Protein AF-0000000087722198 (afdb_homodimer)

Secondary structure (DSSP, 8-state):
-------------------THHHHHHHHHHT-PPP---------------------------------------------------S-TTSGGGGGGSTTSTTHHHHHHHHHHT---------EEEEEEEE-S--BPPSSPPPTT---HHHHHHHHHHHHTTPPEEEGGGPPEEE--TT--S--EEETTHHHHHHHHHHHHHHHHTT-----HHHHHHHHHHHHHHT--SSSPEEEEEEHHHHHHHHHHHHHTT-SSPP-S--SS--SSHHHHHHHHHHHT-GGG-SSHHHHHHHHTTTTTT-S-SHHHHHHHHHHHHHHHHSPTTSTTGGGEEEEEE-S------EEEEEEEES-TTEEE---SEETTEE-EEE-HHHHHHHIIIIIHHHHHHHHHHTT----HHHHHHHHHHHHHHHHHHHHHHSTTGGGS-EEEEEEEEEE--TT-------------/-------------------THHHHHHHHHHT--------------------------------------------------------GGGGGGSGGGSTTSTTHHHHHHHHHHT---------EEEEEEEE-S--BPPSSPPPTT---HHHHHHHHHHHHTTPPEEEGGGPPEEE--TT--S--EEETTHHHHHHHHHHHHHHHHTT-----HHHHHHHHHHHHHHT--SSSPEEEEEEHHHHHHHHHHHHHTT-SSPP-S--SS--SSHHHHHHHHHHHT-GGG-SSHHHHHHHHTTTTTT-S-SHHHHHHHHHHHHHHHHSPTTSTTGGGEEEEEE-S------EEEEEEEES-TTEEE---SEETTEE-EEE-HHHHHHHIIIIIHHHHHHHHHHTT----HHHHHHHHHHHHHHHHHHHHHHSTTGGGS-EEEEEEEEEE--TT-------------

Structure (mmCIF, N/CA/C/O backbone):
data_AF-0000000087722198-model_v1
#
loop_
_entity.id
_entity.type
_entity.pdbx_description
1 polymer 'Uncharacterized protein'
#
loop_
_atom_site.group_PDB
_atom_site.id
_atom_site.type_symbol
_atom_site.label_atom_id
_atom_site.label_alt_id
_atom_site.label_comp_id
_atom_site.label_asym_id
_atom_site.label_entity_id
_atom_site.label_seq_id
_atom_site.pdbx_PDB_ins_code
_atom_site.Cartn_x
_atom_site.Cartn_y
_atom_site.Cartn_z
_atom_site.occupancy
_atom_site.B_iso_or_equiv
_atom_site.auth_seq_id
_atom_site.auth_comp_id
_atom_site.auth_asym_id
_atom_site.auth_atom_id
_atom_site.pdbx_PDB_model_num
ATOM 1 N N . MET A 1 1 ? -70.312 -13.508 -31.969 1 22.75 1 MET A N 1
ATOM 2 C CA . MET A 1 1 ? -69.625 -14.727 -31.516 1 22.75 1 MET A CA 1
ATOM 3 C C . MET A 1 1 ? -68.188 -14.469 -31.281 1 22.75 1 MET A C 1
ATOM 5 O O . MET A 1 1 ? -67.375 -14.555 -32.219 1 22.75 1 MET A O 1
ATOM 9 N N . LEU A 1 2 ? -67.75 -13.445 -30.531 1 26.34 2 LEU A N 1
ATOM 10 C CA . LEU A 1 2 ? -66.5 -12.719 -30.297 1 26.34 2 LEU A CA 1
ATOM 11 C C . LEU A 1 2 ? -65.5 -13.594 -29.578 1 26.34 2 LEU A C 1
ATOM 13 O O . LEU A 1 2 ? -65.812 -14.133 -28.5 1 26.34 2 LEU A O 1
ATOM 17 N N . THR A 1 3 ? -64.438 -14.211 -30.344 1 25.98 3 THR A N 1
ATOM 18 C CA . THR A 1 3 ? -63.469 -15.25 -30.125 1 25.98 3 THR A CA 1
ATOM 19 C C . THR A 1 3 ? -62.5 -14.844 -29 1 25.98 3 THR A C 1
ATOM 21 O O . THR A 1 3 ? -62.062 -13.688 -28.953 1 25.98 3 THR A O 1
ATOM 24 N N . SER A 1 4 ? -62.5 -15.516 -27.797 1 24.86 4 SER A N 1
ATOM 25 C CA . SER A 1 4 ? -61.875 -15.422 -26.469 1 24.86 4 SER A CA 1
ATOM 26 C C . SER A 1 4 ? -60.375 -15.617 -26.547 1 24.86 4 SER A C 1
ATOM 28 O O . SER A 1 4 ? -59.906 -16.625 -27.062 1 24.86 4 SER A O 1
ATOM 30 N N . THR A 1 5 ? -59.594 -14.523 -26.75 1 25.31 5 THR A N 1
ATOM 31 C CA . THR A 1 5 ? -58.156 -14.414 -26.953 1 25.31 5 THR A CA 1
ATOM 32 C C . THR A 1 5 ? -57.406 -15.07 -25.797 1 25.31 5 THR A C 1
ATOM 34 O O . THR A 1 5 ? -57.688 -14.82 -24.625 1 25.31 5 THR A O 1
ATOM 37 N N . GLY A 1 6 ? -56.844 -16.312 -25.984 1 23.36 6 GLY A N 1
ATOM 38 C CA . GLY A 1 6 ? -56.094 -17.281 -25.203 1 23.36 6 GLY A CA 1
ATOM 39 C C . GLY A 1 6 ? -54.875 -16.703 -24.5 1 23.36 6 GLY A C 1
ATOM 40 O O . GLY A 1 6 ? -54.125 -15.914 -25.094 1 23.36 6 GLY A O 1
ATOM 41 N N . GLY A 1 7 ? -54.938 -16.438 -23.109 1 22.17 7 GLY A N 1
ATOM 42 C CA . GLY A 1 7 ? -54.031 -15.906 -22.094 1 22.17 7 GLY A CA 1
ATOM 43 C C . GLY A 1 7 ? -52.75 -16.672 -21.969 1 22.17 7 GLY A C 1
ATOM 44 O O . GLY A 1 7 ? -52.75 -17.859 -21.641 1 22.17 7 GLY A O 1
ATOM 45 N N . VAL A 1 8 ? -51.719 -16.453 -22.891 1 20.55 8 VAL A N 1
ATOM 46 C CA . VAL A 1 8 ? -50.406 -17.125 -22.953 1 20.55 8 VAL A CA 1
ATOM 47 C C . VAL A 1 8 ? -49.688 -16.953 -21.625 1 20.55 8 VAL A C 1
ATOM 49 O O . VAL A 1 8 ? -49.312 -15.836 -21.234 1 20.55 8 VAL A O 1
ATOM 52 N N . ALA A 1 9 ? -50 -17.656 -20.578 1 21.91 9 ALA A N 1
ATOM 53 C CA . ALA A 1 9 ? -49.344 -17.719 -19.266 1 21.91 9 ALA A CA 1
ATOM 54 C C . ALA A 1 9 ? -47.875 -18.109 -19.406 1 21.91 9 ALA A C 1
ATOM 56 O O . ALA A 1 9 ? -47.562 -19.25 -19.766 1 21.91 9 ALA A O 1
ATOM 57 N N . GLY A 1 10 ? -47.031 -17.297 -20.031 1 18.53 10 GLY A N 1
ATOM 58 C CA . GLY A 1 10 ? -45.594 -17.594 -20.172 1 18.53 10 GLY A CA 1
ATOM 59 C C . GLY A 1 10 ? -44.938 -17.906 -18.844 1 18.53 10 GLY A C 1
ATOM 60 O O . GLY A 1 10 ? -44.906 -17.062 -17.938 1 18.53 10 GLY A O 1
ATOM 61 N N . ARG A 1 11 ? -45 -19.141 -18.312 1 20.69 11 ARG A N 1
ATOM 62 C CA . ARG A 1 11 ? -44.281 -19.672 -17.156 1 20.69 11 ARG A CA 1
ATOM 63 C C . ARG A 1 11 ? -42.781 -19.359 -17.25 1 20.69 11 ARG A C 1
ATOM 65 O O . ARG A 1 11 ? -42.094 -19.797 -18.172 1 20.69 11 ARG A O 1
ATOM 72 N N . SER A 1 12 ? -42.344 -18.188 -16.859 1 19.91 12 SER A N 1
ATOM 73 C CA . SER A 1 12 ? -40.938 -17.812 -16.734 1 19.91 12 SER A CA 1
ATOM 74 C C . SER A 1 12 ? -40.156 -18.828 -15.922 1 19.91 12 SER A C 1
ATOM 76 O O . SER A 1 12 ? -40.5 -19.109 -14.773 1 19.91 12 SER A O 1
ATOM 78 N N . ALA A 1 13 ? -39.688 -19.938 -16.531 1 25.11 13 ALA A N 1
ATOM 79 C CA . ALA A 1 13 ? -38.781 -20.938 -15.945 1 25.11 13 ALA A CA 1
ATOM 80 C C . ALA A 1 13 ? -37.625 -20.25 -15.219 1 25.11 13 ALA A C 1
ATOM 82 O O . ALA A 1 13 ? -36.812 -19.562 -15.836 1 25.11 13 ALA A O 1
ATOM 83 N N . VAL A 1 14 ? -37.875 -19.844 -14.078 1 23.34 14 VAL A N 1
ATOM 84 C CA . VAL A 1 14 ? -36.812 -19.359 -13.18 1 23.34 14 VAL A CA 1
ATOM 85 C C . VAL A 1 14 ? -35.688 -20.375 -13.125 1 23.34 14 VAL A C 1
ATOM 87 O O . VAL A 1 14 ? -35.875 -21.531 -12.703 1 23.34 14 VAL A O 1
ATOM 90 N N . ARG A 1 15 ? -34.781 -20.406 -14.117 1 23.75 15 ARG A N 1
ATOM 91 C CA . ARG A 1 15 ? -33.562 -21.188 -14.109 1 23.75 15 ARG A CA 1
ATOM 92 C C . ARG A 1 15 ? -32.906 -21.156 -12.734 1 23.75 15 ARG A C 1
ATOM 94 O O . ARG A 1 15 ? -32.625 -20.078 -12.203 1 23.75 15 ARG A O 1
ATOM 101 N N . SER A 1 16 ? -33.094 -22.172 -11.938 1 23.45 16 SER A N 1
ATOM 102 C CA . SER A 1 16 ? -32.469 -22.469 -10.648 1 23.45 16 SER A CA 1
ATOM 103 C C . SER A 1 16 ? -30.953 -22.375 -10.711 1 23.45 16 SER A C 1
ATOM 105 O O . SER A 1 16 ? -30.312 -23.047 -11.516 1 23.45 16 SER A O 1
ATOM 107 N N . VAL A 1 17 ? -30.406 -21.234 -10.602 1 26.33 17 VAL A N 1
ATOM 108 C CA . VAL A 1 17 ? -28.984 -20.984 -10.484 1 26.33 17 VAL A CA 1
ATOM 109 C C . VAL A 1 17 ? -28.359 -21.969 -9.508 1 26.33 17 VAL A C 1
ATOM 111 O O . VAL A 1 17 ? -28.828 -22.125 -8.375 1 26.33 17 VAL A O 1
ATOM 114 N N . PRO A 1 18 ? -27.641 -22.984 -9.977 1 28.91 18 PRO A N 1
ATOM 115 C CA . PRO A 1 18 ? -27 -23.984 -9.125 1 28.91 18 PRO A CA 1
ATOM 116 C C . PRO A 1 18 ? -26.125 -23.375 -8.031 1 28.91 18 PRO A C 1
ATOM 118 O O . PRO A 1 18 ? -25.516 -22.312 -8.25 1 28.91 18 PRO A O 1
ATOM 121 N N . PRO A 1 19 ? -26.344 -23.562 -6.691 1 33.06 19 PRO A N 1
ATOM 122 C CA . PRO A 1 19 ? -25.828 -22.969 -5.461 1 33.06 19 PRO A CA 1
ATOM 123 C C . PRO A 1 19 ? -24.312 -23.078 -5.344 1 33.06 19 PRO A C 1
ATOM 125 O O . PRO A 1 19 ? -23.781 -24.172 -5.211 1 33.06 19 PRO A O 1
ATOM 128 N N . LEU A 1 20 ? -23.656 -22.406 -6.148 1 33.72 20 LEU A N 1
ATOM 129 C CA . LEU A 1 20 ? -22.219 -22.281 -5.965 1 33.72 20 LEU A CA 1
ATOM 130 C C . LEU A 1 20 ? -21.875 -22.016 -4.5 1 33.72 20 LEU A C 1
ATOM 132 O O . LEU A 1 20 ? -20.703 -22.062 -4.113 1 33.72 20 LEU A O 1
ATOM 136 N N . THR A 1 21 ? -22.781 -21.484 -3.668 1 39.94 21 THR A N 1
ATOM 137 C CA . THR A 1 21 ? -22.641 -21.547 -2.219 1 39.94 21 THR A CA 1
ATOM 138 C C . THR A 1 21 ? -22.312 -22.969 -1.766 1 39.94 21 THR A C 1
ATOM 140 O O . THR A 1 21 ? -21.828 -23.172 -0.648 1 39.94 21 THR A O 1
ATOM 143 N N . ALA A 1 22 ? -22.484 -23.781 -2.678 1 35.28 22 ALA A N 1
ATOM 144 C CA . ALA A 1 22 ? -22.281 -25.203 -2.4 1 35.28 22 ALA A CA 1
ATOM 145 C C . ALA A 1 22 ? -20.812 -25.578 -2.445 1 35.28 22 ALA A C 1
ATOM 147 O O . ALA A 1 22 ? -20.328 -26.344 -1.614 1 35.28 22 ALA A O 1
ATOM 148 N N . ALA A 1 23 ? -20.188 -24.938 -3.434 1 36.16 23 ALA A N 1
ATOM 149 C CA . ALA A 1 23 ? -18.766 -25.297 -3.496 1 36.16 23 ALA A CA 1
ATOM 150 C C . ALA A 1 23 ? -18 -24.719 -2.312 1 36.16 23 ALA A C 1
ATOM 152 O O . ALA A 1 23 ? -17.188 -25.406 -1.7 1 36.16 23 ALA A O 1
ATOM 153 N N . ALA A 1 24 ? -18.188 -23.5 -2.062 1 43.03 24 ALA A N 1
ATOM 154 C CA . ALA A 1 24 ? -17.562 -22.922 -0.868 1 43.03 24 ALA A CA 1
ATOM 155 C C . ALA A 1 24 ? -18.078 -23.609 0.395 1 43.03 24 ALA A C 1
ATOM 157 O O . ALA A 1 24 ? -17.297 -23.922 1.3 1 43.03 24 ALA A O 1
ATOM 158 N N . ALA A 1 25 ? -19.391 -23.875 0.399 1 40.31 25 ALA A N 1
ATOM 159 C CA . ALA A 1 25 ? -19.984 -24.672 1.477 1 40.31 25 ALA A CA 1
ATOM 160 C C . ALA A 1 25 ? -19.422 -26.094 1.488 1 40.31 25 ALA A C 1
ATOM 162 O O . ALA A 1 25 ? -19.125 -26.641 2.553 1 40.31 25 ALA A O 1
ATOM 163 N N . ALA A 1 26 ? -19.266 -26.531 0.299 1 39.03 26 ALA A N 1
ATOM 164 C CA . ALA A 1 26 ? -18.703 -27.875 0.199 1 39.03 26 ALA A CA 1
ATOM 165 C C . ALA A 1 26 ? -17.25 -27.891 0.672 1 39.03 26 ALA A C 1
ATOM 167 O O . ALA A 1 26 ? -16.828 -28.812 1.38 1 39.03 26 ALA A O 1
ATOM 168 N N . ALA A 1 27 ? -16.625 -26.906 0.271 1 39.75 27 ALA A N 1
ATOM 169 C CA . ALA A 1 27 ? -15.234 -26.828 0.718 1 39.75 27 ALA A CA 1
ATOM 170 C C . ALA A 1 27 ? -15.156 -26.625 2.229 1 39.75 27 ALA A C 1
ATOM 172 O O . ALA A 1 27 ? -14.344 -27.266 2.904 1 39.75 27 ALA A O 1
ATOM 173 N N . ALA A 1 28 ? -15.953 -25.797 2.717 1 40.38 28 ALA A N 1
ATOM 174 C CA . ALA A 1 28 ? -16 -25.609 4.164 1 40.38 28 ALA A CA 1
ATOM 175 C C . ALA A 1 28 ? -16.484 -26.875 4.867 1 40.38 28 ALA A C 1
ATOM 177 O O . ALA A 1 28 ? -15.969 -27.234 5.926 1 40.38 28 ALA A O 1
ATOM 178 N N . ALA A 1 29 ? -17.469 -27.516 4.355 1 36.5 29 ALA A N 1
ATOM 179 C CA . ALA A 1 29 ? -18.016 -28.734 4.93 1 36.5 29 ALA A CA 1
ATOM 180 C C . ALA A 1 29 ? -16.984 -29.859 4.938 1 36.5 29 ALA A C 1
ATOM 182 O O . ALA A 1 29 ? -16.953 -30.672 5.859 1 36.5 29 ALA A O 1
ATOM 183 N N . ALA A 1 30 ? -16.266 -29.953 3.955 1 35.5 30 ALA A N 1
ATOM 184 C CA . ALA A 1 30 ? -15.281 -31.031 3.869 1 35.5 30 ALA A CA 1
ATOM 185 C C . ALA A 1 30 ? -14.172 -30.844 4.902 1 35.5 30 ALA A C 1
ATOM 187 O O . ALA A 1 30 ? -13.484 -31.797 5.266 1 35.5 30 ALA A O 1
ATOM 188 N N . ALA A 1 31 ? -13.945 -29.703 5.203 1 34.59 31 ALA A N 1
ATOM 189 C CA . ALA A 1 31 ? -12.867 -29.406 6.148 1 34.59 31 ALA A CA 1
ATOM 190 C C . ALA A 1 31 ? -13.266 -29.781 7.57 1 34.59 31 ALA A C 1
ATOM 192 O O . ALA A 1 31 ? -12.453 -29.703 8.492 1 34.59 31 ALA A O 1
ATOM 193 N N . ALA A 1 32 ? -14.5 -30.047 7.949 1 30.92 32 ALA A N 1
ATOM 194 C CA . ALA A 1 32 ? -14.938 -30.359 9.305 1 30.92 32 ALA A CA 1
ATOM 195 C C . ALA A 1 32 ? -14.555 -31.781 9.703 1 30.92 32 ALA A C 1
ATOM 197 O O . ALA A 1 32 ? -15.172 -32.75 9.242 1 30.92 32 ALA A O 1
ATOM 198 N N . GLY A 1 33 ? -13.266 -32.156 9.789 1 24.95 33 GLY A N 1
ATOM 199 C CA . GLY A 1 33 ? -12.719 -33.438 10.156 1 24.95 33 GLY A CA 1
ATOM 200 C C . GLY A 1 33 ? -13.25 -33.969 11.484 1 24.95 33 GLY A C 1
ATOM 201 O O . GLY A 1 33 ? -13.836 -33.188 12.266 1 24.95 33 GLY A O 1
ATOM 202 N N . PRO A 1 34 ? -13.266 -35.219 11.641 1 25.41 34 PRO A N 1
ATOM 203 C CA . PRO A 1 34 ? -13.773 -35.969 12.805 1 25.41 34 PRO A CA 1
ATOM 204 C C . PRO A 1 34 ? -13 -35.656 14.078 1 25.41 34 PRO A C 1
ATOM 206 O O . PRO A 1 34 ? -11.875 -35.156 14.023 1 25.41 34 PRO A O 1
ATOM 209 N N . ALA A 1 35 ? -13.617 -35.812 15.25 1 23.05 35 ALA A N 1
ATOM 210 C CA . ALA A 1 35 ? -13.312 -35.562 16.656 1 23.05 35 ALA A CA 1
ATOM 211 C C . ALA A 1 35 ? -12.031 -36.281 17.078 1 23.05 35 ALA A C 1
ATOM 213 O O . ALA A 1 35 ? -11.812 -37.438 16.734 1 23.05 35 ALA A O 1
ATOM 214 N N . PRO A 1 36 ? -10.969 -35.531 17.562 1 24.28 36 PRO A N 1
ATOM 215 C CA . PRO A 1 36 ? -9.609 -35.969 17.922 1 24.28 36 PRO A CA 1
ATOM 216 C C . PRO A 1 36 ? -9.609 -37.062 18.984 1 24.28 36 PRO A C 1
ATOM 218 O O . PRO A 1 36 ? -10.367 -37 19.953 1 24.28 36 PRO A O 1
ATOM 221 N N . ASP A 1 37 ? -9.344 -38.281 18.5 1 20.86 37 ASP A N 1
ATOM 222 C CA . ASP A 1 37 ? -9.188 -39.469 19.359 1 20.86 37 ASP A CA 1
ATOM 223 C C . ASP A 1 37 ? -8.156 -39.219 20.453 1 20.86 37 ASP A C 1
ATOM 225 O O . ASP A 1 37 ? -7.293 -38.344 20.312 1 20.86 37 ASP A O 1
ATOM 229 N N . ALA A 1 38 ? -8.219 -39.969 21.609 1 22.28 38 ALA A N 1
ATOM 230 C CA . ALA A 1 38 ? -7.664 -39.938 22.969 1 22.28 38 ALA A CA 1
ATOM 231 C C . ALA A 1 38 ? -6.141 -40.062 22.938 1 22.28 38 ALA A C 1
ATOM 233 O O . ALA A 1 38 ? -5.574 -40.656 22.016 1 22.28 38 ALA A O 1
ATOM 234 N N . PRO A 1 39 ? -5.375 -39.344 23.828 1 22.64 39 PRO A N 1
ATOM 235 C CA . PRO A 1 39 ? -3.977 -38.938 24 1 22.64 39 PRO A CA 1
ATOM 236 C C . PRO A 1 39 ? -3.047 -40.125 24.234 1 22.64 39 PRO A C 1
ATOM 238 O O . PRO A 1 39 ? -3.145 -40.781 25.266 1 22.64 39 PRO A O 1
ATOM 241 N N . ARG A 1 40 ? -2.814 -40.969 23.125 1 22.22 40 ARG A N 1
ATOM 242 C CA . ARG A 1 40 ? -2.014 -42.125 23.453 1 22.22 40 ARG A CA 1
ATOM 243 C C . ARG A 1 40 ? -0.684 -41.75 24.078 1 22.22 40 ARG A C 1
ATOM 245 O O . ARG A 1 40 ? -0.059 -40.75 23.656 1 22.22 40 ARG A O 1
ATOM 252 N N . GLN A 1 41 ? -0.37 -42.281 25.203 1 21.28 41 GLN A N 1
ATOM 253 C CA . GLN A 1 41 ? 0.668 -42.156 26.219 1 21.28 41 GLN A CA 1
ATOM 254 C C . GLN A 1 41 ? 2.043 -42.5 25.641 1 21.28 41 GLN A C 1
ATOM 256 O O . GLN A 1 41 ? 2.299 -43.625 25.25 1 21.28 41 GLN A O 1
ATOM 261 N N . ARG A 1 42 ? 2.604 -41.5 24.859 1 19.03 42 ARG A N 1
ATOM 262 C CA . ARG A 1 42 ? 3.855 -41.688 24.141 1 19.03 42 ARG A CA 1
ATOM 263 C C . ARG A 1 42 ? 4.988 -42.031 25.094 1 19.03 42 ARG A C 1
ATOM 265 O O . ARG A 1 42 ? 5.281 -41.281 26.016 1 19.03 42 ARG A O 1
ATOM 272 N N . GLN A 1 43 ? 5.27 -43.312 25.109 1 17.88 43 GLN A N 1
ATOM 273 C CA . GLN A 1 43 ? 6.305 -43.969 25.891 1 17.88 43 GLN A CA 1
ATOM 274 C C . GLN A 1 43 ? 7.691 -43.438 25.531 1 17.88 43 GLN A C 1
ATOM 276 O O . GLN A 1 43 ? 7.938 -43.031 24.391 1 17.88 43 GLN A O 1
ATOM 281 N N . ALA A 1 44 ? 8.57 -43.25 26.562 1 22.23 44 ALA A N 1
ATOM 282 C CA . ALA A 1 44 ? 9.844 -42.594 26.859 1 22.23 44 ALA A CA 1
ATOM 283 C C . ALA A 1 44 ? 10.992 -43.25 26.125 1 22.23 44 ALA A C 1
ATOM 285 O O . ALA A 1 44 ? 11.375 -44.406 26.438 1 22.23 44 ALA A O 1
ATOM 286 N N . ARG A 1 45 ? 10.992 -43.156 24.625 1 18.12 45 ARG A N 1
ATOM 287 C CA . ARG A 1 45 ? 11.945 -43.938 23.844 1 18.12 45 ARG A CA 1
ATOM 288 C C . ARG A 1 45 ? 13.375 -43.688 24.312 1 18.12 45 ARG A C 1
ATOM 290 O O . ARG A 1 45 ? 13.75 -42.531 24.578 1 18.12 45 ARG A O 1
ATOM 297 N N . SER A 1 46 ? 14.102 -44.75 24.516 1 19.2 46 SER A N 1
ATOM 298 C CA . SER A 1 46 ? 15.375 -45.125 25.125 1 19.2 46 SER A CA 1
ATOM 299 C C . SER A 1 46 ? 16.547 -44.531 24.344 1 19.2 46 SER A C 1
ATOM 301 O O . SER A 1 46 ? 16.422 -44.219 23.172 1 19.2 46 SER A O 1
ATOM 303 N N . ALA A 1 47 ? 17.75 -44.375 24.906 1 22.44 47 ALA A N 1
ATOM 304 C CA . ALA A 1 47 ? 19.031 -43.688 24.969 1 22.44 47 ALA A CA 1
ATOM 305 C C . ALA A 1 47 ? 19.969 -44.156 23.875 1 22.44 47 ALA A C 1
ATOM 307 O O . ALA A 1 47 ? 21.141 -43.781 23.844 1 22.44 47 ALA A O 1
ATOM 308 N N . PRO A 1 48 ? 19.547 -44.062 22.438 1 20.47 48 PRO A N 1
ATOM 309 C CA . PRO A 1 48 ? 20.359 -45 21.656 1 20.47 48 PRO A CA 1
ATOM 310 C C . PRO A 1 48 ? 21.844 -44.688 21.719 1 20.47 48 PRO A C 1
ATOM 312 O O . PRO A 1 48 ? 22.234 -43.531 22.016 1 20.47 48 PRO A O 1
ATOM 315 N N . PRO A 1 49 ? 22.719 -45.656 21.469 1 23.03 49 PRO A N 1
ATOM 316 C CA . PRO A 1 49 ? 24.109 -45.969 21.828 1 23.03 49 PRO A CA 1
ATOM 317 C C . PRO A 1 49 ? 25.125 -45.188 21 1 23.03 49 PRO A C 1
ATOM 319 O O . PRO A 1 49 ? 24.781 -44.656 19.938 1 23.03 49 PRO A O 1
ATOM 322 N N . PRO A 1 50 ? 26.391 -45.062 21.344 1 22.22 50 PRO A N 1
ATOM 323 C CA . PRO A 1 50 ? 27.578 -44.25 21.141 1 22.22 50 PRO A CA 1
ATOM 324 C C . PRO A 1 50 ? 28.234 -44.469 19.781 1 22.22 50 PRO A C 1
ATOM 326 O O . PRO A 1 50 ? 28.391 -45.594 19.344 1 22.22 50 PRO A O 1
ATOM 329 N N . TRP A 1 51 ? 28.125 -43.531 18.766 1 21.39 51 TRP A N 1
ATOM 330 C CA . TRP A 1 51 ? 28.438 -43.531 17.344 1 21.39 51 TRP A CA 1
ATOM 331 C C . TRP A 1 51 ? 29.938 -43.719 17.125 1 21.39 51 TRP A C 1
ATOM 333 O O . TRP A 1 51 ? 30.734 -42.906 17.578 1 21.39 51 TRP A O 1
ATOM 343 N N . GLN A 1 52 ? 30.391 -44.969 17.016 1 21.05 52 GLN A N 1
ATOM 344 C CA . GLN A 1 52 ? 31.828 -45.219 16.875 1 21.05 52 GLN A CA 1
ATOM 345 C C . GLN A 1 52 ? 32.312 -44.906 15.469 1 21.05 52 GLN A C 1
ATOM 347 O O . GLN A 1 52 ? 31.719 -45.375 14.492 1 21.05 52 GLN A O 1
ATOM 352 N N . PRO A 1 53 ? 33.062 -43.875 15.141 1 21.52 53 PRO A N 1
ATOM 353 C CA . PRO A 1 53 ? 33.438 -43.312 13.828 1 21.52 53 PRO A CA 1
ATOM 354 C C . PRO A 1 53 ? 34.312 -44.25 13.031 1 21.52 53 PRO A C 1
ATOM 356 O O . PRO A 1 53 ? 35.406 -44.656 13.492 1 21.52 53 PRO A O 1
ATOM 359 N N . PRO A 1 54 ? 33.688 -45.188 12.18 1 18.16 54 PRO A N 1
ATOM 360 C CA . PRO A 1 54 ? 34.562 -46.219 11.586 1 18.16 54 PRO A CA 1
ATOM 361 C C . PRO A 1 54 ? 35.656 -45.625 10.695 1 18.16 54 PRO A C 1
ATOM 363 O O . PRO A 1 54 ? 35.531 -44.469 10.234 1 18.16 54 PRO A O 1
ATOM 366 N N . SER A 1 55 ? 36.781 -46.406 10.43 1 18.23 55 SER A N 1
ATOM 367 C CA . SER A 1 55 ? 38.125 -46.5 9.938 1 18.23 55 SER A CA 1
ATOM 368 C C . SER A 1 55 ? 38.188 -46.312 8.422 1 18.23 55 SER A C 1
ATOM 370 O O . SER A 1 55 ? 37.219 -46.594 7.727 1 18.23 55 SER A O 1
ATOM 372 N N . ALA A 1 56 ? 39.281 -45.719 7.832 1 20.78 56 ALA A N 1
ATOM 373 C CA . ALA A 1 56 ? 39.875 -45.031 6.68 1 20.78 56 ALA A CA 1
ATOM 374 C C . ALA A 1 56 ? 40.156 -46.031 5.555 1 20.78 56 ALA A C 1
ATOM 376 O O . ALA A 1 56 ? 40.844 -45.688 4.59 1 20.78 56 ALA A O 1
ATOM 377 N N . GLY A 1 57 ? 39.406 -47.188 5.496 1 15.68 57 GLY A N 1
ATOM 378 C CA . GLY A 1 57 ? 40.219 -48.156 4.738 1 15.68 57 GLY A CA 1
ATOM 379 C C . GLY A 1 57 ? 40.5 -47.688 3.314 1 15.68 57 GLY A C 1
ATOM 380 O O . GLY A 1 57 ? 39.875 -46.75 2.834 1 15.68 57 GLY A O 1
ATOM 381 N N . ALA A 1 58 ? 40.719 -48.75 2.346 1 16.86 58 ALA A N 1
ATOM 382 C CA . ALA A 1 58 ? 41.75 -49.281 1.479 1 16.86 58 ALA A CA 1
ATOM 383 C C . ALA A 1 58 ? 41.5 -48.938 0.016 1 16.86 58 ALA A C 1
ATOM 385 O O . ALA A 1 58 ? 42.406 -48.5 -0.696 1 16.86 58 ALA A O 1
ATOM 386 N N . GLU A 1 59 ? 40.375 -49.344 -0.691 1 16.23 59 GLU A N 1
ATOM 387 C CA . GLU A 1 59 ? 40.75 -50.281 -1.749 1 16.23 59 GLU A CA 1
ATOM 388 C C . GLU A 1 59 ? 41.094 -49.531 -3.043 1 16.23 59 GLU A C 1
ATOM 390 O O . GLU A 1 59 ? 40.625 -48.406 -3.262 1 16.23 59 GLU A O 1
ATOM 395 N N . ARG A 1 60 ? 41.719 -50.312 -4.133 1 17.97 60 ARG A N 1
ATOM 396 C CA . ARG A 1 60 ? 42.688 -50.406 -5.223 1 17.97 60 ARG A CA 1
ATOM 397 C C . ARG A 1 60 ? 42 -50.219 -6.574 1 17.97 60 ARG A C 1
ATOM 399 O O . ARG A 1 60 ? 42.688 -50.094 -7.598 1 17.97 60 ARG A O 1
ATOM 406 N N . ARG A 1 61 ? 40.656 -50.031 -6.77 1 16.92 61 ARG A N 1
ATOM 407 C CA . ARG A 1 61 ? 40.438 -50.875 -7.957 1 16.92 61 ARG A CA 1
ATOM 408 C C . ARG A 1 61 ? 40.969 -50.188 -9.203 1 16.92 61 ARG A C 1
ATOM 410 O O . ARG A 1 61 ? 40.969 -48.938 -9.297 1 16.92 61 ARG A O 1
ATOM 417 N N . SER A 1 62 ? 41.344 -51.031 -10.258 1 16.61 62 SER A N 1
ATOM 418 C CA . SER A 1 62 ? 42.188 -51.156 -11.445 1 16.61 62 SER A CA 1
ATOM 419 C C . SER A 1 62 ? 41.469 -50.656 -12.695 1 16.61 62 SER A C 1
ATOM 421 O O . SER A 1 62 ? 42.094 -50.469 -13.734 1 16.61 62 SER A O 1
ATOM 423 N N . ALA A 1 63 ? 40.156 -50.531 -12.836 1 16.66 63 ALA A N 1
ATOM 424 C CA . ALA A 1 63 ? 39.719 -51.156 -14.07 1 16.66 63 ALA A CA 1
ATOM 425 C C . ALA A 1 63 ? 40.188 -50.375 -15.289 1 16.66 63 ALA A C 1
ATOM 427 O O . ALA A 1 63 ? 40.469 -49.188 -15.188 1 16.66 63 ALA A O 1
ATOM 428 N N . GLN A 1 64 ? 39.594 -50.969 -16.484 1 16.83 64 GLN A N 1
ATOM 429 C CA . GLN A 1 64 ? 40.031 -51.406 -17.797 1 16.83 64 GLN A CA 1
ATOM 430 C C . GLN A 1 64 ? 39.906 -50.312 -18.844 1 16.83 64 GLN A C 1
ATOM 432 O O . GLN A 1 64 ? 39.156 -49.344 -18.641 1 16.83 64 GLN A O 1
ATOM 437 N N . PRO A 1 65 ? 39.75 -50.812 -20.156 1 17.59 65 PRO A N 1
ATOM 438 C CA . PRO A 1 65 ? 40.531 -50.531 -21.375 1 17.59 65 PRO A CA 1
ATOM 439 C C . PRO A 1 65 ? 39.844 -49.562 -22.312 1 17.59 65 PRO A C 1
ATOM 441 O O . PRO A 1 65 ? 40.5 -48.781 -22.984 1 17.59 65 PRO A O 1
ATOM 444 N N . PRO A 1 66 ? 38.344 -49.5 -22.453 1 17.03 66 PRO A N 1
ATOM 445 C CA . PRO A 1 66 ? 38.094 -49.906 -23.828 1 17.03 66 PRO A CA 1
ATOM 446 C C . PRO A 1 66 ? 38.406 -48.812 -24.844 1 17.03 66 PRO A C 1
ATOM 448 O O . PRO A 1 66 ? 38.562 -47.656 -24.469 1 17.03 66 PRO A O 1
ATOM 451 N N . GLN A 1 67 ? 37.656 -48.969 -26.078 1 17.22 67 GLN A N 1
ATOM 452 C CA . GLN A 1 67 ? 37.938 -49.156 -27.5 1 17.22 67 GLN A CA 1
ATOM 453 C C . GLN A 1 67 ? 37.781 -47.844 -28.266 1 17.22 67 GLN A C 1
ATOM 455 O O . GLN A 1 67 ? 37.125 -46.906 -27.797 1 17.22 67 GLN A O 1
ATOM 460 N N . PRO A 1 68 ? 37.406 -48 -29.531 1 18.05 68 PRO A N 1
ATOM 461 C CA . PRO A 1 68 ? 38.094 -47.562 -30.766 1 18.05 68 PRO A CA 1
ATOM 462 C C . PRO A 1 68 ? 37.5 -46.25 -31.312 1 18.05 68 PRO A C 1
ATOM 464 O O . PRO A 1 68 ? 38.25 -45.375 -31.75 1 18.05 68 PRO A O 1
ATOM 467 N N . GLY A 1 69 ? 36.031 -46.062 -31.406 1 17.59 69 GLY A N 1
ATOM 468 C CA . GLY A 1 69 ? 35.656 -46.156 -32.812 1 17.59 69 GLY A CA 1
ATOM 469 C C . GLY A 1 69 ? 35.875 -44.844 -33.562 1 17.59 69 GLY A C 1
ATOM 470 O O . GLY A 1 69 ? 36.25 -43.844 -33 1 17.59 69 GLY A O 1
ATOM 471 N N . PRO A 1 70 ? 34.75 -44.438 -34.406 1 18.8 70 PRO A N 1
ATOM 472 C CA . PRO A 1 70 ? 34.875 -44.312 -35.875 1 18.8 70 PRO A CA 1
ATOM 473 C C . PRO A 1 70 ? 35.219 -42.875 -36.312 1 18.8 70 PRO A C 1
ATOM 475 O O . PRO A 1 70 ? 35.125 -41.938 -35.531 1 18.8 70 PRO A O 1
ATOM 478 N N . PRO A 1 71 ? 35.156 -42.562 -37.656 1 20.28 71 PRO A N 1
ATOM 479 C CA . PRO A 1 71 ? 35.969 -41.938 -38.688 1 20.28 71 PRO A CA 1
ATOM 480 C C . PRO A 1 71 ? 35.531 -40.5 -38.969 1 20.28 71 PRO A C 1
ATOM 482 O O . PRO A 1 71 ? 36.219 -39.75 -39.656 1 20.28 71 PRO A O 1
ATOM 485 N N . GLN A 1 72 ? 34.688 -39.812 -38.125 1 18.12 72 GLN A N 1
ATOM 486 C CA . GLN A 1 72 ? 33.688 -39.094 -38.906 1 18.12 72 GLN A CA 1
ATOM 487 C C . GLN A 1 72 ? 34.344 -38.094 -39.875 1 18.12 72 GLN A C 1
ATOM 489 O O . GLN A 1 72 ? 35.312 -37.438 -39.5 1 18.12 72 GLN A O 1
ATOM 494 N N . PRO A 1 73 ? 33.531 -37.875 -41.031 1 18.38 73 PRO A N 1
ATOM 495 C CA . PRO A 1 73 ? 33.906 -37.5 -42.406 1 18.38 73 PRO A CA 1
ATOM 496 C C . PRO A 1 73 ? 34.281 -36.031 -42.562 1 18.38 73 PRO A C 1
ATOM 498 O O . PRO A 1 73 ? 34.031 -35.25 -41.656 1 18.38 73 PRO A O 1
ATOM 501 N N . THR A 1 74 ? 34.406 -35.594 -43.844 1 20.52 74 THR A N 1
ATOM 502 C CA . THR A 1 74 ? 35.25 -34.844 -44.75 1 20.52 74 THR A CA 1
ATOM 503 C C . THR A 1 74 ? 34.688 -33.406 -44.969 1 20.52 74 THR A C 1
ATOM 505 O O . THR A 1 74 ? 35.281 -32.594 -45.656 1 20.52 74 THR A O 1
ATOM 508 N N . PRO A 1 75 ? 34.156 -32.75 -43.875 1 17.36 75 PRO A N 1
ATOM 509 C CA . PRO A 1 75 ? 33.25 -31.75 -44.406 1 17.36 75 PRO A CA 1
ATOM 510 C C . PRO A 1 75 ? 33.875 -30.859 -45.469 1 17.36 75 PRO A C 1
ATOM 512 O O . PRO A 1 75 ? 35.094 -30.578 -45.406 1 17.36 75 PRO A O 1
ATOM 515 N N . LEU A 1 76 ? 33.094 -30.531 -46.594 1 16.94 76 LEU A N 1
ATOM 516 C CA . LEU A 1 76 ? 33.188 -30.016 -47.938 1 16.94 76 LEU A CA 1
ATOM 517 C C . LEU A 1 76 ? 33.5 -28.531 -47.969 1 16.94 76 LEU A C 1
ATOM 519 O O . LEU A 1 76 ? 32.906 -27.766 -47.188 1 16.94 76 LEU A O 1
ATOM 523 N N . ARG A 1 77 ? 34.531 -28.047 -48.562 1 19.52 77 ARG A N 1
ATOM 524 C CA . ARG A 1 77 ? 35.344 -26.859 -48.812 1 19.52 77 ARG A CA 1
ATOM 525 C C . ARG A 1 77 ? 34.562 -25.844 -49.625 1 19.52 77 ARG A C 1
ATOM 527 O O . ARG A 1 77 ? 35.094 -24.828 -50.062 1 19.52 77 ARG A O 1
ATOM 534 N N . ASP A 1 78 ? 33.125 -26.078 -49.938 1 17.06 78 ASP A N 1
ATOM 535 C CA . ASP A 1 78 ? 32.781 -25.547 -51.25 1 17.06 78 ASP A CA 1
ATOM 536 C C . ASP A 1 78 ? 33.062 -24.047 -51.344 1 17.06 78 ASP A C 1
ATOM 538 O O . ASP A 1 78 ? 33.156 -23.375 -50.312 1 17.06 78 ASP A O 1
ATOM 542 N N . GLY A 1 79 ? 32.906 -23.422 -52.656 1 18.39 79 GLY A N 1
ATOM 543 C CA . GLY A 1 79 ? 33.25 -22.547 -53.75 1 18.39 79 GLY A CA 1
ATOM 544 C C . GLY A 1 79 ? 32.531 -21.219 -53.719 1 18.39 79 GLY A C 1
ATOM 545 O O . GLY A 1 79 ? 31.5 -21.031 -54.375 1 18.39 79 GLY A O 1
ATOM 546 N N . LEU A 1 80 ? 32.25 -20.672 -52.5 1 18.19 80 LEU A N 1
ATOM 547 C CA . LEU A 1 80 ? 31.328 -19.531 -52.594 1 18.19 80 LEU A CA 1
ATOM 548 C C . LEU A 1 80 ? 31.891 -18.484 -53.531 1 18.19 80 LEU A C 1
ATOM 550 O O . LEU A 1 80 ? 32.938 -17.906 -53.281 1 18.19 80 LEU A O 1
ATOM 554 N N . ARG A 1 81 ? 31.469 -18.594 -54.781 1 18.27 81 ARG A N 1
ATOM 555 C CA . ARG A 1 81 ? 31.703 -17.812 -56 1 18.27 81 ARG A CA 1
ATOM 556 C C . ARG A 1 81 ? 31.328 -16.344 -55.781 1 18.27 81 ARG A C 1
ATOM 558 O O . ARG A 1 81 ? 30.5 -16.031 -54.938 1 18.27 81 ARG A O 1
ATOM 565 N N . GLN A 1 82 ? 31.906 -15.438 -56.562 1 19.98 82 GLN A N 1
ATOM 566 C CA . GLN A 1 82 ? 32.312 -14.062 -56.812 1 19.98 82 GLN A CA 1
ATOM 567 C C . GLN A 1 82 ? 31.125 -13.203 -57.25 1 19.98 82 GLN A C 1
ATOM 569 O O . GLN A 1 82 ? 31 -12.875 -58.438 1 19.98 82 GLN A O 1
ATOM 574 N N . LEU A 1 83 ? 29.922 -13.266 -56.562 1 18.02 83 LEU A N 1
ATOM 575 C CA . LEU A 1 83 ? 28.906 -12.648 -57.406 1 18.02 83 LEU A CA 1
ATOM 576 C C . LEU A 1 83 ? 29.219 -11.18 -57.656 1 18.02 83 LEU A C 1
ATOM 578 O O . LEU A 1 83 ? 29.609 -10.461 -56.719 1 18.02 83 LEU A O 1
ATOM 582 N N . PRO A 1 84 ? 29.266 -10.664 -58.906 1 20.69 84 PRO A N 1
ATOM 583 C CA . PRO A 1 84 ? 29.719 -9.445 -59.594 1 20.69 84 PRO A CA 1
ATOM 584 C C . PRO A 1 84 ? 28.797 -8.258 -59.344 1 20.69 84 PRO A C 1
ATOM 586 O O . PRO A 1 84 ? 29.047 -7.164 -59.844 1 20.69 84 PRO A O 1
ATOM 589 N N . GLY A 1 85 ? 27.844 -8.219 -58.406 1 19.33 85 GLY A N 1
ATOM 590 C CA . GLY A 1 85 ? 26.656 -7.477 -58.781 1 19.33 85 GLY A CA 1
ATOM 591 C C . GLY A 1 85 ? 26.906 -6.004 -59.031 1 19.33 85 GLY A C 1
ATOM 592 O O . GLY A 1 85 ? 27.875 -5.445 -58.5 1 19.33 85 GLY A O 1
ATOM 593 N N . GLY A 1 86 ? 26.188 -5.25 -60.094 1 18.62 86 GLY A N 1
ATOM 594 C CA . GLY A 1 86 ? 25.953 -4.133 -61 1 18.62 86 GLY A CA 1
ATOM 595 C C . GLY A 1 86 ? 25.422 -2.898 -60.281 1 18.62 86 GLY A C 1
ATOM 596 O O . GLY A 1 86 ? 24.641 -3.002 -59.344 1 18.62 86 GLY A O 1
ATOM 597 N N . ALA A 1 87 ? 26.188 -1.71 -60.281 1 23.72 87 ALA A N 1
ATOM 598 C CA . ALA A 1 87 ? 26.219 -0.343 -59.781 1 23.72 87 ALA A CA 1
ATOM 599 C C . ALA A 1 87 ? 24.969 0.428 -60.188 1 23.72 87 ALA A C 1
ATOM 601 O O . ALA A 1 87 ? 24.719 1.525 -59.688 1 23.72 87 ALA A O 1
ATOM 602 N N . GLU A 1 88 ? 24.281 0.029 -61.344 1 21.22 88 GLU A N 1
ATOM 603 C CA . GLU A 1 88 ? 23.656 1.039 -62.188 1 21.22 88 GLU A CA 1
ATOM 604 C C . GLU A 1 88 ? 22.406 1.614 -61.531 1 21.22 88 GLU A C 1
ATOM 606 O O . GLU A 1 88 ? 21.922 2.68 -61.906 1 21.22 88 GLU A O 1
ATOM 611 N N . GLY A 1 89 ? 21.562 0.889 -60.781 1 20.7 89 GLY A N 1
ATOM 612 C CA . GLY A 1 89 ? 20.125 1.132 -60.875 1 20.7 89 GLY A CA 1
ATOM 613 C C . GLY A 1 89 ? 19.688 2.363 -60.094 1 20.7 89 GLY A C 1
ATOM 614 O O . GLY A 1 89 ? 18.984 2.256 -59.094 1 20.7 89 GLY A O 1
ATOM 615 N N . LEU A 1 90 ? 20.484 3.441 -59.938 1 22.56 90 LEU A N 1
ATOM 616 C CA . LEU A 1 90 ? 20.156 4.559 -59.062 1 22.56 90 LEU A CA 1
ATOM 617 C C . LEU A 1 90 ? 18.984 5.359 -59.625 1 22.56 90 LEU A C 1
ATOM 619 O O . LEU A 1 90 ? 18.469 6.25 -58.938 1 22.56 90 LEU A O 1
ATOM 623 N N . ALA A 1 91 ? 18.797 5.426 -61 1 23.61 91 ALA A N 1
ATOM 624 C CA . ALA A 1 91 ? 18.109 6.496 -61.719 1 23.61 91 ALA A CA 1
ATOM 625 C C . ALA A 1 91 ? 16.625 6.508 -61.406 1 23.61 91 ALA A C 1
ATOM 627 O O . ALA A 1 91 ? 16 7.574 -61.344 1 23.61 91 ALA A O 1
ATOM 628 N N . GLY A 1 92 ? 15.938 5.344 -61.562 1 21.06 92 GLY A N 1
ATOM 629 C CA . GLY A 1 92 ? 14.523 5.297 -61.906 1 21.06 92 GLY A CA 1
ATOM 630 C C . GLY A 1 92 ? 13.617 5.797 -60.812 1 21.06 92 GLY A C 1
ATOM 631 O O . GLY A 1 92 ? 12.391 5.711 -60.906 1 21.06 92 GLY A O 1
ATOM 632 N N . TRP A 1 93 ? 14.008 6.027 -59.656 1 22.66 93 TRP A N 1
ATOM 633 C CA . TRP A 1 93 ? 13.062 6.016 -58.531 1 22.66 93 TRP A CA 1
ATOM 634 C C . TRP A 1 93 ? 12.25 7.309 -58.5 1 22.66 93 TRP A C 1
ATOM 636 O O . TRP A 1 93 ? 11.375 7.473 -57.656 1 22.66 93 TRP A O 1
ATOM 646 N N . ARG A 1 94 ? 12.586 8.312 -59.375 1 27.06 94 ARG A N 1
ATOM 647 C CA . ARG A 1 94 ? 12 9.641 -59.25 1 27.06 94 ARG A CA 1
ATOM 648 C C . ARG A 1 94 ? 10.539 9.648 -59.688 1 27.06 94 ARG A C 1
ATOM 650 O O . ARG A 1 94 ? 9.766 10.523 -59.281 1 27.06 94 ARG A O 1
ATOM 657 N N . VAL A 1 95 ? 10.297 8.969 -60.875 1 23.73 95 VAL A N 1
ATOM 658 C CA . VAL A 1 95 ? 9.055 9.242 -61.594 1 23.73 95 VAL A CA 1
ATOM 659 C C . VAL A 1 95 ? 7.863 8.828 -60.75 1 23.73 95 VAL A C 1
ATOM 661 O O . VAL A 1 95 ? 6.77 9.391 -60.875 1 23.73 95 VAL A O 1
ATOM 664 N N . ALA A 1 96 ? 7.879 7.695 -60.031 1 23.53 96 ALA A N 1
ATOM 665 C CA . ALA A 1 96 ? 6.621 7.102 -59.594 1 23.53 96 ALA A CA 1
ATOM 666 C C . ALA A 1 96 ? 5.941 7.969 -58.531 1 23.53 96 ALA A C 1
ATOM 668 O O . ALA A 1 96 ? 4.898 7.594 -58 1 23.53 96 ALA A O 1
ATOM 669 N N . MET A 1 97 ? 6.457 9.07 -58.156 1 24.88 97 MET A N 1
ATOM 670 C CA . MET A 1 97 ? 5.871 9.789 -57 1 24.88 97 MET A CA 1
ATOM 671 C C . MET A 1 97 ? 4.59 10.5 -57.438 1 24.88 97 MET A C 1
ATOM 673 O O . MET A 1 97 ? 3.91 11.102 -56.594 1 24.88 97 MET A O 1
ATOM 677 N N . ARG A 1 98 ? 4.445 10.859 -58.719 1 26.19 98 ARG A N 1
ATOM 678 C CA . ARG A 1 98 ? 3.441 11.852 -59.094 1 26.19 98 ARG A CA 1
ATOM 679 C C . ARG A 1 98 ? 2.033 11.289 -58.938 1 26.19 98 ARG A C 1
ATOM 681 O O . ARG A 1 98 ? 1.064 12.039 -58.812 1 26.19 98 ARG A O 1
ATOM 688 N N . ALA A 1 99 ? 1.815 10.078 -59.5 1 25.2 99 ALA A N 1
ATOM 689 C CA . ALA A 1 99 ? 0.434 9.703 -59.781 1 25.2 99 ALA A CA 1
ATOM 690 C C . ALA A 1 99 ? -0.385 9.578 -58.5 1 25.2 99 ALA A C 1
ATOM 692 O O . ALA A 1 99 ? -1.581 9.281 -58.531 1 25.2 99 ALA A O 1
ATOM 693 N N . ALA A 1 100 ? 0.24 9.391 -57.406 1 27.36 100 ALA A N 1
ATOM 694 C CA . ALA A 1 100 ? -0.525 8.875 -56.281 1 27.36 100 ALA A CA 1
ATOM 695 C C . ALA A 1 100 ? -1.351 9.977 -55.625 1 27.36 100 ALA A C 1
ATOM 697 O O . ALA A 1 100 ? -1.887 9.797 -54.531 1 27.36 100 ALA A O 1
ATOM 698 N N . VAL A 1 101 ? -1.506 11.055 -56.344 1 29.11 101 VAL A N 1
ATOM 699 C CA . VAL A 1 101 ? -2.08 12.242 -55.719 1 29.11 101 VAL A CA 1
ATOM 700 C C . VAL A 1 101 ? -3.562 12.016 -55.438 1 29.11 101 VAL A C 1
ATOM 702 O O . VAL A 1 101 ? -4.094 12.5 -54.438 1 29.11 101 VAL A O 1
ATOM 705 N N . PRO A 1 102 ? -4.27 11.453 -56.5 1 27.42 102 PRO A N 1
ATOM 706 C CA . PRO A 1 102 ? -5.715 11.664 -56.375 1 27.42 102 PRO A CA 1
ATOM 707 C C . PRO A 1 102 ? -6.309 10.93 -55.188 1 27.42 102 PRO A C 1
ATOM 709 O O . PRO A 1 102 ? -7.402 11.273 -54.719 1 27.42 102 PRO A O 1
ATOM 712 N N . VAL A 1 103 ? -5.77 9.695 -54.969 1 29.91 103 VAL A N 1
ATOM 713 C CA . VAL A 1 103 ? -6.508 8.773 -54.125 1 29.91 103 VAL A CA 1
ATOM 714 C C . VAL A 1 103 ? -6.508 9.273 -52.688 1 29.91 103 VAL A C 1
ATOM 716 O O . VAL A 1 103 ? -7.07 8.633 -51.812 1 29.91 103 VAL A O 1
ATOM 719 N N . LEU A 1 104 ? -5.828 10.312 -52.438 1 28.38 104 LEU A N 1
ATOM 720 C CA . LEU A 1 104 ? -5.73 10.781 -51.062 1 28.38 104 LEU A CA 1
ATOM 721 C C . LEU A 1 104 ? -7.059 11.367 -50.594 1 28.38 104 LEU A C 1
ATOM 723 O O . LEU A 1 104 ? -7.262 11.586 -49.375 1 28.38 104 LEU A O 1
ATOM 727 N N . ARG A 1 105 ? -7.832 11.859 -51.562 1 29.36 105 ARG A N 1
ATOM 728 C CA . ARG A 1 105 ? -9.016 12.586 -51.125 1 29.36 105 ARG A CA 1
ATOM 729 C C . ARG A 1 105 ? -10.039 11.648 -50.5 1 29.36 105 ARG A C 1
ATOM 731 O O . ARG A 1 105 ? -10.812 12.047 -49.625 1 29.36 105 ARG A O 1
ATOM 738 N N . GLY A 1 106 ? -10.25 10.516 -51.281 1 26.11 106 GLY A N 1
ATOM 739 C CA . GLY A 1 106 ? -11.344 9.656 -50.844 1 26.11 106 GLY A CA 1
ATOM 740 C C . GLY A 1 106 ? -11.109 9.016 -49.5 1 26.11 106 GLY A C 1
ATOM 741 O O . GLY A 1 106 ? -12.016 8.414 -48.938 1 26.11 106 GLY A O 1
ATOM 742 N N . ALA A 1 107 ? -9.82 8.805 -49.219 1 29.47 107 ALA A N 1
ATOM 743 C CA . ALA A 1 107 ? -9.492 8.047 -48.031 1 29.47 107 ALA A CA 1
ATOM 744 C C . ALA A 1 107 ? -9.773 8.875 -46.781 1 29.47 107 ALA A C 1
ATOM 746 O O . ALA A 1 107 ? -9.875 8.336 -45.656 1 29.47 107 ALA A O 1
ATOM 747 N N . VAL A 1 108 ? -9.758 10.203 -46.938 1 30.89 108 VAL A N 1
ATOM 748 C CA . VAL A 1 108 ? -10.023 10.984 -45.719 1 30.89 108 VAL A CA 1
ATOM 749 C C . VAL A 1 108 ? -11.477 10.812 -45.312 1 30.89 108 VAL A C 1
ATOM 751 O O . VAL A 1 108 ? -11.789 10.789 -44.125 1 30.89 108 VAL A O 1
ATOM 754 N N . ALA A 1 109 ? -12.398 10.773 -46.312 1 28.84 109 ALA A N 1
ATOM 755 C CA . ALA A 1 109 ? -13.805 10.695 -45.938 1 28.84 109 ALA A CA 1
ATOM 756 C C . ALA A 1 109 ? -14.109 9.367 -45.25 1 28.84 109 ALA A C 1
ATOM 758 O O . ALA A 1 109 ? -15.016 9.297 -44.406 1 28.84 109 ALA A O 1
ATOM 759 N N . ALA A 1 110 ? -13.516 8.25 -45.812 1 28.81 110 ALA A N 1
ATOM 760 C CA . ALA A 1 110 ? -13.812 6.984 -45.125 1 28.81 110 ALA A CA 1
ATOM 761 C C . ALA A 1 110 ? -13.25 6.961 -43.719 1 28.81 110 ALA A C 1
ATOM 763 O O . ALA A 1 110 ? -13.664 6.148 -42.906 1 28.81 110 ALA A O 1
ATOM 764 N N . LEU A 1 111 ? -12.109 7.648 -43.531 1 31.86 111 LEU A N 1
ATOM 765 C CA . LEU A 1 111 ? -11.594 7.621 -42.156 1 31.86 111 LEU A CA 1
ATOM 766 C C . LEU A 1 111 ? -12.531 8.367 -41.219 1 31.86 111 LEU A C 1
ATOM 768 O O . LEU A 1 111 ? -12.492 8.148 -40 1 31.86 111 LEU A O 1
ATOM 772 N N . LEU A 1 112 ? -13.227 9.352 -41.75 1 30.8 112 LEU A N 1
ATOM 773 C CA . LEU A 1 112 ? -14.141 10.062 -40.844 1 30.8 112 LEU A CA 1
ATOM 774 C C . LEU A 1 112 ? -15.297 9.164 -40.406 1 30.8 112 LEU A C 1
ATOM 776 O O . LEU A 1 112 ? -15.891 9.375 -39.344 1 30.8 112 LEU A O 1
ATOM 780 N N . VAL A 1 113 ? -15.844 8.383 -41.375 1 29.55 113 VAL A N 1
ATOM 781 C CA . VAL A 1 113 ? -17.047 7.668 -40.969 1 29.55 113 VAL A CA 1
ATOM 782 C C . VAL A 1 113 ? -16.719 6.648 -39.875 1 29.55 113 VAL A C 1
ATOM 784 O O . VAL A 1 113 ? -17.562 6.312 -39.062 1 29.55 113 VAL A O 1
ATOM 787 N N . ILE A 1 114 ? -15.555 6 -40 1 29.25 114 ILE A N 1
ATOM 788 C CA . ILE A 1 114 ? -15.391 4.918 -39.031 1 29.25 114 ILE A CA 1
ATOM 789 C C . ILE A 1 114 ? -15.062 5.496 -37.656 1 29.25 114 ILE A C 1
ATOM 791 O O . ILE A 1 114 ? -14.711 4.758 -36.75 1 29.25 114 ILE A O 1
ATOM 795 N N . ALA A 1 115 ? -14.758 6.758 -37.562 1 30.36 115 ALA A N 1
ATOM 796 C CA . ALA A 1 115 ? -14.734 7.199 -36.156 1 30.36 115 ALA A CA 1
ATOM 797 C C . ALA A 1 115 ? -16.062 6.895 -35.469 1 30.36 115 ALA A C 1
ATOM 799 O O . ALA A 1 115 ? -16.875 7.797 -35.25 1 30.36 115 ALA A O 1
ATOM 800 N N . ALA A 1 116 ? -16.859 6.055 -36.062 1 27.72 116 ALA A N 1
ATOM 801 C CA . ALA A 1 116 ? -17.953 5.637 -35.188 1 27.72 116 ALA A CA 1
ATOM 802 C C . ALA A 1 116 ? -17.469 5.445 -33.75 1 27.72 116 ALA A C 1
ATOM 804 O O . ALA A 1 116 ? -16.469 4.758 -33.531 1 27.72 116 ALA A O 1
ATOM 805 N N . VAL A 1 117 ? -17.75 6.406 -32.938 1 30.66 117 VAL A N 1
ATOM 806 C CA . VAL A 1 117 ? -17.703 6.379 -31.484 1 30.66 117 VAL A CA 1
ATOM 807 C C . VAL A 1 117 ? -17.953 4.957 -30.984 1 30.66 117 VAL A C 1
ATOM 809 O O . VAL A 1 117 ? -19.031 4.395 -31.219 1 30.66 117 VAL A O 1
ATOM 812 N N . ALA A 1 118 ? -17.047 4.051 -31.078 1 34.5 118 ALA A N 1
ATOM 813 C CA . ALA A 1 118 ? -17.312 2.947 -30.156 1 34.5 118 ALA A CA 1
ATOM 814 C C . ALA A 1 118 ? -18.203 3.404 -29 1 34.5 118 ALA A C 1
ATOM 816 O O . ALA A 1 118 ? -17.969 4.465 -28.422 1 34.5 118 ALA A O 1
ATOM 817 N N . PRO A 1 119 ? -19.469 3.131 -29.094 1 36.12 119 PRO A N 1
ATOM 818 C CA . PRO A 1 119 ? -20.25 3.553 -27.922 1 36.12 119 PRO A CA 1
ATOM 819 C C . PRO A 1 119 ? -19.406 3.604 -26.641 1 36.12 119 PRO A C 1
ATOM 821 O O . PRO A 1 119 ? -18.562 2.734 -26.422 1 36.12 119 PRO A O 1
ATOM 824 N N . LEU A 1 120 ? -19.031 4.715 -26.266 1 37.62 120 LEU A N 1
ATOM 825 C CA . LEU A 1 120 ? -18.625 4.816 -24.875 1 37.62 120 LEU A CA 1
ATOM 826 C C . LEU A 1 120 ? -19.281 3.734 -24.031 1 37.62 120 LEU A C 1
ATOM 828 O O . LEU A 1 120 ? -20.516 3.715 -23.891 1 37.62 120 LEU A O 1
ATOM 832 N N . ALA A 1 121 ? -18.969 2.471 -24.188 1 42.47 121 ALA A N 1
ATOM 833 C CA . ALA A 1 121 ? -19.516 1.4 -23.344 1 42.47 121 ALA A CA 1
ATOM 834 C C . ALA A 1 121 ? -20.062 1.953 -22.031 1 42.47 121 ALA A C 1
ATOM 836 O O . ALA A 1 121 ? -19.359 2.689 -21.328 1 42.47 121 ALA A O 1
ATOM 837 N N . ALA A 1 122 ? -21.25 2.25 -21.922 1 52.22 122 ALA A N 1
ATOM 838 C CA . ALA A 1 122 ? -21.953 2.596 -20.688 1 52.22 122 ALA A CA 1
ATOM 839 C C . ALA A 1 122 ? -21.281 1.964 -19.484 1 52.22 122 ALA A C 1
ATOM 841 O O . ALA A 1 122 ? -21.047 0.754 -19.453 1 52.22 122 ALA A O 1
ATOM 842 N N . ALA A 1 123 ? -20.5 2.824 -18.656 1 72.81 123 ALA A N 1
ATOM 843 C CA . ALA A 1 123 ? -19.734 2.381 -17.484 1 72.81 123 ALA A CA 1
ATOM 844 C C . ALA A 1 123 ? -20.625 1.604 -16.516 1 72.81 123 ALA A C 1
ATOM 846 O O . ALA A 1 123 ? -21.781 1.963 -16.297 1 72.81 123 ALA A O 1
ATOM 847 N N . CYS A 1 124 ? -20.422 0.306 -16.375 1 81.19 124 CYS A N 1
ATOM 848 C CA . CYS A 1 124 ? -21.078 -0.494 -15.352 1 81.19 124 CYS A CA 1
ATOM 849 C C . CYS A 1 124 ? -21 0.182 -13.992 1 81.19 124 CYS A C 1
ATOM 851 O O . CYS A 1 124 ? -19.953 0.704 -13.609 1 81.19 124 CYS A O 1
ATOM 853 N N . VAL A 1 125 ? -22.172 0.421 -13.484 1 80 125 VAL A N 1
ATOM 854 C CA . VAL A 1 125 ? -22.172 0.989 -12.141 1 80 125 VAL A CA 1
ATOM 855 C C . VAL A 1 125 ? -22.922 0.06 -11.188 1 80 125 VAL A C 1
ATOM 857 O O . VAL A 1 125 ? -23.828 -0.667 -11.609 1 80 125 VAL A O 1
ATOM 860 N N . ALA A 1 126 ? -22.484 0.099 -9.984 1 78.75 126 ALA A N 1
ATOM 861 C CA . ALA A 1 126 ? -23.219 -0.633 -8.953 1 78.75 126 ALA A CA 1
ATOM 862 C C . ALA A 1 126 ? -24.516 0.082 -8.586 1 78.75 126 ALA A C 1
ATOM 864 O O . ALA A 1 126 ? -24.516 1.295 -8.359 1 78.75 126 ALA A O 1
ATOM 865 N N . GLU A 1 127 ? -25.547 -0.682 -8.609 1 77.69 127 GLU A N 1
ATOM 866 C CA . GLU A 1 127 ? -26.828 -0.162 -8.148 1 77.69 127 GLU A CA 1
ATOM 867 C C . GLU A 1 127 ? -27.031 -0.422 -6.656 1 77.69 127 GLU A C 1
ATOM 869 O O . GLU A 1 127 ? -27.547 0.431 -5.938 1 77.69 127 GLU A O 1
ATOM 874 N N . SER A 1 128 ? -26.656 -1.571 -6.293 1 83.56 128 SER A N 1
ATOM 875 C CA . SER A 1 128 ? -26.797 -1.938 -4.887 1 83.56 128 SER A CA 1
ATOM 876 C C . SER A 1 128 ? -25.844 -3.064 -4.512 1 83.56 128 SER A C 1
ATOM 878 O O . SER A 1 128 ? -25.359 -3.799 -5.383 1 83.56 128 SER A O 1
ATOM 880 N N . VAL A 1 129 ? -25.609 -3.113 -3.186 1 88.94 129 VAL A N 1
ATOM 881 C CA . VAL A 1 129 ? -24.828 -4.203 -2.59 1 88.94 129 VAL A CA 1
ATOM 882 C C . VAL A 1 129 ? -25.703 -4.961 -1.588 1 88.94 129 VAL A C 1
ATOM 884 O O . VAL A 1 129 ? -26.344 -4.352 -0.729 1 88.94 129 VAL A O 1
ATOM 887 N N . THR A 1 130 ? -25.75 -6.266 -1.806 1 93.44 130 THR A N 1
ATOM 888 C CA . THR A 1 130 ? -26.5 -7.105 -0.876 1 93.44 130 THR A CA 1
ATOM 889 C C . THR A 1 130 ? -25.594 -8.164 -0.257 1 93.44 130 THR A C 1
ATOM 891 O O . THR A 1 130 ? -24.906 -8.898 -0.972 1 93.44 130 THR A O 1
ATOM 894 N N . VAL A 1 131 ? -25.656 -8.227 1.05 1 95.88 131 VAL A N 1
ATOM 895 C CA . VAL A 1 131 ? -24.953 -9.273 1.786 1 95.88 131 VAL A CA 1
ATOM 896 C C . VAL A 1 131 ? -25.969 -10.289 2.32 1 95.88 131 VAL A C 1
ATOM 898 O O . VAL A 1 131 ? -26.938 -9.922 2.99 1 95.88 131 VAL A O 1
ATOM 901 N N . SER A 1 132 ? -25.672 -11.516 1.981 1 96.06 132 SER A N 1
ATOM 902 C CA . SER A 1 132 ? -26.531 -12.57 2.49 1 96.06 132 SER A CA 1
ATOM 903 C C . SER A 1 132 ? -26.531 -12.609 4.016 1 96.06 132 SER A C 1
ATOM 905 O O . SER A 1 132 ? -25.469 -12.477 4.641 1 96.06 132 SER A O 1
ATOM 907 N N . PRO A 1 133 ? -27.688 -12.805 4.594 1 93.62 133 PRO A N 1
ATOM 908 C CA . PRO A 1 133 ? -27.719 -12.906 6.055 1 93.62 133 PRO A CA 1
ATOM 909 C C . PRO A 1 133 ? -27.156 -14.227 6.57 1 93.62 133 PRO A C 1
ATOM 911 O O . PRO A 1 133 ? -26.922 -14.375 7.773 1 93.62 133 PRO A O 1
ATOM 914 N N . THR A 1 134 ? -27.031 -15.164 5.648 1 94.25 134 THR A N 1
ATOM 915 C CA . THR A 1 134 ? -26.438 -16.453 6.02 1 94.25 134 THR A CA 1
ATOM 916 C C . THR A 1 134 ? -25 -16.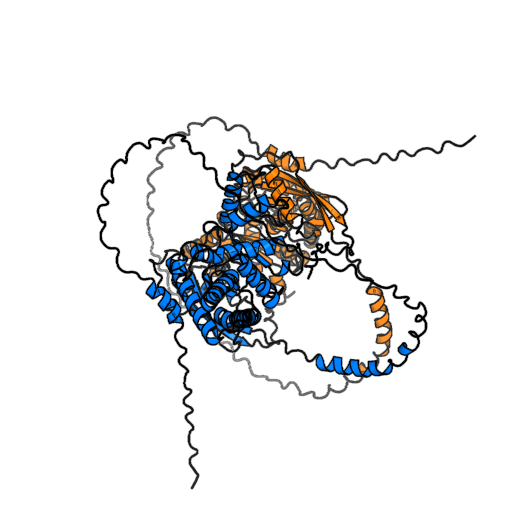547 5.508 1 94.25 134 THR A C 1
ATOM 918 O O . THR A 1 134 ? -24.688 -16.078 4.41 1 94.25 134 THR A O 1
ATOM 921 N N . PHE A 1 135 ? -24.234 -17.156 6.402 1 94.62 135 PHE A N 1
ATOM 922 C CA . PHE A 1 135 ? -22.828 -17.328 6.035 1 94.62 135 PHE A CA 1
ATOM 923 C C . PHE A 1 135 ? -22.422 -18.781 6.109 1 94.62 135 PHE A C 1
ATOM 925 O O . PHE A 1 135 ? -23.156 -19.609 6.672 1 94.62 135 PHE A O 1
ATOM 932 N N . VAL A 1 136 ? -21.312 -19.062 5.395 1 94.38 136 VAL A N 1
ATOM 933 C CA . VAL A 1 136 ? -20.703 -20.391 5.52 1 94.38 136 VAL A CA 1
ATOM 934 C C . VAL A 1 136 ? -19.781 -20.422 6.738 1 94.38 136 VAL A C 1
ATOM 936 O O . VAL A 1 136 ? -18.906 -19.562 6.895 1 94.38 136 VAL A O 1
ATOM 939 N N . LYS A 1 137 ? -19.938 -21.438 7.57 1 93.69 137 LYS A N 1
ATOM 940 C CA . LYS A 1 137 ? -19.141 -21.578 8.797 1 93.69 137 LYS A CA 1
ATOM 941 C C . LYS A 1 137 ? -17.719 -21.984 8.484 1 93.69 137 LYS A C 1
ATOM 943 O O . LYS A 1 137 ? -17.469 -22.812 7.598 1 93.69 137 LYS A O 1
ATOM 948 N N . PRO A 1 138 ? -16.875 -21.391 9.258 1 94.44 138 PRO A N 1
ATOM 949 C CA . PRO A 1 138 ? -15.469 -21.766 9.047 1 94.44 138 PRO A CA 1
ATOM 950 C C . PRO A 1 138 ? -15.102 -23.109 9.68 1 94.44 138 PRO A C 1
ATOM 952 O O . PRO A 1 138 ? -15.922 -23.688 10.391 1 94.44 138 PRO A O 1
ATOM 955 N N . ALA A 1 139 ? -13.898 -23.531 9.328 1 89.62 139 ALA A N 1
ATOM 956 C CA . ALA A 1 139 ? -13.367 -24.797 9.836 1 89.62 139 ALA A CA 1
ATOM 957 C C . ALA A 1 139 ? -13.086 -24.703 11.328 1 89.62 139 ALA A C 1
ATOM 959 O O . ALA A 1 139 ? -13.172 -25.703 12.039 1 89.62 139 ALA A O 1
ATOM 960 N N . LYS A 1 140 ? -12.766 -23.625 11.836 1 95.5 140 LYS A N 1
ATOM 961 C CA . LYS A 1 140 ? -12.445 -23.359 13.234 1 95.5 140 LYS A CA 1
ATOM 962 C C . LYS A 1 140 ? -13.469 -22.438 13.875 1 95.5 140 LYS A C 1
ATOM 964 O O . LYS A 1 140 ? -14.289 -21.828 13.18 1 95.5 140 LYS A O 1
ATOM 969 N N . PRO A 1 141 ? -13.328 -22.375 15.227 1 95.88 141 PRO A N 1
ATOM 970 C CA . PRO A 1 141 ? -14.219 -21.422 15.875 1 95.88 141 PRO A CA 1
ATOM 971 C C . PRO A 1 141 ? -14.016 -20 15.367 1 95.88 141 PRO A C 1
ATOM 973 O O . PRO A 1 141 ? -12.891 -19.578 15.094 1 95.88 141 PRO A O 1
ATOM 976 N N . ILE A 1 142 ? -15.094 -19.344 15.312 1 96.31 142 ILE A N 1
ATOM 977 C CA . ILE A 1 142 ? -15.086 -18 14.75 1 96.31 142 ILE A CA 1
ATOM 978 C C . ILE A 1 142 ? -14.242 -17.078 15.625 1 96.31 142 ILE A C 1
ATOM 980 O O . ILE A 1 142 ? -14.414 -17.031 16.844 1 96.31 142 ILE A O 1
ATOM 984 N N . GLU A 1 143 ? -13.414 -16.375 14.961 1 94.75 143 GLU A N 1
ATOM 985 C CA . GLU A 1 143 ? -12.555 -15.406 15.641 1 94.75 143 GLU A CA 1
ATOM 986 C C . GLU A 1 143 ? -13.375 -14.273 16.266 1 94.75 143 GLU A C 1
ATOM 988 O O . GLU A 1 143 ? -14.375 -13.836 15.688 1 94.75 143 GLU A O 1
ATOM 993 N N . GLU A 1 144 ? -12.805 -13.742 17.359 1 92.19 144 GLU A N 1
ATOM 994 C CA . GLU A 1 144 ? -13.492 -12.664 18.062 1 92.19 144 GLU A CA 1
ATOM 995 C C . GLU A 1 144 ? -13.562 -11.406 17.203 1 92.19 144 GLU A C 1
ATOM 997 O O . GLU A 1 144 ? -14.555 -10.672 17.25 1 92.19 144 GLU A O 1
ATOM 1002 N N . SER A 1 145 ? -12.602 -11.148 16.422 1 91.62 145 SER A N 1
ATOM 1003 C CA . SER A 1 145 ? -12.508 -9.922 15.625 1 91.62 145 SER A CA 1
ATOM 1004 C C . SER A 1 145 ? -13.352 -10.023 14.352 1 91.62 145 SER A C 1
ATOM 1006 O O . SER A 1 145 ? -13.5 -9.039 13.625 1 91.62 145 SER A O 1
ATOM 1008 N N . ALA A 1 146 ? -13.906 -11.164 14.086 1 96.75 146 ALA A N 1
ATOM 1009 C CA . ALA A 1 146 ? -14.633 -11.383 12.836 1 96.75 146 ALA A CA 1
ATOM 1010 C C . ALA A 1 146 ? -15.812 -10.414 12.719 1 96.75 146 ALA A C 1
ATOM 1012 O O . ALA A 1 146 ? -16.516 -10.164 13.695 1 96.75 146 ALA A O 1
ATOM 1013 N N . PHE A 1 147 ? -16.031 -9.953 11.508 1 96.19 147 PHE A N 1
ATOM 1014 C CA . PHE A 1 147 ? -17.203 -9.109 11.25 1 96.19 147 PHE A CA 1
ATOM 1015 C C . PHE A 1 147 ? -18.484 -9.914 11.398 1 96.19 147 PHE A C 1
ATOM 1017 O O . PHE A 1 147 ? -18.562 -11.07 10.977 1 96.19 147 PHE A O 1
ATOM 1024 N N . ASP A 1 148 ? -19.422 -9.258 12.008 1 95.06 148 ASP A N 1
ATOM 1025 C CA . ASP A 1 148 ? -20.797 -9.758 11.852 1 95.06 148 ASP A CA 1
ATOM 1026 C C . ASP A 1 148 ? -21.422 -9.25 10.547 1 95.06 148 ASP A C 1
ATOM 1028 O O . ASP A 1 148 ? -20.734 -8.656 9.719 1 95.06 148 ASP A O 1
ATOM 1032 N N . HIS A 1 149 ? -22.656 -9.586 10.383 1 96.94 149 HIS A N 1
ATOM 1033 C CA . HIS A 1 149 ? -23.344 -9.219 9.148 1 96.94 149 HIS A CA 1
ATOM 1034 C C . HIS A 1 149 ? -23.266 -7.719 8.898 1 96.94 149 HIS A C 1
ATOM 1036 O O . HIS A 1 149 ? -22.953 -7.281 7.793 1 96.94 149 HIS A O 1
ATOM 1042 N N . GLU A 1 150 ? -23.469 -6.941 9.922 1 95.5 150 GLU A N 1
ATOM 1043 C CA . GLU A 1 150 ? -23.469 -5.488 9.789 1 95.5 150 GLU A CA 1
ATOM 1044 C C . GLU A 1 150 ? -22.094 -4.961 9.422 1 95.5 150 GLU A C 1
ATOM 1046 O O . GLU A 1 150 ? -21.969 -4.016 8.641 1 95.5 150 GLU A O 1
ATOM 1051 N N . GLY A 1 151 ? -21.125 -5.578 10.023 1 95.25 151 GLY A N 1
ATOM 1052 C CA . GLY A 1 151 ? -19.766 -5.18 9.695 1 95.25 151 GLY A CA 1
ATOM 1053 C C . GLY A 1 151 ? -19.422 -5.414 8.234 1 95.25 151 GLY A C 1
ATOM 1054 O O . GLY A 1 151 ? -18.781 -4.574 7.602 1 95.25 151 GLY A O 1
ATOM 1055 N N . VAL A 1 152 ? -19.844 -6.492 7.711 1 96.69 152 VAL A N 1
ATOM 1056 C CA . VAL A 1 152 ? -19.594 -6.809 6.305 1 96.69 152 VAL A CA 1
ATOM 1057 C C . VAL A 1 152 ? -20.359 -5.824 5.418 1 96.69 152 VAL A C 1
ATOM 1059 O O . VAL A 1 152 ? -19.812 -5.32 4.434 1 96.69 152 VAL A O 1
ATOM 1062 N N . VAL A 1 153 ? -21.547 -5.516 5.777 1 95.12 153 VAL A N 1
ATOM 1063 C CA . VAL A 1 153 ? -22.359 -4.562 5.027 1 95.12 153 VAL A CA 1
ATOM 1064 C C . VAL A 1 153 ? -21.656 -3.207 4.984 1 95.12 153 VAL A C 1
ATOM 1066 O O . VAL A 1 153 ? -21.547 -2.598 3.918 1 95.12 153 VAL A O 1
ATOM 1069 N N . GLN A 1 154 ? -21.172 -2.773 6.086 1 93.44 154 GLN A N 1
ATOM 1070 C CA . GLN A 1 154 ? -20.5 -1.484 6.156 1 93.44 154 GLN A CA 1
ATOM 1071 C C . GLN A 1 154 ? -19.281 -1.453 5.238 1 93.44 154 GLN A C 1
ATOM 1073 O O . GLN A 1 154 ? -19.062 -0.471 4.527 1 93.44 154 GLN A O 1
ATOM 1078 N N . HIS A 1 155 ? -18.516 -2.516 5.277 1 93.5 155 HIS A N 1
ATOM 1079 C CA . HIS A 1 155 ? -17.312 -2.607 4.445 1 93.5 155 HIS A CA 1
ATOM 1080 C C . HIS A 1 155 ? -17.656 -2.457 2.967 1 93.5 155 HIS A C 1
ATOM 1082 O O . HIS A 1 155 ? -17.047 -1.651 2.262 1 93.5 155 HIS A O 1
ATOM 1088 N N . PHE A 1 156 ? -18.641 -3.121 2.512 1 92.06 156 PHE A N 1
ATOM 1089 C CA . PHE A 1 156 ? -18.922 -3.178 1.081 1 92.06 156 PHE A CA 1
ATOM 1090 C C . PHE A 1 156 ? -19.75 -1.979 0.644 1 92.06 156 PHE A C 1
ATOM 1092 O O . PHE A 1 156 ? -19.672 -1.542 -0.506 1 92.06 156 PHE A O 1
ATOM 1099 N N . ASP A 1 157 ? -20.516 -1.397 1.542 1 87.5 157 ASP A N 1
ATOM 1100 C CA . ASP A 1 157 ? -21.219 -0.164 1.223 1 87.5 157 ASP A CA 1
ATOM 1101 C C . ASP A 1 157 ? -20.25 0.985 0.978 1 87.5 157 ASP A C 1
ATOM 1103 O O . ASP A 1 157 ? -20.484 1.831 0.111 1 87.5 157 ASP A O 1
ATOM 1107 N N . SER A 1 158 ? -19.281 0.916 1.755 1 85.88 158 SER A N 1
ATOM 1108 C CA . SER A 1 158 ? -18.281 1.968 1.61 1 85.88 158 SER A CA 1
ATOM 1109 C C . SER A 1 158 ? -17.531 1.841 0.288 1 85.88 158 SER A C 1
ATOM 1111 O O . SER A 1 158 ? -17.047 2.834 -0.248 1 85.88 158 SER A O 1
ATOM 1113 N N . LEU A 1 159 ? -17.453 0.659 -0.256 1 85 159 LEU A N 1
ATOM 1114 C CA . LEU A 1 159 ? -16.703 0.375 -1.475 1 85 159 LEU A CA 1
ATOM 1115 C C . LEU A 1 159 ? -17.594 0.535 -2.707 1 85 159 LEU A C 1
ATOM 1117 O O . LEU A 1 159 ? -17.094 0.831 -3.797 1 85 159 LEU A O 1
ATOM 1121 N N . ALA A 1 160 ? -18.797 0.28 -2.57 1 75.12 160 ALA A N 1
ATOM 1122 C CA . ALA A 1 160 ? -19.719 0.236 -3.709 1 75.12 160 ALA A CA 1
ATOM 1123 C C . ALA A 1 160 ? -19.797 1.593 -4.402 1 75.12 160 ALA A C 1
ATOM 1125 O O . ALA A 1 160 ? -20.078 1.669 -5.602 1 75.12 160 ALA A O 1
ATOM 1126 N N . VAL A 1 161 ? -19.422 2.582 -3.73 1 66.5 161 VAL A N 1
ATOM 1127 C CA . VAL A 1 161 ? -19.641 3.918 -4.277 1 66.5 161 VAL A CA 1
ATOM 1128 C C . VAL A 1 161 ? -18.391 4.375 -5.023 1 66.5 161 VAL A C 1
ATOM 1130 O O . VAL A 1 161 ? -18.438 5.348 -5.781 1 66.5 161 VAL A O 1
ATOM 1133 N N . ILE A 1 162 ? -17.359 3.562 -4.945 1 66.44 162 ILE A N 1
ATOM 1134 C CA . ILE A 1 162 ? -16.109 4.133 -5.457 1 66.44 162 ILE A CA 1
ATOM 1135 C C . ILE A 1 162 ? -15.539 3.227 -6.543 1 66.44 162 ILE A C 1
ATOM 1137 O O . ILE A 1 162 ? -14.656 3.639 -7.301 1 66.44 162 ILE A O 1
ATOM 1141 N N . ASN A 1 163 ? -16.109 2.156 -6.809 1 69.44 163 ASN A N 1
ATOM 1142 C CA . ASN A 1 163 ? -15.305 1.177 -7.531 1 69.44 163 ASN A CA 1
ATOM 1143 C C . ASN A 1 163 ? -15.633 1.178 -9.023 1 69.44 163 ASN A C 1
ATOM 1145 O O . ASN A 1 163 ? -16.781 1.377 -9.414 1 69.44 163 ASN A O 1
ATOM 1149 N N . ASP A 1 164 ? -14.5 0.904 -9.664 1 77.94 164 ASP A N 1
ATOM 1150 C CA . ASP A 1 164 ? -14.555 0.738 -11.117 1 77.94 164 ASP A CA 1
ATOM 1151 C C . ASP A 1 164 ? -14.875 -0.706 -11.492 1 77.94 164 ASP A C 1
ATOM 1153 O O . ASP A 1 164 ? -14.5 -1.639 -10.773 1 77.94 164 ASP A O 1
ATOM 1157 N N . TYR A 1 165 ? -15.625 -0.786 -12.539 1 87.44 165 TYR A N 1
ATOM 1158 C CA . TYR A 1 165 ? -15.906 -2.113 -13.078 1 87.44 165 TYR A CA 1
ATOM 1159 C C . TYR A 1 165 ? -14.914 -2.484 -14.172 1 87.44 165 TYR A C 1
ATOM 1161 O O . TYR A 1 165 ? -14.547 -1.645 -14.992 1 87.44 165 TYR A O 1
ATOM 1169 N N . ARG A 1 166 ? -14.539 -3.775 -14.047 1 90.56 166 ARG A N 1
ATOM 1170 C CA . ARG A 1 166 ? -13.57 -4.293 -15.008 1 90.56 166 ARG A CA 1
ATOM 1171 C C . ARG A 1 166 ? -14.094 -5.547 -15.695 1 90.56 166 ARG A C 1
ATOM 1173 O O . ARG A 1 166 ? -14.797 -6.352 -15.086 1 90.56 166 ARG A O 1
ATOM 1180 N N . PRO A 1 167 ? -13.734 -5.629 -16.984 1 92.75 167 PRO A N 1
ATOM 1181 C CA . PRO A 1 167 ? -14.094 -6.898 -17.625 1 92.75 167 PRO A CA 1
ATOM 1182 C C . PRO A 1 167 ? -13.375 -8.094 -17 1 92.75 167 PRO A C 1
ATOM 1184 O O . PRO A 1 167 ? -12.148 -8.078 -16.859 1 92.75 167 PRO A O 1
ATOM 1187 N N . ASN A 1 168 ? -14.109 -9.141 -16.766 1 94.5 168 ASN A N 1
ATOM 1188 C CA . ASN A 1 168 ? -13.57 -10.312 -16.078 1 94.5 168 ASN A CA 1
ATOM 1189 C C . ASN A 1 168 ? -12.375 -10.898 -16.828 1 94.5 168 ASN A C 1
ATOM 1191 O O . ASN A 1 168 ? -11.391 -11.297 -16.203 1 94.5 168 ASN A O 1
ATOM 1195 N N . ILE A 1 169 ? -12.352 -10.898 -18.109 1 95.75 169 ILE A N 1
ATOM 1196 C CA . ILE A 1 169 ? -11.398 -11.688 -18.875 1 95.75 169 ILE A CA 1
ATOM 1197 C C . ILE A 1 169 ? -10.195 -10.82 -19.25 1 95.75 169 ILE A C 1
ATOM 1199 O O . ILE A 1 169 ? -9.211 -11.32 -19.812 1 95.75 169 ILE A O 1
ATOM 1203 N N . LYS A 1 170 ? -10.25 -9.531 -18.906 1 95.19 170 LYS A N 1
ATOM 1204 C CA . LYS A 1 170 ? -9.156 -8.625 -19.25 1 95.19 170 LYS A CA 1
ATOM 1205 C C . LYS A 1 170 ? -8.516 -8.047 -17.984 1 95.19 170 LYS A C 1
ATOM 1207 O O . LYS A 1 170 ? -7.707 -7.121 -18.062 1 95.19 170 LYS A O 1
ATOM 1212 N N . SER A 1 171 ? -8.867 -8.625 -16.906 1 95.06 171 SER A N 1
ATOM 1213 C CA . SER A 1 171 ? -8.422 -8.031 -15.641 1 95.06 171 SER A CA 1
ATOM 1214 C C . SER A 1 171 ? -7.27 -8.82 -15.031 1 95.06 171 SER A C 1
ATOM 1216 O O . SER A 1 171 ? -7.195 -10.039 -15.188 1 95.06 171 SER A O 1
ATOM 1218 N N . THR A 1 172 ? -6.453 -8.039 -14.422 1 96.75 172 THR A N 1
ATOM 1219 C CA . THR A 1 172 ? -5.492 -8.641 -13.5 1 96.75 172 THR A CA 1
ATOM 1220 C C . THR A 1 172 ? -6.199 -9.148 -12.242 1 96.75 172 THR A C 1
ATOM 1222 O O . THR A 1 172 ? -7.09 -8.484 -11.711 1 96.75 172 THR A O 1
ATOM 1225 N N . PHE A 1 173 ? -5.828 -10.328 -11.844 1 97.94 173 PHE A N 1
ATOM 1226 C CA . PHE A 1 173 ? -6.289 -10.828 -10.555 1 97.94 173 PHE A CA 1
ATOM 1227 C C . PHE A 1 173 ? -5.203 -10.688 -9.5 1 97.94 173 PHE A C 1
ATOM 1229 O O . PHE A 1 173 ? -4.145 -11.312 -9.602 1 97.94 173 PHE A O 1
ATOM 1236 N N . SER A 1 174 ? -5.477 -9.875 -8.5 1 98 174 SER A N 1
ATOM 1237 C CA . SER A 1 174 ? -4.609 -9.797 -7.328 1 98 174 SER A CA 1
ATOM 1238 C C . SER A 1 174 ? -5.02 -10.812 -6.27 1 98 174 SER A C 1
ATOM 1240 O O . SER A 1 174 ? -6.082 -11.43 -6.371 1 98 174 SER A O 1
ATOM 1242 N N . CYS A 1 175 ? -4.113 -11.023 -5.363 1 98.38 175 CYS A N 1
ATOM 1243 C CA . CYS A 1 175 ? -4.438 -11.914 -4.25 1 98.38 175 CYS A CA 1
ATOM 1244 C C . CYS A 1 175 ? -5.5 -11.297 -3.352 1 98.38 175 CYS A C 1
ATOM 1246 O O . CYS A 1 175 ? -5.496 -10.086 -3.115 1 98.38 175 CYS A O 1
ATOM 1248 N N . ILE A 1 176 ? -6.316 -12.141 -2.781 1 97.81 176 ILE A N 1
ATOM 1249 C CA . ILE A 1 176 ? -7.355 -11.703 -1.855 1 97.81 176 ILE A CA 1
ATOM 1250 C C . ILE A 1 176 ? -6.727 -11.336 -0.513 1 97.81 176 ILE A C 1
ATOM 1252 O O . ILE A 1 176 ? -7.438 -11.031 0.449 1 97.81 176 ILE A O 1
ATOM 1256 N N . ASP A 1 177 ? -5.391 -11.367 -0.413 1 97.88 177 ASP A N 1
ATOM 1257 C CA . ASP A 1 177 ? -4.676 -10.93 0.781 1 97.88 177 ASP A CA 1
ATOM 1258 C C . ASP A 1 177 ? -5.293 -9.656 1.356 1 97.88 177 ASP A C 1
ATOM 1260 O O . ASP A 1 177 ? -5.395 -8.641 0.663 1 97.88 177 ASP A O 1
ATOM 1264 N N . SER A 1 178 ? -5.672 -9.758 2.619 1 97.62 178 SER A N 1
ATOM 1265 C CA . SER A 1 178 ? -6.484 -8.711 3.232 1 97.62 178 SER A CA 1
ATOM 1266 C C . SER A 1 178 ? -5.707 -7.402 3.344 1 97.62 178 SER A C 1
ATOM 1268 O O . SER A 1 178 ? -6.293 -6.34 3.555 1 97.62 178 SER A O 1
ATOM 1270 N N . ARG A 1 179 ? -4.457 -7.426 3.145 1 96.56 179 ARG A N 1
ATOM 1271 C CA . ARG A 1 179 ? -3.619 -6.234 3.236 1 96.56 179 ARG A CA 1
ATOM 1272 C C . ARG A 1 179 ? -3.676 -5.422 1.947 1 96.56 179 ARG A C 1
ATOM 1274 O O . ARG A 1 179 ? -3.27 -4.258 1.921 1 96.56 179 ARG A O 1
ATOM 1281 N N . GLY A 1 180 ? -4.188 -6.02 0.854 1 96.12 180 GLY A N 1
ATOM 1282 C CA . GLY A 1 180 ? -4.164 -5.398 -0.46 1 96.12 180 GLY A CA 1
ATOM 1283 C C . GLY A 1 180 ? -4.961 -4.109 -0.527 1 96.12 180 GLY A C 1
ATOM 1284 O O . GLY A 1 180 ? -6.078 -4.039 -0.01 1 96.12 180 GLY A O 1
ATOM 1285 N N . GLU A 1 181 ? -4.363 -3.117 -1.261 1 92.06 181 GLU A N 1
ATOM 1286 C CA . GLU A 1 181 ? -5.016 -1.817 -1.378 1 92.06 181 GLU A CA 1
ATOM 1287 C C . GLU A 1 181 ? -5.379 -1.51 -2.828 1 92.06 181 GLU A C 1
ATOM 1289 O O . GLU A 1 181 ? -6.004 -0.488 -3.113 1 92.06 181 GLU A O 1
ATOM 1294 N N . ALA A 1 182 ? -5.035 -2.379 -3.678 1 88.19 182 ALA A N 1
ATOM 1295 C CA . ALA A 1 182 ? -5.27 -2.137 -5.098 1 88.19 182 ALA A CA 1
ATOM 1296 C C . ALA A 1 182 ? -6.707 -2.482 -5.484 1 88.19 182 ALA A C 1
ATOM 1298 O O . ALA A 1 182 ? -7.281 -3.439 -4.961 1 88.19 182 ALA A O 1
ATOM 1299 N N . ASP A 1 183 ? -7.141 -1.697 -6.406 1 87.06 183 ASP A N 1
ATOM 1300 C CA . ASP A 1 183 ? -8.461 -1.962 -6.969 1 87.06 183 ASP A CA 1
ATOM 1301 C C . ASP A 1 183 ? -8.391 -3.021 -8.062 1 87.06 183 ASP A C 1
ATOM 1303 O O . ASP A 1 183 ? -8.336 -2.689 -9.25 1 87.06 183 ASP A O 1
ATOM 1307 N N . ASP A 1 184 ? -8.422 -4.199 -7.633 1 92.12 184 ASP A N 1
ATOM 1308 C CA . ASP A 1 184 ? -8.336 -5.332 -8.555 1 92.12 184 ASP A CA 1
ATOM 1309 C C . ASP A 1 184 ? -9.406 -6.375 -8.242 1 92.12 184 ASP A C 1
ATOM 1311 O O . ASP A 1 184 ? -10.133 -6.254 -7.258 1 92.12 184 ASP A O 1
ATOM 1315 N N . LEU A 1 185 ? -9.523 -7.246 -9.227 1 96.31 185 LEU A N 1
ATOM 1316 C CA . LEU A 1 185 ? -10.266 -8.461 -8.922 1 96.31 185 LEU A CA 1
ATOM 1317 C C . LEU A 1 185 ? -9.406 -9.438 -8.117 1 96.31 185 LEU A C 1
ATOM 1319 O O . LEU A 1 185 ? -8.188 -9.477 -8.289 1 96.31 185 LEU A O 1
ATOM 1323 N N . GLY A 1 186 ? -10.125 -10.172 -7.234 1 97.5 186 GLY A N 1
ATOM 1324 C CA . GLY A 1 186 ? -9.344 -10.961 -6.293 1 97.5 186 GLY A CA 1
ATOM 1325 C C . GLY A 1 186 ? -9.578 -12.453 -6.426 1 97.5 186 GLY A C 1
ATOM 1326 O O . GLY A 1 186 ? -10.711 -12.898 -6.578 1 97.5 186 GLY A O 1
ATOM 1327 N N . THR A 1 187 ? -8.484 -13.258 -6.402 1 98 187 THR A N 1
ATOM 1328 C CA . THR A 1 187 ? -8.453 -14.703 -6.207 1 98 187 THR A CA 1
ATOM 1329 C C . THR A 1 187 ? -7.359 -15.094 -5.219 1 98 187 THR A C 1
ATOM 1331 O O . THR A 1 187 ? -6.43 -14.32 -4.977 1 98 187 THR A O 1
ATOM 1334 N N . PRO A 1 188 ? -7.504 -16.234 -4.586 1 98.06 188 PRO A N 1
ATOM 1335 C CA . PRO A 1 188 ? -6.387 -16.656 -3.738 1 98.06 188 PRO A CA 1
ATOM 1336 C C . PRO A 1 188 ? -5.078 -16.797 -4.516 1 98.06 188 PRO A C 1
ATOM 1338 O O . PRO A 1 188 ? -4.996 -17.609 -5.441 1 98.06 188 PRO A O 1
ATOM 1341 N N . GLY A 1 189 ? -4.129 -15.984 -4.18 1 98.31 189 GLY A N 1
ATOM 1342 C CA . GLY A 1 189 ? -2.816 -16.078 -4.797 1 98.31 189 GLY A CA 1
ATOM 1343 C C . GLY A 1 189 ? -2.707 -15.297 -6.09 1 98.31 189 GLY A C 1
ATOM 1344 O O . GLY A 1 189 ? -1.624 -15.203 -6.672 1 98.31 189 GLY A O 1
ATOM 1345 N N . GLY A 1 190 ? -3.811 -14.758 -6.602 1 98.38 190 GLY A N 1
ATOM 1346 C CA . GLY A 1 190 ? -3.791 -13.922 -7.793 1 98.38 190 GLY A CA 1
ATOM 1347 C C . GLY A 1 190 ? -3.371 -14.672 -9.039 1 98.38 190 GLY A C 1
ATOM 1348 O O . GLY A 1 190 ? -3.572 -15.883 -9.141 1 98.38 190 GLY A O 1
ATOM 1349 N N . ASP A 1 191 ? -2.865 -13.945 -9.984 1 98.75 191 ASP A N 1
ATOM 1350 C CA . ASP A 1 191 ? -2.477 -14.492 -11.281 1 98.75 191 ASP A CA 1
ATOM 1351 C C . ASP A 1 191 ? -1.454 -15.617 -11.125 1 98.75 191 ASP A C 1
ATOM 1353 O O . ASP A 1 191 ? -1.484 -16.609 -11.859 1 98.75 191 ASP A O 1
ATOM 1357 N N . PHE A 1 192 ? -0.579 -15.461 -10.234 1 98.81 192 PHE A N 1
ATOM 1358 C CA . PHE A 1 192 ? 0.437 -16.484 -10.023 1 98.81 192 PHE A CA 1
ATOM 1359 C C . PHE A 1 192 ? -0.209 -17.828 -9.711 1 98.81 192 PHE A C 1
ATOM 1361 O O . PHE A 1 192 ? 0.133 -18.844 -10.32 1 98.81 192 PHE A O 1
ATOM 1368 N N . ALA A 1 193 ? -1.117 -17.812 -8.82 1 98.75 193 ALA A N 1
ATOM 1369 C CA . ALA A 1 193 ? -1.749 -19.062 -8.398 1 98.75 193 ALA A CA 1
ATOM 1370 C C . ALA A 1 193 ? -2.68 -19.594 -9.484 1 98.75 193 ALA A C 1
ATOM 1372 O O . ALA A 1 193 ? -2.812 -20.812 -9.656 1 98.75 193 ALA A O 1
ATOM 1373 N N . GLU A 1 194 ? -3.318 -18.688 -10.203 1 98.56 194 GLU A N 1
ATOM 1374 C CA . GLU A 1 194 ? -4.117 -19.109 -11.352 1 98.56 194 GLU A CA 1
ATOM 1375 C C . GLU A 1 194 ? -3.266 -19.875 -12.359 1 98.56 194 GLU A C 1
ATOM 1377 O O . GLU A 1 194 ? -3.662 -20.938 -12.836 1 98.56 194 GLU A O 1
ATOM 1382 N N . LEU A 1 195 ? -2.143 -19.344 -12.594 1 98.88 195 LEU A N 1
ATOM 1383 C CA . LEU A 1 195 ? -1.248 -20 -13.555 1 98.88 195 LEU A CA 1
ATOM 1384 C C . LEU A 1 195 ? -0.693 -21.297 -12.977 1 98.88 195 LEU A C 1
ATOM 1386 O O . LEU A 1 195 ? -0.602 -22.297 -13.688 1 98.88 195 LEU A O 1
ATOM 1390 N N . ALA A 1 196 ? -0.331 -21.281 -11.75 1 98.62 196 ALA A N 1
ATOM 1391 C CA . ALA A 1 196 ? 0.219 -22.484 -11.102 1 98.62 196 ALA A CA 1
ATOM 1392 C C . ALA A 1 196 ? -0.757 -23.641 -11.188 1 98.62 196 ALA A C 1
ATOM 1394 O O . ALA A 1 196 ? -0.372 -24.766 -11.555 1 98.62 196 ALA A O 1
ATOM 1395 N N . ALA A 1 197 ? -1.969 -23.375 -10.875 1 98.38 197 ALA A N 1
ATOM 1396 C CA . ALA A 1 197 ? -2.982 -24.422 -10.938 1 98.38 197 ALA A CA 1
ATOM 1397 C C . ALA A 1 197 ? -3.152 -24.938 -12.367 1 98.38 197 ALA A C 1
ATOM 1399 O O . ALA A 1 197 ? -3.262 -26.141 -12.586 1 98.38 197 ALA A O 1
ATOM 1400 N N . ALA A 1 198 ? -3.148 -24.062 -13.266 1 98.69 198 ALA A N 1
ATOM 1401 C CA . ALA A 1 198 ? -3.328 -24.438 -14.664 1 98.69 198 ALA A CA 1
ATOM 1402 C C . ALA A 1 198 ? -2.146 -25.281 -15.156 1 98.69 198 ALA A C 1
ATOM 1404 O O . ALA A 1 198 ? -2.326 -26.234 -15.914 1 98.69 198 ALA A O 1
ATOM 1405 N N . ILE A 1 199 ? -0.955 -24.922 -14.758 1 98.44 199 ILE A N 1
ATOM 1406 C CA . ILE A 1 199 ? 0.228 -25.688 -15.125 1 98.44 199 ILE A CA 1
ATOM 1407 C C . ILE A 1 199 ? 0.124 -27.109 -14.547 1 98.44 199 ILE A C 1
ATOM 1409 O O . ILE A 1 199 ? 0.428 -28.078 -15.234 1 98.44 199 ILE A O 1
ATOM 1413 N N . ALA A 1 200 ? -0.303 -27.172 -13.32 1 97.5 200 ALA A N 1
ATOM 1414 C CA . ALA A 1 200 ? -0.468 -28.484 -12.703 1 97.5 200 ALA A CA 1
ATOM 1415 C C . ALA A 1 200 ? -1.44 -29.359 -13.5 1 97.5 200 ALA A C 1
ATOM 1417 O O . ALA A 1 200 ? -1.163 -30.531 -13.766 1 97.5 200 ALA A O 1
ATOM 1418 N N . VAL A 1 201 ? -2.566 -28.781 -13.867 1 97.81 201 VAL A N 1
ATOM 1419 C CA . VAL A 1 201 ? -3.561 -29.5 -14.648 1 97.81 201 VAL A CA 1
ATOM 1420 C C . VAL A 1 201 ? -2.963 -29.922 -15.992 1 97.81 201 VAL A C 1
ATOM 1422 O O . VAL A 1 201 ? -3.164 -31.047 -16.453 1 97.81 201 VAL A O 1
ATOM 1425 N N . TYR A 1 202 ? -2.232 -29.062 -16.625 1 97.81 202 TYR A N 1
ATOM 1426 C CA . TYR A 1 202 ? -1.587 -29.344 -17.891 1 97.81 202 TYR A CA 1
ATOM 1427 C C . TYR A 1 202 ? -0.618 -30.516 -17.781 1 97.81 202 TYR A C 1
ATOM 1429 O O . TYR A 1 202 ? -0.69 -31.469 -18.547 1 97.81 202 TYR A O 1
ATOM 1437 N N . LEU A 1 203 ? 0.241 -30.406 -16.797 1 96.12 203 LEU A N 1
ATOM 1438 C CA . LEU A 1 203 ? 1.234 -31.469 -16.594 1 96.12 203 LEU A CA 1
ATOM 1439 C C . LEU A 1 203 ? 0.562 -32.812 -16.328 1 96.12 203 LEU A C 1
ATOM 1441 O O . LEU A 1 203 ? 0.996 -33.844 -16.844 1 96.12 203 LEU A O 1
ATOM 1445 N N . ASN A 1 204 ? -0.484 -32.75 -15.578 1 94.25 204 ASN A N 1
ATOM 1446 C CA . ASN A 1 204 ? -1.237 -33.969 -15.32 1 94.25 204 ASN A CA 1
ATOM 1447 C C . ASN A 1 204 ? -1.889 -34.531 -16.594 1 94.25 204 ASN A C 1
ATOM 1449 O O . ASN A 1 204 ? -1.906 -35.719 -16.812 1 94.25 204 ASN A O 1
ATOM 1453 N N . THR A 1 205 ? -2.412 -33.625 -17.344 1 94.38 205 THR A N 1
ATOM 1454 C CA . THR A 1 205 ? -3.123 -34 -18.562 1 94.38 205 THR A CA 1
ATOM 1455 C C . THR A 1 205 ? -2.184 -34.656 -19.547 1 94.38 205 THR A C 1
ATOM 1457 O O . THR A 1 205 ? -2.578 -35.625 -20.234 1 94.38 205 THR A O 1
ATOM 1460 N N . ILE A 1 206 ? -0.959 -34.312 -19.609 1 91.31 206 ILE A N 1
ATOM 1461 C CA . ILE A 1 206 ? -0.027 -34.875 -20.562 1 91.31 206 ILE A CA 1
ATOM 1462 C C . ILE A 1 206 ? 0.823 -35.938 -19.875 1 91.31 206 ILE A C 1
ATOM 1464 O O . ILE A 1 206 ? 1.856 -36.375 -20.406 1 91.31 206 ILE A O 1
ATOM 1468 N N . ASN A 1 207 ? 0.498 -36.312 -18.641 1 89.25 207 ASN A N 1
ATOM 1469 C CA . ASN A 1 207 ? 1.065 -37.375 -17.828 1 89.25 207 ASN A CA 1
ATOM 1470 C C . ASN A 1 207 ? 2.545 -37.156 -17.547 1 89.25 207 ASN A C 1
ATOM 1472 O O . ASN A 1 207 ? 3.361 -38.062 -17.672 1 89.25 207 ASN A O 1
ATOM 1476 N N . LYS A 1 208 ? 2.785 -35.969 -17.219 1 85.94 208 LYS A N 1
ATOM 1477 C CA . LYS A 1 208 ? 4.145 -35.625 -16.797 1 85.94 208 LYS A CA 1
ATOM 1478 C C . LYS A 1 208 ? 4.23 -35.531 -15.273 1 85.94 208 LYS A C 1
ATOM 1480 O O . LYS A 1 208 ? 3.4 -34.875 -14.648 1 85.94 208 LYS A O 1
ATOM 1485 N N . SER A 1 209 ? 5.25 -36.188 -14.789 1 76.94 209 SER A N 1
ATOM 1486 C CA . SER A 1 209 ? 5.379 -36.281 -13.336 1 76.94 209 SER A CA 1
ATOM 1487 C C . SER A 1 209 ? 6.328 -35.219 -12.812 1 76.94 209 SER A C 1
ATOM 1489 O O . SER A 1 209 ? 6.285 -34.875 -11.625 1 76.94 209 SER A O 1
ATOM 1491 N N . THR A 1 210 ? 7.211 -34.812 -13.672 1 78.69 210 THR A N 1
ATOM 1492 C CA . THR A 1 210 ? 8.219 -33.875 -13.18 1 78.69 210 THR A CA 1
ATOM 1493 C C . THR A 1 210 ? 8.047 -32.5 -13.82 1 78.69 210 THR A C 1
ATOM 1495 O O . THR A 1 210 ? 7.633 -32.406 -14.977 1 78.69 210 THR A O 1
ATOM 1498 N N . ALA A 1 211 ? 8.242 -31.547 -13 1 83.81 211 ALA A N 1
ATOM 1499 C CA . ALA A 1 211 ? 8.211 -30.156 -13.445 1 83.81 211 ALA A CA 1
ATOM 1500 C C . ALA A 1 211 ? 9.625 -29.594 -13.578 1 83.81 211 ALA A C 1
ATOM 1502 O O . ALA A 1 211 ? 10.164 -29.016 -12.633 1 83.81 211 ALA A O 1
ATOM 1503 N N . GLU A 1 212 ? 10.188 -29.781 -14.758 1 90 212 GLU A N 1
ATOM 1504 C CA . GLU A 1 212 ? 11.523 -29.234 -14.984 1 90 212 GLU A CA 1
ATOM 1505 C C . GLU A 1 212 ? 11.469 -27.734 -15.227 1 90 212 GLU A C 1
ATOM 1507 O O . GLU A 1 212 ? 10.508 -27.234 -15.812 1 90 212 GLU A O 1
ATOM 1512 N N . TYR A 1 213 ? 12.477 -27.109 -14.781 1 93.44 213 TYR A N 1
ATOM 1513 C CA . TYR A 1 213 ? 12.531 -25.656 -14.875 1 93.44 213 TYR A CA 1
ATOM 1514 C C . TYR A 1 213 ? 12.328 -25.203 -16.312 1 93.44 213 TYR A C 1
ATOM 1516 O O . TYR A 1 213 ? 11.586 -24.25 -16.562 1 93.44 213 TYR A O 1
ATOM 1524 N N . GLY A 1 214 ? 13.023 -25.859 -17.219 1 94.56 214 GLY A N 1
ATOM 1525 C CA . GLY A 1 214 ? 12.922 -25.453 -18.609 1 94.56 214 GLY A CA 1
ATOM 1526 C C . GLY A 1 214 ? 11.5 -25.438 -19.125 1 94.56 214 GLY A C 1
ATOM 1527 O O . GLY A 1 214 ? 11.086 -24.484 -19.797 1 94.56 214 GLY A O 1
ATOM 1528 N N . GLU A 1 215 ? 10.797 -26.438 -18.859 1 95.06 215 GLU A N 1
ATOM 1529 C CA . GLU A 1 215 ? 9.414 -26.531 -19.297 1 95.06 215 GLU A CA 1
ATOM 1530 C C . GLU A 1 215 ? 8.539 -25.484 -18.641 1 95.06 215 GLU A C 1
ATOM 1532 O O . GLU A 1 215 ? 7.738 -24.828 -19.312 1 95.06 215 GLU A O 1
ATOM 1537 N N . ILE A 1 216 ? 8.688 -25.328 -17.328 1 97.62 216 ILE A N 1
ATOM 1538 C CA . ILE A 1 216 ? 7.898 -24.344 -16.578 1 97.62 216 ILE A CA 1
ATOM 1539 C C . ILE A 1 216 ? 8.227 -22.938 -17.078 1 97.62 216 ILE A C 1
ATOM 1541 O O . ILE A 1 216 ? 7.32 -22.109 -17.25 1 97.62 216 ILE A O 1
ATOM 1545 N N . SER A 1 217 ? 9.469 -22.688 -17.281 1 97.62 217 SER A N 1
ATOM 1546 C CA . SER A 1 217 ? 9.906 -21.391 -17.797 1 97.62 217 SER A CA 1
ATOM 1547 C C . SER A 1 217 ? 9.312 -21.109 -19.172 1 97.62 217 SER A C 1
ATOM 1549 O O . SER A 1 217 ? 8.898 -19.984 -19.469 1 97.62 217 SER A O 1
ATOM 1551 N N . ASP A 1 218 ? 9.242 -22.172 -20.031 1 97.38 218 ASP A N 1
ATOM 1552 C CA . ASP A 1 218 ? 8.664 -22.016 -21.359 1 97.38 218 ASP A CA 1
ATOM 1553 C C . ASP A 1 218 ? 7.184 -21.656 -21.281 1 97.38 218 ASP A C 1
ATOM 1555 O O . ASP A 1 218 ? 6.707 -20.797 -22.016 1 97.38 218 ASP A O 1
ATOM 1559 N N . ILE A 1 219 ? 6.527 -22.344 -20.438 1 98.25 219 ILE A N 1
ATOM 1560 C CA . ILE A 1 219 ? 5.105 -22.078 -20.25 1 98.25 219 ILE A CA 1
ATOM 1561 C C . ILE A 1 219 ? 4.906 -20.656 -19.734 1 98.25 219 ILE A C 1
ATOM 1563 O O . ILE A 1 219 ? 4.059 -19.906 -20.25 1 98.25 219 ILE A O 1
ATOM 1567 N N . PHE A 1 220 ? 5.68 -20.25 -18.719 1 98.69 220 PHE A N 1
ATOM 1568 C CA . PHE A 1 220 ? 5.582 -18.922 -18.141 1 98.69 220 PHE A CA 1
ATOM 1569 C C . PHE A 1 220 ? 5.82 -17.844 -19.188 1 98.69 220 PHE A C 1
ATOM 1571 O O . PHE A 1 220 ? 5.031 -16.906 -19.328 1 98.69 220 PHE A O 1
ATOM 1578 N N . ASN A 1 221 ? 6.855 -18.016 -19.938 1 98.19 221 ASN A N 1
ATOM 1579 C CA . ASN A 1 221 ? 7.199 -17.047 -20.969 1 98.19 221 ASN A CA 1
ATOM 1580 C C . ASN A 1 221 ? 6.121 -16.953 -22.031 1 98.19 221 ASN A C 1
ATOM 1582 O O . ASN A 1 221 ? 5.805 -15.867 -22.531 1 98.19 221 ASN A O 1
ATOM 1586 N N . ALA A 1 222 ? 5.598 -18.078 -22.422 1 98.56 222 ALA A N 1
ATOM 1587 C CA . ALA A 1 222 ? 4.508 -18.078 -23.391 1 98.56 222 ALA A CA 1
ATOM 1588 C C . ALA A 1 222 ? 3.281 -17.359 -22.844 1 98.56 222 ALA A C 1
ATOM 1590 O O . ALA A 1 222 ? 2.627 -16.594 -23.562 1 98.56 222 ALA A O 1
ATOM 1591 N N . PHE A 1 223 ? 3.008 -17.625 -21.562 1 98.75 223 PHE A N 1
ATOM 1592 C CA . PHE A 1 223 ? 1.878 -16.969 -20.922 1 98.75 223 PHE A CA 1
ATOM 1593 C C . PHE A 1 223 ? 2.088 -15.469 -20.859 1 98.75 223 PHE A C 1
ATOM 1595 O O . PHE A 1 223 ? 1.17 -14.695 -21.156 1 98.75 223 PHE A O 1
ATOM 1602 N N . MET A 1 224 ? 3.273 -15.023 -20.516 1 98.5 224 MET A N 1
ATOM 1603 C CA . MET A 1 224 ? 3.625 -13.602 -20.453 1 98.5 224 MET A CA 1
ATOM 1604 C C . MET A 1 224 ? 3.484 -12.961 -21.828 1 98.5 224 MET A C 1
ATOM 1606 O O . MET A 1 224 ? 3.105 -11.789 -21.938 1 98.5 224 MET A O 1
ATOM 1610 N N . ARG A 1 225 ? 3.76 -13.672 -22.812 1 97.25 225 ARG A N 1
ATOM 1611 C CA . ARG A 1 225 ? 3.701 -13.164 -24.188 1 97.25 225 ARG A CA 1
ATOM 1612 C C . ARG A 1 225 ? 2.26 -13.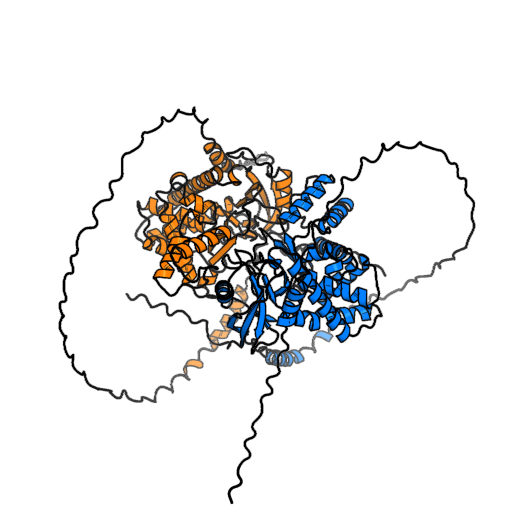078 -24.672 1 97.25 225 ARG A C 1
ATOM 1614 O O . ARG A 1 225 ? 1.859 -12.07 -25.266 1 97.25 225 ARG A O 1
ATOM 1621 N N . ASP A 1 226 ? 1.509 -14.078 -24.391 1 97.38 226 ASP A N 1
ATOM 1622 C CA . ASP A 1 226 ? 0.25 -14.258 -25.109 1 97.38 226 ASP A CA 1
ATOM 1623 C C . ASP A 1 226 ? -0.928 -13.734 -24.297 1 97.38 226 ASP A C 1
ATOM 1625 O O . ASP A 1 226 ? -1.971 -13.383 -24.844 1 97.38 226 ASP A O 1
ATOM 1629 N N . VAL A 1 227 ? -0.819 -13.703 -22.953 1 98.12 227 VAL A N 1
ATOM 1630 C CA . VAL A 1 227 ? -1.967 -13.414 -22.094 1 98.12 227 VAL A CA 1
ATOM 1631 C C . VAL A 1 227 ? -1.745 -12.102 -21.359 1 98.12 227 VAL A C 1
ATOM 1633 O O . VAL A 1 227 ? -2.693 -11.352 -21.109 1 98.12 227 VAL A O 1
ATOM 1636 N N . VAL A 1 228 ? -0.535 -11.797 -21 1 98.31 228 VAL A N 1
ATOM 1637 C CA . VAL A 1 228 ? -0.199 -10.672 -20.141 1 98.31 228 VAL A CA 1
ATOM 1638 C C . VAL A 1 228 ? 0.155 -9.453 -20.984 1 98.31 228 VAL A C 1
ATOM 1640 O O . VAL A 1 228 ? 0.754 -9.586 -22.047 1 98.31 228 VAL A O 1
ATOM 1643 N N . SER A 1 229 ? -0.251 -8.281 -20.547 1 96.94 229 SER A N 1
ATOM 1644 C CA . SER A 1 229 ? 0.04 -6.996 -21.188 1 96.94 229 SER A CA 1
ATOM 1645 C C . SER A 1 229 ? 0.219 -5.895 -20.156 1 96.94 229 SER A C 1
ATOM 1647 O O . SER A 1 229 ? 0.056 -6.133 -18.953 1 96.94 229 SER A O 1
ATOM 1649 N N . LYS A 1 230 ? 0.551 -4.789 -20.641 1 95.12 230 LYS A N 1
ATOM 1650 C CA . LYS A 1 230 ? 0.686 -3.633 -19.766 1 95.12 230 LYS A CA 1
ATOM 1651 C C . LYS A 1 230 ? -0.652 -3.27 -19.125 1 95.12 230 LYS A C 1
ATOM 1653 O O . LYS A 1 230 ? -0.694 -2.771 -18 1 95.12 230 LYS A O 1
ATOM 1658 N N . GLU A 1 231 ? -1.708 -3.551 -19.828 1 94.19 231 GLU A N 1
ATOM 1659 C CA . GLU A 1 231 ? -3.047 -3.244 -19.344 1 94.19 231 GLU A CA 1
ATOM 1660 C C . GLU A 1 231 ? -3.547 -4.328 -18.391 1 94.19 231 GLU A C 1
ATOM 1662 O O . GLU A 1 231 ? -4.504 -4.109 -17.641 1 94.19 231 GLU A O 1
ATOM 1667 N N . ARG A 1 232 ? -2.924 -5.469 -18.438 1 96.81 232 ARG A N 1
ATOM 1668 C CA . ARG A 1 232 ? -3.229 -6.598 -17.562 1 96.81 232 ARG A CA 1
ATOM 1669 C C . ARG A 1 232 ? -1.951 -7.234 -17.031 1 96.81 232 ARG A C 1
ATOM 1671 O O . ARG A 1 232 ? -1.649 -8.391 -17.344 1 96.81 232 ARG A O 1
ATOM 1678 N N . PRO A 1 233 ? -1.283 -6.551 -16.203 1 97.88 233 PRO A N 1
ATOM 1679 C CA . PRO A 1 233 ? 0.001 -7.074 -15.727 1 97.88 233 PRO A CA 1
ATOM 1680 C C . PRO A 1 233 ? -0.152 -8.328 -14.867 1 97.88 233 PRO A C 1
ATOM 1682 O O . PRO A 1 233 ? -1.166 -8.484 -14.18 1 97.88 233 PRO A O 1
ATOM 1685 N N . PHE A 1 234 ? 0.853 -9.203 -14.891 1 98.69 234 PHE A N 1
ATOM 1686 C CA . PHE A 1 234 ? 0.895 -10.438 -14.117 1 98.69 234 PHE A CA 1
ATOM 1687 C C . PHE A 1 234 ? 1.188 -10.156 -12.648 1 98.69 234 PHE A C 1
ATOM 1689 O O . PHE A 1 234 ? 2.236 -9.594 -12.32 1 98.69 234 PHE A O 1
ATOM 1696 N N . TYR A 1 235 ? 0.319 -10.609 -11.836 1 98.5 235 TYR A N 1
ATOM 1697 C CA . TYR A 1 235 ? 0.4 -10.258 -10.422 1 98.5 235 TYR A CA 1
ATOM 1698 C C . TYR A 1 235 ? 1.097 -11.359 -9.633 1 98.5 235 TYR A C 1
ATOM 1700 O O . TYR A 1 235 ? 0.789 -12.539 -9.797 1 98.5 235 TYR A O 1
ATOM 1708 N N . TYR A 1 236 ? 1.999 -10.969 -8.789 1 98.56 236 TYR A N 1
ATOM 1709 C CA . TYR A 1 236 ? 2.619 -11.781 -7.754 1 98.56 236 TYR A CA 1
ATOM 1710 C C . TYR A 1 236 ? 3 -10.938 -6.547 1 98.56 236 TYR A C 1
ATOM 1712 O O . TYR A 1 236 ? 3.357 -9.766 -6.691 1 98.56 236 TYR A O 1
ATOM 1720 N N . HIS A 1 237 ? 2.809 -11.531 -5.32 1 98.06 237 HIS A N 1
ATOM 1721 C CA . HIS A 1 237 ? 3.205 -10.719 -4.176 1 98.06 237 HIS A CA 1
ATOM 1722 C C . HIS A 1 237 ? 3.939 -11.555 -3.133 1 98.06 237 HIS A C 1
ATOM 1724 O O . HIS A 1 237 ? 3.848 -12.789 -3.143 1 98.06 237 HIS A O 1
ATOM 1730 N N . THR A 1 238 ? 4.715 -10.914 -2.377 1 98.12 238 THR A N 1
ATOM 1731 C CA . THR A 1 238 ? 5.285 -11.422 -1.132 1 98.12 238 THR A CA 1
ATOM 1732 C C . THR A 1 238 ? 5.094 -10.414 -0.001 1 98.12 238 THR A C 1
ATOM 1734 O O . THR A 1 238 ? 4.211 -9.555 -0.071 1 98.12 238 THR A O 1
ATOM 1737 N N . SER A 1 239 ? 5.77 -10.625 1.121 1 97.12 239 SER A N 1
ATOM 1738 C CA . SER A 1 239 ? 5.668 -9.688 2.23 1 97.12 239 SER A CA 1
ATOM 1739 C C . SER A 1 239 ? 7.043 -9.227 2.695 1 97.12 239 SER A C 1
ATOM 1741 O O . SER A 1 239 ? 8.047 -9.898 2.447 1 97.12 239 SER A O 1
ATOM 1743 N N . ASP A 1 240 ? 7.043 -8.125 3.311 1 95.19 240 ASP A N 1
ATOM 1744 C CA . ASP A 1 240 ? 8.297 -7.582 3.818 1 95.19 240 ASP A CA 1
ATOM 1745 C C . ASP A 1 240 ? 8.906 -8.5 4.875 1 95.19 240 ASP A C 1
ATOM 1747 O O . ASP A 1 240 ? 10.117 -8.727 4.891 1 95.19 240 ASP A O 1
ATOM 1751 N N . GLU A 1 241 ? 8.07 -9.055 5.691 1 95.31 241 GLU A N 1
ATOM 1752 C CA . GLU A 1 241 ? 8.531 -9.984 6.715 1 95.31 241 GLU A CA 1
ATOM 1753 C C . GLU A 1 241 ? 9.266 -11.172 6.094 1 95.31 241 GLU A C 1
ATOM 1755 O O . GLU A 1 241 ? 10.32 -11.578 6.578 1 95.31 241 GLU A O 1
ATOM 1760 N N . LYS A 1 242 ? 8.695 -11.664 5.074 1 97.88 242 LYS A N 1
ATOM 1761 C CA . LYS A 1 242 ? 9.273 -12.844 4.445 1 97.88 242 LYS A CA 1
ATOM 1762 C C . LYS A 1 242 ? 10.531 -12.492 3.666 1 97.88 242 LYS A C 1
ATOM 1764 O O . LYS A 1 242 ? 11.484 -13.281 3.617 1 97.88 242 LYS A O 1
ATOM 1769 N N . LEU A 1 243 ? 10.578 -11.359 3.062 1 97.5 243 LEU A N 1
ATOM 1770 C CA . LEU A 1 243 ? 11.789 -10.922 2.391 1 97.5 243 LEU A CA 1
ATOM 1771 C C . LEU A 1 243 ? 12.938 -10.758 3.387 1 97.5 243 LEU A C 1
ATOM 1773 O O . LEU A 1 243 ? 14.078 -11.109 3.086 1 97.5 243 LEU A O 1
ATOM 1777 N N . ARG A 1 244 ? 12.664 -10.312 4.52 1 95.5 244 ARG A N 1
ATOM 1778 C CA . ARG A 1 244 ? 13.688 -10.172 5.543 1 95.5 244 ARG A CA 1
ATOM 1779 C C . ARG A 1 244 ? 14.289 -11.531 5.91 1 95.5 244 ARG A C 1
ATOM 1781 O O . ARG A 1 244 ? 15.492 -11.633 6.145 1 95.5 244 ARG A O 1
ATOM 1788 N N . LYS A 1 245 ? 13.484 -12.469 5.934 1 97.19 245 LYS A N 1
ATOM 1789 C CA . LYS A 1 245 ? 13.992 -13.82 6.172 1 97.19 245 LYS A CA 1
ATOM 1790 C C . LYS A 1 245 ? 14.93 -14.258 5.055 1 97.19 245 LYS A C 1
ATOM 1792 O O . LYS A 1 245 ? 15.938 -14.922 5.309 1 97.19 245 LYS A O 1
ATOM 1797 N N . VAL A 1 246 ? 14.562 -13.891 3.879 1 98.25 246 VAL A N 1
ATOM 1798 C CA . VAL A 1 246 ? 15.414 -14.195 2.734 1 98.25 246 VAL A CA 1
ATOM 1799 C C . VAL A 1 246 ? 16.766 -13.492 2.889 1 98.25 246 VAL A C 1
ATOM 1801 O O . VAL A 1 246 ? 17.812 -14.102 2.686 1 98.25 246 VAL A O 1
ATOM 1804 N N . PHE A 1 247 ? 16.703 -12.242 3.285 1 97.25 247 PHE A N 1
ATOM 1805 C CA . PHE A 1 247 ? 17.938 -11.477 3.469 1 97.25 247 PHE A CA 1
ATOM 1806 C C . PHE A 1 247 ? 18.828 -12.125 4.523 1 97.25 247 PHE A C 1
ATOM 1808 O O . PHE A 1 247 ? 20.031 -12.273 4.316 1 97.25 247 PHE A O 1
ATOM 1815 N N . HIS A 1 248 ? 18.234 -12.555 5.586 1 96.31 248 HIS A N 1
ATOM 1816 C CA . HIS A 1 248 ? 18.969 -13.211 6.66 1 96.31 248 HIS A CA 1
ATOM 1817 C C . HIS A 1 248 ? 19.578 -14.523 6.184 1 96.31 248 HIS A C 1
ATOM 1819 O O . HIS A 1 248 ? 20.75 -14.812 6.469 1 96.31 248 HIS A O 1
ATOM 1825 N N . ALA A 1 249 ? 18.797 -15.266 5.484 1 97.56 249 ALA A N 1
ATOM 1826 C CA . ALA A 1 249 ? 19.281 -16.547 4.973 1 97.56 249 ALA A CA 1
ATOM 1827 C C . ALA A 1 249 ? 20.484 -16.344 4.059 1 97.56 249 ALA A C 1
ATOM 1829 O O . ALA A 1 249 ? 21.453 -17.125 4.117 1 97.56 249 ALA A O 1
ATOM 1830 N N . LEU A 1 250 ? 20.406 -15.375 3.248 1 97.56 250 LEU A N 1
ATOM 1831 C CA . LEU A 1 250 ? 21.516 -15.086 2.342 1 97.56 250 LEU A CA 1
ATOM 1832 C C . LEU A 1 250 ? 22.75 -14.625 3.115 1 97.56 250 LEU A C 1
ATOM 1834 O O . LEU A 1 250 ? 23.859 -15.039 2.805 1 97.56 250 LEU A O 1
ATOM 1838 N N . GLY A 1 251 ? 22.484 -13.812 4.098 1 96 251 GLY A N 1
ATOM 1839 C CA . GLY A 1 251 ? 23.578 -13.445 4.973 1 96 251 GLY A CA 1
ATOM 1840 C C . GLY A 1 251 ? 24.234 -14.633 5.645 1 96 251 GLY A C 1
ATOM 1841 O O . GLY A 1 251 ? 25.469 -14.719 5.719 1 96 251 GLY A O 1
ATOM 1842 N N . ASP A 1 252 ? 23.516 -15.531 6.066 1 96.31 252 ASP A N 1
ATOM 1843 C CA . ASP A 1 252 ? 24 -16.734 6.727 1 96.31 252 ASP A CA 1
ATOM 1844 C C . ASP A 1 252 ? 24.812 -17.594 5.762 1 96.31 252 ASP A C 1
ATOM 1846 O O . ASP A 1 252 ? 25.703 -18.328 6.18 1 96.31 252 ASP A O 1
ATOM 1850 N N . LYS A 1 253 ? 24.516 -17.484 4.52 1 96.19 253 LYS A N 1
ATOM 1851 C CA . LYS A 1 253 ? 25.203 -18.25 3.502 1 96.19 253 LYS A CA 1
ATOM 1852 C C . LYS A 1 253 ? 26.469 -17.531 3.025 1 96.19 253 LYS A C 1
ATOM 1854 O O . LYS A 1 253 ? 27.109 -17.969 2.068 1 96.19 253 LYS A O 1
ATOM 1859 N N . GLY A 1 254 ? 26.719 -16.344 3.541 1 94.5 254 GLY A N 1
ATOM 1860 C CA . GLY A 1 254 ? 28 -15.68 3.297 1 94.5 254 GLY A CA 1
ATOM 1861 C C . GLY A 1 254 ? 27.891 -14.555 2.283 1 94.5 254 GLY A C 1
ATOM 1862 O O . GLY A 1 254 ? 28.906 -13.984 1.874 1 94.5 254 GLY A O 1
ATOM 1863 N N . VAL A 1 255 ? 26.656 -14.203 1.865 1 95.12 255 VAL A N 1
ATOM 1864 C CA . VAL A 1 255 ? 26.5 -13.086 0.944 1 95.12 255 VAL A CA 1
ATOM 1865 C C . VAL A 1 255 ? 26.875 -11.781 1.646 1 95.12 255 VAL A C 1
ATOM 1867 O O . VAL A 1 255 ? 26.375 -11.484 2.734 1 95.12 255 VAL A O 1
ATOM 1870 N N . LYS A 1 256 ? 27.75 -11 0.979 1 92 256 LYS A N 1
ATOM 1871 C CA . LYS A 1 256 ? 28.188 -9.727 1.521 1 92 256 LYS A CA 1
ATOM 1872 C C . LYS A 1 256 ? 28.141 -8.625 0.461 1 92 256 LYS A C 1
ATOM 1874 O O . LYS A 1 256 ? 28.453 -8.867 -0.704 1 92 256 LYS A O 1
ATOM 1879 N N . PRO A 1 257 ? 27.844 -7.504 0.844 1 92.44 257 PRO A N 1
ATOM 1880 C CA . PRO A 1 257 ? 27.188 -7.176 2.111 1 92.44 257 PRO A CA 1
ATOM 1881 C C . PRO A 1 257 ? 25.859 -7.898 2.291 1 92.44 257 PRO A C 1
ATOM 1883 O O . PRO A 1 257 ? 25.234 -8.305 1.306 1 92.44 257 PRO A O 1
ATOM 1886 N N . LYS A 1 258 ? 25.531 -8.023 3.584 1 94.5 258 LYS A N 1
ATOM 1887 C CA . LYS A 1 258 ? 24.234 -8.641 3.83 1 94.5 258 LYS A CA 1
ATOM 1888 C C . LYS A 1 258 ? 23.125 -7.875 3.117 1 94.5 258 LYS A C 1
ATOM 1890 O O . LYS A 1 258 ? 23.016 -6.652 3.258 1 94.5 258 LYS A O 1
ATOM 1895 N N . PRO A 1 259 ? 22.266 -8.578 2.41 1 95.81 259 PRO A N 1
ATOM 1896 C CA . PRO A 1 259 ? 21.219 -7.871 1.672 1 95.81 259 PRO A CA 1
ATOM 1897 C C . PRO A 1 259 ? 20.203 -7.188 2.592 1 95.81 259 PRO A C 1
ATOM 1899 O O . PRO A 1 259 ? 19.844 -7.738 3.633 1 95.81 259 PRO A O 1
ATOM 1902 N N . THR A 1 260 ? 19.797 -5.973 2.199 1 94.94 260 THR A N 1
ATOM 1903 C CA . THR A 1 260 ? 18.797 -5.234 2.951 1 94.94 260 THR A CA 1
ATOM 1904 C C . THR A 1 260 ? 17.609 -4.887 2.061 1 94.94 260 THR A C 1
ATOM 1906 O O . THR A 1 260 ? 16.594 -4.367 2.541 1 94.94 260 THR A O 1
ATOM 1909 N N . VAL A 1 261 ? 17.734 -5.16 0.795 1 95.38 261 VAL A N 1
ATOM 1910 C CA . VAL A 1 261 ? 16.703 -4.824 -0.178 1 95.38 261 VAL A CA 1
ATOM 1911 C C . VAL A 1 261 ? 16.703 -5.84 -1.318 1 95.38 261 VAL A C 1
ATOM 1913 O O . VAL A 1 261 ? 17.766 -6.336 -1.705 1 95.38 261 VAL A O 1
ATOM 1916 N N . LEU A 1 262 ? 15.531 -6.176 -1.745 1 95.62 262 LEU A N 1
ATOM 1917 C CA . LEU A 1 262 ? 15.453 -6.992 -2.951 1 95.62 262 LEU A CA 1
ATOM 1918 C C . LEU A 1 262 ? 16.031 -6.242 -4.152 1 95.62 262 LEU A C 1
ATOM 1920 O O . LEU A 1 262 ? 15.594 -5.133 -4.461 1 95.62 262 LEU A O 1
ATOM 1924 N N . PRO A 1 263 ? 16.953 -6.875 -4.816 1 90.69 263 PRO A N 1
ATOM 1925 C CA . PRO A 1 263 ? 17.531 -6.172 -5.961 1 90.69 263 PRO A CA 1
ATOM 1926 C C . PRO A 1 263 ? 16.547 -5.945 -7.094 1 90.69 263 PRO A C 1
ATOM 1928 O O . PRO A 1 263 ? 15.766 -6.848 -7.426 1 90.69 263 PRO A O 1
ATOM 1931 N N . THR A 1 264 ? 16.672 -4.781 -7.66 1 86.31 264 THR A N 1
ATOM 1932 C CA . THR A 1 264 ? 15.797 -4.441 -8.773 1 86.31 264 THR A CA 1
ATOM 1933 C C . THR A 1 264 ? 16.328 -5.027 -10.078 1 86.31 264 THR A C 1
ATOM 1935 O O . THR A 1 264 ? 15.555 -5.242 -11.023 1 86.31 264 THR A O 1
ATOM 1938 N N . VAL A 1 265 ? 17.578 -5.168 -10.047 1 84.88 265 VAL A N 1
ATOM 1939 C CA . VAL A 1 265 ? 18.219 -5.762 -11.219 1 84.88 265 VAL A CA 1
ATOM 1940 C C . VAL A 1 265 ? 18.922 -7.055 -10.82 1 84.88 265 VAL A C 1
ATOM 1942 O O . VAL A 1 265 ? 19.281 -7.242 -9.656 1 84.88 265 VAL A O 1
ATOM 1945 N N . MET A 1 266 ? 19.141 -7.844 -11.805 1 81.62 266 MET A N 1
ATOM 1946 C CA . MET A 1 266 ? 19.781 -9.141 -11.602 1 81.62 266 MET A CA 1
ATOM 1947 C C . MET A 1 266 ? 21.219 -8.969 -11.109 1 81.62 266 MET A C 1
ATOM 1949 O O . MET A 1 266 ? 21.984 -8.219 -11.695 1 81.62 266 MET A O 1
ATOM 1953 N N . PRO A 1 267 ? 21.422 -9.703 -10.047 1 85.81 267 PRO A N 1
ATOM 1954 C CA . PRO A 1 267 ? 22.844 -9.703 -9.68 1 85.81 267 PRO A CA 1
ATOM 1955 C C . PRO A 1 267 ? 23.75 -10.188 -10.812 1 85.81 267 PRO A C 1
ATOM 1957 O O . PRO A 1 267 ? 23.391 -11.117 -11.539 1 85.81 267 PRO A O 1
ATOM 1960 N N . ASP A 1 268 ? 24.891 -9.656 -10.953 1 86.12 268 ASP A N 1
ATOM 1961 C CA . ASP A 1 268 ? 25.812 -9.953 -12.047 1 86.12 268 ASP A CA 1
ATOM 1962 C C . ASP A 1 268 ? 26.438 -11.328 -11.875 1 86.12 268 ASP A C 1
ATOM 1964 O O . ASP A 1 268 ? 26.578 -12.078 -12.844 1 86.12 268 ASP A O 1
ATOM 1968 N N . GLU A 1 269 ? 26.766 -11.664 -10.695 1 91.62 269 GLU A N 1
ATOM 1969 C CA . GLU A 1 269 ? 27.438 -12.922 -10.414 1 91.62 269 GLU A CA 1
ATOM 1970 C C . GLU A 1 269 ? 26.453 -14.094 -10.43 1 91.62 269 GLU A C 1
ATOM 1972 O O . GLU A 1 269 ? 25.453 -14.078 -9.703 1 91.62 269 GLU A O 1
ATOM 1977 N N . VAL A 1 270 ? 26.781 -15.094 -11.164 1 92.75 270 VAL A N 1
ATOM 1978 C CA . VAL A 1 270 ? 25.906 -16.25 -11.359 1 92.75 270 VAL A CA 1
ATOM 1979 C C . VAL A 1 270 ? 25.656 -16.938 -10.016 1 92.75 270 VAL A C 1
ATOM 1981 O O . VAL A 1 270 ? 24.531 -17.328 -9.727 1 92.75 270 VAL A O 1
ATOM 1984 N N . VAL A 1 271 ? 26.703 -17.047 -9.258 1 94.62 271 VAL A N 1
ATOM 1985 C CA . VAL A 1 271 ? 26.578 -17.719 -7.961 1 94.62 271 VAL A CA 1
ATOM 1986 C C . VAL A 1 271 ? 25.594 -16.953 -7.082 1 94.62 271 VAL A C 1
ATOM 1988 O O . VAL A 1 271 ? 24.719 -17.562 -6.461 1 94.62 271 VAL A O 1
ATOM 1991 N N . LEU A 1 272 ? 25.719 -15.68 -7.09 1 95.25 272 LEU A N 1
ATOM 1992 C CA . LEU A 1 272 ? 24.844 -14.844 -6.281 1 95.25 272 LEU A CA 1
ATOM 1993 C C . LEU A 1 272 ? 23.406 -14.922 -6.789 1 95.25 272 LEU A C 1
ATOM 1995 O O . LEU A 1 272 ? 22.469 -14.992 -5.992 1 95.25 272 LEU A O 1
ATOM 1999 N N . ARG A 1 273 ? 23.266 -15 -8.023 1 94.69 273 ARG A N 1
ATOM 2000 C CA . ARG A 1 273 ? 21.938 -15.141 -8.617 1 94.69 273 ARG A CA 1
ATOM 2001 C C . ARG A 1 273 ? 21.266 -16.438 -8.164 1 94.69 273 ARG A C 1
ATOM 2003 O O . ARG A 1 273 ? 20.094 -16.422 -7.789 1 94.69 273 ARG A O 1
ATOM 2010 N N . ASN A 1 274 ? 22.016 -17.422 -8.25 1 95.62 274 ASN A N 1
ATOM 2011 C CA . ASN A 1 274 ? 21.484 -18.719 -7.875 1 95.62 274 ASN A CA 1
ATOM 2012 C C . ASN A 1 274 ? 21.109 -18.766 -6.395 1 95.62 274 ASN A C 1
ATOM 2014 O O . ASN A 1 274 ? 20.094 -19.359 -6.016 1 95.62 274 ASN A O 1
ATOM 2018 N N . LEU A 1 275 ? 21.938 -18.109 -5.582 1 97.06 275 LEU A N 1
ATOM 2019 C CA . LEU A 1 275 ? 21.641 -18.047 -4.156 1 97.06 275 LEU A CA 1
ATOM 2020 C C . LEU A 1 275 ? 20.328 -17.297 -3.91 1 97.06 275 LEU A C 1
ATOM 2022 O O . LEU A 1 275 ? 19.5 -17.75 -3.105 1 97.06 275 LEU A O 1
ATOM 2026 N N . TRP A 1 276 ? 20.125 -16.281 -4.664 1 97.38 276 TRP A N 1
ATOM 2027 C CA . TRP A 1 276 ? 18.891 -15.5 -4.555 1 97.38 276 TRP A CA 1
ATOM 2028 C C . TRP A 1 276 ? 17.688 -16.328 -5.016 1 97.38 276 TRP A C 1
ATOM 2030 O O . TRP A 1 276 ? 16.672 -16.406 -4.32 1 97.38 276 TRP A O 1
ATOM 2040 N N . LEU A 1 277 ? 17.797 -16.938 -6.133 1 96.94 277 LEU A N 1
ATOM 2041 C CA . LEU A 1 277 ? 16.688 -17.703 -6.684 1 96.94 277 LEU A CA 1
ATOM 2042 C C . LEU A 1 277 ? 16.312 -18.859 -5.758 1 96.94 277 LEU A C 1
ATOM 2044 O O . LEU A 1 277 ? 15.141 -19.125 -5.523 1 96.94 277 LEU A O 1
ATOM 2048 N N . ASP A 1 278 ? 17.312 -19.484 -5.215 1 97.19 278 ASP A N 1
ATOM 2049 C CA . ASP A 1 278 ? 17.078 -20.609 -4.305 1 97.19 278 ASP A CA 1
ATOM 2050 C C . ASP A 1 278 ? 16.375 -20.141 -3.027 1 97.19 278 ASP A C 1
ATOM 2052 O O . ASP A 1 278 ? 15.422 -20.766 -2.568 1 97.19 278 ASP A O 1
ATOM 2056 N N . ALA A 1 279 ? 16.859 -19.031 -2.504 1 97.88 279 ALA A N 1
ATOM 2057 C CA . ALA A 1 279 ? 16.297 -18.516 -1.256 1 97.88 279 ALA A CA 1
ATOM 2058 C C . ALA A 1 279 ? 14.867 -18.016 -1.458 1 97.88 279 ALA A C 1
ATOM 2060 O O . ALA A 1 279 ? 13.992 -18.266 -0.624 1 97.88 279 ALA A O 1
ATOM 2061 N N . LEU A 1 280 ? 14.594 -17.438 -2.584 1 98.06 280 LEU A N 1
ATOM 2062 C CA . LEU A 1 280 ? 13.305 -16.812 -2.869 1 98.06 280 LEU A CA 1
ATOM 2063 C C . LEU A 1 280 ? 12.258 -17.875 -3.205 1 98.06 280 LEU A C 1
ATOM 2065 O O . LEU A 1 280 ? 11.055 -17.625 -3.133 1 98.06 280 LEU A O 1
ATOM 2069 N N . SER A 1 281 ? 12.672 -19.062 -3.596 1 98.06 281 SER A N 1
ATOM 2070 C CA . SER A 1 281 ? 11.734 -20.047 -4.113 1 98.06 281 SER A CA 1
ATOM 2071 C C . SER A 1 281 ? 11.375 -21.078 -3.049 1 98.06 281 SER A C 1
ATOM 2073 O O . SER A 1 281 ? 10.758 -22.109 -3.35 1 98.06 281 SER A O 1
ATOM 2075 N N . GLU A 1 282 ? 11.758 -20.812 -1.811 1 97.75 282 GLU A N 1
ATOM 2076 C CA . GLU A 1 282 ? 11.391 -21.703 -0.713 1 97.75 282 GLU A CA 1
ATOM 2077 C C . GLU A 1 282 ? 9.984 -21.422 -0.211 1 97.75 282 GLU A C 1
ATOM 2079 O O . GLU A 1 282 ? 9.555 -20.266 -0.172 1 97.75 282 GLU A O 1
ATOM 2084 N N . GLY A 1 283 ? 9.312 -22.453 0.213 1 97.69 283 GLY A N 1
ATOM 2085 C CA . GLY A 1 283 ? 7.926 -22.344 0.646 1 97.69 283 GLY A CA 1
ATOM 2086 C C . GLY A 1 283 ? 7.746 -21.469 1.865 1 97.69 283 GLY A C 1
ATOM 2087 O O . GLY A 1 283 ? 6.883 -20.594 1.883 1 97.69 283 GLY A O 1
ATOM 2088 N N . HIS A 1 284 ? 8.578 -21.594 2.84 1 97.06 284 HIS A N 1
ATOM 2089 C CA . HIS A 1 284 ? 8.391 -20.953 4.137 1 97.06 284 HIS A CA 1
ATOM 2090 C C . HIS A 1 284 ? 8.641 -19.453 4.043 1 97.06 284 HIS A C 1
ATOM 2092 O O . HIS A 1 284 ? 8.305 -18.703 4.969 1 97.06 284 HIS A O 1
ATOM 2098 N N . VAL A 1 285 ? 9.148 -18.969 2.896 1 97.94 285 VAL A N 1
ATOM 2099 C CA . VAL A 1 285 ? 9.445 -17.531 2.791 1 97.94 285 VAL A CA 1
ATOM 2100 C C . VAL A 1 285 ? 8.461 -16.875 1.831 1 97.94 285 VAL A C 1
ATOM 2102 O O . VAL A 1 285 ? 8.641 -15.719 1.446 1 97.94 285 VAL A O 1
ATOM 2105 N N . GLN A 1 286 ? 7.469 -17.625 1.404 1 98.38 286 GLN A N 1
ATOM 2106 C CA . GLN A 1 286 ? 6.453 -17 0.556 1 98.38 286 GLN A CA 1
ATOM 2107 C C . GLN A 1 286 ? 5.523 -16.109 1.371 1 98.38 286 GLN A C 1
ATOM 2109 O O . GLN A 1 286 ? 4.926 -16.562 2.354 1 98.38 286 GLN A O 1
ATOM 2114 N N . GLY A 1 287 ? 5.41 -14.898 0.936 1 98 287 GLY A N 1
ATOM 2115 C CA . GLY A 1 287 ? 4.531 -13.953 1.614 1 98 287 GLY A CA 1
ATOM 2116 C C . GLY A 1 287 ? 3.061 -14.195 1.321 1 98 287 GLY A C 1
ATOM 2117 O O . GLY A 1 287 ? 2.195 -13.82 2.115 1 98 287 GLY A O 1
ATOM 2118 N N . CYS A 1 288 ? 2.754 -14.727 0.208 1 98.38 288 CYS A N 1
ATOM 2119 C CA . CYS A 1 288 ? 1.394 -15.148 -0.098 1 98.38 288 CYS A CA 1
ATOM 2120 C C . CYS A 1 288 ? 1.047 -16.438 0.64 1 98.38 288 CYS A C 1
ATOM 2122 O O . CYS A 1 288 ? 1.631 -17.484 0.369 1 98.38 288 CYS A O 1
ATOM 2124 N N . GLY A 1 289 ? 0.074 -16.328 1.536 1 98.25 289 GLY A N 1
ATOM 2125 C CA . GLY A 1 289 ? -0.303 -17.484 2.322 1 98.25 289 GLY A CA 1
ATOM 2126 C C . GLY A 1 289 ? -0.783 -18.656 1.474 1 98.25 289 GLY A C 1
ATOM 2127 O O . GLY A 1 289 ? -0.495 -19.812 1.779 1 98.25 289 GLY A O 1
ATOM 2128 N N . HIS A 1 290 ? -1.487 -18.359 0.442 1 98.69 290 HIS A N 1
ATOM 2129 C CA . HIS A 1 290 ? -1.977 -19.391 -0.47 1 98.69 290 HIS A CA 1
ATOM 2130 C C . HIS A 1 290 ? -0.822 -20.125 -1.147 1 98.69 290 HIS A C 1
ATOM 2132 O O . HIS A 1 290 ? -0.799 -21.359 -1.185 1 98.69 290 HIS A O 1
ATOM 2138 N N . VAL A 1 291 ? 0.15 -19.406 -1.628 1 98.75 291 VAL A N 1
ATOM 2139 C CA . VAL A 1 291 ? 1.29 -19.984 -2.326 1 98.75 291 VAL A CA 1
ATOM 2140 C C . VAL A 1 291 ? 2.166 -20.75 -1.336 1 98.75 291 VAL A C 1
ATOM 2142 O O . VAL A 1 291 ? 2.65 -21.844 -1.644 1 98.75 291 VAL A O 1
ATOM 2145 N N . ARG A 1 292 ? 2.342 -20.188 -0.184 1 98.69 292 ARG A N 1
ATOM 2146 C CA . ARG A 1 292 ? 3.092 -20.875 0.854 1 98.69 292 ARG A CA 1
ATOM 2147 C C . ARG A 1 292 ? 2.475 -22.25 1.15 1 98.69 292 ARG A C 1
ATOM 2149 O O . ARG A 1 292 ? 3.174 -23.266 1.15 1 98.69 292 ARG A O 1
ATOM 2156 N N . LEU A 1 293 ? 1.225 -22.266 1.349 1 98.69 293 LEU A N 1
ATOM 2157 C CA . LEU A 1 293 ? 0.537 -23.5 1.695 1 98.69 293 LEU A CA 1
ATOM 2158 C C . LEU A 1 293 ? 0.535 -24.469 0.517 1 98.69 293 LEU A C 1
ATOM 2160 O O . LEU A 1 293 ? 0.643 -25.688 0.705 1 98.69 293 LEU A O 1
ATOM 2164 N N . MET A 1 294 ? 0.396 -23.938 -0.672 1 98.44 294 MET A N 1
ATOM 2165 C CA . MET A 1 294 ? 0.474 -24.75 -1.88 1 98.44 294 MET A CA 1
ATOM 2166 C C . MET A 1 294 ? 1.775 -25.547 -1.916 1 98.44 294 MET A C 1
ATOM 2168 O O . MET A 1 294 ? 1.795 -26.688 -2.361 1 98.44 294 MET A O 1
ATOM 2172 N N . MET A 1 295 ? 2.805 -24.953 -1.412 1 98.38 295 MET A N 1
ATOM 2173 C CA . MET A 1 295 ? 4.113 -25.594 -1.421 1 98.38 295 MET A CA 1
ATOM 2174 C C . MET A 1 295 ? 4.289 -26.484 -0.198 1 98.38 295 MET A C 1
ATOM 2176 O O . MET A 1 295 ? 4.734 -27.625 -0.317 1 98.38 295 MET A O 1
ATOM 2180 N N . GLU A 1 296 ? 3.838 -26.062 0.928 1 98.31 296 GLU A N 1
ATOM 2181 C CA . GLU A 1 296 ? 4.07 -26.781 2.18 1 98.31 296 GLU A CA 1
ATOM 2182 C C . GLU A 1 296 ? 3.09 -27.938 2.344 1 98.31 296 GLU A C 1
ATOM 2184 O O . GLU A 1 296 ? 3.402 -28.938 3 1 98.31 296 GLU A O 1
ATOM 2189 N N . LYS A 1 297 ? 1.912 -27.781 1.83 1 98.25 297 LYS A N 1
ATOM 2190 C CA . LYS A 1 297 ? 0.857 -28.781 1.884 1 98.25 297 LYS A CA 1
ATOM 2191 C C . LYS A 1 297 ? 0.433 -29.219 0.481 1 98.25 297 LYS A C 1
ATOM 2193 O O . LYS A 1 297 ? -0.761 -29.281 0.182 1 98.25 297 LYS A O 1
ATOM 2198 N N . TYR A 1 298 ? 1.418 -29.469 -0.298 1 97.44 298 TYR A N 1
ATOM 2199 C CA . TYR A 1 298 ? 1.188 -29.656 -1.727 1 97.44 298 TYR A CA 1
ATOM 2200 C C . TYR A 1 298 ? 0.179 -30.781 -1.977 1 97.44 298 TYR A C 1
ATOM 2202 O O . TYR A 1 298 ? -0.635 -30.688 -2.898 1 97.44 298 TYR A O 1
ATOM 2210 N N . ALA A 1 299 ? 0.104 -31.828 -1.198 1 97.75 299 ALA A N 1
ATOM 2211 C CA . ALA A 1 299 ? -0.818 -32.938 -1.406 1 97.75 299 ALA A CA 1
ATOM 2212 C C . ALA A 1 299 ? -2.266 -32.5 -1.194 1 97.75 299 ALA A C 1
ATOM 2214 O O . ALA A 1 299 ? -3.158 -32.906 -1.945 1 97.75 299 ALA A O 1
ATOM 2215 N N . GLU A 1 300 ? -2.461 -31.672 -0.205 1 97.88 300 GLU A N 1
ATOM 2216 C CA . GLU A 1 300 ? -3.795 -31.141 0.066 1 97.88 300 GLU A CA 1
ATOM 2217 C C . GLU A 1 300 ? -4.258 -30.219 -1.052 1 97.88 300 GLU A C 1
ATOM 2219 O O . GLU A 1 300 ? -5.457 -30.016 -1.242 1 97.88 300 GLU A O 1
ATOM 2224 N N . TYR A 1 301 ? -3.289 -29.672 -1.799 1 98.12 301 TYR A N 1
ATOM 2225 C CA . TYR A 1 301 ? -3.588 -28.781 -2.918 1 98.12 301 TYR A CA 1
ATOM 2226 C C . TYR A 1 301 ? -3.684 -29.562 -4.223 1 98.12 301 TYR A C 1
ATOM 2228 O O . TYR A 1 301 ? -3.816 -28.984 -5.297 1 98.12 301 TYR A O 1
ATOM 2236 N N . GLY A 1 302 ? -3.566 -30.859 -4.121 1 96.38 302 GLY A N 1
ATOM 2237 C CA . GLY A 1 302 ? -3.713 -31.703 -5.301 1 96.38 302 GLY A CA 1
ATOM 2238 C C . GLY A 1 302 ? -2.479 -31.719 -6.184 1 96.38 302 GLY A C 1
ATOM 2239 O O . GLY A 1 302 ? -2.561 -32.031 -7.371 1 96.38 302 GLY A O 1
ATOM 2240 N N . LEU A 1 303 ? -1.378 -31.344 -5.613 1 96.31 303 LEU A N 1
ATOM 2241 C CA . LEU A 1 303 ? -0.119 -31.344 -6.352 1 96.31 303 LEU A CA 1
ATOM 2242 C C . LEU A 1 303 ? 0.72 -32.562 -6 1 96.31 303 LEU A C 1
ATOM 2244 O O . LEU A 1 303 ? 0.589 -33.125 -4.902 1 96.31 303 LEU A O 1
ATOM 2248 N N . LYS A 1 304 ? 1.607 -32.938 -6.934 1 94 304 LYS A N 1
ATOM 2249 C CA . LYS A 1 304 ? 2.461 -34.125 -6.73 1 94 304 LYS A CA 1
ATOM 2250 C C . LYS A 1 304 ? 3.652 -33.781 -5.84 1 94 304 LYS A C 1
ATOM 2252 O O . LYS A 1 304 ? 4.16 -34.625 -5.117 1 94 304 LYS A O 1
ATOM 2257 N N . SER A 1 305 ? 4.098 -32.594 -5.922 1 94.69 305 SER A N 1
ATOM 2258 C CA . SER A 1 305 ? 5.203 -32.062 -5.133 1 94.69 305 SER A CA 1
ATOM 2259 C C . SER A 1 305 ? 5.188 -30.531 -5.113 1 94.69 305 SER A C 1
ATOM 2261 O O . SER A 1 305 ? 4.312 -29.906 -5.723 1 94.69 305 SER A O 1
ATOM 2263 N N . ASP A 1 306 ? 6.152 -29.969 -4.387 1 95.81 306 ASP A N 1
ATOM 2264 C CA . ASP A 1 306 ? 6.27 -28.516 -4.363 1 95.81 306 ASP A CA 1
ATOM 2265 C C . ASP A 1 306 ? 7.199 -28.016 -5.469 1 95.81 306 ASP A C 1
ATOM 2267 O O . ASP A 1 306 ? 7.512 -26.828 -5.539 1 95.81 306 ASP A O 1
ATOM 2271 N N . GLU A 1 307 ? 7.566 -28.906 -6.328 1 95.94 307 GLU A N 1
ATOM 2272 C CA . GLU A 1 307 ? 8.57 -28.562 -7.332 1 95.94 307 GLU A CA 1
ATOM 2273 C C . GLU A 1 307 ? 8.008 -27.594 -8.367 1 95.94 307 GLU A C 1
ATOM 2275 O O . GLU A 1 307 ? 8.664 -26.609 -8.734 1 95.94 307 GLU A O 1
ATOM 2280 N N . MET A 1 308 ? 6.82 -27.891 -8.82 1 96.5 308 MET A N 1
ATOM 2281 C CA . MET A 1 308 ? 6.25 -27.062 -9.875 1 96.5 308 MET A CA 1
ATOM 2282 C C . MET A 1 308 ? 6.09 -25.625 -9.398 1 96.5 308 MET A C 1
ATOM 2284 O O . MET A 1 308 ? 6.578 -24.688 -10.047 1 96.5 308 MET A O 1
ATOM 2288 N N . PRO A 1 309 ? 5.484 -25.359 -8.258 1 97.81 309 PRO A N 1
ATOM 2289 C CA . PRO A 1 309 ? 5.414 -23.953 -7.816 1 97.81 309 PRO A CA 1
ATOM 2290 C C . PRO A 1 309 ? 6.789 -23.344 -7.574 1 97.81 309 PRO A C 1
ATOM 2292 O O . PRO A 1 309 ? 6.992 -22.156 -7.824 1 97.81 309 PRO A O 1
ATOM 2295 N N . ARG A 1 310 ? 7.703 -24.125 -7.152 1 97.94 310 ARG A N 1
ATOM 2296 C CA . ARG A 1 310 ? 9.062 -23.641 -6.93 1 97.94 310 ARG A CA 1
ATOM 2297 C C . ARG A 1 310 ? 9.695 -23.172 -8.234 1 97.94 310 ARG A C 1
ATOM 2299 O O . ARG A 1 310 ? 10.289 -22.094 -8.289 1 97.94 310 ARG A O 1
ATOM 2306 N N . GLN A 1 311 ? 9.562 -24 -9.234 1 98.06 311 GLN A N 1
ATOM 2307 C CA . GLN A 1 311 ? 10.117 -23.656 -10.539 1 98.06 311 GLN A CA 1
ATOM 2308 C C . GLN A 1 311 ? 9.414 -22.438 -11.133 1 98.06 311 GLN A C 1
ATOM 2310 O O . GLN A 1 311 ? 10.031 -21.625 -11.82 1 98.06 311 GLN A O 1
ATOM 2315 N N . LEU A 1 312 ? 8.156 -22.312 -10.891 1 98.62 312 LEU A N 1
ATOM 2316 C CA . LEU A 1 312 ? 7.406 -21.156 -11.391 1 98.62 312 LEU A CA 1
ATOM 2317 C C . LEU A 1 312 ? 7.871 -19.875 -10.711 1 98.62 312 LEU A C 1
ATOM 2319 O O . LEU A 1 312 ? 7.977 -18.828 -11.359 1 98.62 312 LEU A O 1
ATOM 2323 N N . ILE A 1 313 ? 8.18 -19.922 -9.391 1 98.69 313 ILE A N 1
ATOM 2324 C CA . ILE A 1 313 ? 8.711 -18.766 -8.672 1 98.69 313 ILE A CA 1
ATOM 2325 C C . ILE A 1 313 ? 10.055 -18.359 -9.273 1 98.69 313 ILE A C 1
ATOM 2327 O O . ILE A 1 313 ? 10.297 -17.172 -9.508 1 98.69 313 ILE A O 1
ATOM 2331 N N . LYS A 1 314 ? 10.852 -19.328 -9.555 1 98 314 LYS A N 1
ATOM 2332 C CA . LYS A 1 314 ? 12.141 -19.047 -10.188 1 98 314 LYS A CA 1
ATOM 2333 C C . LYS A 1 314 ? 11.945 -18.406 -11.555 1 98 314 LYS A C 1
ATOM 2335 O O . LYS A 1 314 ? 12.648 -17.453 -11.906 1 98 314 LYS A O 1
ATOM 2340 N N . ALA A 1 315 ? 11.023 -18.938 -12.312 1 98.25 315 ALA A N 1
ATOM 2341 C CA . ALA A 1 315 ? 10.742 -18.375 -13.633 1 98.25 315 ALA A CA 1
ATOM 2342 C C . ALA A 1 315 ? 10.297 -16.922 -13.531 1 98.25 315 ALA A C 1
ATOM 2344 O O . ALA A 1 315 ? 10.703 -16.094 -14.336 1 98.25 315 ALA A O 1
ATOM 2345 N N . PHE A 1 316 ? 9.508 -16.672 -12.562 1 98.5 316 PHE A N 1
ATOM 2346 C CA . PHE A 1 316 ? 9.039 -15.297 -12.352 1 98.5 316 PHE A CA 1
ATOM 2347 C C . PHE A 1 316 ? 10.211 -14.359 -12.094 1 98.5 316 PHE A C 1
ATOM 2349 O O . PHE A 1 316 ? 10.352 -13.336 -12.758 1 98.5 316 PHE A O 1
ATOM 2356 N N . TYR A 1 317 ? 11.047 -14.688 -11.117 1 97.44 317 TYR A N 1
ATOM 2357 C CA . TYR A 1 317 ? 12.141 -13.797 -10.742 1 97.44 317 TYR A CA 1
ATOM 2358 C C . TYR A 1 317 ? 13.148 -13.68 -11.875 1 97.44 317 TYR A C 1
ATOM 2360 O O . TYR A 1 317 ? 13.75 -12.617 -12.07 1 97.44 317 TYR A O 1
ATOM 2368 N N . ASN A 1 318 ? 13.336 -14.734 -12.555 1 95.56 318 ASN A N 1
ATOM 2369 C CA . ASN A 1 318 ? 14.203 -14.656 -13.727 1 95.56 318 ASN A CA 1
ATOM 2370 C C . ASN A 1 318 ? 13.648 -13.672 -14.766 1 95.56 318 ASN A C 1
ATOM 2372 O O . ASN A 1 318 ? 14.398 -12.875 -15.328 1 95.56 318 ASN A O 1
ATOM 2376 N N . PHE A 1 319 ? 12.414 -13.789 -15.023 1 95.88 319 PHE A N 1
ATOM 2377 C CA . PHE A 1 319 ? 11.773 -12.852 -15.938 1 95.88 319 PHE A CA 1
ATOM 2378 C C . PHE A 1 319 ? 11.883 -11.43 -15.414 1 95.88 319 PHE A C 1
ATOM 2380 O O . PHE A 1 319 ? 12.266 -10.516 -16.156 1 95.88 319 PHE A O 1
ATOM 2387 N N . PHE A 1 320 ? 11.633 -11.227 -14.141 1 95.31 320 PHE A N 1
ATOM 2388 C CA . PHE A 1 320 ? 11.656 -9.93 -13.469 1 95.31 320 PHE A CA 1
ATOM 2389 C C . PHE A 1 320 ? 13.023 -9.281 -13.602 1 95.31 320 PHE A C 1
ATOM 2391 O O . PHE A 1 320 ? 13.125 -8.117 -13.992 1 95.31 320 PHE A O 1
ATOM 2398 N N . TRP A 1 321 ? 14.023 -10.031 -13.383 1 93.31 321 TRP A N 1
ATOM 2399 C CA . TRP A 1 321 ? 15.375 -9.484 -13.352 1 93.31 321 TRP A CA 1
ATOM 2400 C C . TRP A 1 321 ? 15.938 -9.344 -14.758 1 93.31 321 TRP A C 1
ATOM 2402 O O . TRP A 1 321 ? 16.781 -8.477 -15.016 1 93.31 321 TRP A O 1
ATOM 2412 N N . HIS A 1 322 ? 15.438 -10.047 -15.648 1 91 322 HIS A N 1
ATOM 2413 C CA . HIS A 1 322 ? 15.984 -10 -17 1 91 322 HIS A CA 1
ATOM 2414 C C . HIS A 1 322 ? 15.312 -8.922 -17.828 1 91 322 HIS A C 1
ATOM 2416 O O . HIS A 1 322 ? 15.797 -8.578 -18.922 1 91 322 HIS A O 1
ATOM 2422 N N . THR A 1 323 ? 14.305 -8.445 -17.359 1 91.81 323 THR A N 1
ATOM 2423 C CA . THR A 1 323 ? 13.633 -7.375 -18.094 1 91.81 323 THR A CA 1
ATOM 2424 C C . THR A 1 323 ? 14.109 -6.012 -17.609 1 91.81 323 THR A C 1
ATOM 2426 O O . THR A 1 323 ? 14.016 -5.707 -16.406 1 91.81 323 THR A O 1
ATOM 2429 N N . PRO A 1 324 ? 14.555 -5.191 -18.516 1 88.25 324 PRO A N 1
ATOM 2430 C CA . PRO A 1 324 ? 15.062 -3.877 -18.109 1 88.25 324 PRO A CA 1
ATOM 2431 C C . PRO A 1 324 ? 13.984 -3.008 -17.453 1 88.25 324 PRO A C 1
ATOM 2433 O O . PRO A 1 324 ? 12.82 -3.051 -17.859 1 88.25 324 PRO A O 1
ATOM 2436 N N . ILE A 1 325 ? 14.461 -2.211 -16.594 1 85.25 325 ILE A N 1
ATOM 2437 C CA . ILE A 1 325 ? 13.57 -1.276 -15.914 1 85.25 325 ILE A CA 1
ATOM 2438 C C . ILE A 1 325 ? 12.953 -0.321 -16.938 1 85.25 325 ILE A C 1
ATOM 2440 O O . ILE A 1 325 ? 13.648 0.189 -17.812 1 85.25 325 ILE A O 1
ATOM 2444 N N . GLY A 1 326 ? 11.664 -0.139 -16.828 1 83.12 326 GLY A N 1
ATOM 2445 C CA . GLY A 1 326 ? 10.977 0.785 -17.703 1 83.12 326 GLY A CA 1
ATOM 2446 C C . GLY A 1 326 ? 10.594 0.164 -19.047 1 83.12 326 GLY A C 1
ATOM 2447 O O . GLY A 1 326 ? 9.844 0.756 -19.812 1 83.12 326 GLY A O 1
ATOM 2448 N N . SER A 1 327 ? 11.078 -1.046 -19.328 1 90.5 327 SER A N 1
ATOM 2449 C CA . SER A 1 327 ? 10.75 -1.706 -20.594 1 90.5 327 SER A CA 1
ATOM 2450 C C . SER A 1 327 ? 9.289 -2.139 -20.625 1 90.5 327 SER A C 1
ATOM 2452 O O . SER A 1 327 ? 8.648 -2.246 -19.578 1 90.5 327 SER A O 1
ATOM 2454 N N . ALA A 1 328 ? 8.852 -2.33 -21.828 1 93.94 328 ALA A N 1
ATOM 2455 C CA . ALA A 1 328 ? 7.492 -2.824 -22.016 1 93.94 328 ALA A CA 1
ATOM 2456 C C . ALA A 1 328 ? 7.289 -4.16 -21.312 1 93.94 328 ALA A C 1
ATOM 2458 O O . ALA A 1 328 ? 6.219 -4.422 -20.766 1 93.94 328 ALA A O 1
ATOM 2459 N N . GLU A 1 329 ? 8.32 -4.973 -21.312 1 95.62 329 GLU A N 1
ATOM 2460 C CA . GLU A 1 329 ? 8.234 -6.281 -20.656 1 95.62 329 GLU A CA 1
ATOM 2461 C C . GLU A 1 329 ? 8.172 -6.141 -19.141 1 95.62 329 GLU A C 1
ATOM 2463 O O . GLU A 1 329 ? 7.414 -6.855 -18.484 1 95.62 329 GLU A O 1
ATOM 2468 N N . ARG A 1 330 ? 8.852 -5.191 -18.625 1 93.94 330 ARG A N 1
ATOM 2469 C CA . ARG A 1 330 ? 8.844 -4.969 -17.188 1 93.94 330 ARG A CA 1
ATOM 2470 C C . ARG A 1 330 ? 7.488 -4.441 -16.719 1 93.94 330 ARG A C 1
ATOM 2472 O O . ARG A 1 330 ? 7.035 -4.758 -15.617 1 93.94 330 ARG A O 1
ATOM 2479 N N . GLN A 1 331 ? 6.883 -3.762 -17.547 1 94.56 331 GLN A N 1
ATOM 2480 C CA . GLN A 1 331 ? 5.582 -3.176 -17.234 1 94.56 331 GLN A CA 1
ATOM 2481 C C . GLN A 1 331 ? 4.496 -4.246 -17.172 1 94.56 331 GLN A C 1
ATOM 2483 O O . GLN A 1 331 ? 3.398 -3.996 -16.672 1 94.56 331 GLN A O 1
ATOM 2488 N N . LYS A 1 332 ? 4.836 -5.426 -17.594 1 97.19 332 LYS A N 1
ATOM 2489 C CA . LYS A 1 332 ? 3.895 -6.543 -17.562 1 97.19 332 LYS A CA 1
ATOM 2490 C C . LYS A 1 332 ? 3.881 -7.207 -16.188 1 97.19 332 LYS A C 1
ATOM 2492 O O . LYS A 1 332 ? 3.111 -8.141 -15.961 1 97.19 332 LYS A O 1
ATOM 2497 N N . ILE A 1 333 ? 4.676 -6.688 -15.336 1 96.88 333 ILE A N 1
ATOM 2498 C CA . ILE A 1 333 ? 4.773 -7.293 -14.008 1 96.88 333 ILE A CA 1
ATOM 2499 C C . ILE A 1 333 ? 4.125 -6.375 -12.977 1 96.88 333 ILE A C 1
ATOM 2501 O O . ILE A 1 333 ? 4.398 -5.176 -12.945 1 96.88 333 ILE A O 1
ATOM 2505 N N . ASN A 1 334 ? 3.215 -6.945 -12.273 1 96.81 334 ASN A N 1
ATOM 2506 C CA . ASN A 1 334 ? 2.662 -6.352 -11.062 1 96.81 334 ASN A CA 1
ATOM 2507 C C . ASN A 1 334 ? 3.113 -7.102 -9.812 1 96.81 334 ASN A C 1
ATOM 2509 O O . ASN A 1 334 ? 2.447 -8.039 -9.375 1 96.81 334 ASN A O 1
ATOM 2513 N N . TYR A 1 335 ? 4.297 -6.691 -9.32 1 96.19 335 TYR A N 1
ATOM 2514 C CA . TYR A 1 335 ? 4.891 -7.316 -8.141 1 96.19 335 TYR A CA 1
ATOM 2515 C C . TYR A 1 335 ? 4.707 -6.441 -6.91 1 96.19 335 TYR A C 1
ATOM 2517 O O . TYR A 1 335 ? 5.047 -5.258 -6.926 1 96.19 335 TYR A O 1
ATOM 2525 N N . SER A 1 336 ? 4.133 -7.031 -5.844 1 95.19 336 SER A N 1
ATOM 2526 C CA . SER A 1 336 ? 3.85 -6.242 -4.648 1 95.19 336 SER A CA 1
ATOM 2527 C C . SER A 1 336 ? 4.492 -6.863 -3.414 1 95.19 336 SER A C 1
ATOM 2529 O O . SER A 1 336 ? 4.566 -8.086 -3.295 1 95.19 336 SER A O 1
ATOM 2531 N N . VAL A 1 337 ? 4.965 -6.062 -2.51 1 96.06 337 VAL A N 1
ATOM 2532 C CA . VAL A 1 337 ? 5.453 -6.469 -1.195 1 96.06 337 VAL A CA 1
ATOM 2533 C C . VAL A 1 337 ? 4.504 -5.961 -0.112 1 96.06 337 VAL A C 1
ATOM 2535 O O . VAL A 1 337 ? 4.477 -4.766 0.187 1 96.06 337 VAL A O 1
ATOM 2538 N N . MET A 1 338 ? 3.816 -6.898 0.47 1 96.44 338 MET A N 1
ATOM 2539 C CA . MET A 1 338 ? 2.793 -6.539 1.446 1 96.44 338 MET A CA 1
ATOM 2540 C C . MET A 1 338 ? 3.414 -6.266 2.812 1 96.44 338 MET A C 1
ATOM 2542 O O . MET A 1 338 ? 4.363 -6.941 3.211 1 96.44 338 MET A O 1
ATOM 2546 N N . GLN A 1 339 ? 2.797 -5.27 3.467 1 94.62 339 GLN A N 1
ATOM 2547 C CA . GLN A 1 339 ? 3.236 -4.93 4.816 1 94.62 339 GLN A CA 1
ATOM 2548 C C . GLN A 1 339 ? 2.156 -5.254 5.844 1 94.62 339 GLN A C 1
ATOM 2550 O O . GLN A 1 339 ? 0.968 -5.285 5.516 1 94.62 339 GLN A O 1
ATOM 2555 N N . GLY A 1 340 ? 2.672 -5.535 7.098 1 93.44 340 GLY A N 1
ATOM 2556 C CA . GLY A 1 340 ? 1.738 -5.727 8.195 1 93.44 340 GLY A CA 1
ATOM 2557 C C . GLY A 1 340 ? 1.243 -7.156 8.312 1 93.44 340 GLY A C 1
ATOM 2558 O O . GLY A 1 340 ? 1.581 -8.008 7.488 1 93.44 340 GLY A O 1
ATOM 2559 N N . ALA A 1 341 ? 0.444 -7.367 9.32 1 92.69 341 ALA A N 1
ATOM 2560 C CA . ALA A 1 341 ? -0.104 -8.695 9.586 1 92.69 341 ALA A CA 1
ATOM 2561 C C . ALA A 1 341 ? -1.323 -8.969 8.703 1 92.69 341 ALA A C 1
ATOM 2563 O O . ALA A 1 341 ? -2.035 -8.039 8.32 1 92.69 341 ALA A O 1
ATOM 2564 N N . LEU A 1 342 ? -1.422 -10.188 8.32 1 94.88 342 LEU A N 1
ATOM 2565 C CA . LEU A 1 342 ? -2.666 -10.625 7.695 1 94.88 342 LEU A CA 1
ATOM 2566 C C . LEU A 1 342 ? -3.818 -10.578 8.688 1 94.88 342 LEU A C 1
ATOM 2568 O O . LEU A 1 342 ? -3.957 -11.477 9.523 1 94.88 342 LEU A O 1
ATOM 2572 N N . ALA A 1 343 ? -4.703 -9.578 8.555 1 93.62 343 ALA A N 1
ATOM 2573 C CA . ALA A 1 343 ? -5.676 -9.312 9.609 1 93.62 343 ALA A CA 1
ATOM 2574 C C . ALA A 1 343 ? -7.082 -9.18 9.039 1 93.62 343 ALA A C 1
ATOM 2576 O O . ALA A 1 343 ? -7.867 -8.344 9.5 1 93.62 343 ALA A O 1
ATOM 2577 N N . GLY A 1 344 ? -7.34 -9.961 8.023 1 96.62 344 GLY A N 1
ATOM 2578 C CA . GLY A 1 344 ? -8.695 -9.945 7.492 1 96.62 344 GLY A CA 1
ATOM 2579 C C . GLY A 1 344 ? -9.742 -10.359 8.508 1 96.62 344 GLY A C 1
ATOM 2580 O O . GLY A 1 344 ? -9.516 -11.281 9.297 1 96.62 344 GLY A O 1
ATOM 2581 N N . GLU A 1 345 ? -10.938 -9.656 8.43 1 97.06 345 GLU A N 1
ATOM 2582 C CA . GLU A 1 345 ? -11.953 -9.898 9.453 1 97.06 345 GLU A CA 1
ATOM 2583 C C . GLU A 1 345 ? -13.227 -10.484 8.836 1 97.06 345 GLU A C 1
ATOM 2585 O O . GLU A 1 345 ? -14.195 -10.742 9.547 1 97.06 345 GLU A O 1
ATOM 2590 N N . ALA A 1 346 ? -13.188 -10.703 7.574 1 97.38 346 ALA A N 1
ATOM 2591 C CA . ALA A 1 346 ? -14.266 -11.375 6.852 1 97.38 346 ALA A CA 1
ATOM 2592 C C . ALA A 1 346 ? -13.75 -11.992 5.551 1 97.38 346 ALA A C 1
ATOM 2594 O O . ALA A 1 346 ? -12.703 -11.586 5.039 1 97.38 346 ALA A O 1
ATOM 2595 N N . ILE A 1 347 ? -14.414 -12.961 5.137 1 98.12 347 ILE A N 1
ATOM 2596 C CA . ILE A 1 347 ? -14.266 -13.469 3.779 1 98.12 347 ILE A CA 1
ATOM 2597 C C . ILE A 1 347 ? -15.539 -13.195 2.982 1 98.12 347 ILE A C 1
ATOM 2599 O O . ILE A 1 347 ? -16.641 -13.531 3.424 1 98.12 347 ILE A O 1
ATOM 2603 N N . ALA A 1 348 ? -15.367 -12.578 1.899 1 97.62 348 ALA A N 1
ATOM 2604 C CA . ALA A 1 348 ? -16.5 -12.289 1.037 1 97.62 348 ALA A CA 1
ATOM 2605 C C . ALA A 1 348 ? -16.359 -12.961 -0.323 1 97.62 348 ALA A C 1
ATOM 2607 O O . ALA A 1 348 ? -15.297 -12.859 -0.956 1 97.62 348 ALA A O 1
ATOM 2608 N N . VAL A 1 349 ? -17.344 -13.664 -0.702 1 97.31 349 VAL A N 1
ATOM 2609 C CA . VAL A 1 349 ? -17.453 -14.148 -2.074 1 97.31 349 VAL A CA 1
ATOM 2610 C C . VAL A 1 349 ? -18.375 -13.227 -2.871 1 97.31 349 VAL A C 1
ATOM 2612 O O . VAL A 1 349 ? -19.578 -13.211 -2.648 1 97.31 349 VAL A O 1
ATOM 2615 N N . VAL A 1 350 ? -17.781 -12.562 -3.826 1 93.94 350 VAL A N 1
ATOM 2616 C CA . VAL A 1 350 ? -18.484 -11.492 -4.516 1 93.94 350 VAL A CA 1
ATOM 2617 C C . VAL A 1 350 ? -18.969 -11.984 -5.883 1 93.94 350 VAL A C 1
ATOM 2619 O O . VAL A 1 350 ? -18.188 -12.586 -6.633 1 93.94 350 VAL A O 1
ATOM 2622 N N . GLU A 1 351 ? -20.203 -11.711 -6.141 1 88 351 GLU A N 1
ATOM 2623 C CA . GLU A 1 351 ? -20.781 -11.992 -7.449 1 88 351 GLU A CA 1
ATOM 2624 C C . GLU A 1 351 ? -21.516 -10.773 -8 1 88 351 GLU A C 1
ATOM 2626 O O . GLU A 1 351 ? -22.203 -10.07 -7.258 1 88 351 GLU A O 1
ATOM 2631 N N . SER A 1 352 ? -21.25 -10.539 -9.227 1 86.94 352 SER A N 1
ATOM 2632 C CA . SER A 1 352 ? -21.969 -9.469 -9.906 1 86.94 352 SER A CA 1
ATOM 2633 C C . SER A 1 352 ? -23.172 -10.008 -10.664 1 86.94 352 SER A C 1
ATOM 2635 O O . SER A 1 352 ? -23.078 -11.031 -11.352 1 86.94 352 SER A O 1
ATOM 2637 N N . LYS A 1 353 ? -24.266 -9.281 -10.484 1 84.44 353 LYS A N 1
ATOM 2638 C CA . LYS A 1 353 ? -25.5 -9.625 -11.203 1 84.44 353 LYS A CA 1
ATOM 2639 C C . LYS A 1 353 ? -26.094 -8.391 -11.875 1 84.44 353 LYS A C 1
ATOM 2641 O O . LYS A 1 353 ? -25.734 -7.258 -11.547 1 84.44 353 LYS A O 1
ATOM 2646 N N . GLY A 1 354 ? -26.828 -8.711 -12.922 1 84.88 354 GLY A N 1
ATOM 2647 C CA . GLY A 1 354 ? -27.516 -7.605 -13.562 1 84.88 354 GLY A CA 1
ATOM 2648 C C . GLY A 1 354 ? -27.078 -7.383 -15 1 84.88 354 GLY A C 1
ATOM 2649 O O . GLY A 1 354 ? -26.75 -8.336 -15.711 1 84.88 354 GLY A O 1
ATOM 2650 N N . GLU A 1 355 ? -27.109 -6.102 -15.375 1 82.25 355 GLU A N 1
ATOM 2651 C CA . GLU A 1 355 ? -27 -5.746 -16.781 1 82.25 355 GLU A CA 1
ATOM 2652 C C . GLU A 1 355 ? -25.547 -5.824 -17.266 1 82.25 355 GLU A C 1
ATOM 2654 O O . GLU A 1 355 ? -25.281 -5.848 -18.469 1 82.25 355 GLU A O 1
ATOM 2659 N N . CYS A 1 356 ? -24.688 -5.949 -16.406 1 85.12 356 CYS A N 1
ATOM 2660 C CA . CYS A 1 356 ? -23.281 -5.93 -16.781 1 85.12 356 CYS A CA 1
ATOM 2661 C C . CYS A 1 356 ? -22.656 -7.316 -16.641 1 85.12 356 CYS A C 1
ATOM 2663 O O . CYS A 1 356 ? -21.672 -7.492 -15.906 1 85.12 356 CYS A O 1
ATOM 2665 N N . ALA A 1 357 ? -23.219 -8.164 -17.406 1 83.25 357 ALA A N 1
ATOM 2666 C CA . ALA A 1 357 ? -22.672 -9.516 -17.375 1 83.25 357 ALA A CA 1
ATOM 2667 C C . ALA A 1 357 ? -21.219 -9.531 -17.859 1 83.25 357 ALA A C 1
ATOM 2669 O O . ALA A 1 357 ? -20.875 -8.859 -18.828 1 83.25 357 ALA A O 1
ATOM 2670 N N . GLY A 1 358 ? -20.375 -10.234 -17.141 1 88.75 358 GLY A N 1
ATOM 2671 C CA . GLY A 1 358 ? -18.984 -10.352 -17.547 1 88.75 358 GLY A CA 1
ATOM 2672 C C . GLY A 1 358 ? -18.109 -9.258 -16.953 1 88.75 358 GLY A C 1
ATOM 2673 O O . GLY A 1 358 ? -16.906 -9.211 -17.219 1 88.75 358 GLY A O 1
ATOM 2674 N N . TRP A 1 359 ? -18.719 -8.438 -16.188 1 90.88 359 TRP A N 1
ATOM 2675 C CA . TRP A 1 359 ? -18 -7.367 -15.508 1 90.88 359 TRP A CA 1
ATOM 2676 C C . TRP A 1 359 ? -18.109 -7.5 -13.992 1 90.88 359 TRP A C 1
ATOM 2678 O O . TRP A 1 359 ? -19.109 -7.996 -13.484 1 90.88 359 TRP A O 1
ATOM 2688 N N . SER A 1 360 ? -17.016 -7.117 -13.336 1 91.56 360 SER A N 1
ATOM 2689 C CA . SER A 1 360 ? -17.031 -7.148 -11.875 1 91.56 360 SER A CA 1
ATOM 2690 C C . SER A 1 360 ? -16.391 -5.887 -11.297 1 91.56 360 SER A C 1
ATOM 2692 O O . SER A 1 360 ? -15.508 -5.285 -11.906 1 91.56 360 SER A O 1
ATOM 2694 N N . PRO A 1 361 ? -16.906 -5.496 -10.195 1 90.38 361 PRO A N 1
ATOM 2695 C CA . PRO A 1 361 ? -16.281 -4.332 -9.555 1 90.38 361 PRO A CA 1
ATOM 2696 C C . PRO A 1 361 ? -14.922 -4.656 -8.945 1 90.38 361 PRO A C 1
ATOM 2698 O O . PRO A 1 361 ? -14.781 -5.648 -8.227 1 90.38 361 PRO A O 1
ATOM 2701 N N . ALA A 1 362 ? -13.984 -3.832 -9.258 1 91.06 362 ALA A N 1
ATOM 2702 C CA . ALA A 1 362 ? -12.688 -3.928 -8.586 1 91.06 362 ALA A CA 1
ATOM 2703 C C . ALA A 1 362 ? -12.773 -3.418 -7.148 1 91.06 362 ALA A C 1
ATOM 2705 O O . ALA A 1 362 ? -13.211 -2.293 -6.91 1 91.06 362 ALA A O 1
ATOM 2706 N N . MET A 1 363 ? -12.422 -4.289 -6.215 1 90.62 363 MET A N 1
ATOM 2707 C CA . MET A 1 363 ? -12.562 -3.932 -4.809 1 90.62 363 MET A CA 1
ATOM 2708 C C . MET A 1 363 ? -11.289 -4.258 -4.031 1 90.62 363 MET A C 1
ATOM 2710 O O . MET A 1 363 ? -10.891 -5.418 -3.953 1 90.62 363 MET A O 1
ATOM 2714 N N . PRO A 1 364 ? -10.727 -3.273 -3.42 1 92.88 364 PRO A N 1
ATOM 2715 C CA . PRO A 1 364 ? -9.555 -3.572 -2.592 1 92.88 364 PRO A CA 1
ATOM 2716 C C . PRO A 1 364 ? -9.914 -4.312 -1.305 1 92.88 364 PRO A C 1
ATOM 2718 O O . PRO A 1 364 ? -10.922 -3.998 -0.671 1 92.88 364 PRO A O 1
ATOM 2721 N N . PRO A 1 365 ? -9.094 -5.246 -0.893 1 95.81 365 PRO A N 1
ATOM 2722 C CA . PRO A 1 365 ? -9.312 -5.957 0.371 1 95.81 365 PRO A CA 1
ATOM 2723 C C . PRO A 1 365 ? -9.211 -5.039 1.587 1 95.81 365 PRO A C 1
ATOM 2725 O O . PRO A 1 365 ? -9.914 -5.238 2.578 1 95.81 365 PRO A O 1
ATOM 2728 N N . SER A 1 366 ? -8.32 -4.102 1.469 1 95.38 366 SER A N 1
ATOM 2729 C CA . SER A 1 366 ? -8.141 -3.137 2.547 1 95.38 366 SER A CA 1
ATOM 2730 C C . SER A 1 366 ? -8.688 -1.768 2.164 1 95.38 366 SER A C 1
ATOM 2732 O O . SER A 1 366 ? -8.328 -1.215 1.123 1 95.38 366 SER A O 1
ATOM 2734 N N . HIS A 1 367 ? -9.531 -1.306 3.039 1 92.12 367 HIS A N 1
ATOM 2735 C CA . HIS A 1 367 ? -10.164 -0.02 2.771 1 92.12 367 HIS A CA 1
ATOM 2736 C C . HIS A 1 367 ? -10.672 0.619 4.059 1 92.12 367 HIS A C 1
ATOM 2738 O O . HIS A 1 367 ? -11.352 -0.036 4.855 1 92.12 367 HIS A O 1
ATOM 2744 N N . GLY A 1 368 ? -10.328 1.889 4.273 1 92.75 368 GLY A N 1
ATOM 2745 C CA . GLY A 1 368 ? -10.891 2.658 5.371 1 92.75 368 GLY A CA 1
ATOM 2746 C C . GLY A 1 368 ? -10.594 2.062 6.734 1 92.75 368 GLY A C 1
ATOM 2747 O O . GLY A 1 368 ? -11.422 2.127 7.641 1 92.75 368 GLY A O 1
ATOM 2748 N N . GLY A 1 369 ? -9.539 1.338 6.812 1 93.88 369 GLY A N 1
ATOM 2749 C CA . GLY A 1 369 ? -9.172 0.733 8.086 1 93.88 369 GLY A CA 1
ATOM 2750 C C . GLY A 1 369 ? -9.758 -0.652 8.281 1 93.88 369 GLY A C 1
ATOM 2751 O O . GLY A 1 369 ? -9.523 -1.294 9.305 1 93.88 369 GLY A O 1
ATOM 2752 N N . SER A 1 370 ? -10.492 -1.029 7.305 1 93.31 370 SER A N 1
ATOM 2753 C CA . SER A 1 370 ? -11.125 -2.348 7.309 1 93.31 370 SER A CA 1
ATOM 2754 C C . SER A 1 370 ? -10.406 -3.305 6.363 1 93.31 370 SER A C 1
ATOM 2756 O O . SER A 1 370 ? -9.906 -2.891 5.312 1 93.31 370 SER A O 1
ATOM 2758 N N . GLN A 1 371 ? -10.359 -4.594 6.781 1 96.25 371 GLN A N 1
ATOM 2759 C CA . GLN A 1 371 ? -9.734 -5.602 5.934 1 96.25 371 GLN A CA 1
ATOM 2760 C C . GLN A 1 371 ? -10.633 -6.82 5.766 1 96.25 371 GLN A C 1
ATOM 2762 O O . GLN A 1 371 ? -11.125 -7.375 6.75 1 96.25 371 GLN A O 1
ATOM 2767 N N . ALA A 1 372 ? -10.867 -7.203 4.527 1 97.06 372 ALA A N 1
ATOM 2768 C CA . ALA A 1 372 ? -11.633 -8.398 4.195 1 97.06 372 ALA A CA 1
ATOM 2769 C C . ALA A 1 372 ? -10.992 -9.156 3.039 1 97.06 372 ALA A C 1
ATOM 2771 O O . ALA A 1 372 ? -10.398 -8.555 2.146 1 97.06 372 ALA A O 1
ATOM 2772 N N . PHE A 1 373 ? -11.07 -10.492 3.094 1 98.12 373 PHE A N 1
ATOM 2773 C CA . PHE A 1 373 ? -10.703 -11.305 1.941 1 98.12 373 PHE A CA 1
ATOM 2774 C C . PHE A 1 373 ? -11.797 -11.266 0.882 1 98.12 373 PHE A C 1
ATOM 2776 O O . PHE A 1 373 ? -12.906 -11.758 1.109 1 98.12 373 PHE A O 1
ATOM 2783 N N . VAL A 1 374 ? -11.477 -10.719 -0.262 1 97.06 374 VAL A N 1
ATOM 2784 C CA . VAL A 1 374 ? -12.5 -10.508 -1.279 1 97.06 374 VAL A CA 1
ATOM 2785 C C . VAL A 1 374 ? -12.242 -11.422 -2.471 1 97.06 374 VAL A C 1
ATOM 2787 O O . VAL A 1 374 ? -11.344 -11.172 -3.277 1 97.06 374 VAL A O 1
ATOM 2790 N N . PHE A 1 375 ? -13.086 -12.438 -2.619 1 97.88 375 PHE A N 1
ATOM 2791 C CA . PHE A 1 375 ? -12.953 -13.438 -3.676 1 97.88 375 PHE A CA 1
ATOM 2792 C C . PHE A 1 375 ? -13.984 -13.203 -4.773 1 97.88 375 PHE A C 1
ATOM 2794 O O . PHE A 1 375 ? -15.188 -13.305 -4.535 1 97.88 375 PHE A O 1
ATOM 2801 N N . HIS A 1 376 ? -13.5 -12.891 -5.965 1 96.38 376 HIS A N 1
ATOM 2802 C CA . HIS A 1 376 ? -14.367 -12.727 -7.125 1 96.38 376 HIS A CA 1
ATOM 2803 C C . HIS A 1 376 ? -14.555 -14.047 -7.867 1 96.38 376 HIS A C 1
ATOM 2805 O O . HIS A 1 376 ? -13.992 -14.242 -8.945 1 96.38 376 HIS A O 1
ATOM 2811 N N . GLN A 1 377 ? -15.406 -14.805 -7.426 1 94.12 377 GLN A N 1
ATOM 2812 C CA . GLN A 1 377 ? -15.539 -16.188 -7.887 1 94.12 377 GLN A CA 1
ATOM 2813 C C . GLN A 1 377 ? -15.922 -16.234 -9.359 1 94.12 377 GLN A C 1
ATOM 2815 O O . GLN A 1 377 ? -15.25 -16.891 -10.164 1 94.12 377 GLN A O 1
ATOM 2820 N N . LYS A 1 378 ? -16.984 -15.539 -9.703 1 93.44 378 LYS A N 1
ATOM 2821 C CA . LYS A 1 378 ? -17.469 -15.609 -11.078 1 93.44 378 LYS A CA 1
ATOM 2822 C C . LYS A 1 378 ? -16.438 -15.039 -12.055 1 93.44 378 LYS A C 1
ATOM 2824 O O . LYS A 1 378 ? -16.266 -15.57 -13.156 1 93.44 378 LYS A O 1
ATOM 2829 N N . ALA A 1 379 ? -15.844 -14 -11.648 1 95.81 379 ALA A N 1
ATOM 2830 C CA . ALA A 1 379 ? -14.812 -13.414 -12.5 1 95.81 379 ALA A CA 1
ATOM 2831 C C . ALA A 1 379 ? -13.656 -14.391 -12.719 1 95.81 379 ALA A C 1
ATOM 2833 O O . ALA A 1 379 ? -13.156 -14.523 -13.836 1 95.81 379 ALA A O 1
ATOM 2834 N N . ALA A 1 380 ? -13.289 -15.055 -11.711 1 96.94 380 ALA A N 1
ATOM 2835 C CA . ALA A 1 380 ? -12.211 -16.047 -11.805 1 96.94 380 ALA A CA 1
ATOM 2836 C C . ALA A 1 380 ? -12.594 -17.188 -12.734 1 96.94 380 ALA A C 1
ATOM 2838 O O . ALA A 1 380 ? -11.781 -17.625 -13.562 1 96.94 380 ALA A O 1
ATOM 2839 N N . GLU A 1 381 ? -13.766 -17.609 -12.617 1 96.5 381 GLU A N 1
ATOM 2840 C CA . GLU A 1 381 ? -14.258 -18.672 -13.477 1 96.5 381 GLU A CA 1
ATOM 2841 C C . GLU A 1 381 ? -14.242 -18.266 -14.945 1 96.5 381 GLU A C 1
ATOM 2843 O O . GLU A 1 381 ? -13.828 -19.031 -15.812 1 96.5 381 GLU A O 1
ATOM 2848 N N . ASP A 1 382 ? -14.727 -17.078 -15.164 1 96.56 382 ASP A N 1
ATOM 2849 C CA . ASP A 1 382 ? -14.711 -16.562 -16.531 1 96.56 382 ASP A CA 1
ATOM 2850 C C . ASP A 1 382 ? -13.289 -16.516 -17.078 1 96.56 382 ASP A C 1
ATOM 2852 O O . ASP A 1 382 ? -13.039 -16.953 -18.203 1 96.56 382 ASP A O 1
ATOM 2856 N N . PHE A 1 383 ? -12.43 -16.031 -16.359 1 98.06 383 PHE A N 1
ATOM 2857 C CA . PHE A 1 383 ? -11.047 -15.914 -16.781 1 98.06 383 PHE A CA 1
ATOM 2858 C C . PHE A 1 383 ? -10.438 -17.281 -17.047 1 98.06 383 PHE A C 1
ATOM 2860 O O . PHE A 1 383 ? -9.781 -17.484 -18.078 1 98.06 383 PHE A O 1
ATOM 2867 N N . ARG A 1 384 ? -10.656 -18.219 -16.188 1 98.5 384 ARG A N 1
ATOM 2868 C CA . ARG A 1 384 ? -10.141 -19.578 -16.328 1 98.5 384 ARG A CA 1
ATOM 2869 C C . ARG A 1 384 ? -10.672 -20.234 -17.594 1 98.5 384 ARG A C 1
ATOM 2871 O O . ARG A 1 384 ? -9.914 -20.812 -18.359 1 98.5 384 ARG A O 1
ATOM 2878 N N . ASN A 1 385 ? -11.914 -20.062 -17.781 1 98.31 385 ASN A N 1
ATOM 2879 C CA . ASN A 1 385 ? -12.586 -20.781 -18.859 1 98.31 385 ASN A CA 1
ATOM 2880 C C . ASN A 1 385 ? -12.328 -20.141 -20.219 1 98.31 385 ASN A C 1
ATOM 2882 O O . ASN A 1 385 ? -12.227 -20.828 -21.234 1 98.31 385 ASN A O 1
ATOM 2886 N N . GLN A 1 386 ? -12.18 -18.859 -20.188 1 98.19 386 GLN A N 1
ATOM 2887 C CA . GLN A 1 386 ? -12.18 -18.156 -21.469 1 98.19 386 GLN A CA 1
ATOM 2888 C C . GLN A 1 386 ? -10.773 -17.719 -21.859 1 98.19 386 GLN A C 1
ATOM 2890 O O . GLN A 1 386 ? -10.523 -17.359 -23 1 98.19 386 GLN A O 1
ATOM 2895 N N . VAL A 1 387 ? -9.898 -17.719 -20.891 1 98.56 387 VAL A N 1
ATOM 2896 C CA . VAL A 1 387 ? -8.555 -17.234 -21.203 1 98.56 387 VAL A CA 1
ATOM 2897 C C . VAL A 1 387 ? -7.527 -18.312 -20.891 1 98.56 387 VAL A C 1
ATOM 2899 O O . VAL A 1 387 ? -6.844 -18.812 -21.797 1 98.56 387 VAL A O 1
ATOM 2902 N N . VAL A 1 388 ? -7.523 -18.828 -19.688 1 98.75 388 VAL A N 1
ATOM 2903 C CA . VAL A 1 388 ? -6.461 -19.703 -19.234 1 98.75 388 VAL A CA 1
ATOM 2904 C C . VAL A 1 388 ? -6.566 -21.047 -19.938 1 98.75 388 VAL A C 1
ATOM 2906 O O . VAL A 1 388 ? -5.586 -21.547 -20.516 1 98.75 388 VAL A O 1
ATOM 2909 N N . ALA A 1 389 ? -7.707 -21.625 -19.906 1 98.75 389 ALA A N 1
ATOM 2910 C CA . ALA A 1 389 ? -7.887 -22.938 -20.5 1 98.75 389 ALA A CA 1
ATOM 2911 C C . ALA A 1 389 ? -7.582 -22.922 -22 1 98.75 389 ALA A C 1
ATOM 2913 O O . ALA A 1 389 ? -6.793 -23.719 -22.484 1 98.75 389 ALA A O 1
ATOM 2914 N N . PRO A 1 390 ? -8.141 -21.953 -22.766 1 98.62 390 PRO A N 1
ATOM 2915 C CA . PRO A 1 390 ? -7.785 -21.891 -24.188 1 98.62 390 PRO A CA 1
ATOM 2916 C C . PRO A 1 390 ? -6.289 -21.703 -24.406 1 98.62 390 PRO A C 1
ATOM 2918 O O . PRO A 1 390 ? -5.73 -22.25 -25.359 1 98.62 390 PRO A O 1
ATOM 2921 N N . PHE A 1 391 ? -5.637 -20.953 -23.625 1 98.75 391 PHE A N 1
ATOM 2922 C CA . PHE A 1 391 ? -4.195 -20.781 -23.734 1 98.75 391 PHE A CA 1
ATOM 2923 C C . PHE A 1 391 ? -3.484 -22.125 -23.672 1 98.75 391 PHE A C 1
ATOM 2925 O O . PHE A 1 391 ? -2.637 -22.422 -24.516 1 98.75 391 PHE A O 1
ATOM 2932 N N . PHE A 1 392 ? -3.863 -22.891 -22.688 1 98.56 392 PHE A N 1
ATOM 2933 C CA . PHE A 1 392 ? -3.152 -24.141 -22.469 1 98.56 392 PHE A CA 1
ATOM 2934 C C . PHE A 1 392 ? -3.492 -25.156 -23.578 1 98.56 392 PHE A C 1
ATOM 2936 O O . PHE A 1 392 ? -2.648 -25.953 -23.969 1 98.56 392 PHE A O 1
ATOM 2943 N N . VAL A 1 393 ? -4.719 -25.141 -24.078 1 98.19 393 VAL A N 1
ATOM 2944 C CA . VAL A 1 393 ? -5.082 -26 -25.203 1 98.19 393 VAL A CA 1
ATOM 2945 C C . VAL A 1 393 ? -4.23 -25.656 -26.422 1 98.19 393 VAL A C 1
ATOM 2947 O O . VAL A 1 393 ? -3.68 -26.547 -27.078 1 98.19 393 VAL A O 1
ATOM 2950 N N . ASN A 1 394 ? -4.074 -24.391 -26.656 1 98.12 394 ASN A N 1
ATOM 2951 C CA . ASN A 1 394 ? -3.25 -23.922 -27.781 1 98.12 394 ASN A CA 1
ATOM 2952 C C . ASN A 1 394 ? -1.773 -24.234 -27.547 1 98.12 394 ASN A C 1
ATOM 2954 O O . ASN A 1 394 ? -1.065 -24.625 -28.469 1 98.12 394 ASN A O 1
ATOM 2958 N N . TYR A 1 395 ? -1.333 -24.031 -26.344 1 97.88 395 TYR A N 1
ATOM 2959 C CA . TYR A 1 395 ? 0.049 -24.359 -26 1 97.88 395 TYR A CA 1
ATOM 2960 C C . TYR A 1 395 ? 0.343 -25.828 -26.234 1 97.88 395 TYR A C 1
ATOM 2962 O O . TYR A 1 395 ? 1.362 -26.188 -26.828 1 97.88 395 TYR A O 1
ATOM 2970 N N . ALA A 1 396 ? -0.532 -26.625 -25.797 1 96.88 396 ALA A N 1
ATOM 2971 C CA . ALA A 1 396 ? -0.389 -28.078 -25.984 1 96.88 396 ALA A CA 1
ATOM 2972 C C . ALA A 1 396 ? -0.32 -28.422 -27.469 1 96.88 396 ALA A C 1
ATOM 2974 O O . ALA A 1 396 ? 0.511 -29.234 -27.875 1 96.88 396 ALA A O 1
ATOM 2975 N N . LYS A 1 397 ? -1.194 -27.844 -28.188 1 96.94 397 LYS A N 1
ATOM 2976 C CA . LYS A 1 397 ? -1.216 -28.078 -29.625 1 96.94 397 LYS A CA 1
ATOM 2977 C C . LYS A 1 397 ? 0.121 -27.719 -30.266 1 96.94 397 LYS A C 1
ATOM 2979 O O . LYS A 1 397 ? 0.613 -28.422 -31.141 1 96.94 397 LYS A O 1
ATOM 2984 N N . SER A 1 398 ? 0.651 -26.625 -29.812 1 96.56 398 SER A N 1
ATOM 2985 C CA . SER A 1 398 ? 1.938 -26.188 -30.328 1 96.56 398 SER A CA 1
ATOM 2986 C C . SER A 1 398 ? 3.049 -27.172 -29.984 1 96.56 398 SER A C 1
ATOM 2988 O O . SER A 1 398 ? 4.094 -27.188 -30.641 1 96.56 398 SER A O 1
ATOM 2990 N N . LYS A 1 399 ? 2.828 -27.938 -28.984 1 94.5 399 LYS A N 1
ATOM 2991 C CA . LYS A 1 399 ? 3.795 -28.938 -28.578 1 94.5 399 LYS A CA 1
ATOM 2992 C C . LYS A 1 399 ? 3.416 -30.312 -29.109 1 94.5 399 LYS A C 1
ATOM 2994 O O . LYS A 1 399 ? 3.98 -31.328 -28.688 1 94.5 399 LYS A O 1
ATOM 2999 N N . GLY A 1 400 ? 2.398 -30.375 -29.938 1 94.31 400 GLY A N 1
ATOM 3000 C CA . GLY A 1 400 ? 2.004 -31.609 -30.594 1 94.31 400 GLY A CA 1
ATOM 3001 C C . GLY A 1 400 ? 1.023 -32.438 -29.781 1 94.31 400 GLY A C 1
ATOM 3002 O O . GLY A 1 400 ? 0.829 -33.625 -30.047 1 94.31 400 GLY A O 1
ATOM 3003 N N . GLN A 1 401 ? 0.469 -31.797 -28.781 1 93.94 401 GLN A N 1
ATOM 3004 C CA . GLN A 1 401 ? -0.505 -32.469 -27.938 1 93.94 401 GLN A CA 1
ATOM 3005 C C . GLN A 1 401 ? -1.908 -31.922 -28.156 1 93.94 401 GLN A C 1
ATOM 3007 O O . GLN A 1 401 ? -2.082 -30.703 -28.328 1 93.94 401 GLN A O 1
ATOM 3012 N N . ASN A 1 402 ? -2.859 -32.844 -28.172 1 94.62 402 ASN A N 1
ATOM 3013 C CA . ASN A 1 402 ? -4.254 -32.438 -28.266 1 94.62 402 ASN A CA 1
ATOM 3014 C C . ASN A 1 402 ? -4.992 -32.625 -26.953 1 94.62 402 ASN A C 1
ATOM 3016 O O . ASN A 1 402 ? -5.145 -33.75 -26.469 1 94.62 402 ASN A O 1
ATOM 3020 N N . ILE A 1 403 ? -5.398 -31.547 -26.375 1 95.94 403 ILE A N 1
ATOM 3021 C CA . ILE A 1 403 ? -6.141 -31.562 -25.109 1 95.94 403 ILE A CA 1
ATOM 3022 C C . ILE A 1 403 ? -7.551 -31.031 -25.344 1 95.94 403 ILE A C 1
ATOM 3024 O O . ILE A 1 403 ? -7.742 -30.062 -26.078 1 95.94 403 ILE A O 1
ATOM 3028 N N . ASP A 1 404 ? -8.516 -31.75 -24.75 1 97.69 404 ASP A N 1
ATOM 3029 C CA . ASP A 1 404 ? -9.914 -31.328 -24.828 1 97.69 404 ASP A CA 1
ATOM 3030 C C . ASP A 1 404 ? -10.172 -30.125 -23.906 1 97.69 404 ASP A C 1
ATOM 3032 O O . ASP A 1 404 ? -9.906 -30.188 -22.703 1 97.69 404 ASP A O 1
ATOM 3036 N N . LEU A 1 405 ? -10.75 -29.141 -24.5 1 98.25 405 LEU A N 1
ATOM 3037 C CA . LEU A 1 405 ? -10.969 -27.891 -23.797 1 98.25 405 LEU A CA 1
ATOM 3038 C C . LEU A 1 405 ? -11.906 -28.094 -22.609 1 98.25 405 LEU A C 1
ATOM 3040 O O . LEU A 1 405 ? -11.617 -27.656 -21.484 1 98.25 405 LEU A O 1
ATOM 3044 N N . ALA A 1 406 ? -12.984 -28.781 -22.75 1 98.31 406 ALA A N 1
ATOM 3045 C CA . ALA A 1 406 ? -13.992 -28.969 -21.703 1 98.31 406 ALA A CA 1
ATOM 3046 C C . ALA A 1 406 ? -13.422 -29.766 -20.531 1 98.31 406 ALA A C 1
ATOM 3048 O O . ALA A 1 406 ? -13.703 -29.469 -19.375 1 98.31 406 ALA A O 1
ATOM 3049 N N . THR A 1 407 ? -12.68 -30.734 -20.891 1 98.06 407 THR A N 1
ATOM 3050 C CA . THR A 1 407 ? -12.047 -31.562 -19.859 1 98.06 407 THR A CA 1
ATOM 3051 C C . THR A 1 407 ? -11.039 -30.734 -19.062 1 98.06 407 THR A C 1
ATOM 3053 O O . THR A 1 407 ? -10.977 -30.844 -17.844 1 98.06 407 THR A O 1
ATOM 3056 N N . PHE A 1 408 ? -10.266 -29.953 -19.797 1 98.38 408 PHE A N 1
ATOM 3057 C CA . PHE A 1 408 ? -9.289 -29.109 -19.125 1 98.38 408 PHE A CA 1
ATOM 3058 C C . PHE A 1 408 ? -9.984 -28.125 -18.188 1 98.38 408 PHE A C 1
ATOM 3060 O O . PHE A 1 408 ? -9.562 -27.953 -17.031 1 98.38 408 PHE A O 1
ATOM 3067 N N . GLN A 1 409 ? -11.031 -27.516 -18.625 1 98.62 409 GLN A N 1
ATOM 3068 C CA . GLN A 1 409 ? -11.812 -26.578 -17.812 1 98.62 409 GLN A CA 1
ATOM 3069 C C . GLN A 1 409 ? -12.352 -27.266 -16.547 1 98.62 409 GLN A C 1
ATOM 3071 O O . GLN A 1 409 ? -12.273 -26.703 -15.453 1 98.62 409 GLN A O 1
ATOM 3076 N N . LYS A 1 410 ? -12.852 -28.406 -16.703 1 98.25 410 LYS A N 1
ATOM 3077 C CA . LYS A 1 410 ? -13.406 -29.156 -15.586 1 98.25 410 LYS A CA 1
ATOM 3078 C C . LYS A 1 410 ? -12.32 -29.5 -14.562 1 98.25 410 LYS A C 1
ATOM 3080 O O . LYS A 1 410 ? -12.531 -29.344 -13.359 1 98.25 410 LYS A O 1
ATOM 3085 N N . ASN A 1 411 ? -11.211 -29.984 -15.055 1 98.31 411 ASN A N 1
ATOM 3086 C CA . ASN A 1 411 ? -10.109 -30.344 -14.164 1 98.31 411 ASN A CA 1
ATOM 3087 C C . ASN A 1 411 ? -9.555 -29.125 -13.445 1 98.31 411 ASN A C 1
ATOM 3089 O O . ASN A 1 411 ? -9.211 -29.203 -12.266 1 98.31 411 ASN A O 1
ATOM 3093 N N . LEU A 1 412 ? -9.484 -28.031 -14.172 1 98.56 412 LEU A N 1
ATOM 3094 C CA . LEU A 1 412 ? -9.008 -26.797 -13.57 1 98.56 412 LEU A CA 1
ATOM 3095 C C . LEU A 1 412 ? -9.953 -26.312 -12.477 1 98.56 412 LEU A C 1
ATOM 3097 O O . LEU A 1 412 ? -9.516 -25.938 -11.391 1 98.56 412 LEU A O 1
ATOM 3101 N N . GLN A 1 413 ? -11.172 -26.328 -12.727 1 97.88 413 GLN A N 1
ATOM 3102 C CA . GLN A 1 413 ? -12.172 -25.953 -11.742 1 97.88 413 GLN A CA 1
ATOM 3103 C C . GLN A 1 413 ? -12.094 -26.844 -10.5 1 97.88 413 GLN A C 1
ATOM 3105 O O . GLN A 1 413 ? -12.18 -26.344 -9.375 1 97.88 413 GLN A O 1
ATOM 3110 N N . SER A 1 414 ? -11.945 -28.078 -10.742 1 98.06 414 SER A N 1
ATOM 3111 C CA . SER A 1 414 ? -11.852 -29.031 -9.648 1 98.06 414 SER A CA 1
ATOM 3112 C C . SER A 1 414 ? -10.625 -28.766 -8.781 1 98.06 414 SER A C 1
ATOM 3114 O O . SER A 1 414 ? -10.703 -28.766 -7.555 1 98.06 414 SER A O 1
ATOM 3116 N N . LEU A 1 415 ? -9.516 -28.562 -9.422 1 98.38 415 LEU A N 1
ATOM 3117 C CA . LEU A 1 415 ? -8.289 -28.312 -8.672 1 98.38 415 LEU A CA 1
ATOM 3118 C C . LEU A 1 415 ? -8.375 -27 -7.902 1 98.38 415 LEU A C 1
ATOM 3120 O O . LEU A 1 415 ? -7.926 -26.922 -6.758 1 98.38 415 LEU A O 1
ATOM 3124 N N . GLN A 1 416 ? -8.969 -26.031 -8.531 1 97.69 416 GLN A N 1
ATOM 3125 C CA . GLN A 1 416 ? -9.125 -24.734 -7.875 1 97.69 416 GLN A CA 1
ATOM 3126 C C . GLN A 1 416 ? -10.016 -24.844 -6.645 1 97.69 416 GLN A C 1
ATOM 3128 O O . GLN A 1 416 ? -9.773 -24.172 -5.633 1 97.69 416 GLN A O 1
ATOM 3133 N N . ALA A 1 417 ? -11 -25.625 -6.738 1 97.06 417 ALA A N 1
ATOM 3134 C CA . ALA A 1 417 ? -11.852 -25.875 -5.578 1 97.06 417 ALA A CA 1
ATOM 3135 C C . ALA A 1 417 ? -11.062 -26.547 -4.453 1 97.06 417 ALA A C 1
ATOM 3137 O O . ALA A 1 417 ? -11.25 -26.219 -3.279 1 97.06 417 ALA A O 1
ATOM 3138 N N .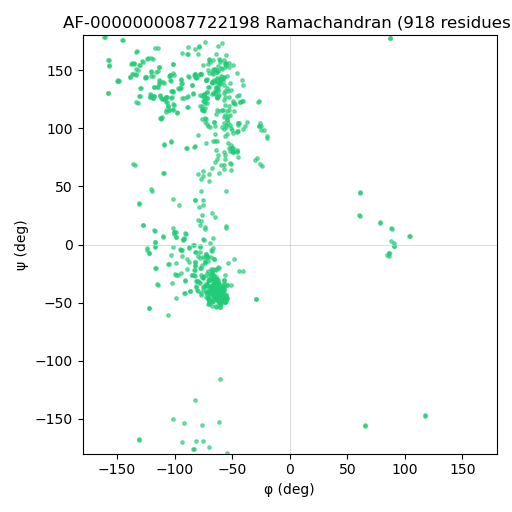 GLN A 1 418 ? -10.234 -27.438 -4.809 1 97.94 418 GLN A N 1
ATOM 3139 C CA . GLN A 1 418 ? -9.383 -28.094 -3.828 1 97.94 418 GLN A CA 1
ATOM 3140 C C . GLN A 1 418 ? -8.414 -27.109 -3.184 1 97.94 418 GLN A C 1
ATOM 3142 O O . GLN A 1 418 ? -8.18 -27.172 -1.975 1 97.94 418 GLN A O 1
ATOM 3147 N N . HIS A 1 419 ? -7.828 -26.266 -4.031 1 98.44 419 HIS A N 1
ATOM 3148 C CA . HIS A 1 419 ? -6.945 -25.219 -3.52 1 98.44 419 HIS A CA 1
ATOM 3149 C C . HIS A 1 419 ? -7.672 -24.328 -2.514 1 98.44 419 HIS A C 1
ATOM 3151 O O . HIS A 1 419 ? -7.137 -24.031 -1.444 1 98.44 419 HIS A O 1
ATOM 3157 N N . LEU A 1 420 ? -8.812 -23.906 -2.883 1 97.62 420 LEU A N 1
ATOM 3158 C CA . LEU A 1 420 ? -9.594 -23.031 -2.016 1 97.62 420 LEU A CA 1
ATOM 3159 C C . LEU A 1 420 ? -9.914 -23.719 -0.692 1 97.62 420 LEU A C 1
ATOM 3161 O O . LEU A 1 420 ? -9.75 -23.109 0.375 1 97.62 420 LEU A O 1
ATOM 3165 N N . ALA A 1 421 ? -10.32 -24.922 -0.758 1 97 421 ALA A N 1
ATOM 3166 C CA . ALA A 1 421 ? -10.641 -25.688 0.443 1 97 421 ALA A CA 1
ATOM 3167 C C . ALA A 1 421 ? -9.43 -25.812 1.36 1 97 421 ALA A C 1
ATOM 3169 O O . ALA A 1 421 ? -9.547 -25.656 2.578 1 97 421 ALA A O 1
ATOM 3170 N N . ALA A 1 422 ? -8.312 -26.109 0.768 1 98.12 422 ALA A N 1
ATOM 3171 C CA . ALA A 1 422 ? -7.09 -26.25 1.551 1 98.12 422 ALA A CA 1
ATOM 3172 C C . ALA A 1 422 ? -6.719 -24.938 2.225 1 98.12 422 ALA A C 1
ATOM 3174 O O . ALA A 1 422 ? -6.359 -24.906 3.404 1 98.12 422 ALA A O 1
ATOM 3175 N N . THR A 1 423 ? -6.824 -23.828 1.506 1 98.12 423 THR A N 1
ATOM 3176 C CA . THR A 1 423 ? -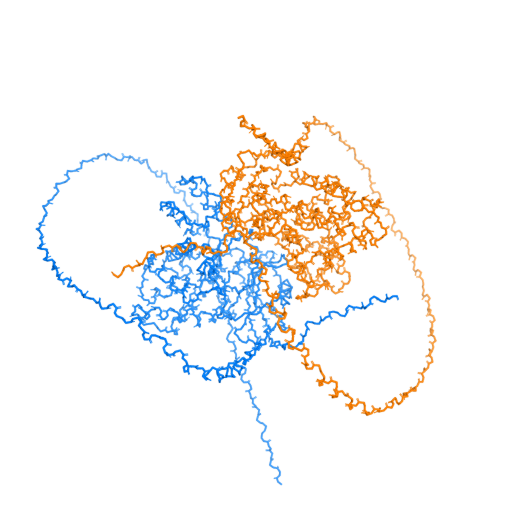6.52 -22.531 2.07 1 98.12 423 THR A CA 1
ATOM 3177 C C . THR A 1 423 ? -7.445 -22.203 3.238 1 98.12 423 THR A C 1
ATOM 3179 O O . THR A 1 423 ? -6.996 -21.75 4.293 1 98.12 423 THR A O 1
ATOM 3182 N N . LEU A 1 424 ? -8.703 -22.469 3.08 1 97.56 424 LEU A N 1
ATOM 3183 C CA . LEU A 1 424 ? -9.695 -22.188 4.109 1 97.56 424 LEU A CA 1
ATOM 3184 C C . LEU A 1 424 ? -9.484 -23.078 5.328 1 97.56 424 LEU A C 1
ATOM 3186 O O . LEU A 1 424 ? -9.859 -22.703 6.445 1 97.56 424 LEU A O 1
ATOM 3190 N N . LYS A 1 425 ? -8.875 -24.188 5.125 1 97.31 425 LYS A N 1
ATOM 3191 C CA . LYS A 1 425 ? -8.625 -25.125 6.207 1 97.31 425 LYS A CA 1
ATOM 3192 C C . LYS A 1 425 ? -7.395 -24.719 7.016 1 97.31 425 LYS A C 1
ATOM 3194 O O . LYS A 1 425 ? -7.387 -24.844 8.242 1 97.31 425 LYS A O 1
ATOM 3199 N N . TYR A 1 426 ? -6.395 -24.172 6.355 1 97.81 426 TYR A N 1
ATOM 3200 C CA . TYR A 1 426 ? -5.094 -24.125 7.012 1 97.81 426 TYR A CA 1
ATOM 3201 C C . TYR A 1 426 ? -4.645 -22.688 7.23 1 97.81 426 TYR A C 1
ATOM 3203 O O . TYR A 1 426 ? -3.746 -22.422 8.031 1 97.81 426 TYR A O 1
ATOM 3211 N N . LEU A 1 427 ? -5.18 -21.734 6.512 1 97.75 427 LEU A N 1
ATOM 3212 C CA . LEU A 1 427 ? -4.664 -20.375 6.586 1 97.75 427 LEU A CA 1
ATOM 3213 C C . LEU A 1 427 ? -5.355 -19.578 7.695 1 97.75 427 LEU A C 1
ATOM 3215 O O . LEU A 1 427 ? -6.57 -19.375 7.648 1 97.75 427 LEU A O 1
ATOM 3219 N N . GLU A 1 428 ? -4.578 -19.172 8.617 1 95.62 428 GLU A N 1
ATOM 3220 C CA . GLU A 1 428 ? -5.082 -18.234 9.633 1 95.62 428 GLU A CA 1
ATOM 3221 C C . GLU A 1 428 ? -4.984 -16.797 9.156 1 95.62 428 GLU A C 1
ATOM 3223 O O . GLU A 1 428 ? -3.977 -16.391 8.57 1 95.62 428 GLU A O 1
ATOM 3228 N N . PRO A 1 429 ? -5.961 -15.945 9.352 1 96.75 429 PRO A N 1
ATOM 3229 C CA . PRO A 1 429 ? -7.191 -16.188 10.102 1 96.75 429 PRO A CA 1
ATOM 3230 C C . PRO A 1 429 ? -8.328 -16.688 9.219 1 96.75 429 PRO A C 1
ATOM 3232 O O . PRO A 1 429 ? -9.477 -16.797 9.68 1 96.75 429 PRO A O 1
ATOM 3235 N N . ALA A 1 430 ? -8.062 -16.922 8.031 1 96.69 430 ALA A N 1
ATOM 3236 C CA . ALA A 1 430 ? -9.125 -17.281 7.094 1 96.69 430 ALA A CA 1
ATOM 3237 C C . ALA A 1 430 ? -9.875 -18.516 7.574 1 96.69 430 ALA A C 1
ATOM 3239 O O . ALA A 1 430 ? -11.086 -18.625 7.371 1 96.69 430 ALA A O 1
ATOM 3240 N N . ASN A 1 431 ? -9.273 -19.375 8.234 1 97.31 431 ASN A N 1
ATOM 3241 C CA . ASN A 1 431 ? -9.875 -20.641 8.648 1 97.31 431 ASN A CA 1
ATOM 3242 C C . ASN A 1 431 ? -10.805 -20.453 9.844 1 97.31 431 ASN A C 1
ATOM 3244 O O . ASN A 1 431 ? -11.438 -21.406 10.305 1 97.31 431 ASN A O 1
ATOM 3248 N N . ALA A 1 432 ? -10.914 -19.266 10.336 1 97.94 432 ALA A N 1
ATOM 3249 C CA . ALA A 1 432 ? -11.766 -18.969 11.484 1 97.94 432 ALA A CA 1
ATOM 3250 C C . ALA A 1 432 ? -12.711 -17.828 11.172 1 97.94 432 ALA A C 1
ATOM 3252 O O . ALA A 1 432 ? -13.211 -17.156 12.086 1 97.94 432 ALA A O 1
ATOM 3253 N N . LEU A 1 433 ? -12.859 -17.547 9.906 1 98 433 LEU A N 1
ATOM 3254 C CA . LEU A 1 433 ? -13.734 -16.469 9.5 1 98 433 LEU A CA 1
ATOM 3255 C C . LEU A 1 433 ? -14.938 -16.984 8.727 1 98 433 LEU A C 1
ATOM 3257 O O . LEU A 1 433 ? -14.805 -17.906 7.918 1 98 433 LEU A O 1
ATOM 3261 N N . PRO A 1 434 ? -16.125 -16.406 9.023 1 97 434 PRO A N 1
ATOM 3262 C CA . PRO A 1 434 ? -17.281 -16.75 8.188 1 97 434 PRO A CA 1
ATOM 3263 C C . PRO A 1 434 ? -17.094 -16.297 6.738 1 97 434 PRO A C 1
ATOM 3265 O O . PRO A 1 434 ? -16.469 -15.273 6.477 1 97 434 PRO A O 1
ATOM 3268 N N . ILE A 1 435 ? -17.672 -17.062 5.898 1 98 435 ILE A N 1
ATOM 3269 C CA . ILE A 1 435 ? -17.688 -16.703 4.484 1 98 435 ILE A CA 1
ATOM 3270 C C . ILE A 1 435 ? -19.031 -16.094 4.117 1 98 435 ILE A C 1
ATOM 3272 O O . ILE A 1 435 ? -20.062 -16.766 4.195 1 98 435 ILE A O 1
ATOM 3276 N N . TRP A 1 436 ? -18.969 -14.859 3.658 1 98 436 TRP A N 1
ATOM 3277 C CA . TRP A 1 436 ? -20.188 -14.117 3.367 1 98 436 TRP A CA 1
ATOM 3278 C C . TRP A 1 436 ? -20.406 -13.984 1.862 1 98 436 TRP A C 1
ATOM 3280 O O . TRP A 1 436 ? -19.562 -13.43 1.154 1 98 436 TRP A O 1
ATOM 3290 N N . PRO A 1 437 ? -21.547 -14.453 1.334 1 97.25 437 PRO A N 1
ATOM 3291 C CA . PRO A 1 437 ? -21.906 -14.117 -0.047 1 97.25 437 PRO A CA 1
ATOM 3292 C C . PRO A 1 437 ? -22.328 -12.664 -0.212 1 97.25 437 PRO A C 1
ATOM 3294 O O . PRO A 1 437 ? -23.172 -12.172 0.536 1 97.25 437 PRO A O 1
ATOM 3297 N N . VAL A 1 438 ? -21.688 -12.023 -1.12 1 95.44 438 VAL A N 1
ATOM 3298 C CA . VAL A 1 438 ? -21.984 -10.625 -1.422 1 95.44 438 VAL A CA 1
ATOM 3299 C C . VAL A 1 438 ? -22.391 -10.484 -2.887 1 95.44 438 VAL A C 1
ATOM 3301 O O . VAL A 1 438 ? -21.656 -10.914 -3.785 1 95.44 438 VAL A O 1
ATOM 3304 N N . THR A 1 439 ? -23.531 -9.875 -3.092 1 92.5 439 THR A N 1
ATOM 3305 C CA . THR A 1 439 ? -24.031 -9.656 -4.445 1 92.5 439 THR A CA 1
ATOM 3306 C C . THR A 1 439 ? -24.031 -8.164 -4.789 1 92.5 439 THR A C 1
ATOM 3308 O O . THR A 1 439 ? -24.594 -7.352 -4.047 1 92.5 439 THR A O 1
ATOM 3311 N N . ILE A 1 440 ? -23.438 -7.922 -5.863 1 87.25 440 ILE A N 1
ATOM 3312 C CA . ILE A 1 440 ? -23.469 -6.562 -6.395 1 87.25 440 ILE A CA 1
ATOM 3313 C C . ILE A 1 440 ? -24.406 -6.496 -7.594 1 87.25 440 ILE A C 1
ATOM 3315 O O . ILE A 1 440 ? -24.156 -7.141 -8.617 1 87.25 440 ILE A O 1
ATOM 3319 N N . ASN A 1 441 ? -25.359 -5.707 -7.422 1 85.5 441 ASN A N 1
ATOM 3320 C CA . ASN A 1 441 ? -26.266 -5.484 -8.539 1 85.5 441 ASN A CA 1
ATOM 3321 C C . ASN A 1 441 ? -25.797 -4.34 -9.43 1 85.5 441 ASN A C 1
ATOM 3323 O O . ASN A 1 441 ? -25.516 -3.24 -8.938 1 85.5 441 ASN A O 1
ATOM 3327 N N . THR A 1 442 ? -25.703 -4.668 -10.711 1 83.75 442 THR A N 1
ATOM 3328 C CA . THR A 1 442 ? -25.125 -3.688 -11.625 1 83.75 442 THR A CA 1
ATOM 3329 C C . THR A 1 442 ? -26.156 -3.201 -12.633 1 83.75 442 THR A C 1
ATOM 3331 O O . THR A 1 442 ? -27.109 -3.908 -12.93 1 83.75 442 THR A O 1
ATOM 3334 N N . LYS A 1 443 ? -25.938 -1.948 -13.008 1 82.94 443 LYS A N 1
ATOM 3335 C CA . LYS A 1 443 ? -26.719 -1.35 -14.086 1 82.94 443 LYS A CA 1
ATOM 3336 C C . LYS A 1 443 ? -25.812 -0.612 -15.07 1 82.94 443 LYS A C 1
ATOM 3338 O O . LYS A 1 443 ? -24.672 -0.267 -14.734 1 82.94 443 LYS A O 1
ATOM 3343 N N . GLN A 1 444 ? -26.266 -0.568 -16.312 1 78.69 444 GLN A N 1
ATOM 3344 C CA . GLN A 1 444 ? -25.516 0.226 -17.297 1 78.69 444 GLN A CA 1
ATOM 3345 C C . GLN A 1 444 ? -25.734 1.719 -17.062 1 78.69 444 GLN A C 1
ATOM 3347 O O . GLN A 1 444 ? -26.859 2.17 -16.859 1 78.69 444 GLN A O 1
ATOM 3352 N N . GLY A 1 445 ? -24.641 2.332 -16.578 1 63.19 445 GLY A N 1
ATOM 3353 C CA . GLY A 1 445 ? -24.75 3.762 -16.344 1 63.19 445 GLY A CA 1
ATOM 3354 C C . GLY A 1 445 ? -25.031 4.559 -17.594 1 63.19 445 GLY A C 1
ATOM 3355 O O . GLY A 1 445 ? -24.688 4.125 -18.703 1 63.19 445 GLY A O 1
ATOM 3356 N N . ASN A 1 446 ? -26.062 5.418 -17.562 1 52.38 446 ASN A N 1
ATOM 3357 C CA . ASN A 1 446 ? -26.297 6.355 -18.656 1 52.38 446 ASN A CA 1
ATOM 3358 C C . ASN A 1 446 ? -25.156 7.352 -18.812 1 52.38 446 ASN A C 1
ATOM 3360 O O . ASN A 1 446 ? -24.547 7.762 -17.812 1 52.38 446 ASN A O 1
ATOM 3364 N N . ASP A 1 447 ? -24.422 7.375 -19.875 1 46.53 447 ASP A N 1
ATOM 3365 C CA . ASP A 1 447 ? -23.391 8.367 -20.109 1 46.53 447 ASP A CA 1
ATOM 3366 C C . ASP A 1 447 ? -23.719 9.695 -19.438 1 46.53 447 ASP A C 1
ATOM 3368 O O . ASP A 1 447 ? -22.859 10.555 -19.266 1 46.53 447 ASP A O 1
ATOM 3372 N N . SER A 1 448 ? -25 10.273 -19.547 1 37.88 448 SER A N 1
ATOM 3373 C CA . SER A 1 448 ? -25.328 11.688 -19.406 1 37.88 448 SER A CA 1
ATOM 3374 C C . SER A 1 448 ? -25.297 12.133 -17.953 1 37.88 448 SER A C 1
ATOM 3376 O O . SER A 1 448 ? -25.578 13.289 -17.641 1 37.88 448 SER A O 1
ATOM 3378 N N . ALA A 1 449 ? -25.719 11.43 -17 1 36.22 449 ALA A N 1
ATOM 3379 C CA . ALA A 1 449 ? -25.984 12.227 -15.805 1 36.22 449 ALA A CA 1
ATOM 3380 C C . ALA A 1 449 ? -24.688 12.719 -15.172 1 36.22 449 ALA A C 1
ATOM 3382 O O . ALA A 1 449 ? -23.797 11.914 -14.859 1 36.22 449 ALA A O 1
ATOM 3383 N N . PRO A 1 450 ? -24.25 13.93 -15.305 1 34.12 450 PRO A N 1
ATOM 3384 C CA . PRO A 1 450 ? -23.141 14.484 -14.516 1 34.12 450 PRO A CA 1
ATOM 3385 C C . PRO A 1 450 ? -23.234 14.094 -13.039 1 34.12 450 PRO A C 1
ATOM 3387 O O . PRO A 1 450 ? -24.328 13.844 -12.523 1 34.12 450 PRO A O 1
ATOM 3390 N N . LEU A 1 451 ? -22.266 13.453 -12.438 1 34.25 451 LEU A N 1
ATOM 3391 C CA . LEU A 1 451 ? -22.359 13.336 -10.984 1 34.25 451 LEU A CA 1
ATOM 3392 C C . LEU A 1 451 ? -23.156 14.492 -10.398 1 34.25 451 LEU A C 1
ATOM 3394 O O . LEU A 1 451 ? -23.062 15.625 -10.875 1 34.25 451 LEU A O 1
ATOM 3398 N N . PRO A 1 452 ? -24.219 14.281 -9.664 1 30.11 452 PRO A N 1
ATOM 3399 C CA . PRO A 1 452 ? -24.938 15.43 -9.125 1 30.11 452 PRO A CA 1
ATOM 3400 C C . PRO A 1 452 ? -24.016 16.484 -8.531 1 30.11 452 PRO A C 1
ATOM 3402 O O . PRO A 1 452 ? -23.141 16.156 -7.734 1 30.11 452 PRO A O 1
ATOM 3405 N N . MET A 1 453 ? -23.781 17.625 -9.219 1 27.78 453 MET A N 1
ATOM 3406 C CA . MET A 1 453 ? -23.125 18.797 -8.633 1 27.78 453 MET A CA 1
ATOM 3407 C C . MET A 1 453 ? -23.797 19.188 -7.32 1 27.78 453 MET A C 1
ATOM 3409 O O . MET A 1 453 ? -25.016 19.359 -7.262 1 27.78 453 MET A O 1
ATOM 3413 N N . PRO A 1 454 ? -23.188 18.797 -6.145 1 26.22 454 PRO A N 1
ATOM 3414 C CA . PRO A 1 454 ? -23.938 19.359 -5.02 1 26.22 454 PRO A CA 1
ATOM 3415 C C . PRO A 1 454 ? -24.281 20.828 -5.234 1 26.22 454 PRO A C 1
ATOM 3417 O O . PRO A 1 454 ? -23.578 21.547 -5.953 1 26.22 454 PRO A O 1
ATOM 3420 N N . ASN A 1 455 ? -25.547 21.188 -5.086 1 26.52 455 ASN A N 1
ATOM 3421 C CA . ASN A 1 455 ? -26.078 22.531 -5.027 1 26.52 455 ASN A CA 1
ATOM 3422 C C . ASN A 1 455 ? -25.328 23.391 -4.012 1 26.52 455 ASN A C 1
ATOM 3424 O O . ASN A 1 455 ? -25.484 23.203 -2.805 1 26.52 455 ASN A O 1
ATOM 3428 N N . VAL A 1 456 ? -24.094 23.734 -4.289 1 25.39 456 VAL A N 1
ATOM 3429 C CA . VAL A 1 456 ? -23.469 24.766 -3.475 1 25.39 456 VAL A CA 1
ATOM 3430 C C . VAL A 1 456 ? -24.297 26.047 -3.529 1 25.39 456 VAL A C 1
ATOM 3432 O O . VAL A 1 456 ? -24.531 26.594 -4.609 1 25.39 456 VAL A O 1
ATOM 3435 N N . ALA A 1 457 ? -25.141 26.281 -2.445 1 26.56 457 ALA A N 1
ATOM 3436 C CA . ALA A 1 457 ? -25.875 27.531 -2.244 1 26.56 457 ALA A CA 1
ATOM 3437 C C . ALA A 1 457 ? -24.953 28.75 -2.391 1 26.56 457 ALA A C 1
ATOM 3439 O O . ALA A 1 457 ? -23.812 28.703 -1.943 1 26.56 457 ALA A O 1
ATOM 3440 N N . PRO A 1 458 ? -25.281 29.641 -3.311 1 24.06 458 PRO A N 1
ATOM 3441 C CA . PRO A 1 458 ? -24.531 30.891 -3.475 1 24.06 458 PRO A CA 1
ATOM 3442 C C . PRO A 1 458 ? -24.469 31.703 -2.189 1 24.06 458 PRO A C 1
ATOM 3444 O O . PRO A 1 458 ? -25.406 31.703 -1.399 1 24.06 458 PRO A O 1
ATOM 3447 N N . SER A 1 459 ? -23.344 31.844 -1.552 1 21.95 459 SER A N 1
ATOM 3448 C CA . SER A 1 459 ? -23.234 32.844 -0.51 1 21.95 459 SER A CA 1
ATOM 3449 C C . SER A 1 459 ? -23.828 34.188 -0.97 1 21.95 459 SER A C 1
ATOM 3451 O O . SER A 1 459 ? -23.547 34.656 -2.078 1 21.95 459 SER A O 1
ATOM 3453 N N . GLY A 1 460 ? -25.062 34.438 -0.605 1 19.48 460 GLY A N 1
ATOM 3454 C CA . GLY A 1 460 ? -25.562 35.812 -0.683 1 19.48 460 GLY A CA 1
ATOM 3455 C C . GLY A 1 460 ? -24.547 36.844 -0.213 1 19.48 460 GLY A C 1
ATOM 3456 O O . GLY A 1 460 ? -23.734 36.562 0.677 1 19.48 460 GLY A O 1
ATOM 3457 N N . ARG A 1 461 ? -24.5 38 -0.895 1 18.34 461 ARG A N 1
ATOM 3458 C CA . ARG A 1 461 ? -24.062 39.281 -0.347 1 18.34 461 ARG A CA 1
ATOM 3459 C C . ARG A 1 461 ? -24.984 39.75 0.777 1 18.34 461 ARG A C 1
ATOM 3461 O O . ARG A 1 461 ? -26.203 39.656 0.66 1 18.34 461 ARG A O 1
ATOM 3468 N N . MET B 1 1 ? 57.594 45.594 -27.391 1 22.7 1 MET B N 1
ATOM 3469 C CA . MET B 1 1 ? 57.188 46 -26.047 1 22.7 1 MET B CA 1
ATOM 3470 C C . MET B 1 1 ? 55.781 45.5 -25.703 1 22.7 1 MET B C 1
ATOM 3472 O O . MET B 1 1 ? 54.781 46.125 -26.109 1 22.7 1 MET B O 1
ATOM 3476 N N . LEU B 1 2 ? 55.531 44.219 -25.828 1 25.98 2 LEU B N 1
ATOM 3477 C CA . LEU B 1 2 ? 54.344 43.375 -25.875 1 25.98 2 LEU B CA 1
ATOM 3478 C C . LEU B 1 2 ? 53.594 43.406 -24.562 1 25.98 2 LEU B C 1
ATOM 3480 O O . LEU B 1 2 ? 54.188 43.125 -23.5 1 25.98 2 LEU B O 1
ATOM 3484 N N . THR B 1 3 ? 52.531 44.312 -24.453 1 25.09 3 THR B N 1
ATOM 3485 C CA . THR B 1 3 ? 51.719 44.688 -23.328 1 25.09 3 THR B CA 1
ATOM 3486 C C . THR B 1 3 ? 51.062 43.469 -22.656 1 25.09 3 THR B C 1
ATOM 3488 O O . THR B 1 3 ? 50.656 42.531 -23.344 1 25.09 3 THR B O 1
ATOM 3491 N N . SER B 1 4 ? 51.438 43.156 -21.359 1 23.84 4 SER B N 1
ATOM 3492 C CA . SER B 1 4 ? 51.25 42.125 -20.344 1 23.84 4 SER B CA 1
ATOM 3493 C C . SER B 1 4 ? 49.781 42.031 -19.906 1 23.84 4 SER B C 1
ATOM 3495 O O . SER B 1 4 ? 49.25 43.031 -19.391 1 23.84 4 SER B O 1
ATOM 3497 N N . THR B 1 5 ? 48.938 41.469 -20.781 1 25.31 5 THR B N 1
ATOM 3498 C CA . THR B 1 5 ? 47.5 41.438 -20.578 1 25.31 5 THR B CA 1
ATOM 3499 C C . THR B 1 5 ? 47.156 40.812 -19.219 1 25.31 5 THR B C 1
ATOM 3501 O O . THR B 1 5 ? 47.75 39.812 -18.812 1 25.31 5 THR B O 1
ATOM 3504 N N . GLY B 1 6 ? 46.719 41.656 -18.25 1 22.89 6 GLY B N 1
ATOM 3505 C CA . GLY B 1 6 ? 46.312 41.562 -16.859 1 22.89 6 GLY B CA 1
ATOM 3506 C C . GLY B 1 6 ? 45.312 40.469 -16.609 1 22.89 6 GLY B C 1
ATOM 3507 O O . GLY B 1 6 ? 44.312 40.344 -17.328 1 22.89 6 GLY B O 1
ATOM 3508 N N . GLY B 1 7 ? 45.75 39.188 -16.156 1 21.73 7 GLY B N 1
ATOM 3509 C CA . GLY B 1 7 ? 45.125 37.938 -15.812 1 21.73 7 GLY B CA 1
ATOM 3510 C C . GLY B 1 7 ? 44.062 38.062 -14.727 1 21.73 7 GLY B C 1
ATOM 3511 O O . GLY B 1 7 ? 44.375 38.438 -13.594 1 21.73 7 GLY B O 1
ATOM 3512 N N . VAL B 1 8 ? 42.875 38.625 -15.055 1 20.17 8 VAL B N 1
ATOM 3513 C CA . VAL B 1 8 ? 41.781 38.812 -14.094 1 20.17 8 VAL B CA 1
ATOM 3514 C C . VAL B 1 8 ? 41.469 37.5 -13.391 1 20.17 8 VAL B C 1
ATOM 3516 O O . VAL B 1 8 ? 41.062 36.531 -14.031 1 20.17 8 VAL B O 1
ATOM 3519 N N . ALA B 1 9 ? 42.219 37.094 -12.383 1 22.25 9 ALA B N 1
ATOM 3520 C CA . ALA B 1 9 ? 42.031 36 -11.445 1 22.25 9 ALA B CA 1
ATOM 3521 C C . ALA B 1 9 ? 40.625 36.062 -10.812 1 22.25 9 ALA B C 1
ATOM 3523 O O . ALA B 1 9 ? 40.344 36.969 -10.031 1 22.25 9 ALA B O 1
ATOM 3524 N N . GLY B 1 10 ? 39.562 35.906 -11.586 1 18.27 10 GLY B N 1
ATOM 3525 C CA . GLY B 1 10 ? 38.219 35.906 -11.031 1 18.27 10 GLY B CA 1
ATOM 3526 C C . GLY B 1 10 ? 38.062 34.938 -9.859 1 18.27 10 GLY B C 1
ATOM 3527 O O . GLY B 1 10 ? 38.312 33.75 -9.992 1 18.27 10 GLY B O 1
ATOM 3528 N N . ARG B 1 11 ? 38.375 35.312 -8.617 1 21.33 11 ARG B N 1
ATOM 3529 C CA . ARG B 1 11 ? 38.156 34.656 -7.336 1 21.33 11 ARG B CA 1
ATOM 3530 C C . ARG B 1 11 ? 36.719 34.125 -7.242 1 21.33 11 ARG B C 1
ATOM 3532 O O . ARG B 1 11 ? 35.781 34.938 -7.289 1 21.33 11 ARG B O 1
ATOM 3539 N N . SER B 1 12 ? 36.406 33 -7.82 1 20.52 12 SER B N 1
ATOM 3540 C CA . SER B 1 12 ? 35.156 32.312 -7.656 1 20.52 12 SER B CA 1
ATOM 3541 C C . SER B 1 12 ? 34.781 32.156 -6.18 1 20.52 12 SER B C 1
ATOM 3543 O O . SER B 1 12 ? 35.531 31.547 -5.414 1 20.52 12 SER B O 1
ATOM 3545 N N . ALA B 1 13 ? 34.25 33.156 -5.488 1 24.34 13 ALA B N 1
ATOM 3546 C CA . ALA B 1 13 ? 33.719 33.125 -4.129 1 24.34 13 ALA B CA 1
ATOM 3547 C C . ALA B 1 13 ? 32.844 31.906 -3.932 1 24.34 13 ALA B C 1
ATOM 3549 O O . ALA B 1 13 ? 31.766 31.797 -4.539 1 24.34 13 ALA B O 1
ATOM 3550 N N . VAL B 1 14 ? 33.406 30.797 -3.805 1 23.38 14 VAL B N 1
ATOM 3551 C CA . VAL B 1 14 ? 32.688 29.609 -3.373 1 23.38 14 VAL B CA 1
ATOM 3552 C C . VAL B 1 14 ? 31.875 29.922 -2.123 1 23.38 14 VAL B C 1
ATOM 3554 O O . VAL B 1 14 ? 32.438 30.266 -1.075 1 23.38 14 VAL B O 1
ATOM 3557 N N . ARG B 1 15 ? 30.688 30.562 -2.25 1 26.77 15 ARG B N 1
ATOM 3558 C CA . ARG B 1 15 ? 29.766 30.75 -1.141 1 26.77 15 ARG B CA 1
ATOM 3559 C C . ARG B 1 15 ? 29.594 29.469 -0.337 1 26.77 15 ARG B C 1
ATOM 3561 O O . ARG B 1 15 ? 29.281 28.422 -0.897 1 26.77 15 ARG B O 1
ATOM 3568 N N . SER B 1 16 ? 30.297 29.328 0.75 1 24.03 16 SER B N 1
ATOM 3569 C CA . SER B 1 16 ? 30.219 28.297 1.777 1 24.03 16 SER B CA 1
ATOM 3570 C C . SER B 1 16 ? 28.766 28.031 2.191 1 24.03 16 SER B C 1
ATOM 3572 O O . SER B 1 16 ? 28.094 28.938 2.676 1 24.03 16 SER B O 1
ATOM 3574 N N . VAL B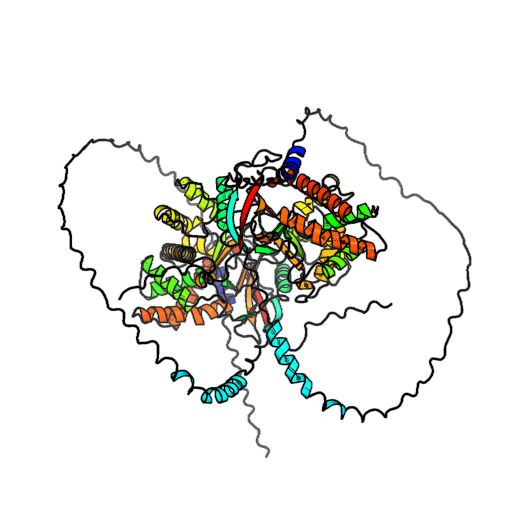 1 17 ? 28.094 27.312 1.451 1 25.48 17 VAL B N 1
ATOM 3575 C CA . VAL B 1 17 ? 26.766 26.844 1.834 1 25.48 17 VAL B CA 1
ATOM 3576 C C . VAL B 1 17 ? 26.797 26.344 3.275 1 25.48 17 VAL B C 1
ATOM 3578 O O . VAL B 1 17 ? 27.625 25.5 3.631 1 25.48 17 VAL B O 1
ATOM 3581 N N . PRO B 1 18 ? 26.312 27.109 4.215 1 29.81 18 PRO B N 1
ATOM 3582 C CA . PRO B 1 18 ? 26.281 26.703 5.625 1 29.81 18 PRO B CA 1
ATOM 3583 C C . PRO B 1 18 ? 25.719 25.297 5.82 1 29.81 18 PRO B C 1
ATOM 3585 O O . PRO B 1 18 ? 24.797 24.891 5.098 1 29.81 18 PRO B O 1
ATOM 3588 N N . PRO B 1 19 ? 26.484 24.297 6.289 1 33.12 19 PRO B N 1
ATOM 3589 C CA . PRO B 1 19 ? 26.234 22.844 6.395 1 33.12 19 PRO B CA 1
ATOM 3590 C C . PRO B 1 19 ? 24.938 22.531 7.129 1 33.12 19 PRO B C 1
ATOM 3592 O O . PRO B 1 19 ? 24.75 22.938 8.281 1 33.12 19 PRO B O 1
ATOM 3595 N N . LEU B 1 20 ? 23.938 22.5 6.406 1 34.25 20 LEU B N 1
ATOM 3596 C CA . LEU B 1 20 ? 22.641 22 6.832 1 34.25 20 LEU B CA 1
ATOM 3597 C C . LEU B 1 20 ? 22.797 20.734 7.68 1 34.25 20 LEU B C 1
ATOM 3599 O O . LEU B 1 20 ? 21.844 20.312 8.336 1 34.25 20 LEU B O 1
ATOM 3603 N N . THR B 1 21 ? 23.906 20.016 7.555 1 39.97 21 THR B N 1
ATOM 3604 C CA . THR B 1 21 ? 24.25 18.969 8.523 1 39.97 21 THR B CA 1
ATOM 3605 C C . THR B 1 21 ? 24.234 19.531 9.938 1 39.97 21 THR B C 1
ATOM 3607 O O . THR B 1 21 ? 24.109 18.766 10.906 1 39.97 21 THR B O 1
ATOM 3610 N N . ALA B 1 22 ? 24.25 20.781 9.922 1 34.62 22 ALA B N 1
ATOM 3611 C CA . ALA B 1 22 ? 24.312 21.469 11.211 1 34.62 22 ALA B CA 1
ATOM 3612 C C . ALA B 1 22 ? 22.953 21.516 11.875 1 34.62 22 ALA B C 1
ATOM 3614 O O . ALA B 1 22 ? 22.828 21.344 13.094 1 34.62 22 ALA B O 1
ATOM 3615 N N . ALA B 1 23 ? 21.953 21.75 10.992 1 35.59 23 ALA B N 1
ATOM 3616 C CA . ALA B 1 23 ? 20.641 21.797 11.625 1 35.59 23 ALA B CA 1
ATOM 3617 C C . ALA B 1 23 ? 20.203 20.422 12.094 1 35.59 23 ALA B C 1
ATOM 3619 O O . ALA B 1 23 ? 19.672 20.266 13.195 1 35.59 23 ALA B O 1
ATOM 3620 N N . ALA B 1 24 ? 20.344 19.469 11.289 1 42.06 24 ALA B N 1
ATOM 3621 C CA . ALA B 1 24 ? 20.047 18.109 11.734 1 42.06 24 ALA B CA 1
ATOM 3622 C C . ALA B 1 24 ? 20.969 17.703 12.875 1 42.06 24 ALA B C 1
ATOM 3624 O O . ALA B 1 24 ? 20.531 17.094 13.852 1 42.06 24 ALA B O 1
ATOM 3625 N N . ALA B 1 25 ? 22.266 18.031 12.703 1 40.41 25 ALA B N 1
ATOM 3626 C CA . ALA B 1 25 ? 23.219 17.844 13.789 1 40.41 25 ALA B CA 1
ATOM 3627 C C . ALA B 1 25 ? 22.859 18.688 15 1 40.41 25 ALA B C 1
ATOM 3629 O O . ALA B 1 25 ? 22.969 18.234 16.141 1 40.41 25 ALA B O 1
ATOM 3630 N N . ALA B 1 26 ? 22.438 19.844 14.656 1 37.28 26 ALA B N 1
ATOM 3631 C CA . ALA B 1 26 ? 22.016 20.719 15.75 1 37.28 26 ALA B CA 1
ATOM 3632 C C . ALA B 1 26 ? 20.781 20.156 16.453 1 37.28 26 ALA B C 1
ATOM 3634 O O . ALA B 1 26 ? 20.703 20.172 17.688 1 37.28 26 ALA B O 1
ATOM 3635 N N . ALA B 1 27 ? 19.953 19.719 15.641 1 38.75 27 ALA B N 1
ATOM 3636 C CA . ALA B 1 27 ? 18.766 19.125 16.234 1 38.75 27 ALA B CA 1
ATOM 3637 C C . ALA B 1 27 ? 19.109 17.859 17.016 1 38.75 27 ALA B C 1
ATOM 3639 O O . ALA B 1 27 ? 18.609 17.625 18.109 1 38.75 27 ALA B O 1
ATOM 3640 N N . ALA B 1 28 ? 19.906 17.062 16.453 1 39.41 28 ALA B N 1
ATOM 3641 C CA . ALA B 1 28 ? 20.375 15.883 17.172 1 39.41 28 ALA B CA 1
ATOM 3642 C C . ALA B 1 28 ? 21.188 16.266 18.406 1 39.41 28 ALA B C 1
ATOM 3644 O O . ALA B 1 28 ? 21.047 15.648 19.453 1 39.41 28 ALA B O 1
ATOM 3645 N N . ALA B 1 29 ? 22.031 17.234 18.281 1 33.94 29 ALA B N 1
ATOM 3646 C CA . ALA B 1 29 ? 22.859 17.703 19.391 1 33.94 29 ALA B CA 1
ATOM 3647 C C . ALA B 1 29 ? 22 18.281 20.516 1 33.94 29 ALA B C 1
ATOM 3649 O O . ALA B 1 29 ? 22.312 18.125 21.703 1 33.94 29 ALA B O 1
ATOM 3650 N N . ALA B 1 30 ? 21.047 19 20.141 1 33.78 30 ALA B N 1
ATOM 3651 C CA . ALA B 1 30 ? 20.203 19.625 21.156 1 33.78 30 ALA B CA 1
ATOM 3652 C C . ALA B 1 30 ? 19.422 18.578 21.953 1 33.78 30 ALA B C 1
ATOM 3654 O O . ALA B 1 30 ? 19.016 18.828 23.078 1 33.78 30 ALA B O 1
ATOM 3655 N N . ALA B 1 31 ? 19.125 17.609 21.281 1 33.47 31 ALA B N 1
ATOM 3656 C CA . ALA B 1 31 ? 18.344 16.562 21.938 1 33.47 31 ALA B CA 1
ATOM 3657 C C . ALA B 1 31 ? 19.172 15.797 22.969 1 33.47 31 ALA B C 1
ATOM 3659 O O . ALA B 1 31 ? 18.656 14.938 23.672 1 33.47 31 ALA B O 1
ATOM 3660 N N . ALA B 1 32 ? 20.484 15.891 23 1 30.59 32 ALA B N 1
ATOM 3661 C CA . ALA B 1 32 ? 21.328 15.164 23.938 1 30.59 32 ALA B CA 1
ATOM 3662 C C . ALA B 1 32 ? 21.25 15.773 25.328 1 30.59 32 ALA B C 1
ATOM 3664 O O . ALA B 1 32 ? 21.797 16.844 25.578 1 30.59 32 ALA B O 1
ATOM 3665 N N . GLY B 1 33 ? 20.078 15.844 25.953 1 24.73 33 GLY B N 1
ATOM 3666 C CA . GLY B 1 33 ? 19.812 16.359 27.297 1 24.73 33 GLY B CA 1
ATOM 3667 C C . GLY B 1 33 ? 20.797 15.844 28.328 1 24.73 33 GLY B C 1
ATOM 3668 O O . GLY B 1 33 ? 21.516 14.867 28.078 1 24.73 33 GLY B O 1
ATOM 3669 N N . PRO B 1 34 ? 21.047 16.656 29.25 1 24.84 34 PRO B N 1
ATOM 3670 C CA . PRO B 1 34 ? 21.969 16.391 30.359 1 24.84 34 PRO B CA 1
ATOM 3671 C C . PRO B 1 34 ? 21.609 15.133 31.141 1 24.84 34 PRO B C 1
ATOM 3673 O O . PRO B 1 34 ? 20.484 14.648 31.062 1 24.84 34 PRO B O 1
ATOM 3676 N N . ALA B 1 35 ? 22.594 14.531 31.734 1 22.23 35 ALA B N 1
ATOM 3677 C CA . ALA B 1 35 ? 22.688 13.297 32.531 1 22.23 35 ALA B CA 1
ATOM 3678 C C . ALA B 1 35 ? 21.672 13.305 33.656 1 22.23 35 ALA B C 1
ATOM 3680 O O . ALA B 1 35 ? 21.516 14.312 34.375 1 22.23 35 ALA B O 1
ATOM 3681 N N . PRO B 1 36 ? 20.672 12.391 33.688 1 23.86 36 PRO B N 1
ATOM 3682 C CA . PRO B 1 36 ? 19.562 12.289 34.625 1 23.86 36 PRO B CA 1
ATOM 3683 C C . PRO B 1 36 ? 20.047 12.25 36.094 1 23.86 36 PRO B C 1
ATOM 3685 O O . PRO B 1 36 ? 21.047 11.602 36.375 1 23.86 36 PRO B O 1
ATOM 3688 N N . ASP B 1 37 ? 19.844 13.406 36.719 1 20.52 37 ASP B N 1
ATOM 3689 C CA . ASP B 1 37 ? 20.078 13.57 38.125 1 20.52 37 ASP B CA 1
ATOM 3690 C C . ASP B 1 37 ? 19.422 12.453 38.938 1 20.52 37 ASP B C 1
ATOM 3692 O O . ASP B 1 37 ? 18.484 11.812 38.469 1 20.52 37 ASP B O 1
ATOM 3696 N N . ALA B 1 38 ? 19.984 12.164 40.188 1 21.69 38 ALA B N 1
ATOM 3697 C CA . ALA B 1 38 ? 19.828 11.109 41.188 1 21.69 38 ALA B CA 1
ATOM 3698 C C . ALA B 1 38 ? 18.375 11.016 41.656 1 21.69 38 ALA B C 1
ATOM 3700 O O . ALA B 1 38 ? 17.641 12.008 41.625 1 21.69 38 ALA B O 1
ATOM 3701 N N . PRO B 1 39 ? 17.812 9.781 41.875 1 22.17 39 PRO B N 1
ATOM 3702 C CA . PRO B 1 39 ? 16.484 9.25 42.125 1 22.17 39 PRO B CA 1
ATOM 3703 C C . PRO B 1 39 ? 15.836 9.828 43.406 1 22.17 39 PRO B C 1
ATOM 3705 O O . PRO B 1 39 ? 16.328 9.586 44.5 1 22.17 39 PRO B O 1
ATOM 3708 N N . ARG B 1 40 ? 15.508 11.203 43.312 1 21.12 40 ARG B N 1
ATOM 3709 C CA . ARG B 1 40 ? 14.984 11.672 44.594 1 21.12 40 ARG B CA 1
ATOM 3710 C C . ARG B 1 40 ? 13.836 10.789 45.062 1 21.12 40 ARG B C 1
ATOM 3712 O O . ARG B 1 40 ? 12.992 10.367 44.281 1 21.12 40 ARG B O 1
ATOM 3719 N N . GLN B 1 41 ? 13.945 10.289 46.281 1 20.14 41 GLN B N 1
ATOM 3720 C CA . GLN B 1 41 ? 13.203 9.367 47.125 1 20.14 41 GLN B CA 1
ATOM 3721 C C . GLN B 1 41 ? 11.797 9.883 47.406 1 20.14 41 GLN B C 1
ATOM 3723 O O . GLN B 1 41 ? 11.633 10.859 48.156 1 20.14 41 GLN B O 1
ATOM 3728 N N . ARG B 1 42 ? 11 10.047 46.281 1 18.5 42 ARG B N 1
ATOM 3729 C CA . ARG B 1 42 ? 9.711 10.688 46.469 1 18.5 42 ARG B CA 1
ATOM 3730 C C . ARG B 1 42 ? 8.906 9.953 47.562 1 18.5 42 ARG B C 1
ATOM 3732 O O . ARG B 1 42 ? 8.719 8.734 47.469 1 18.5 42 ARG B O 1
ATOM 3739 N N . GLN B 1 43 ? 8.828 10.625 48.656 1 17.38 43 GLN B N 1
ATOM 3740 C CA . GLN B 1 43 ? 8.125 10.305 49.875 1 17.38 43 GLN B CA 1
ATOM 3741 C C . GLN B 1 43 ? 6.648 10.023 49.625 1 17.38 43 GLN B C 1
ATOM 3743 O O . GLN B 1 43 ? 6.07 10.555 48.688 1 17.38 43 GLN B O 1
ATOM 3748 N N . ALA B 1 44 ? 6.059 9.07 50.406 1 20.77 44 ALA B N 1
ATOM 3749 C CA . ALA B 1 44 ? 4.875 8.219 50.5 1 20.77 44 ALA B CA 1
ATOM 3750 C C . ALA B 1 44 ? 3.631 9.055 50.812 1 20.77 44 ALA B C 1
ATOM 3752 O O . ALA B 1 44 ? 3.477 9.586 51.906 1 20.77 44 ALA B O 1
ATOM 3753 N N . ARG B 1 45 ? 3.279 10.086 49.812 1 18.03 45 ARG B N 1
ATOM 3754 C CA . ARG B 1 45 ? 2.191 10.977 50.188 1 18.03 45 ARG B CA 1
ATOM 3755 C C . ARG B 1 45 ? 0.971 10.188 50.656 1 18.03 45 ARG B C 1
ATOM 3757 O O . ARG B 1 45 ? 0.642 9.148 50.062 1 18.03 45 ARG B O 1
ATOM 3764 N N . SER B 1 46 ? 0.43 10.625 51.781 1 18.33 46 SER B N 1
ATOM 3765 C CA . SER B 1 46 ? -0.573 10.156 52.719 1 18.33 46 SER B CA 1
ATOM 3766 C C . SER B 1 46 ? -1.948 10.062 52.062 1 18.33 46 SER B C 1
ATOM 3768 O O . SER B 1 46 ? -2.203 10.695 51.062 1 18.33 46 SER B O 1
ATOM 3770 N N . ALA B 1 47 ? -2.908 9.344 52.688 1 20.73 47 ALA B N 1
ATOM 3771 C CA . ALA B 1 47 ? -4.129 8.547 52.562 1 20.73 47 ALA B CA 1
ATOM 3772 C C . ALA B 1 47 ? -5.352 9.445 52.406 1 20.73 47 ALA B C 1
ATOM 3774 O O . ALA B 1 47 ? -5.762 10.125 53.344 1 20.73 47 ALA B O 1
ATOM 3775 N N . PRO B 1 48 ? -5.387 10.367 51.219 1 19.55 48 PRO B N 1
ATOM 3776 C CA . PRO B 1 48 ? -6.41 11.375 51.5 1 19.55 48 PRO B CA 1
ATOM 3777 C C . PRO B 1 48 ? -7.773 10.766 51.812 1 19.55 48 PRO B C 1
ATOM 3779 O O . PRO B 1 48 ? -8.047 9.625 51.438 1 19.55 48 PRO B O 1
ATOM 3782 N N . PRO B 1 49 ? -8.578 11.523 52.562 1 21.19 49 PRO B N 1
ATOM 3783 C CA . PRO B 1 49 ? -9.727 11.164 53.406 1 21.19 49 PRO B CA 1
ATOM 3784 C C . PRO B 1 49 ? -10.961 10.805 52.594 1 21.19 49 PRO B C 1
ATOM 3786 O O . PRO B 1 49 ? -11.023 11.109 51.375 1 21.19 49 PRO B O 1
ATOM 3789 N N . PRO B 1 50 ? -12.062 10.336 53.219 1 19.92 50 PRO B N 1
ATOM 3790 C CA . PRO B 1 50 ? -13.242 9.5 52.969 1 19.92 50 PRO B CA 1
ATOM 3791 C C . PRO B 1 50 ? -14.352 10.25 52.219 1 19.92 50 PRO B C 1
ATOM 3793 O O . PRO B 1 50 ? -14.727 11.352 52.625 1 19.92 50 PRO B O 1
ATOM 3796 N N . TRP B 1 51 ? -14.453 10.18 50.875 1 20.61 51 TRP B N 1
ATOM 3797 C CA . TRP B 1 51 ? -15.344 10.883 49.969 1 20.61 51 TRP B CA 1
ATOM 3798 C C . TRP B 1 51 ? -16.797 10.688 50.375 1 20.61 51 TRP B C 1
ATOM 3800 O O . TRP B 1 51 ? -17.266 9.555 50.5 1 20.61 51 TRP B O 1
ATOM 3810 N N . GLN B 1 52 ? -17.344 11.641 51.156 1 19.23 52 GLN B N 1
ATOM 3811 C CA . GLN B 1 52 ? -18.703 11.492 51.656 1 19.23 52 GLN B CA 1
ATOM 3812 C C . GLN B 1 52 ? -19.719 11.734 50.562 1 19.23 52 GLN B C 1
ATOM 3814 O O . GLN B 1 52 ? -19.609 12.703 49.781 1 19.23 52 GLN B O 1
ATOM 3819 N N . PRO B 1 53 ? -20.547 10.797 50.094 1 20.36 53 PRO B N 1
ATOM 3820 C CA . PRO B 1 53 ? -21.469 10.688 48.969 1 20.36 53 PRO B CA 1
ATOM 3821 C C . PRO B 1 53 ? -22.625 11.672 49.031 1 20.36 53 PRO B C 1
ATOM 3823 O O . PRO B 1 53 ? -23.391 11.664 50.031 1 20.36 53 PRO B O 1
ATOM 3826 N N . PRO B 1 54 ? -22.406 13.008 48.594 1 18.11 54 PRO B N 1
ATOM 3827 C CA . PRO B 1 54 ? -23.516 13.883 48.938 1 18.11 54 PRO B CA 1
ATOM 3828 C C . PRO B 1 54 ? -24.859 13.367 48.406 1 18.11 54 PRO B C 1
ATOM 3830 O O . PRO B 1 54 ? -24.875 12.547 47.5 1 18.11 54 PRO B O 1
ATOM 3833 N N . SER B 1 55 ? -26.016 13.969 49.031 1 16.77 55 SER B N 1
ATOM 3834 C CA . SER B 1 55 ? -27.453 13.789 49.25 1 16.77 55 SER B CA 1
ATOM 3835 C C . SER B 1 55 ? -28.25 14.172 48 1 16.77 55 SER B C 1
ATOM 3837 O O . SER B 1 55 ? -27.969 15.195 47.375 1 16.77 55 SER B O 1
ATOM 3839 N N . ALA B 1 56 ? -29 13.289 47.375 1 18.67 56 ALA B N 1
ATOM 3840 C CA . ALA B 1 56 ? -29.812 13.07 46.188 1 18.67 56 ALA B CA 1
ATOM 3841 C C . ALA B 1 56 ? -31.031 13.992 46.188 1 18.67 56 ALA B C 1
ATOM 3843 O O . ALA B 1 56 ? -31.953 13.828 45.375 1 18.67 56 ALA B O 1
ATOM 3844 N N . GLY B 1 57 ? -30.984 15.195 46.938 1 15.38 57 GLY B N 1
ATOM 3845 C CA . GLY B 1 57 ? -32.406 15.438 47.219 1 15.38 57 GLY B CA 1
ATOM 3846 C C . GLY B 1 57 ? -33.219 15.609 45.938 1 15.38 57 GLY B C 1
ATOM 3847 O O . GLY B 1 57 ? -34 14.727 45.594 1 15.38 57 GLY B O 1
ATOM 3848 N N . ALA B 1 58 ? -33.812 16.906 45.75 1 16.62 58 ALA B N 1
ATOM 3849 C CA . ALA B 1 58 ? -35.25 17.25 45.75 1 16.62 58 ALA B CA 1
ATOM 3850 C C . ALA B 1 58 ? -35.844 17.25 44.344 1 16.62 58 ALA B C 1
ATOM 3852 O O . ALA B 1 58 ? -35.094 17.375 43.375 1 16.62 58 ALA B O 1
ATOM 3853 N N . GLU B 1 59 ? -37.25 17.234 44.25 1 16.62 59 GLU B N 1
ATOM 3854 C CA . GLU B 1 59 ? -38.469 16.75 43.625 1 16.62 59 GLU B CA 1
ATOM 3855 C C . GLU B 1 59 ? -38.906 17.703 42.531 1 16.62 59 GLU B C 1
ATOM 3857 O O . GLU B 1 59 ? -39.688 17.328 41.625 1 16.62 59 GLU B O 1
ATOM 3862 N N . ARG B 1 60 ? -38.375 18.953 42.281 1 15.59 60 ARG B N 1
ATOM 3863 C CA . ARG B 1 60 ? -39.5 19.828 42 1 15.59 60 ARG B CA 1
ATOM 3864 C C . ARG B 1 60 ? -40.062 19.609 40.625 1 15.59 60 ARG B C 1
ATOM 3866 O O . ARG B 1 60 ? -39.344 19.656 39.625 1 15.59 60 ARG B O 1
ATOM 3873 N N . ARG B 1 61 ? -41.312 19.219 40.531 1 16.92 61 ARG B N 1
ATOM 3874 C CA . ARG B 1 61 ? -42.281 18.734 39.562 1 16.92 61 ARG B CA 1
ATOM 3875 C C . ARG B 1 61 ? -42.75 19.875 38.656 1 16.92 61 ARG B C 1
ATOM 3877 O O . ARG B 1 61 ? -43.656 19.672 37.812 1 16.92 61 ARG B O 1
ATOM 3884 N N . SER B 1 62 ? -42.062 21.078 38.594 1 15.37 62 SER B N 1
ATOM 3885 C CA . SER B 1 62 ? -43.062 22.062 38.25 1 15.37 62 SER B CA 1
ATOM 3886 C C . SER B 1 62 ? -43.719 21.75 36.906 1 15.37 62 SER B C 1
ATOM 3888 O O . SER B 1 62 ? -43.094 21.141 36.031 1 15.37 62 SER B O 1
ATOM 3890 N N . ALA B 1 63 ? -45 22.359 36.719 1 16.88 63 ALA B N 1
ATOM 3891 C CA . ALA B 1 63 ? -46.344 22.266 36.125 1 16.88 63 ALA B CA 1
ATOM 3892 C C . ALA B 1 63 ? -46.344 22.672 34.656 1 16.88 63 ALA B C 1
ATOM 3894 O O . ALA B 1 63 ? -45.375 23.328 34.219 1 16.88 63 ALA B O 1
ATOM 3895 N N . GLN B 1 64 ? -47.5 22.812 34.156 1 16.75 64 GLN B N 1
ATOM 3896 C CA . GLN B 1 64 ? -48.344 22.344 33.062 1 16.75 64 GLN B CA 1
ATOM 3897 C C . GLN B 1 64 ? -48.438 23.391 31.953 1 16.75 64 GLN B C 1
ATOM 3899 O O . GLN B 1 64 ? -48.688 23.062 30.797 1 16.75 64 GLN B O 1
ATOM 3904 N N . PRO B 1 65 ? -47.906 24.781 32.125 1 17.84 65 PRO B N 1
ATOM 3905 C CA . PRO B 1 65 ? -49.094 25.484 31.609 1 17.84 65 PRO B CA 1
ATOM 3906 C C . PRO B 1 65 ? -49.281 25.328 30.109 1 17.84 65 PRO B C 1
ATOM 3908 O O . PRO B 1 65 ? -48.344 25.047 29.391 1 17.84 65 PRO B O 1
ATOM 3911 N N . PRO B 1 66 ? -50.531 25.469 29.625 1 19.47 66 PRO B N 1
ATOM 3912 C CA . PRO B 1 66 ? -51.312 25.078 28.453 1 19.47 66 PRO B CA 1
ATOM 3913 C C . PRO B 1 66 ? -51.094 26.016 27.266 1 19.47 66 PRO B C 1
ATOM 3915 O O . PRO B 1 66 ? -51.688 25.797 26.203 1 19.47 66 PRO B O 1
ATOM 3918 N N . GLN B 1 67 ? -49.844 26.516 27.031 1 16.84 67 GLN B N 1
ATOM 3919 C CA . GLN B 1 67 ? -50.031 27.781 26.344 1 16.84 67 GLN B CA 1
ATOM 3920 C C . GLN B 1 67 ? -50.844 27.609 25.062 1 16.84 67 GLN B C 1
ATOM 3922 O O . GLN B 1 67 ? -50.75 26.562 24.406 1 16.84 67 GLN B O 1
ATOM 3927 N N . PRO B 1 68 ? -51.375 28.812 24.75 1 18.09 68 PRO B N 1
ATOM 3928 C CA . PRO B 1 68 ? -52.531 29.203 23.922 1 18.09 68 PRO B CA 1
ATOM 3929 C C . PRO B 1 68 ? -52.281 28.953 22.438 1 18.09 68 PRO B C 1
ATOM 3931 O O . PRO B 1 68 ? -51.156 28.797 22 1 18.09 68 PRO B O 1
ATOM 3934 N N . GLY B 1 69 ? -53.344 28.828 21.766 1 19.12 69 GLY B N 1
ATOM 3935 C CA . GLY B 1 69 ? -54 28.344 20.562 1 19.12 69 GLY B CA 1
ATOM 3936 C C . GLY B 1 69 ? -53.719 29.203 19.344 1 19.12 69 GLY B C 1
ATOM 3937 O O . GLY B 1 69 ? -54.344 29.031 18.297 1 19.12 69 GLY B O 1
ATOM 3938 N N . PRO B 1 70 ? -52.281 29.828 19.328 1 17.39 70 PRO B N 1
ATOM 3939 C CA . PRO B 1 70 ? -52.531 31.031 18.531 1 17.39 70 PRO B CA 1
ATOM 3940 C C . PRO B 1 70 ? -53.188 30.719 17.172 1 17.39 70 PRO B C 1
ATOM 3942 O O . PRO B 1 70 ? -53.125 29.594 16.703 1 17.39 70 PRO B O 1
ATOM 3945 N N . PRO B 1 71 ? -53.375 31.906 16.469 1 18.56 71 PRO B N 1
ATOM 3946 C CA . PRO B 1 71 ? -54.438 32.375 15.594 1 18.56 71 PRO B CA 1
ATOM 3947 C C . PRO B 1 71 ? -54.312 31.875 14.164 1 18.56 71 PRO B C 1
ATOM 3949 O O . PRO B 1 71 ? -53.219 31.438 13.758 1 18.56 71 PRO B O 1
ATOM 3952 N N . GLN B 1 72 ? -55.312 32.062 13.477 1 18.56 72 GLN B N 1
ATOM 3953 C CA . GLN B 1 72 ? -56.062 31.609 12.312 1 18.56 72 GLN B CA 1
ATOM 3954 C C . GLN B 1 72 ? -55.5 32.188 11.023 1 18.56 72 GLN B C 1
ATOM 3956 O O . GLN B 1 72 ? -56.125 32.094 9.969 1 18.56 72 GLN B O 1
ATOM 3961 N N . PRO B 1 73 ? -54.094 32.281 10.969 1 17.73 73 PRO B N 1
ATOM 3962 C CA . PRO B 1 73 ? -53.969 33.344 9.945 1 17.73 73 PRO B CA 1
ATOM 3963 C C . PRO B 1 73 ? -54.625 32.969 8.633 1 17.73 73 PRO B C 1
ATOM 3965 O O . PRO B 1 73 ? -54.812 31.766 8.344 1 17.73 73 PRO B O 1
ATOM 3968 N N . THR B 1 74 ? -55.062 34 7.969 1 19.56 74 THR B N 1
ATOM 3969 C CA . THR B 1 74 ? -56.031 34.344 6.91 1 19.56 74 THR B CA 1
ATOM 3970 C C . THR B 1 74 ? -55.531 33.812 5.562 1 19.56 74 THR B C 1
ATOM 3972 O O . THR B 1 74 ? -54.312 33.781 5.309 1 19.56 74 THR B O 1
ATOM 3975 N N . PRO B 1 75 ? -56.438 33.5 4.715 1 18.36 75 PRO B N 1
ATOM 3976 C CA . PRO B 1 75 ? -56.625 32.688 3.502 1 18.36 75 PRO B CA 1
ATOM 3977 C C . PRO B 1 75 ? -56 33.344 2.268 1 18.36 75 PRO B C 1
ATOM 3979 O O . PRO B 1 75 ? -56.156 32.844 1.154 1 18.36 75 PRO B O 1
ATOM 3982 N N . LEU B 1 76 ? -54.781 34 2.424 1 16.88 76 LEU B N 1
ATOM 3983 C CA . LEU B 1 76 ? -54.656 34.906 1.294 1 16.88 76 LEU B CA 1
ATOM 3984 C C . LEU B 1 76 ? -54.812 34.156 -0.028 1 16.88 76 LEU B C 1
ATOM 3986 O O . LEU B 1 76 ? -54.281 33.062 -0.189 1 16.88 76 LEU B O 1
ATOM 3990 N N . ARG B 1 77 ? -55.625 34.781 -0.94 1 16.83 77 ARG B N 1
ATOM 3991 C CA . ARG B 1 77 ? -56.344 34.656 -2.217 1 16.83 77 ARG B CA 1
ATOM 3992 C C . ARG B 1 77 ? -55.344 34.406 -3.354 1 16.83 77 ARG B C 1
ATOM 3994 O O . ARG B 1 77 ? -54.188 34.781 -3.258 1 16.83 77 ARG B O 1
ATOM 4001 N N . ASP B 1 78 ? -55.812 34.062 -4.66 1 16.73 78 ASP B N 1
ATOM 4002 C CA . ASP B 1 78 ? -55.812 33.219 -5.844 1 16.73 78 ASP B CA 1
ATOM 4003 C C . ASP B 1 78 ? -54.938 33.844 -6.953 1 16.73 78 ASP B C 1
ATOM 4005 O O . ASP B 1 78 ? -54.594 33.156 -7.918 1 16.73 78 ASP B O 1
ATOM 4009 N N . GLY B 1 79 ? -54.5 35.219 -6.945 1 17.73 79 GLY B N 1
ATOM 4010 C CA . GLY B 1 79 ? -54.656 35.75 -8.281 1 17.73 79 GLY B CA 1
ATOM 4011 C C . GLY B 1 79 ? -53.656 35.25 -9.281 1 17.73 79 GLY B C 1
ATOM 4012 O O . GLY B 1 79 ? -52.438 35.406 -9.086 1 17.73 79 GLY B O 1
ATOM 4013 N N . LEU B 1 80 ? -53.875 34.094 -9.977 1 18.33 80 LEU B N 1
ATOM 4014 C CA . LEU B 1 80 ? -53.219 33.312 -11.023 1 18.33 80 LEU B CA 1
ATOM 4015 C C . LEU B 1 80 ? -52.969 34.188 -12.266 1 18.33 80 LEU B C 1
ATOM 4017 O O . LEU B 1 80 ? -53.844 34.344 -13.102 1 18.33 80 LEU B O 1
ATOM 4021 N N . ARG B 1 81 ? -52.438 35.438 -12.055 1 18.44 81 ARG B N 1
ATOM 4022 C CA . ARG B 1 81 ? -52.469 36.219 -13.305 1 18.44 81 ARG B CA 1
ATOM 4023 C C . ARG B 1 81 ? -51.719 35.469 -14.406 1 18.44 81 ARG B C 1
ATOM 4025 O O . ARG B 1 81 ? -50.688 34.844 -14.141 1 18.44 81 ARG B O 1
ATOM 4032 N N . GLN B 1 82 ? -52.312 35.469 -15.641 1 18.81 82 GLN B N 1
ATOM 4033 C CA . GLN B 1 82 ? -52.281 34.875 -16.969 1 18.81 82 GLN B CA 1
ATOM 4034 C C . GLN B 1 82 ? -51.062 35.312 -17.766 1 18.81 82 GLN B C 1
ATOM 4036 O O . GLN B 1 82 ? -50.938 36.5 -18.094 1 18.81 82 GLN B O 1
ATOM 4041 N N . LEU B 1 83 ? -49.844 35.125 -17.219 1 19.03 83 LEU B N 1
ATOM 4042 C CA . LEU B 1 83 ? -48.844 35.812 -18.047 1 19.03 83 LEU B CA 1
ATOM 4043 C C . LEU B 1 83 ? -48.906 35.312 -19.484 1 19.03 83 LEU B C 1
ATOM 4045 O O . LEU B 1 83 ? -49.031 34.094 -19.719 1 19.03 83 LEU B O 1
ATOM 4049 N N . PRO B 1 84 ? -49.094 36.25 -20.438 1 20.05 84 PRO B N 1
ATOM 4050 C CA . PRO B 1 84 ? -49.344 36.188 -21.875 1 20.05 84 PRO B CA 1
ATOM 4051 C C . PRO B 1 84 ? -48.25 35.469 -22.641 1 20.05 84 PRO B C 1
ATOM 4053 O O . PRO B 1 84 ? -47.125 35.375 -22.156 1 20.05 84 PRO B O 1
ATOM 4056 N N . GLY B 1 85 ? -48.625 34.625 -23.75 1 19.48 85 GLY B N 1
ATOM 4057 C CA . GLY B 1 85 ? -48.125 33.625 -24.703 1 19.48 85 GLY B CA 1
ATOM 4058 C C . GLY B 1 85 ? -47.125 34.156 -25.688 1 19.48 85 GLY B C 1
ATOM 4059 O O . GLY B 1 85 ? -46.812 33.5 -26.672 1 19.48 85 GLY B O 1
ATOM 4060 N N . GLY B 1 86 ? -46.312 35.219 -25.422 1 18.11 86 GLY B N 1
ATOM 4061 C CA . GLY B 1 86 ? -45.75 35.844 -26.609 1 18.11 86 GLY B CA 1
ATOM 4062 C C . GLY B 1 86 ? -44.812 34.938 -27.375 1 18.11 86 GLY B C 1
ATOM 4063 O O . GLY B 1 86 ? -43.938 34.281 -26.797 1 18.11 86 GLY B O 1
ATOM 4064 N N . ALA B 1 87 ? -45.312 34.281 -28.594 1 22.08 87 ALA B N 1
ATOM 4065 C CA . ALA B 1 87 ? -44.875 33.406 -29.688 1 22.08 87 ALA B CA 1
ATOM 4066 C C . ALA B 1 87 ? -43.594 33.938 -30.344 1 22.08 87 ALA B C 1
ATOM 4068 O O . ALA B 1 87 ? -42.875 33.188 -31 1 22.08 87 ALA B O 1
ATOM 4069 N N . GLU B 1 88 ? -43.406 35.281 -30.453 1 20.92 88 GLU B N 1
ATOM 4070 C CA . GLU B 1 88 ? -42.844 35.812 -31.688 1 20.92 88 GLU B CA 1
ATOM 4071 C C . GLU B 1 88 ? -41.344 35.531 -31.766 1 20.92 88 GLU B C 1
ATOM 4073 O O . GLU B 1 88 ? -40.719 35.656 -32.812 1 20.92 88 GLU B O 1
ATOM 4078 N N . GLY B 1 89 ? -40.594 35.406 -30.672 1 20.19 89 GLY B N 1
ATOM 4079 C CA . GLY B 1 89 ? -39.25 35.844 -30.781 1 20.19 89 GLY B CA 1
ATOM 4080 C C . GLY B 1 89 ? -38.344 34.875 -31.516 1 20.19 89 GLY B C 1
ATOM 4081 O O . GLY B 1 89 ? -37.125 34.812 -31.25 1 20.19 89 GLY B O 1
ATOM 4082 N N . LEU B 1 90 ? -38.875 33.938 -32.344 1 21.88 90 LEU B N 1
ATOM 4083 C CA . LEU B 1 90 ? -38.031 32.875 -32.875 1 21.88 90 LEU B CA 1
ATOM 4084 C C . LEU B 1 90 ? -37.062 33.438 -33.906 1 21.88 90 LEU B C 1
ATOM 4086 O O . LEU B 1 90 ? -36.188 32.719 -34.406 1 21.88 90 LEU B O 1
ATOM 4090 N N . ALA B 1 91 ? -37.5 34.562 -34.656 1 23.34 91 ALA B N 1
ATOM 4091 C CA . ALA B 1 91 ? -36.969 34.844 -36 1 23.34 91 ALA B CA 1
ATOM 4092 C C . ALA B 1 91 ? -35.469 35.156 -35.938 1 23.34 91 ALA B C 1
ATOM 4094 O O . ALA B 1 91 ? -34.719 34.812 -36.875 1 23.34 91 ALA B O 1
ATOM 4095 N N . GLY B 1 92 ? -35.031 36 -35.031 1 21.16 92 GLY B N 1
ATOM 4096 C CA . GLY B 1 92 ? -33.844 36.812 -35.25 1 21.16 92 GLY B CA 1
ATOM 4097 C C . GLY B 1 92 ? -32.562 35.969 -35.219 1 21.16 92 GLY B C 1
ATOM 4098 O O . GLY B 1 92 ? -31.469 36.5 -35.281 1 21.16 92 GLY B O 1
ATOM 4099 N N . TRP B 1 93 ? -32.625 34.75 -34.812 1 22.56 93 TRP B N 1
ATOM 4100 C CA . TRP B 1 93 ? -31.344 34.156 -34.406 1 22.56 93 TRP B CA 1
ATOM 4101 C C . TRP B 1 93 ? -30.516 33.781 -35.625 1 22.56 93 TRP B C 1
ATOM 4103 O O . TRP B 1 93 ? -29.312 33.469 -35.5 1 22.56 93 TRP B O 1
ATOM 4113 N N . ARG B 1 94 ? -31.172 33.688 -36.844 1 27 94 ARG B N 1
ATOM 4114 C CA . ARG B 1 94 ? -30.469 33.062 -37.969 1 27 94 ARG B CA 1
ATOM 4115 C C . ARG B 1 94 ? -29.359 33.969 -38.469 1 27 94 ARG B C 1
ATOM 4117 O O . ARG B 1 94 ? -28.438 33.5 -39.156 1 27 94 ARG B O 1
ATOM 4124 N N . VAL B 1 95 ? -29.672 35.312 -38.531 1 23.83 95 VAL B N 1
ATOM 4125 C CA . VAL B 1 95 ? -28.812 36.156 -39.344 1 23.83 95 VAL B CA 1
ATOM 4126 C C . VAL B 1 95 ? -27.391 36.156 -38.781 1 23.83 95 VAL B C 1
ATOM 4128 O O . VAL B 1 95 ? -26.422 36.406 -39.469 1 23.83 95 VAL B O 1
ATOM 4131 N N . ALA B 1 96 ? -27.203 36.156 -37.469 1 23.55 96 ALA B N 1
ATOM 4132 C CA . ALA B 1 96 ? -25.891 36.531 -36.938 1 23.55 96 ALA B CA 1
ATOM 4133 C C . ALA B 1 96 ? -24.844 35.469 -37.312 1 23.55 96 ALA B C 1
ATOM 4135 O O . ALA B 1 96 ? -23.656 35.625 -37 1 23.55 96 ALA B O 1
ATOM 4136 N N . MET B 1 97 ? -25.188 34.375 -37.906 1 24.73 97 MET B N 1
ATOM 4137 C CA . MET B 1 97 ? -24.203 33.312 -38.094 1 24.73 97 MET B CA 1
ATOM 4138 C C . MET B 1 97 ? -23.219 33.656 -39.219 1 24.73 97 MET B C 1
ATOM 4140 O O . MET B 1 97 ? -22.234 32.969 -39.438 1 24.73 97 MET B O 1
ATOM 4144 N N . ARG B 1 98 ? -23.641 34.438 -40.219 1 26.36 98 ARG B N 1
ATOM 4145 C CA . ARG B 1 98 ? -22.891 34.469 -41.469 1 26.36 98 ARG B CA 1
ATOM 4146 C C . ARG B 1 98 ? -21.562 35.188 -41.281 1 26.36 98 ARG B C 1
ATOM 4148 O O . ARG B 1 98 ? -20.625 35 -42.062 1 26.36 98 ARG B O 1
ATOM 4155 N N . ALA B 1 99 ? -21.578 36.344 -40.625 1 25.33 99 ALA B N 1
ATOM 4156 C CA . ALA B 1 99 ? -20.438 37.25 -40.812 1 25.33 99 ALA B CA 1
ATOM 4157 C C . ALA B 1 99 ? -19.156 36.625 -40.281 1 25.33 99 ALA B C 1
ATOM 4159 O O . ALA B 1 99 ? -18.062 37.156 -40.438 1 25.33 99 ALA B O 1
ATOM 4160 N N . ALA B 1 100 ? -19.234 35.75 -39.312 1 26.83 100 ALA B N 1
ATOM 4161 C CA . ALA B 1 100 ? -18 35.531 -38.562 1 26.83 100 ALA B CA 1
ATOM 4162 C C . ALA B 1 100 ? -17.062 34.594 -39.344 1 26.83 100 ALA B C 1
ATOM 4164 O O . ALA B 1 100 ? -16.078 34.094 -38.781 1 26.83 100 ALA B O 1
ATOM 4165 N N . VAL B 1 101 ? -17.266 34.5 -40.625 1 28.75 101 VAL B N 1
ATOM 4166 C CA . VAL B 1 101 ? -16.547 33.5 -41.375 1 28.75 101 VAL B CA 1
ATOM 4167 C C . VAL B 1 101 ? -15.07 33.875 -41.469 1 28.75 101 VAL B C 1
ATOM 4169 O O . VAL B 1 101 ? -14.203 32.969 -41.438 1 28.75 101 VAL B O 1
ATOM 4172 N N . PRO B 1 102 ? -14.828 35.188 -41.844 1 27.67 102 PRO B N 1
ATOM 4173 C CA . PRO B 1 102 ? -13.484 35.406 -42.406 1 27.67 102 PRO B CA 1
ATOM 4174 C C . PRO B 1 102 ? -12.383 35.094 -41.375 1 27.67 102 PRO B C 1
ATOM 4176 O O . PRO B 1 102 ? -11.242 34.812 -41.781 1 27.67 102 PRO B O 1
ATOM 4179 N N . VAL B 1 103 ? -12.68 35.562 -40.125 1 29.84 103 VAL B N 1
ATOM 4180 C CA . VAL B 1 103 ? -11.57 35.656 -39.188 1 29.84 103 VAL B CA 1
ATOM 4181 C C . VAL B 1 103 ? -11.047 34.281 -38.844 1 29.84 103 VAL B C 1
ATOM 4183 O O . VAL B 1 103 ? -10.117 34.156 -38.031 1 29.84 103 VAL B O 1
ATOM 4186 N N . LEU B 1 104 ? -11.641 33.281 -39.344 1 28.45 104 LEU B N 1
ATOM 4187 C CA . LEU B 1 104 ? -11.242 31.922 -38.938 1 28.45 104 LEU B CA 1
ATOM 4188 C C . LEU B 1 104 ? -9.914 31.547 -39.594 1 28.45 104 LEU B C 1
ATOM 4190 O O . LEU B 1 104 ? -9.281 30.562 -39.188 1 28.45 104 LEU B O 1
ATOM 4194 N N . ARG B 1 105 ? -9.648 32.156 -40.75 1 29.66 105 ARG B N 1
ATOM 4195 C CA . ARG B 1 105 ? -8.477 31.656 -41.469 1 29.66 105 ARG B CA 1
ATOM 4196 C C . ARG B 1 105 ? -7.191 31.984 -40.688 1 29.66 105 ARG B C 1
ATOM 4198 O O . ARG B 1 105 ? -6.207 31.25 -40.781 1 29.66 105 ARG B O 1
ATOM 4205 N N . GLY B 1 106 ? -7.133 33.312 -40.312 1 26.61 106 GLY B N 1
ATOM 4206 C CA . GLY B 1 106 ? -5.871 33.781 -39.75 1 26.61 106 GLY B CA 1
ATOM 4207 C C . GLY B 1 106 ? -5.496 33.094 -38.469 1 26.61 106 GLY B C 1
ATOM 4208 O O . GLY B 1 106 ? -4.367 33.25 -38 1 26.61 106 GLY B O 1
ATOM 4209 N N . ALA B 1 107 ? -6.566 32.719 -37.75 1 29.47 107 ALA B N 1
ATOM 4210 C CA . ALA B 1 107 ? -6.324 32.156 -36.406 1 29.47 107 ALA B CA 1
ATOM 4211 C C . ALA B 1 107 ? -5.703 30.781 -36.469 1 29.47 107 ALA B C 1
ATOM 4213 O O . ALA B 1 107 ? -5.16 30.281 -35.5 1 29.47 107 ALA B O 1
ATOM 4214 N N . VAL B 1 108 ? -5.91 30.094 -37.625 1 31.78 108 VAL B N 1
ATOM 4215 C CA . VAL B 1 108 ? -5.316 28.766 -37.656 1 31.78 108 VAL B CA 1
ATOM 4216 C C . VAL B 1 108 ? -3.797 28.875 -37.719 1 31.78 108 VAL B C 1
ATOM 4218 O O . VAL B 1 108 ? -3.084 28.062 -37.125 1 31.78 108 VAL B O 1
ATOM 4221 N N . ALA B 1 109 ? -3.281 29.875 -38.5 1 28.86 109 ALA B N 1
ATOM 4222 C CA . ALA B 1 109 ? -1.83 29.938 -38.656 1 28.86 109 ALA B CA 1
ATOM 4223 C C . ALA B 1 109 ? -1.154 30.281 -37.344 1 28.86 109 ALA B C 1
ATOM 4225 O O . ALA B 1 109 ? -0.03 29.844 -37.062 1 28.86 109 ALA B O 1
ATOM 4226 N N . ALA B 1 110 ? -1.759 31.266 -36.594 1 29.05 110 ALA B N 1
ATOM 4227 C CA . ALA B 1 110 ? -1.11 31.578 -35.312 1 29.05 110 ALA B CA 1
ATOM 4228 C C . ALA B 1 110 ? -1.15 30.391 -34.375 1 29.05 110 ALA B C 1
ATOM 4230 O O . ALA B 1 110 ? -0.36 30.312 -33.438 1 29.05 110 ALA B O 1
ATOM 4231 N N . LEU B 1 111 ? -2.209 29.562 -34.469 1 31.75 111 LEU B N 1
ATOM 4232 C CA . LEU B 1 111 ? -2.207 28.422 -33.562 1 31.75 111 LEU B CA 1
ATOM 4233 C C . LEU B 1 111 ? -1.086 27.453 -33.906 1 31.75 111 LEU B C 1
ATOM 4235 O O . LEU B 1 111 ? -0.629 26.688 -33.062 1 31.75 111 LEU B O 1
ATOM 4239 N N . LEU B 1 112 ? -0.718 27.406 -35.188 1 31.27 112 LEU B N 1
ATOM 4240 C CA . LEU B 1 112 ? 0.355 26.469 -35.5 1 31.27 112 LEU B CA 1
ATOM 4241 C C . LEU B 1 112 ? 1.68 26.938 -34.906 1 31.27 112 LEU B C 1
ATOM 4243 O O . LEU B 1 112 ? 2.561 26.125 -34.625 1 31.27 112 LEU B O 1
ATOM 4247 N N . VAL B 1 113 ? 1.983 28.25 -35 1 29.83 113 VAL B N 1
ATOM 4248 C CA . VAL B 1 113 ? 3.326 28.641 -34.594 1 29.83 113 VAL B CA 1
ATOM 4249 C C . VAL B 1 113 ? 3.494 28.391 -33.094 1 29.83 113 VAL B C 1
ATOM 4251 O O . VAL B 1 113 ? 4.602 28.109 -32.625 1 29.83 113 VAL B O 1
ATOM 4254 N N . ILE B 1 114 ? 2.469 28.672 -32.312 1 29.45 114 ILE B N 1
ATOM 4255 C CA . ILE B 1 114 ? 2.744 28.562 -30.891 1 29.45 114 ILE B CA 1
ATOM 4256 C C . ILE B 1 114 ? 2.844 27.094 -30.484 1 29.45 114 ILE B C 1
ATOM 4258 O O . ILE B 1 114 ? 2.902 26.766 -29.297 1 29.45 114 ILE B O 1
ATOM 4262 N N . ALA B 1 115 ? 2.48 26.172 -31.328 1 31.09 115 ALA B N 1
ATOM 4263 C CA . ALA B 1 115 ? 2.891 24.844 -30.891 1 31.09 115 ALA B CA 1
ATOM 4264 C C . ALA B 1 115 ? 4.395 24.797 -30.641 1 31.09 115 ALA B C 1
ATOM 4266 O O . ALA B 1 115 ? 5.148 24.266 -31.469 1 31.09 115 ALA B O 1
ATOM 4267 N N . ALA B 1 116 ? 5.066 25.938 -30.562 1 28.47 116 ALA B N 1
ATOM 4268 C CA . ALA B 1 116 ? 6.422 25.781 -30.047 1 28.47 116 ALA B CA 1
ATOM 4269 C C . ALA B 1 116 ? 6.473 24.719 -28.953 1 28.47 116 ALA B C 1
ATOM 4271 O O . ALA B 1 116 ? 5.66 24.734 -28.031 1 28.47 116 ALA B O 1
ATOM 4272 N N . VAL B 1 117 ? 6.996 23.594 -29.297 1 30.61 117 VAL B N 1
ATOM 4273 C CA . VAL B 1 117 ? 7.453 22.5 -28.453 1 30.61 117 VAL B CA 1
ATOM 4274 C C . VAL B 1 117 ? 7.938 23.031 -27.109 1 30.61 117 VAL B C 1
ATOM 4276 O O . VAL B 1 117 ? 8.906 23.797 -27.047 1 30.61 117 VAL B O 1
ATOM 4279 N N . ALA B 1 118 ? 7.105 23.453 -26.234 1 34.38 118 ALA B N 1
ATOM 4280 C CA . ALA B 1 118 ? 7.73 23.484 -24.922 1 34.38 118 ALA B CA 1
ATOM 4281 C C . ALA B 1 118 ? 8.883 22.484 -24.844 1 34.38 118 ALA B C 1
ATOM 4283 O O . ALA B 1 118 ? 8.75 21.344 -25.266 1 34.38 118 ALA B O 1
ATOM 4284 N N . PRO B 1 119 ? 10.086 22.953 -25.016 1 36.28 119 PRO B N 1
ATOM 4285 C CA . PRO B 1 119 ? 11.141 21.953 -24.875 1 36.28 119 PRO B CA 1
ATOM 4286 C C . PRO B 1 119 ? 10.742 20.797 -23.953 1 36.28 119 PRO B C 1
ATOM 4288 O O . PRO B 1 119 ? 10.094 21.016 -22.922 1 36.28 119 PRO B O 1
ATOM 4291 N N . LEU B 1 120 ? 10.398 19.734 -24.484 1 37.69 120 LEU B N 1
ATOM 4292 C CA . LEU B 1 120 ? 10.414 18.547 -23.656 1 37.69 120 LEU B CA 1
ATOM 4293 C C . LEU B 1 120 ? 11.414 18.688 -22.516 1 37.69 120 LEU B C 1
ATOM 4295 O O . LEU B 1 120 ? 12.617 18.797 -22.734 1 37.69 120 LEU B O 1
ATOM 4299 N N . ALA B 1 121 ? 11.227 19.516 -21.531 1 42.38 121 ALA B N 1
ATOM 4300 C CA . ALA B 1 121 ? 12.102 19.609 -20.375 1 42.38 121 ALA B CA 1
ATOM 4301 C C . ALA B 1 121 ? 12.938 18.344 -20.203 1 42.38 121 ALA B C 1
ATOM 4303 O O . ALA B 1 121 ? 12.391 17.25 -20.172 1 42.38 121 ALA B O 1
ATOM 4304 N N . ALA B 1 122 ? 14.062 18.25 -20.719 1 52.34 122 ALA B N 1
ATOM 4305 C CA . ALA B 1 122 ? 15.055 17.219 -20.469 1 52.34 122 ALA B CA 1
ATOM 4306 C C . ALA B 1 122 ? 14.867 16.578 -19.094 1 52.34 122 ALA B C 1
ATOM 4308 O O . ALA B 1 122 ? 14.805 17.297 -18.078 1 52.34 122 ALA B O 1
ATOM 4309 N N . ALA B 1 123 ? 14.219 15.281 -19.062 1 72.5 123 ALA B N 1
ATOM 4310 C CA . ALA B 1 123 ? 13.891 14.562 -17.828 1 72.5 123 ALA B CA 1
ATOM 4311 C C . ALA B 1 123 ? 15.109 14.438 -16.922 1 72.5 123 ALA B C 1
ATOM 4313 O O . ALA B 1 123 ? 16.219 14.203 -17.391 1 72.5 123 ALA B O 1
ATOM 4314 N N . CYS B 1 124 ? 15.141 15.102 -15.797 1 80.81 124 CYS B N 1
ATOM 4315 C CA . CYS B 1 124 ? 16.172 14.93 -14.781 1 80.81 124 CYS B CA 1
ATOM 4316 C C . CYS B 1 124 ? 16.391 13.453 -14.469 1 80.81 124 CYS B C 1
ATOM 4318 O O . CYS B 1 124 ? 15.422 12.695 -14.336 1 80.81 124 CYS B O 1
ATOM 4320 N N . VAL B 1 125 ? 17.609 13.07 -14.68 1 79.88 125 VAL B N 1
ATOM 4321 C CA . VAL B 1 125 ? 17.906 11.688 -14.312 1 79.88 125 VAL B CA 1
ATOM 4322 C C . VAL B 1 125 ? 19.016 11.664 -13.25 1 79.88 125 VAL B C 1
ATOM 4324 O O . VAL B 1 125 ? 19.859 12.555 -13.211 1 79.88 125 VAL B O 1
ATOM 4327 N N . ALA B 1 126 ? 18.922 10.688 -12.438 1 78.12 126 ALA B N 1
ATOM 4328 C CA . ALA B 1 126 ? 20 10.469 -11.469 1 78.12 126 ALA B CA 1
ATOM 4329 C C . ALA B 1 126 ? 21.234 9.883 -12.148 1 78.12 126 ALA B C 1
ATOM 4331 O O . ALA B 1 126 ? 21.125 8.922 -12.914 1 78.12 126 ALA B O 1
ATOM 4332 N N . GLU B 1 127 ? 22.312 10.508 -11.883 1 77.62 127 GLU B N 1
ATOM 4333 C CA . GLU B 1 127 ? 23.578 9.984 -12.375 1 77.62 127 GLU B CA 1
ATOM 4334 C C . GLU B 1 127 ? 24.219 9.055 -11.352 1 77.62 127 GLU B C 1
ATOM 4336 O O . GLU B 1 127 ? 24.797 8.023 -11.711 1 77.62 127 GLU B O 1
ATOM 4341 N N . SER B 1 128 ? 24.141 9.484 -10.156 1 83.38 128 SER B N 1
ATOM 4342 C CA . SER B 1 128 ? 24.719 8.68 -9.094 1 83.38 128 SER B CA 1
ATOM 4343 C C . SER B 1 128 ? 24.078 9 -7.746 1 83.38 128 SER B C 1
ATOM 4345 O O . SER B 1 128 ? 23.484 10.062 -7.57 1 83.38 128 SER B O 1
ATOM 4347 N N . VAL B 1 129 ? 24.234 7.988 -6.848 1 88.56 129 VAL B N 1
ATOM 4348 C CA . VAL B 1 129 ? 23.828 8.141 -5.453 1 88.56 129 VAL B CA 1
ATOM 4349 C C . VAL B 1 129 ? 25.047 7.988 -4.543 1 88.56 129 VAL B C 1
ATOM 4351 O O . VAL B 1 129 ? 25.812 7.027 -4.672 1 88.56 129 VAL B O 1
ATOM 4354 N N . THR B 1 130 ? 25.219 9.008 -3.713 1 93.19 130 THR B N 1
ATOM 4355 C CA . THR B 1 130 ? 26.312 8.953 -2.744 1 93.19 130 THR B CA 1
ATOM 4356 C C . THR B 1 130 ? 25.766 9.047 -1.319 1 93.19 130 THR B C 1
ATOM 4358 O O . THR B 1 130 ? 25.031 9.977 -0.992 1 93.19 130 THR B O 1
ATOM 4361 N N . VAL B 1 131 ? 26.203 8.102 -0.53 1 95.81 131 VAL B N 1
ATOM 4362 C CA . VAL B 1 131 ? 25.891 8.133 0.895 1 95.81 131 VAL B CA 1
ATOM 4363 C C . VAL B 1 131 ? 27.141 8.516 1.69 1 95.81 131 VAL B C 1
ATOM 4365 O O . VAL B 1 131 ? 28.188 7.906 1.538 1 95.81 131 VAL B O 1
ATOM 4368 N N . SER B 1 132 ? 26.938 9.539 2.5 1 96 132 SER B N 1
ATOM 4369 C CA . SER B 1 132 ? 28.047 9.953 3.348 1 96 132 SER B CA 1
ATOM 4370 C C . SER B 1 132 ? 28.484 8.828 4.281 1 96 132 SER B C 1
ATOM 4372 O O . SER B 1 132 ? 27.641 8.141 4.855 1 96 132 SER B O 1
ATOM 4374 N N . PRO B 1 133 ? 29.781 8.672 4.441 1 93.56 133 PRO B N 1
ATOM 4375 C CA . PRO B 1 133 ? 30.234 7.641 5.375 1 93.56 133 PRO B CA 1
ATOM 4376 C C . PRO B 1 133 ? 30.016 8.031 6.836 1 93.56 133 PRO B C 1
ATOM 4378 O O . PRO B 1 133 ? 30.172 7.191 7.73 1 93.56 133 PRO B O 1
ATOM 4381 N N . THR B 1 134 ? 29.781 9.305 7.035 1 94.25 134 THR B N 1
ATOM 4382 C CA . THR B 1 134 ? 29.5 9.781 8.391 1 94.25 134 THR B CA 1
ATOM 4383 C C . THR B 1 134 ? 28 10.047 8.57 1 94.25 134 THR B C 1
ATOM 4385 O O . THR B 1 134 ? 27.328 10.516 7.652 1 94.25 134 THR B O 1
ATOM 4388 N N . PHE B 1 135 ? 27.594 9.656 9.781 1 94.69 135 PHE B N 1
ATOM 4389 C CA . PHE B 1 135 ? 26.188 9.852 10.086 1 94.69 135 PHE B CA 1
ATOM 4390 C C . PHE B 1 135 ? 26.016 10.695 11.344 1 94.69 135 PHE B C 1
ATOM 4392 O O . PHE B 1 135 ? 26.969 10.898 12.094 1 94.69 135 PHE B O 1
ATOM 4399 N N . VAL B 1 136 ? 24.781 11.266 11.445 1 94.5 136 VAL B N 1
ATOM 4400 C CA . VAL B 1 136 ? 24.406 11.945 12.68 1 94.5 136 VAL B CA 1
ATOM 4401 C C . VAL B 1 136 ? 23.891 10.938 13.695 1 94.5 136 VAL B C 1
ATOM 4403 O O . VAL B 1 136 ? 23 10.141 13.398 1 94.5 136 VAL B O 1
ATOM 4406 N N . LYS B 1 137 ? 24.422 10.992 14.922 1 93.75 137 LYS B N 1
ATOM 4407 C CA . LYS B 1 137 ? 24.047 10.062 15.977 1 93.75 137 LYS B CA 1
ATOM 4408 C C . LYS B 1 137 ? 22.641 10.359 16.5 1 93.75 137 LYS B C 1
ATOM 4410 O O . LYS B 1 137 ? 22.266 11.523 16.656 1 93.75 137 LYS B O 1
ATOM 4415 N N . PRO B 1 138 ? 21.984 9.281 16.766 1 94.88 138 PRO B N 1
ATOM 4416 C CA . PRO B 1 138 ? 20.625 9.477 17.312 1 94.88 138 PRO B CA 1
ATOM 4417 C C . PRO B 1 138 ? 20.641 9.828 18.797 1 94.88 138 PRO B C 1
ATOM 4419 O O . PRO B 1 138 ? 21.688 9.797 19.438 1 94.88 138 PRO B O 1
ATOM 4422 N N . ALA B 1 139 ? 19.438 10.219 19.234 1 90.38 139 ALA B N 1
ATOM 4423 C CA . ALA B 1 139 ? 19.234 10.594 20.625 1 90.38 139 ALA B CA 1
ATOM 4424 C C . ALA B 1 139 ? 19.391 9.383 21.547 1 90.38 139 ALA B C 1
ATOM 4426 O O . ALA B 1 139 ? 19.797 9.516 22.703 1 90.38 139 ALA B O 1
ATOM 4427 N N . LYS B 1 140 ? 19.109 8.242 21.109 1 95.62 140 LYS B N 1
ATOM 4428 C CA . LYS B 1 140 ? 19.172 6.988 21.859 1 95.62 140 LYS B CA 1
ATOM 4429 C C . LYS B 1 140 ? 20.203 6.039 21.25 1 95.62 140 LYS B C 1
ATOM 4431 O O . LYS B 1 140 ? 20.703 6.285 20.156 1 95.62 140 LYS B O 1
ATOM 4436 N N . PRO B 1 141 ? 20.453 4.977 22.062 1 95.81 141 PRO B N 1
ATOM 4437 C CA . PRO B 1 141 ? 21.344 3.98 21.484 1 95.81 141 PRO B CA 1
ATOM 4438 C C . PRO B 1 141 ? 20.828 3.41 20.172 1 95.81 141 PRO B C 1
ATOM 4440 O O . PRO B 1 141 ? 19.625 3.195 20.016 1 95.81 141 PRO B O 1
ATOM 4443 N N . ILE B 1 142 ? 21.75 3.178 19.344 1 96.38 142 ILE B N 1
ATOM 4444 C CA . ILE B 1 142 ? 21.406 2.723 18 1 96.38 142 ILE B CA 1
ATOM 4445 C C . ILE B 1 142 ? 20.719 1.359 18.078 1 96.38 142 ILE B C 1
ATOM 4447 O O . ILE B 1 142 ? 21.219 0.441 18.719 1 96.38 142 ILE B O 1
ATOM 4451 N N . GLU B 1 143 ? 19.656 1.298 17.391 1 94.81 143 GLU B N 1
ATOM 4452 C CA . GLU B 1 143 ? 18.891 0.053 17.312 1 94.81 143 GLU B CA 1
ATOM 4453 C C . GLU B 1 143 ? 19.688 -1.038 16.594 1 94.81 143 GLU B C 1
ATOM 4455 O O . GLU B 1 143 ? 20.406 -0.761 15.641 1 94.81 143 GLU B O 1
ATOM 4460 N N . GLU B 1 144 ? 19.375 -2.283 17 1 92.38 144 GLU B N 1
ATOM 4461 C CA . GLU B 1 144 ? 20.078 -3.426 16.422 1 92.38 144 GLU B CA 1
ATOM 4462 C C . GLU B 1 144 ? 19.734 -3.584 14.945 1 92.38 144 GLU B C 1
ATOM 4464 O O . GLU B 1 144 ? 20.594 -3.971 14.141 1 92.38 144 GLU B O 1
ATOM 4469 N N . SER B 1 145 ? 18.562 -3.271 14.555 1 91.88 145 SER B N 1
ATOM 4470 C CA . SER B 1 145 ? 18.094 -3.48 13.195 1 91.88 145 SER B CA 1
ATOM 4471 C C . SER B 1 145 ? 18.547 -2.357 12.266 1 91.88 145 SER B C 1
ATOM 4473 O O . SER B 1 145 ? 18.344 -2.426 11.055 1 91.88 145 SER B O 1
ATOM 4475 N N . ALA B 1 146 ? 19.156 -1.331 12.797 1 96.75 146 ALA B N 1
ATOM 4476 C CA . ALA B 1 146 ? 19.531 -0.162 12.008 1 96.75 146 ALA B CA 1
ATOM 4477 C C . ALA B 1 146 ? 20.484 -0.547 10.875 1 96.75 146 ALA B C 1
ATOM 4479 O O . ALA B 1 146 ? 21.391 -1.357 11.07 1 96.75 146 ALA B O 1
ATOM 4480 N N . PHE B 1 147 ? 20.297 0.087 9.75 1 96.12 147 PHE B N 1
ATOM 4481 C CA . PHE B 1 147 ? 21.219 -0.112 8.641 1 96.12 147 PHE B CA 1
ATOM 4482 C C . PHE B 1 147 ? 22.594 0.466 8.961 1 96.12 147 PHE B C 1
ATOM 4484 O O . PHE B 1 147 ? 22.703 1.536 9.562 1 96.12 147 PHE B O 1
ATOM 4491 N N . ASP B 1 148 ? 23.562 -0.279 8.555 1 95.19 148 ASP B N 1
ATOM 4492 C CA . ASP B 1 148 ? 24.891 0.338 8.445 1 95.19 148 ASP B CA 1
ATOM 4493 C C . ASP B 1 148 ? 25.047 1.068 7.117 1 95.19 148 ASP B C 1
ATOM 4495 O O . ASP B 1 148 ? 24.078 1.218 6.367 1 95.19 148 ASP B O 1
ATOM 4499 N N . HIS B 1 149 ? 26.203 1.573 6.898 1 96.94 149 HIS B N 1
ATOM 4500 C CA . HIS B 1 149 ? 26.469 2.354 5.691 1 96.94 149 HIS B CA 1
ATOM 4501 C C . HIS B 1 149 ? 26.125 1.558 4.438 1 96.94 149 HIS B C 1
ATOM 4503 O O . HIS B 1 149 ? 25.438 2.066 3.541 1 96.94 149 HIS B O 1
ATOM 4509 N N . GLU B 1 150 ? 26.5 0.31 4.418 1 95.38 150 GLU B N 1
ATOM 4510 C CA . GLU B 1 150 ? 26.266 -0.53 3.244 1 95.38 150 GLU B CA 1
ATOM 4511 C C . GLU B 1 150 ? 24.781 -0.775 3.02 1 95.38 150 GLU B C 1
ATOM 4513 O O . GLU B 1 150 ? 24.312 -0.816 1.878 1 95.38 150 GLU B O 1
ATOM 4518 N N . GLY B 1 151 ? 24.109 -0.955 4.113 1 95.19 151 GLY B N 1
ATOM 4519 C CA . GLY B 1 151 ? 22.672 -1.144 4.004 1 95.19 151 GLY B CA 1
ATOM 4520 C C . GLY B 1 151 ? 21.969 0.057 3.414 1 95.19 151 GLY B C 1
ATOM 4521 O O . GLY B 1 151 ? 21.062 -0.096 2.592 1 95.19 151 GLY B O 1
ATOM 4522 N N . VAL B 1 152 ? 22.375 1.214 3.791 1 96.62 152 VAL B N 1
ATOM 4523 C CA . VAL B 1 152 ? 21.781 2.438 3.262 1 96.62 152 VAL B CA 1
ATOM 4524 C C . VAL B 1 152 ? 22.109 2.57 1.777 1 96.62 152 VAL B C 1
ATOM 4526 O O . VAL B 1 152 ? 21.234 2.91 0.969 1 96.62 152 VAL B O 1
ATOM 4529 N N . VAL B 1 153 ? 23.312 2.25 1.425 1 95 153 VAL B N 1
ATOM 4530 C CA . VAL B 1 153 ? 23.734 2.305 0.031 1 95 153 VAL B CA 1
ATOM 4531 C C . VAL B 1 153 ? 22.875 1.368 -0.812 1 95 153 VAL B C 1
ATOM 4533 O O . VAL B 1 153 ? 22.375 1.758 -1.868 1 95 153 VAL B O 1
ATOM 4536 N N . GLN B 1 154 ? 22.656 0.201 -0.336 1 93.25 154 GLN B N 1
ATOM 4537 C CA . GLN B 1 154 ? 21.859 -0.776 -1.069 1 93.25 154 GLN B CA 1
ATOM 4538 C C . GLN B 1 154 ? 20.438 -0.272 -1.289 1 93.25 154 GLN B C 1
ATOM 4540 O O . GLN B 1 154 ? 19.891 -0.401 -2.387 1 93.25 154 GLN B O 1
ATOM 4545 N N . HIS B 1 155 ? 19.875 0.282 -0.255 1 93.38 155 HIS B N 1
ATOM 4546 C CA . HIS B 1 155 ? 18.516 0.805 -0.337 1 93.38 155 HIS B CA 1
ATOM 4547 C C . HIS B 1 155 ? 18.391 1.86 -1.432 1 93.38 155 HIS B C 1
ATOM 4549 O O . HIS B 1 155 ? 17.5 1.784 -2.279 1 93.38 155 HIS B O 1
ATOM 4555 N N . PHE B 1 156 ? 19.281 2.76 -1.495 1 91.81 156 PHE B N 1
ATOM 4556 C CA . PHE B 1 156 ? 19.156 3.904 -2.389 1 91.81 156 PHE B CA 1
ATOM 4557 C C . PHE B 1 156 ? 19.656 3.564 -3.785 1 91.81 156 PHE B C 1
ATOM 4559 O O . PHE B 1 156 ? 19.188 4.129 -4.777 1 91.81 156 PHE B O 1
ATOM 4566 N N . ASP B 1 157 ? 20.547 2.617 -3.896 1 87.25 157 ASP B N 1
ATOM 4567 C CA . ASP B 1 157 ? 20.969 2.152 -5.215 1 87.25 157 ASP B CA 1
ATOM 4568 C C . ASP B 1 157 ? 19.828 1.462 -5.945 1 87.25 157 ASP B C 1
ATOM 4570 O O . ASP B 1 157 ? 19.688 1.593 -7.164 1 87.25 157 ASP B O 1
ATOM 4574 N N . SER B 1 158 ? 19.141 0.798 -5.16 1 85.75 158 SER B N 1
ATOM 4575 C CA . SER B 1 158 ? 18.016 0.094 -5.75 1 85.75 158 SER B CA 1
ATOM 4576 C C . SER B 1 158 ? 16.938 1.07 -6.23 1 85.75 158 SER B C 1
ATOM 4578 O O . SER B 1 158 ? 16.188 0.766 -7.156 1 85.75 158 SER B O 1
ATOM 4580 N N . LEU B 1 159 ? 16.859 2.252 -5.641 1 84.5 159 LEU B N 1
ATOM 4581 C CA . LEU B 1 159 ? 15.836 3.25 -5.945 1 84.5 159 LEU B CA 1
ATOM 4582 C C . LEU B 1 159 ? 16.312 4.188 -7.051 1 84.5 159 LEU B C 1
ATOM 4584 O O . LEU B 1 159 ? 15.492 4.75 -7.785 1 84.5 159 LEU B O 1
ATOM 4588 N N . ALA B 1 160 ? 17.547 4.41 -7.121 1 74.56 160 ALA B N 1
ATOM 4589 C CA . ALA B 1 160 ? 18.094 5.41 -8.031 1 74.56 160 ALA B CA 1
ATOM 4590 C C . ALA B 1 160 ? 17.797 5.066 -9.484 1 74.56 160 ALA B C 1
ATOM 4592 O O . ALA B 1 160 ? 17.719 5.953 -10.336 1 74.56 160 ALA B O 1
ATOM 4593 N N . VAL B 1 161 ? 17.5 3.877 -9.711 1 66.12 161 VAL B N 1
ATOM 4594 C CA . VAL B 1 161 ? 17.375 3.451 -11.102 1 66.12 161 VAL B CA 1
ATOM 4595 C C . VAL B 1 161 ? 15.906 3.553 -11.531 1 66.12 161 VAL B C 1
ATOM 4597 O O . VAL B 1 161 ? 15.602 3.512 -12.727 1 66.12 161 VAL B O 1
ATOM 4600 N N . ILE B 1 162 ? 15.055 3.889 -10.594 1 65.75 162 ILE B N 1
ATOM 4601 C CA . ILE B 1 162 ? 13.648 3.74 -10.961 1 65.75 162 ILE B CA 1
ATOM 4602 C C . ILE B 1 162 ? 12.93 5.074 -10.781 1 65.75 162 ILE B C 1
ATOM 4604 O O . ILE B 1 162 ? 11.828 5.266 -11.312 1 65.75 162 ILE B O 1
ATOM 4608 N N . ASN B 1 163 ? 13.523 6.031 -10.297 1 68 163 ASN B N 1
ATOM 4609 C CA . ASN B 1 163 ? 12.68 7.098 -9.766 1 68 163 ASN B CA 1
ATOM 4610 C C . ASN B 1 163 ? 12.586 8.273 -10.734 1 68 163 ASN B C 1
ATOM 4612 O O . ASN B 1 163 ? 13.547 8.578 -11.438 1 68 163 ASN B O 1
ATOM 4616 N N . ASP B 1 164 ? 11.375 8.797 -10.578 1 77.12 164 ASP B N 1
ATOM 4617 C CA . ASP B 1 164 ? 11.039 10 -11.336 1 77.12 164 ASP B CA 1
ATOM 4618 C C . ASP B 1 164 ? 11.445 11.258 -10.57 1 77.12 164 ASP B C 1
ATOM 4620 O O . ASP B 1 164 ? 11.422 11.281 -9.336 1 77.12 164 ASP B O 1
ATOM 4624 N N . TYR B 1 165 ? 11.852 12.203 -11.352 1 87 165 TYR B N 1
ATOM 4625 C CA . TYR B 1 165 ? 12.148 13.5 -10.758 1 87 165 TYR B CA 1
ATOM 4626 C C . TYR B 1 165 ? 10.938 14.43 -10.844 1 87 165 TYR B C 1
ATOM 4628 O O . TYR B 1 165 ? 10.234 14.445 -11.859 1 87 165 TYR B O 1
ATOM 4636 N N . ARG B 1 166 ? 10.797 15.117 -9.688 1 90.38 166 ARG B N 1
ATOM 4637 C CA . ARG B 1 166 ? 9.672 16.047 -9.586 1 90.38 166 ARG B CA 1
ATOM 4638 C C . ARG B 1 166 ? 10.141 17.438 -9.211 1 90.38 166 ARG B C 1
ATOM 4640 O O . ARG B 1 166 ? 11.094 17.594 -8.445 1 90.38 166 ARG B O 1
ATOM 4647 N N . PRO B 1 167 ? 9.438 18.422 -9.797 1 92.69 167 PRO B N 1
ATOM 4648 C CA . PRO B 1 167 ? 9.758 19.766 -9.328 1 92.69 167 PRO B CA 1
ATOM 4649 C C . PRO B 1 167 ? 9.406 19.969 -7.852 1 92.69 167 PRO B C 1
ATOM 4651 O O . PRO B 1 167 ? 8.289 19.672 -7.43 1 92.69 167 PRO B O 1
ATOM 4654 N N . ASN B 1 168 ? 10.305 20.562 -7.133 1 94.5 168 ASN B N 1
ATOM 4655 C CA . ASN B 1 168 ? 10.148 20.719 -5.691 1 94.5 168 ASN B CA 1
ATOM 4656 C C . ASN B 1 168 ? 8.875 21.484 -5.352 1 94.5 168 ASN B C 1
ATOM 4658 O O . ASN B 1 168 ? 8.156 21.141 -4.414 1 94.5 168 ASN B O 1
ATOM 4662 N N . ILE B 1 169 ? 8.5 22.469 -6.105 1 95.75 169 ILE B N 1
ATOM 4663 C CA . ILE B 1 169 ? 7.477 23.422 -5.699 1 95.75 169 ILE B CA 1
ATOM 4664 C C . ILE B 1 169 ? 6.113 22.969 -6.227 1 95.75 169 ILE B C 1
ATOM 4666 O O . ILE B 1 169 ? 5.09 23.578 -5.902 1 95.75 169 ILE B O 1
ATOM 4670 N N . LYS B 1 170 ? 6.09 21.906 -7.016 1 95.25 170 LYS B N 1
ATOM 4671 C CA . LYS B 1 170 ? 4.836 21.422 -7.586 1 95.25 170 LYS B CA 1
ATOM 4672 C C . LYS B 1 170 ? 4.504 20.016 -7.09 1 95.25 170 LYS B C 1
ATOM 4674 O O . LYS B 1 170 ? 3.584 19.375 -7.594 1 95.25 170 LYS B O 1
ATOM 4679 N N . SER B 1 171 ? 5.234 19.609 -6.109 1 95.06 171 SER B N 1
ATOM 4680 C CA . SER B 1 171 ? 5.094 18.219 -5.684 1 95.06 171 SER B CA 1
ATOM 4681 C C . SER B 1 171 ? 4.281 18.125 -4.395 1 95.06 171 SER B C 1
ATOM 4683 O O . SER B 1 171 ? 4.336 19.016 -3.549 1 95.06 171 SER B O 1
ATOM 4685 N N . THR B 1 172 ? 3.568 17.047 -4.391 1 96.81 172 THR B N 1
ATOM 4686 C CA . THR B 1 172 ? 3.004 16.609 -3.117 1 96.81 172 THR B CA 1
ATOM 4687 C C . THR B 1 172 ? 4.098 16.094 -2.191 1 96.81 172 THR B C 1
ATOM 4689 O O . THR B 1 172 ? 5.004 15.383 -2.631 1 96.81 172 THR B O 1
ATOM 4692 N N . PHE B 1 173 ? 4.023 16.5 -0.969 1 98 173 PHE B N 1
ATOM 4693 C CA . PHE B 1 173 ? 4.898 15.914 0.042 1 98 173 PHE B CA 1
ATOM 4694 C C . PHE B 1 173 ? 4.145 14.883 0.876 1 98 173 PHE B C 1
ATOM 4696 O O . PHE B 1 173 ? 3.195 15.219 1.583 1 98 173 PHE B O 1
ATOM 4703 N N . SER B 1 174 ? 4.574 13.648 0.787 1 98 174 SER B N 1
ATOM 4704 C CA . SER B 1 174 ? 4.078 12.602 1.673 1 98 174 SER B CA 1
ATOM 4705 C C . SER B 1 174 ? 4.906 12.523 2.951 1 98 174 SER B C 1
ATOM 4707 O O . SER B 1 174 ? 5.965 13.141 3.053 1 98 174 SER B O 1
ATOM 4709 N N . CYS B 1 175 ? 4.336 11.859 3.912 1 98.38 175 CYS B N 1
ATOM 4710 C CA . CYS B 1 175 ? 5.074 11.633 5.148 1 98.38 175 CYS B CA 1
ATOM 4711 C C . CYS B 1 175 ? 6.262 10.711 4.918 1 98.38 175 CYS B C 1
ATOM 4713 O O . CYS B 1 175 ? 6.164 9.742 4.152 1 98.38 175 CYS B O 1
ATOM 4715 N N . ILE B 1 176 ? 7.324 10.938 5.656 1 97.81 176 ILE B N 1
ATOM 4716 C CA . ILE B 1 176 ? 8.516 10.102 5.578 1 97.81 176 ILE B CA 1
ATOM 4717 C C . ILE B 1 176 ? 8.25 8.766 6.27 1 97.81 176 ILE B C 1
ATOM 4719 O O . ILE B 1 176 ? 9.156 7.938 6.395 1 97.81 176 ILE B O 1
ATOM 4723 N N . ASP B 1 177 ? 7.016 8.531 6.742 1 97.81 177 ASP B N 1
ATOM 4724 C CA . ASP B 1 177 ? 6.617 7.254 7.324 1 97.81 177 ASP B CA 1
ATOM 4725 C C . ASP B 1 177 ? 7.195 6.086 6.531 1 97.81 177 ASP B C 1
ATOM 4727 O O . ASP B 1 177 ? 6.957 5.965 5.328 1 97.81 177 ASP B O 1
ATOM 4731 N N . SER B 1 178 ? 7.93 5.254 7.25 1 97.69 178 SER B N 1
ATOM 4732 C CA . SER B 1 178 ? 8.727 4.223 6.59 1 97.69 178 SER B CA 1
ATOM 4733 C C . SER B 1 178 ? 7.844 3.191 5.902 1 97.69 178 SER B C 1
ATOM 4735 O O . SER B 1 178 ? 8.312 2.43 5.055 1 97.69 178 SER B O 1
ATOM 4737 N N . ARG B 1 179 ? 6.609 3.184 6.152 1 96.62 179 ARG B N 1
ATOM 4738 C CA . ARG B 1 179 ? 5.684 2.23 5.551 1 96.62 179 ARG B CA 1
ATOM 4739 C C . ARG B 1 179 ? 5.262 2.68 4.156 1 96.62 179 ARG B C 1
ATOM 4741 O O . ARG B 1 179 ? 4.719 1.888 3.381 1 96.62 179 ARG B O 1
ATOM 4748 N N . GLY B 1 180 ? 5.5 3.961 3.805 1 96.19 180 GLY B N 1
ATOM 4749 C CA . GLY B 1 180 ? 5.012 4.539 2.562 1 96.19 180 GLY B CA 1
ATOM 4750 C C . GLY B 1 180 ? 5.578 3.865 1.327 1 96.19 180 GLY B C 1
ATOM 4751 O O . GLY B 1 180 ? 6.781 3.588 1.261 1 96.19 180 GLY B O 1
ATOM 4752 N N . GLU B 1 181 ? 4.676 3.686 0.319 1 92.06 181 GLU B N 1
ATOM 4753 C CA . GLU B 1 181 ? 5.09 3.016 -0.911 1 92.06 181 GLU B CA 1
ATOM 4754 C C . GLU B 1 181 ? 4.98 3.951 -2.111 1 92.06 181 GLU B C 1
ATOM 4756 O O . GLU B 1 181 ? 5.352 3.582 -3.229 1 92.06 181 GLU B O 1
ATOM 4761 N N . ALA B 1 182 ? 4.535 5.113 -1.878 1 87.75 182 ALA B N 1
ATOM 4762 C CA . ALA B 1 182 ? 4.32 6.051 -2.977 1 87.75 182 ALA B CA 1
ATOM 4763 C C . ALA B 1 182 ? 5.621 6.766 -3.348 1 87.75 182 ALA B C 1
ATOM 4765 O O . ALA B 1 182 ? 6.43 7.086 -2.475 1 87.75 182 ALA B O 1
ATOM 4766 N N . ASP B 1 183 ? 5.672 7 -4.605 1 86.69 183 ASP B N 1
ATOM 4767 C CA . ASP B 1 183 ? 6.797 7.777 -5.113 1 86.69 183 ASP B CA 1
ATOM 4768 C C . ASP B 1 183 ? 6.551 9.273 -4.945 1 86.69 183 ASP B C 1
ATOM 4770 O O . ASP B 1 183 ? 6.125 9.945 -5.891 1 86.69 183 ASP B O 1
ATOM 4774 N N . ASP B 1 184 ? 6.867 9.727 -3.799 1 91.81 184 ASP B N 1
ATOM 4775 C CA . ASP B 1 184 ? 6.668 11.133 -3.475 1 91.81 184 ASP B CA 1
ATOM 4776 C C . ASP B 1 184 ? 7.906 11.727 -2.809 1 91.81 184 ASP B C 1
ATOM 4778 O O . ASP B 1 184 ? 8.859 11 -2.5 1 91.81 184 ASP B O 1
ATOM 4782 N N . LEU B 1 185 ? 7.863 13.031 -2.779 1 96.19 185 LEU B N 1
ATOM 4783 C CA . LEU B 1 185 ? 8.812 13.695 -1.892 1 96.19 185 LEU B CA 1
ATOM 4784 C C . LEU B 1 185 ? 8.352 13.609 -0.441 1 96.19 185 LEU B C 1
ATOM 4786 O O . LEU B 1 185 ? 7.148 13.586 -0.167 1 96.19 185 LEU B O 1
ATOM 4790 N N . GLY B 1 186 ? 9.391 13.523 0.438 1 97.5 186 GLY B N 1
ATOM 4791 C CA . GLY B 1 186 ? 9.023 13.219 1.812 1 97.5 186 GLY B CA 1
ATOM 4792 C C . GLY B 1 186 ? 9.398 14.312 2.787 1 97.5 186 GLY B C 1
ATOM 4793 O O . GLY B 1 186 ? 10.5 14.875 2.705 1 97.5 186 GLY B O 1
ATOM 4794 N N . THR B 1 187 ? 8.477 14.672 3.711 1 98 187 THR B N 1
ATOM 4795 C CA . THR B 1 187 ? 8.695 15.461 4.914 1 98 187 THR B CA 1
ATOM 4796 C C . THR B 1 187 ? 7.984 14.836 6.113 1 98 187 THR B C 1
ATOM 4798 O O . THR B 1 187 ? 7.055 14.047 5.945 1 98 187 THR B O 1
ATOM 4801 N N . PRO B 1 188 ? 8.461 15.102 7.301 1 98 188 PRO B N 1
ATOM 4802 C CA . PRO B 1 188 ? 7.703 14.594 8.445 1 98 188 PRO B CA 1
ATOM 4803 C C . PRO B 1 188 ? 6.262 15.094 8.469 1 98 188 PRO B C 1
ATOM 4805 O O . PRO B 1 188 ? 6.027 16.297 8.539 1 98 188 PRO B O 1
ATOM 4808 N N . GLY B 1 189 ? 5.359 14.188 8.336 1 98.31 189 GLY B N 1
ATOM 4809 C CA . GLY B 1 189 ? 3.951 14.531 8.422 1 98.31 189 GLY B CA 1
ATOM 4810 C C . GLY B 1 189 ? 3.367 14.984 7.094 1 98.31 189 GLY B C 1
ATOM 4811 O O . GLY B 1 189 ? 2.16 15.211 6.988 1 98.31 189 GLY B O 1
ATOM 4812 N N . GLY B 1 190 ? 4.176 15.156 6.066 1 98.44 190 GLY B N 1
ATOM 4813 C CA . GLY B 1 190 ? 3.705 15.5 4.738 1 98.44 190 GLY B CA 1
ATOM 4814 C C . GLY B 1 190 ? 3.057 16.875 4.672 1 98.44 190 GLY B C 1
ATOM 4815 O O . GLY B 1 190 ? 3.391 17.766 5.461 1 98.44 190 GLY B O 1
ATOM 4816 N N . ASP B 1 191 ? 2.209 17.062 3.707 1 98.75 191 ASP B N 1
ATOM 4817 C CA . ASP B 1 191 ? 1.549 18.328 3.461 1 98.75 191 ASP B CA 1
ATOM 4818 C C . ASP B 1 191 ? 0.776 18.797 4.691 1 98.75 191 ASP B C 1
ATOM 4820 O O . ASP B 1 191 ? 0.732 20 4.988 1 98.75 191 ASP B O 1
ATOM 4824 N N . PHE B 1 192 ? 0.168 17.906 5.352 1 98.81 192 PHE B N 1
ATOM 4825 C CA . PHE B 1 192 ? -0.598 18.266 6.535 1 98.81 192 PHE B CA 1
ATOM 4826 C C . PHE B 1 192 ? 0.283 19 7.547 1 98.81 192 PHE B C 1
ATOM 4828 O O . PHE B 1 192 ? -0.083 20.062 8.047 1 98.81 192 PHE B O 1
ATOM 4835 N N . ALA B 1 193 ? 1.4 18.438 7.809 1 98.75 193 ALA B N 1
ATOM 4836 C CA . ALA B 1 193 ? 2.285 19.016 8.812 1 98.75 193 ALA B CA 1
ATOM 4837 C C . ALA B 1 193 ? 2.93 20.297 8.305 1 98.75 193 ALA B C 1
ATOM 4839 O O . ALA B 1 193 ? 3.17 21.234 9.078 1 98.75 193 ALA B O 1
ATOM 4840 N N . GLU B 1 194 ? 3.211 20.344 7.016 1 98.56 194 GLU B N 1
ATOM 4841 C CA . GLU B 1 194 ? 3.699 21.594 6.43 1 98.56 194 GLU B CA 1
ATOM 4842 C C . GLU B 1 194 ? 2.705 22.734 6.645 1 98.56 194 GLU B C 1
ATOM 4844 O O . GLU B 1 194 ? 3.088 23.828 7.051 1 98.56 194 GLU B O 1
ATOM 4849 N N . LEU B 1 195 ? 1.513 22.406 6.43 1 98.88 195 LEU B N 1
ATOM 4850 C CA . LEU B 1 195 ? 0.477 23.422 6.602 1 98.88 195 LEU B CA 1
ATOM 4851 C C . LEU B 1 195 ? 0.286 23.75 8.078 1 98.88 195 LEU B C 1
ATOM 4853 O O . LEU B 1 195 ? 0.127 24.922 8.438 1 98.88 195 LEU B O 1
ATOM 4857 N N . ALA B 1 196 ? 0.288 22.766 8.906 1 98.62 196 ALA B N 1
ATOM 4858 C CA . ALA B 1 196 ? 0.108 22.984 10.336 1 98.62 196 ALA B CA 1
ATOM 4859 C C . ALA B 1 196 ? 1.164 23.938 10.891 1 98.62 196 ALA B C 1
ATOM 4861 O O . ALA B 1 196 ? 0.839 24.875 11.617 1 98.62 196 ALA B O 1
ATOM 4862 N N . ALA B 1 197 ? 2.363 23.688 10.523 1 98.31 197 ALA B N 1
ATOM 4863 C CA . ALA B 1 197 ? 3.447 24.547 10.984 1 98.31 197 ALA B CA 1
ATOM 4864 C C . ALA B 1 197 ? 3.27 25.969 10.477 1 98.31 197 ALA B C 1
ATOM 4866 O O . ALA B 1 197 ? 3.471 26.938 11.219 1 98.31 197 ALA B O 1
ATOM 4867 N N . ALA B 1 198 ? 2.889 26.094 9.281 1 98.69 198 ALA B N 1
ATOM 4868 C CA . ALA B 1 198 ? 2.711 27.406 8.688 1 98.69 198 ALA B CA 1
ATOM 4869 C C . ALA B 1 198 ? 1.559 28.156 9.352 1 98.69 198 ALA B C 1
ATOM 4871 O O . ALA B 1 198 ? 1.639 29.375 9.57 1 98.69 198 ALA B O 1
ATOM 4872 N N . ILE B 1 199 ? 0.51 27.469 9.672 1 98.38 199 ILE B N 1
ATOM 4873 C CA . ILE B 1 199 ? -0.617 28.078 10.375 1 98.38 199 ILE B CA 1
ATOM 4874 C C . ILE B 1 199 ? -0.166 28.562 11.742 1 98.38 199 ILE B C 1
ATOM 4876 O O . ILE B 1 199 ? -0.522 29.672 12.164 1 98.38 199 ILE B O 1
ATOM 4880 N N . ALA B 1 200 ? 0.595 27.75 12.398 1 97.44 200 ALA B N 1
ATOM 4881 C CA . ALA B 1 200 ? 1.103 28.141 13.711 1 97.44 200 ALA B CA 1
ATOM 4882 C C . ALA B 1 200 ? 1.912 29.438 13.609 1 97.44 200 ALA B C 1
ATOM 4884 O O . ALA B 1 200 ? 1.726 30.359 14.414 1 97.44 200 ALA B O 1
ATOM 4885 N N . VAL B 1 201 ? 2.801 29.5 12.641 1 97.75 201 VAL B N 1
ATOM 4886 C CA . VAL B 1 201 ? 3.619 30.703 12.438 1 97.75 201 VAL B CA 1
ATOM 4887 C C . VAL B 1 201 ? 2.723 31.891 12.117 1 97.75 201 VAL B C 1
ATOM 4889 O O . VAL B 1 201 ? 2.936 33 12.633 1 97.75 201 VAL B O 1
ATOM 4892 N N . TYR B 1 202 ? 1.737 31.703 11.312 1 97.75 202 TYR B N 1
ATOM 4893 C CA . TYR B 1 202 ? 0.796 32.75 10.938 1 97.75 202 TYR B CA 1
ATOM 4894 C C . TYR B 1 202 ? 0.066 33.281 12.164 1 97.75 202 TYR B C 1
ATOM 4896 O O . TYR B 1 202 ? 0.043 34.5 12.406 1 97.75 202 TYR B O 1
ATOM 4904 N N . LEU B 1 203 ? -0.471 32.375 12.922 1 96 203 LEU B N 1
ATOM 4905 C CA . LEU B 1 203 ? -1.217 32.781 14.109 1 96 203 LEU B CA 1
ATOM 4906 C C . LEU B 1 203 ? -0.322 33.531 15.086 1 96 203 LEU B C 1
ATOM 4908 O O . LEU B 1 203 ? -0.743 34.531 15.672 1 96 203 LEU B O 1
ATOM 4912 N N . ASN B 1 204 ? 0.872 33.062 15.188 1 94.12 204 ASN B N 1
ATOM 4913 C CA . ASN B 1 204 ? 1.825 33.75 16.047 1 94.12 204 ASN B CA 1
ATOM 4914 C C . ASN B 1 204 ? 2.156 35.156 15.508 1 94.12 204 ASN B C 1
ATOM 4916 O O . ASN B 1 204 ? 2.277 36.094 16.281 1 94.12 204 ASN B O 1
ATOM 4920 N N . THR B 1 205 ? 2.299 35.219 14.242 1 94.19 205 THR B N 1
ATOM 4921 C CA . THR B 1 205 ? 2.678 36.469 13.594 1 94.19 205 THR B CA 1
ATOM 4922 C C . THR B 1 205 ? 1.596 37.5 13.797 1 94.19 205 THR B C 1
ATOM 4924 O O . THR B 1 205 ? 1.9 38.688 13.977 1 94.19 205 THR B O 1
ATOM 4927 N N . ILE B 1 206 ? 0.367 37.156 13.82 1 91.31 206 ILE B N 1
ATOM 4928 C CA . ILE B 1 206 ? -0.712 38.125 13.961 1 91.31 206 ILE B CA 1
ATOM 4929 C C . ILE B 1 206 ? -1.174 38.156 15.414 1 91.31 206 ILE B C 1
ATOM 4931 O O . ILE B 1 206 ? -2.248 38.688 15.719 1 91.31 206 ILE B O 1
ATOM 4935 N N . ASN B 1 207 ? -0.458 37.531 16.328 1 89.06 207 ASN B N 1
ATOM 4936 C CA . ASN B 1 207 ? -0.617 37.531 17.781 1 89.06 207 ASN B CA 1
ATOM 4937 C C . ASN B 1 207 ? -1.97 36.969 18.203 1 89.06 207 ASN B C 1
ATOM 4939 O O . ASN B 1 207 ? -2.654 37.562 19.047 1 89.06 207 ASN B O 1
ATOM 4943 N N . LYS B 1 208 ? -2.258 35.906 17.562 1 85.94 208 LYS B N 1
ATOM 4944 C CA . LYS B 1 208 ? -3.469 35.219 17.969 1 85.94 208 LYS B CA 1
ATOM 4945 C C . LYS B 1 208 ? -3.133 33.969 18.812 1 85.94 208 LYS B C 1
ATOM 4947 O O . LYS B 1 208 ? -2.25 33.188 18.469 1 85.94 208 LYS B O 1
ATOM 4952 N N . SER B 1 209 ? -3.883 33.938 19.906 1 76.88 209 SER B N 1
ATOM 4953 C CA . SER B 1 209 ? -3.578 32.875 20.859 1 76.88 209 SER B CA 1
ATOM 4954 C C . SER B 1 209 ? -4.469 31.656 20.641 1 76.88 209 SER B C 1
ATOM 4956 O O . SER B 1 209 ? -4.137 30.547 21.078 1 76.88 209 SER B O 1
ATOM 4958 N N . THR B 1 210 ? -5.598 31.922 20.062 1 78.62 210 THR B N 1
ATOM 4959 C CA . THR B 1 210 ? -6.535 30.812 19.938 1 78.62 210 THR B CA 1
ATOM 4960 C C . THR B 1 210 ? -6.746 30.438 18.484 1 78.62 210 THR B C 1
ATOM 4962 O O . THR B 1 210 ? -6.691 31.297 17.594 1 78.62 210 THR B O 1
ATOM 4965 N N . ALA B 1 211 ? -6.836 29.188 18.312 1 83.5 211 ALA B N 1
ATOM 4966 C CA . ALA B 1 211 ? -7.125 28.625 16.984 1 83.5 211 ALA B CA 1
ATOM 4967 C C . ALA B 1 211 ? -8.578 28.172 16.891 1 83.5 211 ALA B C 1
ATOM 4969 O O . ALA B 1 211 ? -8.898 27.016 17.188 1 83.5 211 ALA B O 1
ATOM 4970 N N . GLU B 1 212 ? -9.422 29.094 16.484 1 89.88 212 GLU B N 1
ATOM 4971 C CA . GLU B 1 212 ? -10.828 28.734 16.328 1 89.88 212 GLU B CA 1
ATOM 4972 C C . GLU B 1 212 ? -11.047 27.953 15.031 1 89.88 212 GLU B C 1
ATOM 4974 O O . GLU B 1 212 ? -10.375 28.188 14.031 1 89.88 212 GLU B O 1
ATOM 4979 N N . TYR B 1 213 ? -11.977 27.062 15.117 1 93.5 213 TYR B N 1
ATOM 4980 C CA . TYR B 1 213 ? -12.242 26.188 13.984 1 93.5 213 TYR B CA 1
ATOM 4981 C C . TYR B 1 213 ? -12.516 27 12.719 1 93.5 213 TYR B C 1
ATOM 4983 O O . TYR B 1 213 ? -12.016 26.672 11.648 1 93.5 213 TYR B O 1
ATOM 4991 N N . GLY B 1 214 ? -13.352 28.016 12.875 1 94.69 214 GLY B N 1
ATOM 4992 C CA . GLY B 1 214 ? -13.711 28.812 11.711 1 94.69 214 GLY B CA 1
ATOM 4993 C C . GLY B 1 214 ? -12.5 29.391 10.992 1 94.69 214 GLY B C 1
ATOM 4994 O O . GLY B 1 214 ? -12.43 29.328 9.758 1 94.69 214 GLY B O 1
ATOM 4995 N N . GLU B 1 215 ? -11.625 29.906 11.695 1 95.06 215 GLU B N 1
ATOM 4996 C CA . GLU B 1 215 ? -10.422 30.5 11.117 1 95.06 215 GLU B CA 1
ATOM 4997 C C . GLU B 1 215 ? -9.539 29.438 10.469 1 95.06 215 GLU B C 1
ATOM 4999 O O . GLU B 1 215 ? -9.055 29.625 9.352 1 95.06 215 GLU B O 1
ATOM 5004 N N . ILE B 1 216 ? -9.336 28.344 11.18 1 97.62 216 ILE B N 1
ATOM 5005 C CA . ILE B 1 216 ? -8.5 27.266 10.672 1 97.62 216 ILE B CA 1
ATOM 5006 C C . ILE B 1 216 ? -9.133 26.672 9.414 1 97.62 216 ILE B C 1
ATOM 5008 O O . ILE B 1 216 ? -8.438 26.406 8.43 1 97.62 216 ILE B O 1
ATOM 5012 N N . SER B 1 217 ? -10.414 26.5 9.438 1 97.56 217 SER B N 1
ATOM 5013 C CA . SER B 1 217 ? -11.141 25.984 8.281 1 97.56 217 SER B CA 1
ATOM 5014 C C . SER B 1 217 ? -11.008 26.922 7.086 1 97.56 217 SER B C 1
ATOM 5016 O O . SER B 1 217 ? -10.844 26.469 5.953 1 97.56 217 SER B O 1
ATOM 5018 N N . ASP B 1 218 ? -11.047 28.25 7.352 1 97.44 218 ASP B N 1
ATOM 5019 C CA . ASP B 1 218 ? -10.898 29.234 6.285 1 97.44 218 ASP B CA 1
ATOM 5020 C C . ASP B 1 218 ? -9.516 29.141 5.641 1 97.44 218 ASP B C 1
ATOM 5022 O O . ASP B 1 218 ? -9.391 29.188 4.418 1 97.44 218 ASP B O 1
ATOM 5026 N N . ILE B 1 219 ? -8.555 29.031 6.469 1 98.25 219 ILE B N 1
ATOM 5027 C CA . ILE B 1 219 ? -7.188 28.922 5.973 1 98.25 219 ILE B CA 1
ATOM 5028 C C . ILE B 1 219 ? -7.039 27.641 5.156 1 98.25 219 ILE B C 1
ATOM 5030 O O . ILE B 1 219 ? -6.477 27.656 4.055 1 98.25 219 ILE B O 1
ATOM 5034 N N . PHE B 1 220 ? -7.539 26.516 5.68 1 98.69 220 PHE B N 1
ATOM 5035 C CA . PHE B 1 220 ? -7.453 25.234 5 1 98.69 220 PHE B CA 1
ATOM 5036 C C . PHE B 1 220 ? -8.125 25.297 3.633 1 98.69 220 PHE B C 1
ATOM 5038 O O . PHE B 1 220 ? -7.539 24.906 2.627 1 98.69 220 PHE B O 1
ATOM 5045 N N . ASN B 1 221 ? -9.289 25.828 3.609 1 98.19 221 ASN B N 1
ATOM 5046 C CA . ASN B 1 221 ? -10.039 25.922 2.361 1 98.19 221 ASN B CA 1
ATOM 5047 C C . ASN B 1 221 ? -9.336 26.828 1.351 1 98.19 221 ASN B C 1
ATOM 5049 O O . ASN B 1 221 ? -9.328 26.531 0.153 1 98.19 221 ASN B O 1
ATOM 5053 N N . ALA B 1 222 ? -8.805 27.891 1.821 1 98.56 222 ALA B N 1
ATOM 5054 C CA . ALA B 1 222 ? -8.039 28.781 0.94 1 98.56 222 ALA B CA 1
ATOM 5055 C C . ALA B 1 222 ? -6.82 28.062 0.373 1 98.56 222 ALA B C 1
ATOM 5057 O O . ALA B 1 222 ? -6.508 28.203 -0.812 1 98.56 222 ALA B O 1
ATOM 5058 N N . PHE B 1 223 ? -6.156 27.328 1.261 1 98.75 223 PHE B N 1
ATOM 5059 C CA . PHE B 1 223 ? -4.988 26.578 0.83 1 98.75 223 PHE B CA 1
ATOM 5060 C C . PHE B 1 223 ? -5.371 25.531 -0.213 1 98.75 223 PHE B C 1
ATOM 5062 O O . PHE B 1 223 ? -4.684 25.375 -1.226 1 98.75 223 PHE B O 1
ATOM 5069 N N . MET B 1 224 ? -6.465 24.812 -0.007 1 98.5 224 MET B N 1
ATOM 5070 C CA . MET B 1 224 ? -6.969 23.812 -0.941 1 98.5 224 MET B CA 1
ATOM 5071 C C . MET B 1 224 ? -7.316 24.453 -2.285 1 98.5 224 MET B C 1
ATOM 5073 O O . MET B 1 224 ? -7.141 23.828 -3.334 1 98.5 224 MET B O 1
ATOM 5077 N N . ARG B 1 225 ? -7.762 25.609 -2.256 1 97.31 225 ARG B N 1
ATOM 5078 C CA . ARG B 1 225 ? -8.164 26.312 -3.469 1 97.31 225 ARG B CA 1
ATOM 5079 C C . ARG B 1 225 ? -6.945 26.828 -4.234 1 97.31 225 ARG B C 1
ATOM 5081 O O . ARG B 1 225 ? -6.863 26.672 -5.453 1 97.31 225 ARG B O 1
ATOM 5088 N N . ASP B 1 226 ? -6.02 27.344 -3.527 1 97.44 226 ASP B N 1
ATOM 5089 C CA . ASP B 1 226 ? -5.008 28.172 -4.176 1 97.44 226 ASP B CA 1
ATOM 5090 C C . ASP B 1 226 ? -3.725 27.391 -4.418 1 97.44 226 ASP B C 1
ATOM 5092 O O . ASP B 1 226 ? -2.939 27.719 -5.309 1 97.44 226 ASP B O 1
ATOM 5096 N N . VAL B 1 227 ? -3.449 26.344 -3.617 1 98.12 227 VAL B N 1
ATOM 5097 C CA . VAL B 1 227 ? -2.154 25.672 -3.648 1 98.12 227 VAL B CA 1
ATOM 5098 C C . VAL B 1 227 ? -2.328 24.234 -4.133 1 98.12 227 VAL B C 1
ATOM 5100 O O . VAL B 1 227 ? -1.46 23.703 -4.824 1 98.12 227 VAL B O 1
ATOM 5103 N N . VAL B 1 228 ? -3.42 23.609 -3.799 1 98.31 228 VAL B N 1
ATOM 5104 C CA . VAL B 1 228 ? -3.639 22.188 -4.035 1 98.31 228 VAL B CA 1
ATOM 5105 C C . VAL B 1 228 ? -4.383 22 -5.355 1 98.31 228 VAL B C 1
ATOM 5107 O O . VAL B 1 228 ? -5.238 22.812 -5.719 1 98.31 228 VAL B O 1
ATOM 5110 N N . SER B 1 229 ? -4.035 20.969 -6.102 1 96.88 229 SER B N 1
ATOM 5111 C CA . SER B 1 229 ? -4.664 20.578 -7.359 1 96.88 229 SER B CA 1
ATOM 5112 C C . SER B 1 229 ? -4.688 19.062 -7.52 1 96.88 229 SER B C 1
ATOM 5114 O O . SER B 1 229 ? -4.164 18.328 -6.672 1 96.88 229 SER B O 1
ATOM 5116 N N . LYS B 1 230 ? -5.289 18.672 -8.562 1 95.12 230 LYS B N 1
ATOM 5117 C CA . LYS B 1 230 ? -5.316 17.234 -8.867 1 95.12 230 LYS B CA 1
ATOM 5118 C C . LYS B 1 230 ? -3.914 16.703 -9.141 1 95.12 230 LYS B C 1
ATOM 5120 O O . LYS B 1 230 ? -3.617 15.547 -8.859 1 95.12 230 LYS B O 1
ATOM 5125 N N . GLU B 1 231 ? -3.059 17.562 -9.648 1 94.31 231 GLU B N 1
ATOM 5126 C CA . GLU B 1 231 ? -1.688 17.172 -9.969 1 94.31 231 GLU B CA 1
ATOM 5127 C C . GLU B 1 231 ? -0.796 17.219 -8.734 1 94.31 231 GLU B C 1
ATOM 5129 O O . GLU B 1 231 ? 0.294 16.656 -8.719 1 94.31 231 GLU B O 1
ATOM 5134 N N . ARG B 1 232 ? -1.263 17.938 -7.727 1 96.88 232 ARG B N 1
ATOM 5135 C CA . ARG B 1 232 ? -0.574 18.047 -6.441 1 96.88 232 ARG B CA 1
ATOM 5136 C C . ARG B 1 232 ? -1.549 17.875 -5.281 1 96.88 232 ARG B C 1
ATOM 5138 O O . ARG B 1 232 ? -1.768 18.812 -4.512 1 96.88 232 ARG B O 1
ATOM 5145 N N . PRO B 1 233 ? -2.047 16.734 -5.117 1 97.94 233 PRO B N 1
ATOM 5146 C CA . PRO B 1 233 ? -3.059 16.547 -4.074 1 97.94 233 PRO B CA 1
ATOM 5147 C C . PRO B 1 233 ? -2.496 16.719 -2.668 1 97.94 233 PRO B C 1
ATOM 5149 O O . PRO B 1 233 ? -1.312 16.469 -2.434 1 97.94 233 PRO B O 1
ATOM 5152 N N . PHE B 1 234 ? -3.352 17.172 -1.726 1 98.69 234 PHE B N 1
ATOM 5153 C CA . PHE B 1 234 ? -3.004 17.375 -0.325 1 98.69 234 PHE B CA 1
ATOM 5154 C C . PHE B 1 234 ? -2.902 16.047 0.416 1 98.69 234 PHE B C 1
ATOM 5156 O O . PHE B 1 234 ? -3.881 15.305 0.499 1 98.69 234 PHE B O 1
ATOM 5163 N N . TYR B 1 235 ? -1.77 15.852 0.983 1 98.5 235 TYR B N 1
ATOM 5164 C CA . TYR B 1 235 ? -1.491 14.562 1.591 1 98.5 235 TYR B CA 1
ATOM 5165 C C . TYR B 1 235 ? -1.78 14.586 3.088 1 98.5 235 TYR B C 1
ATOM 5167 O O . TYR B 1 235 ? -1.366 15.508 3.791 1 98.5 235 TYR B O 1
ATOM 5175 N N . TYR B 1 236 ? -2.463 13.578 3.566 1 98.5 236 TYR B N 1
ATOM 5176 C CA . TYR B 1 236 ? -2.648 13.242 4.977 1 98.5 236 TYR B CA 1
ATOM 5177 C C . TYR B 1 236 ? -2.783 11.742 5.168 1 98.5 236 TYR B C 1
ATOM 5179 O O . TYR B 1 236 ? -3.338 11.047 4.316 1 98.5 236 TYR B O 1
ATOM 5187 N N . HIS B 1 237 ? -2.162 11.219 6.27 1 98.12 237 HIS B N 1
ATOM 5188 C CA . HIS B 1 237 ? -2.322 9.781 6.453 1 98.12 237 HIS B CA 1
ATOM 5189 C C . HIS B 1 237 ? -2.611 9.438 7.91 1 98.12 237 HIS B C 1
ATOM 5191 O O . HIS B 1 237 ? -2.365 10.25 8.805 1 98.12 237 HIS B O 1
ATOM 5197 N N . THR B 1 238 ? -3.203 8.352 8.117 1 98.12 238 THR B N 1
ATOM 5198 C CA . THR B 1 238 ? -3.322 7.664 9.398 1 98.12 238 THR B CA 1
ATOM 5199 C C . THR B 1 238 ? -2.955 6.188 9.258 1 98.12 238 THR B C 1
ATOM 5201 O O . THR B 1 238 ? -2.252 5.805 8.32 1 98.12 238 THR B O 1
ATOM 5204 N N . SER B 1 239 ? -3.258 5.387 10.266 1 97.12 239 SER B N 1
ATOM 5205 C CA . SER B 1 239 ? -2.969 3.959 10.188 1 97.12 239 SER B CA 1
ATOM 5206 C C . SER B 1 239 ? -4.207 3.127 10.516 1 97.12 239 SER B C 1
ATOM 5208 O O . SER B 1 239 ? -5.137 3.613 11.156 1 97.12 239 SER B O 1
ATOM 5210 N N . ASP B 1 240 ? -4.18 1.947 10.055 1 95.19 240 ASP B N 1
ATOM 5211 C CA . ASP B 1 240 ? -5.301 1.045 10.305 1 95.19 240 ASP B CA 1
ATOM 5212 C C . ASP B 1 240 ? -5.449 0.763 11.797 1 95.19 240 ASP B C 1
ATOM 5214 O O . ASP B 1 240 ? -6.562 0.726 12.32 1 95.19 240 ASP B O 1
ATOM 5218 N N . GLU B 1 241 ? -4.352 0.629 12.453 1 95.38 241 GLU B N 1
ATOM 5219 C CA . GLU B 1 241 ? -4.367 0.397 13.898 1 95.38 241 GLU B CA 1
ATOM 5220 C C . GLU B 1 241 ? -5.078 1.531 14.633 1 95.38 241 GLU B C 1
ATOM 5222 O O . GLU B 1 241 ? -5.891 1.286 15.523 1 95.38 241 GLU B O 1
ATOM 5227 N N . LYS B 1 242 ? -4.762 2.689 14.227 1 97.88 242 LYS B N 1
ATOM 5228 C CA . LYS B 1 242 ? -5.328 3.848 14.906 1 97.88 242 LYS B CA 1
ATOM 5229 C C . LYS B 1 242 ? -6.797 4.039 14.539 1 97.88 242 LYS B C 1
ATOM 5231 O O . LYS B 1 242 ? -7.605 4.449 15.375 1 97.88 242 LYS B O 1
ATOM 5236 N N . LEU B 1 243 ? -7.156 3.756 13.336 1 97.56 243 LEU B N 1
ATOM 5237 C CA . LEU B 1 243 ? -8.562 3.809 12.953 1 97.56 243 LEU B CA 1
ATOM 5238 C C . LEU B 1 243 ? -9.383 2.801 13.75 1 97.56 243 LEU B C 1
ATOM 5240 O O . LEU B 1 243 ? -10.508 3.098 14.164 1 97.56 243 LEU B O 1
ATOM 5244 N N . ARG B 1 244 ? -8.867 1.705 14.016 1 95.56 244 ARG B N 1
ATOM 5245 C CA . ARG B 1 244 ? -9.57 0.704 14.812 1 95.56 244 ARG B CA 1
ATOM 5246 C C . ARG B 1 244 ? -9.852 1.223 16.219 1 95.56 244 ARG B C 1
ATOM 5248 O O . ARG B 1 244 ? -10.914 0.954 16.781 1 95.56 244 ARG B O 1
ATOM 5255 N N . LYS B 1 245 ? -8.945 1.926 16.703 1 97.19 245 LYS B N 1
ATOM 5256 C CA . LYS B 1 245 ? -9.172 2.549 18.016 1 97.19 245 LYS B CA 1
ATOM 5257 C C . LYS B 1 245 ? -10.328 3.545 17.938 1 97.19 245 LYS B C 1
ATOM 5259 O O . LYS B 1 245 ? -11.125 3.646 18.891 1 97.19 245 LYS B O 1
ATOM 5264 N N . VAL B 1 246 ? -10.367 4.242 16.875 1 98.25 246 VAL B N 1
ATOM 5265 C CA . VAL B 1 246 ? -11.461 5.184 16.656 1 98.25 246 VAL B CA 1
ATOM 5266 C C . VAL B 1 246 ? -12.789 4.43 16.609 1 98.25 246 VAL B C 1
ATOM 5268 O O . VAL B 1 246 ? -13.766 4.836 17.25 1 98.25 246 VAL B O 1
ATOM 5271 N N . PHE B 1 247 ? -12.789 3.324 15.906 1 97.31 247 PHE B N 1
ATOM 5272 C CA . PHE B 1 247 ? -14.008 2.525 15.789 1 97.31 247 PHE B CA 1
ATOM 5273 C C . PHE B 1 247 ? -14.461 2.035 17.156 1 97.31 247 PHE B C 1
ATOM 5275 O O . PHE B 1 247 ? -15.648 2.121 17.484 1 97.31 247 PHE B O 1
ATOM 5282 N N . HIS B 1 248 ? -13.531 1.602 17.938 1 96.31 248 HIS B N 1
ATOM 5283 C CA . HIS B 1 248 ? -13.844 1.122 19.281 1 96.31 248 HIS B CA 1
ATOM 5284 C C . HIS B 1 248 ? -14.383 2.248 20.156 1 96.31 248 HIS B C 1
ATOM 5286 O O . HIS B 1 248 ? -15.375 2.064 20.859 1 96.31 248 HIS B O 1
ATOM 5292 N N . ALA B 1 249 ? -13.75 3.355 20.078 1 97.62 249 ALA B N 1
ATOM 5293 C CA . ALA B 1 249 ? -14.18 4.504 20.859 1 97.62 249 ALA B CA 1
ATOM 5294 C C . ALA B 1 249 ? -15.609 4.902 20.516 1 97.62 249 ALA B C 1
ATOM 5296 O O . ALA B 1 249 ? -16.406 5.23 21.406 1 97.62 249 ALA B O 1
ATOM 5297 N N . LEU B 1 250 ? -15.891 4.887 19.297 1 97.62 250 LEU B N 1
ATOM 5298 C CA . LEU B 1 250 ? -17.234 5.234 18.844 1 97.62 250 LEU B CA 1
ATOM 5299 C C . LEU B 1 250 ? -18.25 4.195 19.312 1 97.62 250 LEU B C 1
ATOM 5301 O O . LEU B 1 250 ? -19.344 4.543 19.75 1 97.62 250 LEU B O 1
ATOM 5305 N N . GLY B 1 251 ? -17.828 2.979 19.203 1 96 251 GLY B N 1
ATOM 5306 C CA . GLY B 1 251 ? -18.688 1.938 19.766 1 96 251 GLY B CA 1
ATOM 5307 C C . GLY B 1 251 ? -18.953 2.119 21.25 1 96 251 GLY B C 1
ATOM 5308 O O . GLY B 1 251 ? -20.094 1.953 21.688 1 96 251 GLY B O 1
ATOM 5309 N N . ASP B 1 252 ? -18.016 2.48 21.953 1 96.38 252 ASP B N 1
ATOM 5310 C CA . ASP B 1 252 ? -18.125 2.699 23.391 1 96.38 252 ASP B CA 1
ATOM 5311 C C . ASP B 1 252 ? -19.047 3.877 23.703 1 96.38 252 ASP B C 1
ATOM 5313 O O . ASP B 1 252 ? -19.688 3.916 24.75 1 96.38 252 ASP B O 1
ATOM 5317 N N . LYS B 1 253 ? -19.141 4.762 22.781 1 96.25 253 LYS B N 1
ATOM 5318 C CA . LYS B 1 253 ? -19.984 5.934 22.953 1 96.25 253 LYS B CA 1
ATOM 5319 C C . LYS B 1 253 ? -21.406 5.652 22.5 1 96.25 253 LYS B C 1
ATOM 5321 O O . LYS B 1 253 ? -22.25 6.559 22.438 1 96.25 253 LYS B O 1
ATOM 5326 N N . GLY B 1 254 ? -21.656 4.465 22 1 94.5 254 GLY B N 1
ATOM 5327 C CA . GLY B 1 254 ? -23.031 4.047 21.719 1 94.5 254 GLY B CA 1
ATOM 5328 C C . GLY B 1 254 ? -23.375 4.09 20.234 1 94.5 254 GLY B C 1
ATOM 5329 O O . GLY B 1 254 ? -24.531 3.896 19.859 1 94.5 254 GLY B O 1
ATOM 5330 N N . VAL B 1 255 ? -22.391 4.34 19.375 1 95.25 255 VAL B N 1
ATOM 5331 C CA . VAL B 1 255 ? -22.656 4.332 17.938 1 95.25 255 VAL B CA 1
ATOM 5332 C C . VAL B 1 255 ? -23 2.912 17.484 1 95.25 255 VAL B C 1
ATOM 5334 O O . VAL B 1 255 ? -22.25 1.97 17.766 1 95.25 255 VAL B O 1
ATOM 5337 N N . LYS B 1 256 ? -24.109 2.799 16.75 1 92.06 256 LYS B N 1
ATOM 5338 C CA . LYS B 1 256 ? -24.547 1.505 16.25 1 92.06 256 LYS B CA 1
ATOM 5339 C C . LYS B 1 256 ? -24.938 1.6 14.773 1 92.06 256 LYS B C 1
ATOM 5341 O O . LYS B 1 256 ? -25.547 2.588 14.352 1 92.06 256 LYS B O 1
ATOM 5346 N N . PRO B 1 257 ? -24.719 0.623 14.07 1 92.56 257 PRO B N 1
ATOM 5347 C CA . PRO B 1 257 ? -23.781 -0.456 14.391 1 92.56 257 PRO B CA 1
ATOM 5348 C C . PRO B 1 257 ? -22.359 0.052 14.664 1 92.56 257 PRO B C 1
ATOM 5350 O O . PRO B 1 257 ? -22 1.135 14.195 1 92.56 257 PRO B O 1
ATOM 5353 N N . LYS B 1 258 ? -21.656 -0.793 15.422 1 94.5 258 LYS B N 1
ATOM 5354 C CA . LYS B 1 258 ? -20.266 -0.41 15.656 1 94.5 258 LYS B CA 1
ATOM 5355 C C . LYS B 1 258 ? -19.516 -0.222 14.344 1 94.5 258 LYS B C 1
ATOM 5357 O O . LYS B 1 258 ? -19.547 -1.1 13.477 1 94.5 258 LYS B O 1
ATOM 5362 N N . PRO B 1 259 ? -18.828 0.879 14.211 1 95.81 259 PRO B N 1
ATOM 5363 C CA . PRO B 1 259 ? -18.141 1.117 12.945 1 95.81 259 PRO B CA 1
ATOM 5364 C C . PRO B 1 259 ? -17.016 0.117 12.688 1 95.81 259 PRO B C 1
ATOM 5366 O O . PRO B 1 259 ? -16.297 -0.263 13.609 1 95.81 259 PRO B O 1
ATOM 5369 N N . THR B 1 260 ? -16.922 -0.312 11.43 1 95.06 260 THR B N 1
ATOM 5370 C CA . THR B 1 260 ? -15.852 -1.224 11.031 1 95.06 260 THR B CA 1
ATOM 5371 C C . THR B 1 260 ? -15.016 -0.624 9.906 1 95.06 260 THR B C 1
ATOM 5373 O O . THR B 1 260 ? -14 -1.19 9.508 1 95.06 260 THR B O 1
ATOM 5376 N N . VAL B 1 261 ? -15.461 0.491 9.391 1 95.5 261 VAL B N 1
ATOM 5377 C CA . VAL B 1 261 ? -14.797 1.143 8.266 1 95.5 261 VAL B CA 1
ATOM 5378 C C . VAL B 1 261 ? -15 2.654 8.352 1 95.5 261 VAL B C 1
ATOM 5380 O O . VAL B 1 261 ? -16.047 3.125 8.797 1 95.5 261 VAL B O 1
ATOM 5383 N N . LEU B 1 262 ? -13.953 3.352 8.023 1 95.88 262 LEU B N 1
ATOM 5384 C CA . LEU B 1 262 ? -14.109 4.797 7.895 1 95.88 262 LEU B CA 1
ATOM 5385 C C . LEU B 1 262 ? -15.086 5.141 6.781 1 95.88 262 LEU B C 1
ATOM 5387 O O . LEU B 1 262 ? -14.906 4.715 5.637 1 95.88 262 LEU B O 1
ATOM 5391 N N . PRO B 1 263 ? -16.062 5.922 7.121 1 90.75 263 PRO B N 1
ATOM 5392 C CA . PRO B 1 263 ? -17.047 6.246 6.078 1 90.75 263 PRO B CA 1
ATOM 5393 C C . PRO B 1 263 ? -16.438 7.082 4.949 1 90.75 263 PRO B C 1
ATOM 5395 O O . PRO B 1 263 ? -15.68 8.016 5.203 1 90.75 263 PRO B O 1
ATOM 5398 N N . THR B 1 264 ? -16.891 6.734 3.773 1 87.06 264 THR B N 1
ATOM 5399 C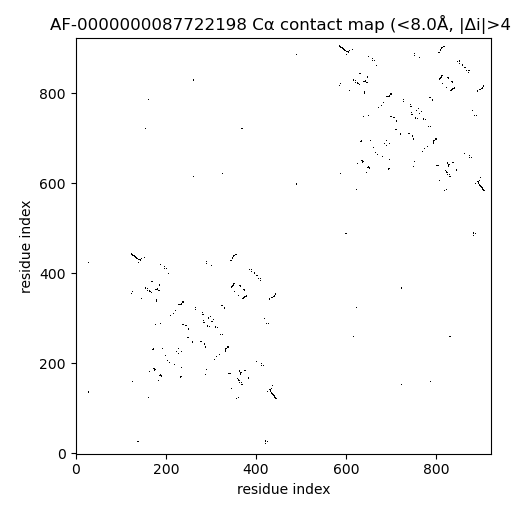 CA . THR B 1 264 ? -16.406 7.461 2.602 1 87.06 264 THR B CA 1
ATOM 5400 C C . THR B 1 264 ? -17.188 8.758 2.408 1 87.06 264 THR B C 1
ATOM 5402 O O . THR B 1 264 ? -16.703 9.695 1.78 1 87.06 264 THR B O 1
ATOM 5405 N N . VAL B 1 265 ? -18.359 8.68 2.914 1 85.62 265 VAL B N 1
ATOM 5406 C CA . VAL B 1 265 ? -19.203 9.867 2.842 1 85.62 265 VAL B CA 1
ATOM 5407 C C . VAL B 1 265 ? -19.578 10.312 4.25 1 85.62 265 VAL B C 1
ATOM 5409 O O . VAL B 1 265 ? -19.562 9.516 5.188 1 85.62 265 VAL B O 1
ATOM 5412 N N . MET B 1 266 ? -19.969 11.523 4.32 1 82.38 266 MET B N 1
ATOM 5413 C CA . MET B 1 266 ? -20.328 12.125 5.602 1 82.38 266 MET B CA 1
ATOM 5414 C C . MET B 1 266 ? -21.578 11.453 6.176 1 82.38 266 MET B C 1
ATOM 5416 O O . MET B 1 266 ? -22.578 11.297 5.48 1 82.38 266 MET B O 1
ATOM 5420 N N . PRO B 1 267 ? -21.391 11.109 7.43 1 86.44 267 PRO B N 1
ATOM 5421 C CA . PRO B 1 267 ? -22.625 10.641 8.055 1 86.44 267 PRO B CA 1
ATOM 5422 C C . PRO B 1 267 ? -23.734 11.68 8 1 86.44 267 PRO B C 1
ATOM 5424 O O . PRO B 1 267 ? -23.484 12.883 8.164 1 86.44 267 PRO B O 1
ATOM 5427 N N . ASP B 1 268 ? -24.922 11.273 7.832 1 86.62 268 ASP B N 1
ATOM 5428 C CA . ASP B 1 268 ? -26.078 12.156 7.664 1 86.62 268 ASP B CA 1
ATOM 5429 C C . ASP B 1 268 ? -26.438 12.828 8.984 1 86.62 268 ASP B C 1
ATOM 5431 O O . ASP B 1 268 ? -26.75 14.023 9.016 1 86.62 268 ASP B O 1
ATOM 5435 N N . GLU B 1 269 ? -26.391 12.102 10.016 1 92.06 269 GLU B N 1
ATOM 5436 C CA . GLU B 1 269 ? -26.781 12.617 11.328 1 92.06 269 GLU B CA 1
ATOM 5437 C C . GLU B 1 269 ? -25.703 13.508 11.914 1 92.06 269 GLU B C 1
ATOM 5439 O O . GLU B 1 269 ? -24.547 13.086 12.062 1 92.06 269 GLU B O 1
ATOM 5444 N N . VAL B 1 270 ? -26.078 14.672 12.312 1 93.19 270 VAL B N 1
ATOM 5445 C CA . VAL B 1 270 ? -25.156 15.68 12.82 1 93.19 270 VAL B CA 1
ATOM 5446 C C . VAL B 1 270 ? -24.438 15.148 14.062 1 93.19 270 VAL B C 1
ATOM 5448 O O . VAL B 1 270 ? -23.234 15.336 14.219 1 93.19 270 VAL B O 1
ATOM 5451 N N . VAL B 1 271 ? -25.219 14.508 14.898 1 94.81 271 VAL B N 1
ATOM 5452 C CA . VAL B 1 271 ? -24.656 13.977 16.125 1 94.81 271 VAL B CA 1
ATOM 5453 C C . VAL B 1 271 ? -23.562 12.961 15.805 1 94.81 271 VAL B C 1
ATOM 5455 O O . VAL B 1 271 ? -22.469 13 16.375 1 94.81 271 VAL B O 1
ATOM 5458 N N . LEU B 1 272 ? -23.875 12.125 14.883 1 95.44 272 LEU B N 1
ATOM 5459 C CA . LEU B 1 272 ? -22.922 11.094 14.484 1 95.44 272 LEU B CA 1
ATOM 5460 C C . LEU B 1 272 ? -21.688 11.711 13.828 1 95.44 272 LEU B C 1
ATOM 5462 O O . LEU B 1 272 ? -20.562 11.297 14.094 1 95.44 272 LEU B O 1
ATOM 5466 N N . ARG B 1 273 ? -21.891 12.695 13.102 1 94.94 273 ARG B N 1
ATOM 5467 C CA . ARG B 1 273 ? -20.797 13.414 12.461 1 94.94 273 ARG B CA 1
ATOM 5468 C C . ARG B 1 273 ? -19.844 14.008 13.508 1 94.94 273 ARG B C 1
ATOM 5470 O O . ARG B 1 273 ? -18.625 13.883 13.391 1 94.94 273 ARG B O 1
ATOM 5477 N N . ASN B 1 274 ? -20.438 14.633 14.422 1 95.94 274 ASN B N 1
ATOM 5478 C CA . ASN B 1 274 ? -19.641 15.266 15.461 1 95.94 274 ASN B CA 1
ATOM 5479 C C . ASN B 1 274 ? -18.875 14.234 16.281 1 95.94 274 ASN B C 1
ATOM 5481 O O . ASN B 1 274 ? -17.719 14.477 16.656 1 95.94 274 ASN B O 1
ATOM 5485 N N . LEU B 1 275 ? -19.516 13.078 16.516 1 97.19 275 LEU B N 1
ATOM 5486 C CA . LEU B 1 275 ? -18.828 12.008 17.234 1 97.19 275 LEU B CA 1
ATOM 5487 C C . LEU B 1 275 ? -17.609 11.523 16.453 1 97.19 275 LEU B C 1
ATOM 5489 O O . LEU B 1 275 ? -16.547 11.32 17.031 1 97.19 275 LEU B O 1
ATOM 5493 N N . TRP B 1 276 ? -17.766 11.445 15.172 1 97.44 276 TRP B N 1
ATOM 5494 C CA . TRP B 1 276 ? -16.672 11.031 14.305 1 97.44 276 TRP B CA 1
ATOM 5495 C C . TRP B 1 276 ? -15.555 12.07 14.305 1 97.44 276 TRP B C 1
ATOM 5497 O O . TRP B 1 276 ? -14.383 11.734 14.484 1 97.44 276 TRP B O 1
ATOM 5507 N N . LEU B 1 277 ? -15.883 13.297 14.125 1 96.94 277 LEU B N 1
ATOM 5508 C CA . LEU B 1 277 ? -14.883 14.359 14.062 1 96.94 277 LEU B CA 1
ATOM 5509 C C . LEU B 1 277 ? -14.117 14.469 15.375 1 96.94 277 LEU B C 1
ATOM 5511 O O . LEU B 1 277 ? -12.891 14.625 15.375 1 96.94 277 LEU B O 1
ATOM 5515 N N . ASP B 1 278 ? -14.828 14.32 16.453 1 97.25 278 ASP B N 1
ATOM 5516 C CA . ASP B 1 278 ? -14.188 14.398 17.766 1 97.25 278 ASP B CA 1
ATOM 5517 C C . ASP B 1 278 ? -13.234 13.219 17.984 1 97.25 278 ASP B C 1
ATOM 5519 O O . ASP B 1 278 ? -12.109 13.406 18.453 1 97.25 278 ASP B O 1
ATOM 5523 N N . ALA B 1 279 ? -13.68 12.055 17.594 1 97.94 279 ALA B N 1
ATOM 5524 C CA . ALA B 1 279 ? -12.859 10.859 17.781 1 97.94 279 ALA B CA 1
ATOM 5525 C C . ALA B 1 279 ? -11.633 10.883 16.891 1 97.94 279 ALA B C 1
ATOM 5527 O O . ALA B 1 279 ? -10.531 10.531 17.328 1 97.94 279 ALA B O 1
ATOM 5528 N N . LEU B 1 280 ? -11.781 11.391 15.695 1 98.12 280 LEU B N 1
ATOM 5529 C CA . LEU B 1 280 ? -10.719 11.375 14.695 1 98.12 280 LEU B CA 1
ATOM 5530 C C . LEU B 1 280 ? -9.68 12.453 15 1 98.12 280 LEU B C 1
ATOM 5532 O O . LEU B 1 280 ? -8.547 12.391 14.5 1 98.12 280 LEU B O 1
ATOM 5536 N N . SER B 1 281 ? -10.016 13.445 15.773 1 98.12 281 SER B N 1
ATOM 5537 C CA . SER B 1 281 ? -9.133 14.602 15.945 1 98.12 281 SER B CA 1
ATOM 5538 C C . SER B 1 281 ? -8.359 14.516 17.25 1 98.12 281 SER B C 1
ATOM 5540 O O . SER B 1 281 ? -7.723 15.484 17.672 1 98.12 281 SER B O 1
ATOM 5542 N N . GLU B 1 282 ? -8.406 13.352 17.906 1 97.81 282 GLU B N 1
ATOM 5543 C CA . GLU B 1 282 ? -7.629 13.148 19.125 1 97.81 282 GLU B CA 1
ATOM 5544 C C . GLU B 1 282 ? -6.184 12.781 18.797 1 97.81 282 GLU B C 1
ATOM 5546 O O . GLU B 1 282 ? -5.918 12.062 17.828 1 97.81 282 GLU B O 1
ATOM 5551 N N . GLY B 1 283 ? -5.285 13.211 19.641 1 97.75 283 GLY B N 1
ATOM 5552 C CA . GLY B 1 283 ? -3.861 13.008 19.422 1 97.75 283 GLY B CA 1
ATOM 5553 C C . GLY B 1 283 ? -3.465 11.539 19.438 1 97.75 283 GLY B C 1
ATOM 5554 O O . GLY B 1 283 ? -2.756 11.078 18.547 1 97.75 283 GLY B O 1
ATOM 5555 N N . HIS B 1 284 ? -3.963 10.781 20.344 1 97.19 284 HIS B N 1
ATOM 5556 C CA . HIS B 1 284 ? -3.504 9.422 20.578 1 97.19 284 HIS B CA 1
ATOM 5557 C C . HIS B 1 284 ? -3.963 8.484 19.469 1 97.19 284 HIS B C 1
ATOM 5559 O O . HIS B 1 284 ? -3.48 7.355 19.359 1 97.19 284 HIS B O 1
ATOM 5565 N N . VAL B 1 285 ? -4.84 8.969 18.562 1 97.94 285 VAL B N 1
ATOM 5566 C CA . VAL B 1 285 ? -5.34 8.094 17.516 1 97.94 285 VAL B CA 1
ATOM 5567 C C . VAL B 1 285 ? -4.758 8.508 16.156 1 97.94 285 VAL B C 1
ATOM 5569 O O . VAL B 1 285 ? -5.18 8.016 15.117 1 97.94 285 VAL B O 1
ATOM 5572 N N . GLN B 1 286 ? -3.85 9.453 16.188 1 98.44 286 GLN B N 1
ATOM 5573 C CA . GLN B 1 286 ? -3.209 9.828 14.938 1 98.44 286 GLN B CA 1
ATOM 5574 C C . GLN B 1 286 ? -2.211 8.766 14.484 1 98.44 286 GLN B C 1
ATOM 5576 O O . GLN B 1 286 ? -1.31 8.398 15.234 1 98.44 286 GLN B O 1
ATOM 5581 N N . GLY B 1 287 ? -2.387 8.336 13.273 1 98 287 GLY B N 1
ATOM 5582 C CA . GLY B 1 287 ? -1.485 7.332 12.719 1 98 287 GLY B CA 1
ATOM 5583 C C . GLY B 1 287 ? -0.143 7.906 12.305 1 98 287 GLY B C 1
ATOM 5584 O O . GLY B 1 287 ? 0.853 7.184 12.242 1 98 287 GLY B O 1
ATOM 5585 N N . CYS B 1 288 ? -0.098 9.125 11.961 1 98.38 288 CYS B N 1
ATOM 5586 C CA . CYS B 1 288 ? 1.164 9.812 11.719 1 98.38 288 CYS B CA 1
ATOM 5587 C C . CYS B 1 288 ? 1.873 10.133 13.023 1 98.38 288 CYS B C 1
ATOM 5589 O O . CYS B 1 288 ? 1.381 10.938 13.82 1 98.38 288 CYS B O 1
ATOM 5591 N N . GLY B 1 289 ? 3.033 9.531 13.195 1 98.31 289 GLY B N 1
ATOM 5592 C CA . GLY B 1 289 ? 3.771 9.742 14.43 1 98.31 289 GLY B CA 1
ATOM 5593 C C . GLY B 1 289 ? 4.137 11.195 14.664 1 98.31 289 GLY B C 1
ATOM 5594 O O . GLY B 1 289 ? 4.102 11.672 15.797 1 98.31 289 GLY B O 1
ATOM 5595 N N . HIS B 1 290 ? 4.465 11.875 13.625 1 98.69 290 HIS B N 1
ATOM 5596 C CA . HIS B 1 290 ? 4.805 13.297 13.711 1 98.69 290 HIS B CA 1
ATOM 5597 C C . HIS B 1 290 ? 3.613 14.117 14.188 1 98.69 290 HIS B C 1
ATOM 5599 O O . HIS B 1 290 ? 3.746 14.945 15.094 1 98.69 290 HIS B O 1
ATOM 5605 N N . VAL B 1 291 ? 2.471 13.891 13.648 1 98.75 291 VAL B N 1
ATOM 5606 C CA . VAL B 1 291 ? 1.266 14.633 13.992 1 98.75 291 VAL B CA 1
ATOM 5607 C C . VAL B 1 291 ? 0.821 14.266 15.406 1 98.75 291 VAL B C 1
ATOM 5609 O O . VAL B 1 291 ? 0.42 15.141 16.188 1 98.75 291 VAL B O 1
ATOM 5612 N N . ARG B 1 292 ? 0.908 13.016 15.703 1 98.69 292 ARG B N 1
ATOM 5613 C CA . ARG B 1 292 ? 0.583 12.578 17.062 1 98.69 292 ARG B CA 1
ATOM 5614 C C . ARG B 1 292 ? 1.433 13.32 18.094 1 98.69 292 ARG B C 1
ATOM 5616 O O . ARG B 1 292 ? 0.904 13.883 19.047 1 98.69 292 ARG B O 1
ATOM 5623 N N . LEU B 1 293 ? 2.676 13.352 17.859 1 98.69 293 LEU B N 1
ATOM 5624 C CA . LEU B 1 293 ? 3.594 13.977 18.797 1 98.69 293 LEU B CA 1
ATOM 5625 C C . LEU B 1 293 ? 3.391 15.492 18.828 1 98.69 293 LEU B C 1
ATOM 5627 O O . LEU B 1 293 ? 3.506 16.109 19.891 1 98.69 293 LEU B O 1
ATOM 5631 N N . MET B 1 294 ? 3.104 16.047 17.688 1 98.44 294 MET B N 1
ATOM 5632 C CA . MET B 1 294 ? 2.791 17.469 17.594 1 98.44 294 MET B CA 1
ATOM 5633 C C . MET B 1 294 ? 1.651 17.844 18.547 1 98.44 294 MET B C 1
ATOM 5635 O O . MET B 1 294 ? 1.657 18.906 19.156 1 98.44 294 MET B O 1
ATOM 5639 N N . MET B 1 295 ? 0.751 16.938 18.688 1 98.44 295 MET B N 1
ATOM 5640 C CA . MET B 1 295 ? -0.408 17.188 19.531 1 98.44 295 MET B CA 1
ATOM 5641 C C . MET B 1 295 ? -0.103 16.828 20.984 1 98.44 295 MET B C 1
ATOM 5643 O O . MET B 1 295 ? -0.406 17.594 21.906 1 98.44 295 MET B O 1
ATOM 5647 N N . GLU B 1 296 ? 0.582 15.766 21.219 1 98.31 296 GLU B N 1
ATOM 5648 C CA . GLU B 1 296 ? 0.818 15.258 22.562 1 98.31 296 GLU B CA 1
ATOM 5649 C C . GLU B 1 296 ? 1.944 16.016 23.25 1 98.31 296 GLU B C 1
ATOM 5651 O O . GLU B 1 296 ? 1.961 16.141 24.484 1 98.31 296 GLU B O 1
ATOM 5656 N N . LYS B 1 297 ? 2.895 16.469 22.484 1 98.25 297 LYS B N 1
ATOM 5657 C CA . LYS B 1 297 ? 4.043 17.219 22.984 1 98.25 297 LYS B CA 1
ATOM 5658 C C . LYS B 1 297 ? 4.109 18.609 22.344 1 98.25 297 LYS B C 1
ATOM 5660 O O . LYS B 1 297 ? 5.168 19.031 21.891 1 98.25 297 LYS B O 1
ATOM 5665 N N . TYR B 1 298 ? 2.986 19.219 22.359 1 97.44 298 TYR B N 1
ATOM 5666 C CA . TYR B 1 298 ? 2.828 20.453 21.578 1 97.44 298 TYR B CA 1
ATOM 5667 C C . TYR B 1 298 ? 3.865 21.484 21.984 1 97.44 298 TYR B C 1
ATOM 5669 O O . TYR B 1 298 ? 4.367 22.234 21.156 1 97.44 298 TYR B O 1
ATOM 5677 N N . ALA B 1 299 ? 4.301 21.578 23.234 1 97.75 299 ALA B N 1
ATOM 5678 C CA . ALA B 1 299 ? 5.266 22.578 23.688 1 97.75 299 ALA B CA 1
ATOM 5679 C C . ALA B 1 299 ? 6.641 22.328 23.078 1 97.75 299 ALA B C 1
ATOM 5681 O O . ALA B 1 299 ? 7.332 23.281 22.688 1 97.75 299 ALA B O 1
ATOM 5682 N N . GLU B 1 300 ? 6.988 21.078 22.984 1 97.88 300 GLU B N 1
ATOM 5683 C CA . GLU B 1 300 ? 8.258 20.719 22.375 1 97.88 300 GLU B CA 1
ATOM 5684 C C . GLU B 1 300 ? 8.258 21.016 20.875 1 97.88 300 GLU B C 1
ATOM 5686 O O . GLU B 1 300 ? 9.312 21.203 20.266 1 97.88 300 GLU B O 1
ATOM 5691 N N . TYR B 1 301 ? 7.043 21.109 20.297 1 98.12 301 TYR B N 1
ATOM 5692 C CA . TYR B 1 301 ? 6.887 21.422 18.891 1 98.12 301 TYR B CA 1
ATOM 5693 C C . TYR B 1 301 ? 6.715 22.922 18.672 1 98.12 301 TYR B C 1
ATOM 5695 O O . TYR B 1 301 ? 6.453 23.359 17.547 1 98.12 301 TYR B O 1
ATOM 5703 N N . GLY B 1 302 ? 6.824 23.656 19.734 1 96.38 302 GLY B N 1
ATOM 5704 C CA . GLY B 1 302 ? 6.742 25.109 19.609 1 96.38 302 GLY B CA 1
ATOM 5705 C C . GLY B 1 302 ? 5.32 25.609 19.453 1 96.38 302 GLY B C 1
ATOM 5706 O O . GLY B 1 302 ? 5.105 26.719 18.953 1 96.38 302 GLY B O 1
ATOM 5707 N N . LEU B 1 303 ? 4.387 24.781 19.828 1 96.19 303 LEU B N 1
ATOM 5708 C CA . LEU B 1 303 ? 2.98 25.172 19.75 1 96.19 303 LEU B CA 1
ATOM 5709 C C . LEU B 1 303 ? 2.447 25.578 21.109 1 96.19 303 LEU B C 1
ATOM 5711 O O . LEU B 1 303 ? 2.957 25.141 22.141 1 96.19 303 LEU B O 1
ATOM 5715 N N . LYS B 1 304 ? 1.387 26.422 21.094 1 93.94 304 LYS B N 1
ATOM 5716 C CA . LYS B 1 304 ? 0.786 26.906 22.344 1 93.94 304 LYS B CA 1
ATOM 5717 C C . LYS B 1 304 ? -0.13 25.859 22.953 1 93.94 304 LYS B C 1
ATOM 5719 O O . LYS B 1 304 ? -0.291 25.797 24.172 1 93.94 304 LYS B O 1
ATOM 5724 N N . SER B 1 305 ? -0.728 25.094 22.125 1 94.62 305 SER B N 1
ATOM 5725 C CA . SER B 1 305 ? -1.618 24 22.5 1 94.62 305 SER B CA 1
ATOM 5726 C C . SER B 1 305 ? -1.803 23.016 21.359 1 94.62 305 SER B C 1
ATOM 5728 O O . SER B 1 305 ? -1.232 23.188 20.281 1 94.62 305 SER B O 1
ATOM 5730 N N . ASP B 1 306 ? -2.588 21.969 21.656 1 95.62 306 ASP B N 1
ATOM 5731 C CA . ASP B 1 306 ? -2.889 21 20.609 1 95.62 306 ASP B CA 1
ATOM 5732 C C . ASP B 1 306 ? -4.156 21.375 19.859 1 95.62 306 ASP B C 1
ATOM 5734 O O . ASP B 1 306 ? -4.637 20.625 19.016 1 95.62 306 ASP B O 1
ATOM 5738 N N . GLU B 1 307 ? -4.625 22.547 20.109 1 95.88 307 GLU B N 1
ATOM 5739 C CA . GLU B 1 307 ? -5.91 22.953 19.547 1 95.88 307 GLU B CA 1
ATOM 5740 C C . GLU B 1 307 ? -5.805 23.172 18.031 1 95.88 307 GLU B C 1
ATOM 5742 O O . GLU B 1 307 ? -6.664 22.734 17.266 1 95.88 307 GLU B O 1
ATOM 5747 N N . MET B 1 308 ? -4.777 23.875 17.656 1 96.44 308 MET B N 1
ATOM 5748 C CA . MET B 1 308 ? -4.648 24.203 16.234 1 96.44 308 MET B CA 1
ATOM 5749 C C . MET B 1 308 ? -4.555 22.938 15.391 1 96.44 308 MET B C 1
ATOM 5751 O O . MET B 1 308 ? -5.328 22.75 14.453 1 96.44 308 MET B O 1
ATOM 5755 N N . PRO B 1 309 ? -3.695 21.984 15.695 1 97.81 309 PRO B N 1
ATOM 5756 C CA . PRO B 1 309 ? -3.689 20.75 14.883 1 97.81 309 PRO B CA 1
ATOM 5757 C C . PRO B 1 309 ? -5.008 20 14.961 1 97.81 309 PRO B C 1
ATOM 5759 O O . PRO B 1 309 ? -5.434 19.391 13.977 1 97.81 309 PRO B O 1
ATOM 5762 N N . ARG B 1 310 ? -5.641 20.062 16.062 1 97.94 310 ARG B N 1
ATOM 5763 C CA . ARG B 1 310 ? -6.93 19.406 16.219 1 97.94 310 ARG B CA 1
ATOM 5764 C C . ARG B 1 310 ? -7.969 19.984 15.266 1 97.94 310 ARG B C 1
ATOM 5766 O O . ARG B 1 310 ? -8.688 19.25 14.586 1 97.94 310 ARG B O 1
ATOM 5773 N N . GLN B 1 311 ? -8.023 21.297 15.266 1 98.06 311 GLN B N 1
ATOM 5774 C CA . GLN B 1 311 ? -8.969 21.984 14.383 1 98.06 311 GLN B CA 1
ATOM 5775 C C . GLN B 1 311 ? -8.625 21.734 12.914 1 98.06 311 GLN B C 1
ATOM 5777 O O . GLN B 1 311 ? -9.516 21.641 12.07 1 98.06 311 GLN B O 1
ATOM 5782 N N . LEU B 1 312 ? -7.383 21.641 12.594 1 98.62 312 LEU B N 1
ATOM 5783 C CA . LEU B 1 312 ? -6.969 21.375 11.227 1 98.62 312 LEU B CA 1
ATOM 5784 C C . LEU B 1 312 ? -7.387 19.969 10.789 1 98.62 312 LEU B C 1
ATOM 5786 O O . LEU B 1 312 ? -7.809 19.766 9.648 1 98.62 312 LEU B O 1
ATOM 5790 N N . ILE B 1 313 ? -7.301 18.969 11.695 1 98.69 313 ILE B N 1
ATOM 5791 C CA . ILE B 1 313 ? -7.75 17.609 11.414 1 98.69 313 ILE B CA 1
ATOM 5792 C C . ILE B 1 313 ? -9.25 17.609 11.133 1 98.69 313 ILE B C 1
ATOM 5794 O O . ILE B 1 313 ? -9.711 16.984 10.164 1 98.69 313 ILE B O 1
ATOM 5798 N N . LYS B 1 314 ? -9.953 18.344 11.914 1 98.06 314 LYS B N 1
ATOM 5799 C CA . LYS B 1 314 ? -11.391 18.453 11.688 1 98.06 314 LYS B CA 1
ATOM 5800 C C . LYS B 1 314 ? -11.688 19.094 10.336 1 98.06 314 LYS B C 1
ATOM 5802 O O . LYS B 1 314 ? -12.578 18.641 9.609 1 98.06 314 LYS B O 1
ATOM 5807 N N . ALA B 1 315 ? -10.953 20.141 10.023 1 98.31 315 ALA B N 1
ATOM 5808 C CA . ALA B 1 315 ? -11.141 20.812 8.734 1 98.31 315 ALA B CA 1
ATOM 5809 C C . ALA B 1 315 ? -10.883 19.844 7.578 1 98.31 315 ALA B C 1
ATOM 5811 O O . ALA B 1 315 ? -11.609 19.859 6.582 1 98.31 315 ALA B O 1
ATOM 5812 N N . PHE B 1 316 ? -9.891 19.062 7.727 1 98.5 316 PHE B N 1
ATOM 5813 C CA . PHE B 1 316 ? -9.562 18.078 6.695 1 98.5 316 PHE B CA 1
ATOM 5814 C C . PHE B 1 316 ? -10.727 17.109 6.477 1 98.5 316 PHE B C 1
ATOM 5816 O O . PHE B 1 316 ? -11.18 16.938 5.344 1 98.5 316 PHE B O 1
ATOM 5823 N N . TYR B 1 317 ? -11.195 16.484 7.547 1 97.56 317 TYR B N 1
ATOM 5824 C CA . TYR B 1 317 ? -12.25 15.484 7.41 1 97.56 317 TYR B CA 1
ATOM 5825 C C . TYR B 1 317 ? -13.547 16.109 6.93 1 97.56 317 TYR B C 1
ATOM 5827 O O . TYR B 1 317 ? -14.312 15.5 6.184 1 97.56 317 TYR B O 1
ATOM 5835 N N . ASN B 1 318 ? -13.781 17.297 7.379 1 95.81 318 ASN B N 1
ATOM 5836 C CA . ASN B 1 318 ? -14.945 18 6.859 1 95.81 318 ASN B CA 1
ATOM 5837 C C . ASN B 1 318 ? -14.852 18.219 5.352 1 95.81 318 ASN B C 1
ATOM 5839 O O . ASN B 1 318 ? -15.828 18 4.629 1 95.81 318 ASN B O 1
ATOM 5843 N N . PHE B 1 319 ? -13.727 18.641 4.93 1 96.12 319 PHE B N 1
ATOM 5844 C CA . PHE B 1 319 ? -13.5 18.812 3.5 1 96.12 319 PHE B CA 1
ATOM 5845 C C . PHE B 1 319 ? -13.633 17.484 2.771 1 96.12 319 PHE B C 1
ATOM 5847 O O . PHE B 1 319 ? -14.32 17.391 1.75 1 96.12 319 PHE B O 1
ATOM 5854 N N . PHE B 1 320 ? -13.062 16.438 3.314 1 95.62 320 PHE B N 1
ATOM 5855 C CA . PHE B 1 320 ? -13.062 15.086 2.756 1 95.62 320 PHE B CA 1
ATOM 5856 C C . PHE B 1 320 ? -14.484 14.578 2.568 1 95.62 320 PHE B C 1
ATOM 5858 O O . PHE B 1 320 ? -14.844 14.094 1.489 1 95.62 320 PHE B O 1
ATOM 5865 N N . TRP B 1 321 ? -15.273 14.773 3.545 1 93.5 321 TRP B N 1
ATOM 5866 C CA . TRP B 1 321 ? -16.625 14.203 3.535 1 93.5 321 TRP B CA 1
ATOM 5867 C C . TRP B 1 321 ? -17.578 15.094 2.748 1 93.5 321 TRP B C 1
ATOM 5869 O O . TRP B 1 321 ? -18.562 14.602 2.178 1 93.5 321 TRP B O 1
ATOM 5879 N N . HIS B 1 322 ? -17.266 16.297 2.605 1 91.38 322 HIS B N 1
ATOM 5880 C CA . HIS B 1 322 ? -18.172 17.203 1.927 1 91.38 322 HIS B CA 1
ATOM 5881 C C . HIS B 1 322 ? -17.938 17.203 0.42 1 91.38 322 HIS B C 1
ATOM 5883 O O . HIS B 1 322 ? -18.766 17.719 -0.343 1 91.38 322 HIS B O 1
ATOM 5889 N N . THR B 1 323 ? -16.891 16.703 0.063 1 92.06 323 THR B N 1
ATOM 5890 C CA . THR B 1 323 ? -16.609 16.641 -1.366 1 92.06 323 THR B CA 1
ATOM 5891 C C . THR B 1 323 ? -17.094 15.328 -1.964 1 92.06 323 THR B C 1
ATOM 5893 O O . THR B 1 323 ? -16.719 14.25 -1.506 1 92.06 323 THR B O 1
ATOM 5896 N N . PRO B 1 324 ? -17.891 15.422 -3 1 88.69 324 PRO B N 1
ATOM 5897 C CA . PRO B 1 324 ? -18.438 14.203 -3.6 1 88.69 324 PRO B CA 1
ATOM 5898 C C . PRO B 1 324 ? -17.344 13.297 -4.172 1 88.69 324 PRO B C 1
ATOM 5900 O O . PRO B 1 324 ? -16.359 13.781 -4.719 1 88.69 324 PRO B O 1
ATOM 5903 N N . ILE B 1 325 ? -17.672 12.062 -4.121 1 85.62 325 ILE B N 1
ATOM 5904 C CA . ILE B 1 325 ? -16.766 11.062 -4.672 1 85.62 325 ILE B CA 1
ATOM 5905 C C . ILE B 1 325 ? -16.594 11.289 -6.172 1 85.62 325 ILE B C 1
ATOM 5907 O O . ILE B 1 325 ? -17.578 11.523 -6.883 1 85.62 325 ILE B O 1
ATOM 5911 N N . GLY B 1 326 ? -15.375 11.281 -6.598 1 83.31 326 GLY B N 1
ATOM 5912 C CA . GLY B 1 326 ? -15.109 11.438 -8.016 1 83.31 326 GLY B CA 1
ATOM 5913 C C . GLY B 1 326 ? -15.031 12.883 -8.461 1 83.31 326 GLY B C 1
ATOM 5914 O O . GLY B 1 326 ? -14.617 13.18 -9.578 1 83.31 326 GLY B O 1
ATOM 5915 N N . SER B 1 327 ? -15.406 13.82 -7.594 1 90.69 327 SER B N 1
ATOM 5916 C CA . SER B 1 327 ? -15.367 15.234 -7.945 1 90.69 327 SER B CA 1
ATOM 5917 C C . SER B 1 327 ? -13.93 15.734 -8.055 1 90.69 327 SER B C 1
ATOM 5919 O O . SER B 1 327 ? -13 15.102 -7.535 1 90.69 327 SER B O 1
ATOM 5921 N N . ALA B 1 328 ? -13.82 16.812 -8.758 1 94.12 328 ALA B N 1
ATOM 5922 C CA . ALA B 1 328 ? -12.516 17.469 -8.883 1 94.12 328 ALA B CA 1
ATOM 5923 C C . ALA B 1 328 ? -11.945 17.828 -7.516 1 94.12 328 ALA B C 1
ATOM 5925 O O . ALA B 1 328 ? -10.742 17.719 -7.293 1 94.12 328 ALA B O 1
ATOM 5926 N N . GLU B 1 329 ? -12.812 18.219 -6.617 1 95.69 329 GLU B N 1
ATOM 5927 C CA . GLU B 1 329 ? -12.383 18.594 -5.273 1 95.69 329 GLU B CA 1
ATOM 5928 C C . GLU B 1 329 ? -11.906 17.375 -4.488 1 95.69 329 GLU B C 1
ATOM 5930 O O . GLU B 1 329 ? -10.906 17.438 -3.773 1 95.69 329 GLU B O 1
ATOM 5935 N N . ARG B 1 330 ? -12.531 16.281 -4.695 1 94.19 330 ARG B N 1
ATOM 5936 C CA . ARG B 1 330 ? -12.141 15.062 -4.004 1 94.19 330 ARG B CA 1
ATOM 5937 C C . ARG B 1 330 ? -10.797 14.555 -4.508 1 94.19 330 ARG B C 1
ATOM 5939 O O . ARG B 1 330 ? -10.008 14 -3.738 1 94.19 330 ARG B O 1
ATOM 5946 N N . GLN B 1 331 ? -10.539 14.812 -5.691 1 94.62 331 GLN B N 1
ATOM 5947 C CA . GLN B 1 331 ? -9.289 14.375 -6.309 1 94.62 331 GLN B CA 1
ATOM 5948 C C . GLN B 1 331 ? -8.102 15.172 -5.781 1 94.62 331 GLN B C 1
ATOM 5950 O O . GLN B 1 331 ? -6.949 14.781 -5.984 1 94.62 331 GLN B O 1
ATOM 5955 N N . LYS B 1 332 ? -8.383 16.219 -5.059 1 97.31 332 LYS B N 1
ATOM 5956 C CA . LYS B 1 332 ? -7.336 17.047 -4.469 1 97.31 332 LYS B CA 1
ATOM 5957 C C . LYS B 1 332 ? -6.844 16.453 -3.152 1 97.31 332 LYS B C 1
ATOM 5959 O O . LYS B 1 332 ? -5.926 16.984 -2.527 1 97.31 332 LYS B O 1
ATOM 5964 N N . ILE B 1 333 ? -7.426 15.359 -2.797 1 96.88 333 ILE B N 1
ATOM 5965 C CA . ILE B 1 333 ? -7.059 14.742 -1.527 1 96.88 333 ILE B CA 1
ATOM 5966 C C . ILE B 1 333 ? -6.27 13.461 -1.787 1 96.88 333 ILE B C 1
ATOM 5968 O O . ILE B 1 333 ? -6.676 12.625 -2.598 1 96.88 333 ILE B O 1
ATOM 5972 N N . ASN B 1 334 ? -5.129 13.422 -1.2 1 96.81 334 ASN B N 1
ATOM 5973 C CA . ASN B 1 334 ? -4.336 12.203 -1.089 1 96.81 334 ASN B CA 1
ATOM 5974 C C . ASN B 1 334 ? -4.309 11.68 0.344 1 96.81 334 ASN B C 1
ATOM 5976 O O . ASN B 1 334 ? -3.428 12.047 1.125 1 96.81 334 ASN B O 1
ATOM 5980 N N . TYR B 1 335 ? -5.348 10.891 0.659 1 96.31 335 TYR B N 1
ATOM 5981 C CA . TYR B 1 335 ? -5.492 10.328 1.997 1 96.31 335 TYR B CA 1
ATOM 5982 C C . TYR B 1 335 ? -5.078 8.859 2.02 1 96.31 335 TYR B C 1
ATOM 5984 O O . TYR B 1 335 ? -5.551 8.062 1.205 1 96.31 335 TYR B O 1
ATOM 5992 N N . SER B 1 336 ? -4.152 8.516 2.953 1 95.31 336 SER B N 1
ATOM 5993 C CA . SER B 1 336 ? -3.645 7.145 2.996 1 95.31 336 SER B CA 1
ATOM 5994 C C . SER B 1 336 ? -3.826 6.531 4.379 1 95.31 336 SER B C 1
ATOM 5996 O O . SER B 1 336 ? -3.715 7.227 5.391 1 95.31 336 SER B O 1
ATOM 5998 N N . VAL B 1 337 ? -4.121 5.262 4.441 1 96.19 337 VAL B N 1
ATOM 5999 C CA . VAL B 1 337 ? -4.16 4.477 5.672 1 96.19 337 VAL B CA 1
ATOM 6000 C C . VAL B 1 337 ? -3.02 3.461 5.672 1 96.19 337 VAL B C 1
ATOM 6002 O O . VAL B 1 337 ? -3.072 2.461 4.949 1 96.19 337 VAL B O 1
ATOM 6005 N N . MET B 1 338 ? -2.076 3.727 6.512 1 96.56 338 MET B N 1
ATOM 6006 C CA . MET B 1 338 ? -0.872 2.9 6.535 1 96.56 338 MET B CA 1
ATOM 6007 C C . MET B 1 338 ? -1.111 1.613 7.312 1 96.56 338 MET B C 1
ATOM 6009 O O . MET B 1 338 ? -1.809 1.617 8.328 1 96.56 338 MET B O 1
ATOM 6013 N N . GLN B 1 339 ? -0.472 0.567 6.789 1 94.69 339 GLN B N 1
ATOM 6014 C CA . GLN B 1 339 ? -0.547 -0.728 7.457 1 94.69 339 GLN B CA 1
ATOM 6015 C C . GLN B 1 339 ? 0.814 -1.144 8.008 1 94.69 339 GLN B C 1
ATOM 6017 O O . GLN B 1 339 ? 1.852 -0.707 7.504 1 94.69 339 GLN B O 1
ATOM 6022 N N . GLY B 1 340 ? 0.718 -1.976 9.102 1 93.5 340 GLY B N 1
ATOM 6023 C CA . GLY B 1 340 ? 1.944 -2.551 9.633 1 93.5 340 GLY B CA 1
ATOM 6024 C C . GLY B 1 340 ? 2.639 -1.654 10.641 1 93.5 340 GLY B C 1
ATOM 6025 O O . GLY B 1 340 ? 2.191 -0.534 10.891 1 93.5 340 GLY B O 1
ATOM 6026 N N . ALA B 1 341 ? 3.709 -2.164 11.164 1 92.69 341 ALA B N 1
ATOM 6027 C CA . ALA B 1 341 ? 4.48 -1.432 12.164 1 92.69 341 ALA B CA 1
ATOM 6028 C C . ALA B 1 341 ? 5.426 -0.429 11.508 1 92.69 341 ALA B C 1
ATOM 6030 O O . ALA B 1 341 ? 5.871 -0.64 10.375 1 92.69 341 ALA B O 1
ATOM 6031 N N . LEU B 1 342 ? 5.566 0.655 12.164 1 94.88 342 LEU B N 1
ATOM 6032 C CA . LEU B 1 342 ? 6.625 1.579 11.766 1 94.88 342 LEU B CA 1
ATOM 6033 C C . LEU B 1 342 ? 8 0.959 12 1 94.88 342 LEU B C 1
ATOM 6035 O O . LEU B 1 342 ? 8.492 0.931 13.133 1 94.88 342 LEU B O 1
ATOM 6039 N N . ALA B 1 343 ? 8.656 0.537 10.922 1 93.5 343 ALA B N 1
ATOM 6040 C CA . ALA B 1 343 ? 9.844 -0.294 11.078 1 93.5 343 ALA B CA 1
ATOM 6041 C C . ALA B 1 343 ? 11 0.238 10.234 1 93.5 343 ALA B C 1
ATOM 6043 O O . ALA B 1 343 ? 11.766 -0.539 9.656 1 93.5 343 ALA B O 1
ATOM 6044 N N . GLY B 1 344 ? 11.055 1.54 10.141 1 96.62 344 GLY B N 1
ATOM 6045 C CA . GLY B 1 344 ? 12.188 2.113 9.422 1 96.62 344 GLY B CA 1
ATOM 6046 C C . GLY B 1 344 ? 13.523 1.762 10.047 1 96.62 344 GLY B C 1
ATOM 6047 O O . GLY B 1 344 ? 13.656 1.734 11.273 1 96.62 344 GLY B O 1
ATOM 6048 N N . GLU B 1 345 ? 14.547 1.519 9.141 1 97.06 345 GLU B N 1
ATOM 6049 C CA . GLU B 1 345 ? 15.828 1.046 9.641 1 97.06 345 GLU B CA 1
ATOM 6050 C C . GLU B 1 345 ? 16.938 2.055 9.352 1 97.06 345 GLU B C 1
ATOM 6052 O O . GLU B 1 345 ? 18.109 1.82 9.695 1 97.06 345 GLU B O 1
ATOM 6057 N N . ALA B 1 346 ? 16.578 3.145 8.766 1 97.38 346 ALA B N 1
ATOM 6058 C CA . ALA B 1 346 ? 17.484 4.266 8.531 1 97.38 346 ALA B CA 1
ATOM 6059 C C . ALA B 1 346 ? 16.703 5.57 8.359 1 97.38 346 ALA B C 1
ATOM 6061 O O . ALA B 1 346 ? 15.508 5.555 8.047 1 97.38 346 ALA B O 1
ATOM 6062 N N . ILE B 1 347 ? 17.344 6.605 8.664 1 98.12 347 ILE B N 1
ATOM 6063 C CA . ILE B 1 347 ? 16.891 7.938 8.281 1 98.12 347 ILE B CA 1
ATOM 6064 C C . ILE B 1 347 ? 17.828 8.531 7.242 1 98.12 347 ILE B C 1
ATOM 6066 O O . ILE B 1 347 ? 19.047 8.578 7.453 1 98.12 347 ILE B O 1
ATOM 6070 N N . ALA B 1 348 ? 17.266 8.914 6.172 1 97.5 348 ALA B N 1
ATOM 6071 C CA . ALA B 1 348 ? 18.078 9.531 5.117 1 97.5 348 ALA B CA 1
ATOM 6072 C C . ALA B 1 348 ? 17.625 10.969 4.863 1 97.5 348 ALA B C 1
ATOM 6074 O O . ALA B 1 348 ? 16.438 11.242 4.711 1 97.5 348 ALA B O 1
ATOM 6075 N N . VAL B 1 349 ? 18.547 11.836 4.898 1 97.25 349 VAL B N 1
ATOM 6076 C CA . VAL B 1 349 ? 18.328 13.195 4.418 1 97.25 349 VAL B CA 1
ATOM 6077 C C . VAL B 1 349 ? 18.859 13.328 2.99 1 97.25 349 VAL B C 1
ATOM 6079 O O . VAL B 1 349 ? 20.062 13.32 2.762 1 97.25 349 VAL B O 1
ATOM 6082 N N . VAL B 1 350 ? 17.922 13.523 2.096 1 93.88 350 VAL B N 1
ATOM 6083 C CA . VAL B 1 350 ? 18.25 13.445 0.677 1 93.88 350 VAL B CA 1
ATOM 6084 C C . VAL B 1 350 ? 18.391 14.859 0.101 1 93.88 350 VAL B C 1
ATOM 6086 O O . VAL B 1 350 ? 17.516 15.703 0.323 1 93.88 350 VAL B O 1
ATOM 6089 N N . GLU B 1 351 ? 19.453 15.047 -0.593 1 88.12 351 GLU B N 1
ATOM 6090 C CA . GLU B 1 351 ? 19.672 16.297 -1.323 1 88.12 351 GLU B CA 1
ATOM 6091 C C . GLU B 1 351 ? 20.047 16.016 -2.775 1 88.12 351 GLU B C 1
ATOM 6093 O O . GLU B 1 351 ? 20.828 15.102 -3.061 1 88.12 351 GLU B O 1
ATOM 6098 N N . SER B 1 352 ? 19.422 16.75 -3.617 1 87.06 352 SER B N 1
ATOM 6099 C CA . SER B 1 352 ? 19.766 16.672 -5.031 1 87.06 352 SER B CA 1
ATOM 6100 C C . SER B 1 352 ? 20.781 17.75 -5.414 1 87.06 352 SER B C 1
ATOM 6102 O O . SER B 1 352 ? 20.625 18.922 -5.027 1 87.06 352 SER B O 1
ATOM 6104 N N . LYS B 1 353 ? 21.766 17.297 -6.152 1 84.44 353 LYS B N 1
ATOM 6105 C CA . LYS B 1 353 ? 22.781 18.219 -6.668 1 84.44 353 LYS B CA 1
ATOM 6106 C C . LYS B 1 353 ? 23 18.031 -8.164 1 84.44 353 LYS B C 1
ATOM 6108 O O . LYS B 1 353 ? 22.594 17 -8.727 1 84.44 353 LYS B O 1
ATOM 6113 N N . GLY B 1 354 ? 23.453 19.109 -8.75 1 84.5 354 GLY B N 1
ATOM 6114 C CA . GLY B 1 354 ? 23.766 18.984 -10.164 1 84.5 354 GLY B CA 1
ATOM 6115 C C . GLY B 1 354 ? 22.922 19.875 -11.055 1 84.5 354 GLY B C 1
ATOM 6116 O O . GLY B 1 354 ? 22.547 20.984 -10.656 1 84.5 354 GLY B O 1
ATOM 6117 N N . GLU B 1 355 ? 22.656 19.328 -12.242 1 81.94 355 GLU B N 1
ATOM 6118 C CA . GLU B 1 355 ? 22.109 20.156 -13.312 1 81.94 355 GLU B CA 1
ATOM 6119 C C . GLU B 1 355 ? 20.609 20.359 -13.133 1 81.94 355 GLU B C 1
ATOM 6121 O O . GLU B 1 355 ? 20.016 21.25 -13.758 1 81.94 355 GLU B O 1
ATOM 6126 N N . CYS B 1 356 ? 20.047 19.688 -12.289 1 85.06 356 CYS B N 1
ATOM 6127 C CA . CYS B 1 356 ? 18.594 19.766 -12.141 1 85.06 356 CYS B CA 1
ATOM 6128 C C . CYS B 1 356 ? 18.219 20.469 -10.836 1 85.06 356 CYS B C 1
ATOM 6130 O O . CYS B 1 356 ? 17.516 19.891 -10.008 1 85.06 356 CYS B O 1
ATOM 6132 N N . ALA B 1 357 ? 18.641 21.672 -10.805 1 83.25 357 ALA B N 1
ATOM 6133 C CA . ALA B 1 357 ? 18.297 22.453 -9.609 1 83.25 357 ALA B CA 1
ATOM 6134 C C . ALA B 1 357 ? 16.781 22.609 -9.477 1 83.25 357 ALA B C 1
ATOM 6136 O O . ALA B 1 357 ? 16.094 22.875 -10.469 1 83.25 357 ALA B O 1
ATOM 6137 N N . GLY B 1 358 ? 16.297 22.438 -8.297 1 88.69 358 GLY B N 1
ATOM 6138 C CA . GLY B 1 358 ? 14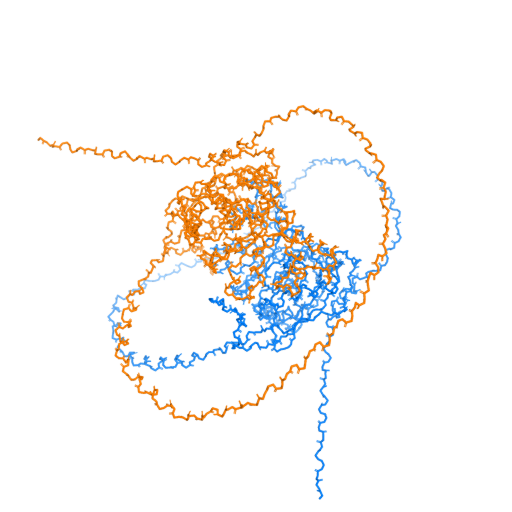.867 22.609 -8.055 1 88.69 358 GLY B CA 1
ATOM 6139 C C . GLY B 1 358 ? 14.062 21.344 -8.289 1 88.69 358 GLY B C 1
ATOM 6140 O O . GLY B 1 358 ? 12.836 21.344 -8.148 1 88.69 358 GLY B O 1
ATOM 6141 N N . TRP B 1 359 ? 14.758 20.312 -8.609 1 90.69 359 TRP B N 1
ATOM 6142 C CA . TRP B 1 359 ? 14.125 19.016 -8.82 1 90.69 359 TRP B CA 1
ATOM 6143 C C . TRP B 1 359 ? 14.688 17.969 -7.855 1 90.69 359 TRP B C 1
ATOM 6145 O O . TRP B 1 359 ? 15.859 18.047 -7.465 1 90.69 359 TRP B O 1
ATOM 6155 N N . SER B 1 360 ? 13.789 17.078 -7.441 1 91.38 360 SER B N 1
ATOM 6156 C CA . SER B 1 360 ? 14.227 16 -6.559 1 91.38 360 SER B CA 1
ATOM 6157 C C . SER B 1 360 ? 13.625 14.656 -6.984 1 91.38 360 SER B C 1
ATOM 6159 O O . SER B 1 360 ? 12.531 14.617 -7.547 1 91.38 360 SER B O 1
ATOM 6161 N N . PRO B 1 361 ? 14.391 13.656 -6.773 1 89.88 361 PRO B N 1
ATOM 6162 C CA . PRO B 1 361 ? 13.82 12.344 -7.09 1 89.88 361 PRO B CA 1
ATOM 6163 C C . PRO B 1 361 ? 12.75 11.906 -6.09 1 89.88 361 PRO B C 1
ATOM 6165 O O . PRO B 1 361 ? 12.969 11.992 -4.879 1 89.88 361 PRO B O 1
ATOM 6168 N N . ALA B 1 362 ? 11.656 11.477 -6.629 1 90.75 362 ALA B N 1
ATOM 6169 C CA . ALA B 1 362 ? 10.641 10.859 -5.785 1 90.75 362 ALA B CA 1
ATOM 6170 C C . ALA B 1 362 ? 11.07 9.461 -5.348 1 90.75 362 ALA B C 1
ATOM 6172 O O . ALA B 1 362 ? 11.438 8.633 -6.18 1 90.75 362 ALA B O 1
ATOM 6173 N N . MET B 1 363 ? 11.086 9.258 -4.031 1 90.38 363 MET B N 1
ATOM 6174 C CA . MET B 1 363 ? 11.57 7.984 -3.508 1 90.38 363 MET B CA 1
ATOM 6175 C C . MET B 1 363 ? 10.617 7.441 -2.441 1 90.38 363 MET B C 1
ATOM 6177 O O . MET B 1 363 ? 10.398 8.086 -1.415 1 90.38 363 MET B O 1
ATOM 6181 N N . PRO B 1 364 ? 10.141 6.266 -2.662 1 92.69 364 PRO B N 1
ATOM 6182 C CA . PRO B 1 364 ? 9.297 5.68 -1.614 1 92.69 364 PRO B CA 1
ATOM 6183 C C . PRO B 1 364 ? 10.102 5.238 -0.392 1 92.69 364 PRO B C 1
ATOM 6185 O O . PRO B 1 364 ? 11.203 4.695 -0.534 1 92.69 364 PRO B O 1
ATOM 6188 N N . PRO B 1 365 ? 9.57 5.434 0.789 1 95.75 365 PRO B N 1
ATOM 6189 C CA . PRO B 1 365 ? 10.219 4.973 2.018 1 95.75 365 PRO B CA 1
ATOM 6190 C C . PRO B 1 365 ? 10.344 3.451 2.082 1 95.75 365 PRO B C 1
ATOM 6192 O O . PRO B 1 365 ? 11.32 2.93 2.621 1 95.75 365 PRO B O 1
ATOM 6195 N N . SER B 1 366 ? 9.344 2.805 1.558 1 95.31 366 SER B N 1
ATOM 6196 C CA . SER B 1 366 ? 9.344 1.345 1.527 1 95.31 366 SER B CA 1
ATOM 6197 C C . SER B 1 366 ? 9.562 0.822 0.112 1 95.31 366 SER B C 1
ATOM 6199 O O . SER B 1 366 ? 8.844 1.198 -0.815 1 95.31 366 SER B O 1
ATOM 6201 N N . HIS B 1 367 ? 10.547 -0.016 0.053 1 91.81 367 HIS B N 1
ATOM 6202 C CA . HIS B 1 367 ? 10.891 -0.566 -1.253 1 91.81 367 HIS B CA 1
ATOM 6203 C C . HIS B 1 367 ? 11.656 -1.877 -1.113 1 91.81 367 HIS B C 1
ATOM 6205 O O . HIS B 1 367 ? 12.617 -1.963 -0.338 1 91.81 367 HIS B O 1
ATOM 6211 N N . GLY B 1 368 ? 11.227 -2.908 -1.841 1 92.5 368 GLY B N 1
ATOM 6212 C CA . GLY B 1 368 ? 11.977 -4.152 -1.927 1 92.5 368 GLY B CA 1
ATOM 6213 C C . GLY B 1 368 ? 12.148 -4.836 -0.585 1 92.5 368 GLY B C 1
ATOM 6214 O O . GLY B 1 368 ? 13.18 -5.461 -0.33 1 92.5 368 GLY B O 1
ATOM 6215 N N . GLY B 1 369 ? 11.273 -4.574 0.306 1 93.88 369 GLY B N 1
ATOM 6216 C CA . GLY B 1 369 ? 11.367 -5.188 1.622 1 93.88 369 GLY B CA 1
ATOM 6217 C C . GLY B 1 369 ? 12.164 -4.359 2.611 1 93.88 369 GLY B C 1
ATOM 6218 O O . GLY B 1 369 ? 12.32 -4.75 3.771 1 93.88 369 GLY B O 1
ATOM 6219 N N . SER B 1 370 ? 12.641 -3.281 2.107 1 93.31 370 SER B N 1
ATOM 6220 C CA . SER B 1 370 ? 13.414 -2.35 2.924 1 93.31 370 SER B CA 1
ATOM 6221 C C . SER B 1 370 ? 12.594 -1.118 3.287 1 93.31 370 SER B C 1
ATOM 6223 O O . SER B 1 370 ? 11.766 -0.665 2.498 1 93.31 370 SER B O 1
ATOM 6225 N N . GLN B 1 371 ? 12.844 -0.599 4.52 1 96.19 371 GLN B N 1
ATOM 6226 C CA . GLN B 1 371 ? 12.141 0.606 4.949 1 96.19 371 GLN B CA 1
ATOM 6227 C C . GLN B 1 371 ? 13.117 1.641 5.504 1 96.19 371 GLN B C 1
ATOM 6229 O O . GLN B 1 371 ? 13.945 1.323 6.367 1 96.19 371 GLN B O 1
ATOM 6234 N N . ALA B 1 372 ? 13.039 2.852 4.984 1 97.06 372 ALA B N 1
ATOM 6235 C CA . ALA B 1 372 ? 13.836 3.977 5.473 1 97.06 372 ALA B CA 1
ATOM 6236 C C . ALA B 1 372 ? 13 5.254 5.535 1 97.06 372 ALA B C 1
ATOM 6238 O O . ALA B 1 372 ? 12.094 5.453 4.715 1 97.06 372 ALA B O 1
ATOM 6239 N N . PHE B 1 373 ? 13.266 6.074 6.551 1 98.12 373 PHE B N 1
ATOM 6240 C CA . PHE B 1 373 ? 12.695 7.414 6.578 1 98.12 373 PHE B CA 1
ATOM 6241 C C . PHE B 1 373 ? 13.43 8.336 5.602 1 98.12 373 PHE B C 1
ATOM 6243 O O . PHE B 1 373 ? 14.609 8.617 5.785 1 98.12 373 PHE B O 1
ATOM 6250 N N . VAL B 1 374 ? 12.719 8.812 4.609 1 97.06 374 VAL B N 1
ATOM 6251 C CA . VAL B 1 374 ? 13.375 9.578 3.555 1 97.06 374 VAL B CA 1
ATOM 6252 C C . VAL B 1 374 ? 12.906 11.031 3.611 1 97.06 374 VAL B C 1
ATOM 6254 O O . VAL B 1 374 ? 11.789 11.352 3.209 1 97.06 374 VAL B O 1
ATOM 6257 N N . PHE B 1 375 ? 13.805 11.914 4.043 1 97.81 375 PHE B N 1
ATOM 6258 C CA . PHE B 1 375 ? 13.508 13.336 4.203 1 97.81 375 PHE B CA 1
ATOM 6259 C C . PHE B 1 375 ? 14.148 14.148 3.08 1 97.81 375 PHE B C 1
ATOM 6261 O O . PHE B 1 375 ? 15.367 14.195 2.959 1 97.81 375 PHE B O 1
ATOM 6268 N N . HIS B 1 376 ? 13.305 14.766 2.262 1 96.31 376 HIS B N 1
ATOM 6269 C CA . HIS B 1 376 ? 13.781 15.648 1.203 1 96.31 376 HIS B CA 1
ATOM 6270 C C . HIS B 1 376 ? 13.914 17.078 1.703 1 96.31 376 HIS B C 1
ATOM 6272 O O . HIS B 1 376 ? 13.102 17.953 1.366 1 96.31 376 HIS B O 1
ATOM 6278 N N . GLN B 1 377 ? 14.953 17.359 2.311 1 94.12 377 GLN B N 1
ATOM 6279 C CA . GLN B 1 377 ? 15.125 18.609 3.039 1 94.12 377 GLN B CA 1
ATOM 6280 C C . GLN B 1 377 ? 15.078 19.812 2.094 1 94.12 377 GLN B C 1
ATOM 6282 O O . GLN B 1 377 ? 14.312 20.75 2.309 1 94.12 377 GLN B O 1
ATOM 6287 N N . LYS B 1 378 ? 15.898 19.766 1.066 1 93.62 378 LYS B N 1
ATOM 6288 C CA . LYS B 1 378 ? 15.984 20.906 0.163 1 93.62 378 LYS B CA 1
ATOM 6289 C C . LYS B 1 378 ? 14.656 21.125 -0.555 1 93.62 378 LYS B C 1
ATOM 6291 O O . LYS B 1 378 ? 14.242 22.266 -0.762 1 93.62 378 LYS B O 1
ATOM 6296 N N . ALA B 1 379 ? 14.062 20.078 -0.923 1 95.88 379 ALA B N 1
ATOM 6297 C CA . ALA B 1 379 ? 12.758 20.203 -1.58 1 95.88 379 ALA B CA 1
ATOM 6298 C C . ALA B 1 379 ? 11.734 20.844 -0.651 1 95.88 379 ALA B C 1
ATOM 6300 O O . ALA B 1 379 ? 10.961 21.703 -1.072 1 95.88 379 ALA B O 1
ATOM 6301 N N . ALA B 1 380 ? 11.758 20.438 0.557 1 96.94 380 ALA B N 1
ATOM 6302 C CA . ALA B 1 380 ? 10.844 21 1.544 1 96.94 380 ALA B CA 1
ATOM 6303 C C . ALA B 1 380 ? 11.094 22.5 1.747 1 96.94 380 ALA B C 1
ATOM 6305 O O . ALA B 1 380 ? 10.148 23.281 1.82 1 96.94 380 ALA B O 1
ATOM 6306 N N . GLU B 1 381 ? 12.289 22.844 1.805 1 96.56 381 GLU B N 1
ATOM 6307 C CA . GLU B 1 381 ? 12.656 24.25 1.968 1 96.56 381 GLU B CA 1
ATOM 6308 C C . GLU B 1 381 ? 12.164 25.094 0.789 1 96.56 381 GLU B C 1
ATOM 6310 O O . GLU B 1 381 ? 11.641 26.188 0.978 1 96.56 381 GLU B O 1
ATOM 6315 N N . ASP B 1 382 ? 12.398 24.562 -0.367 1 96.62 382 ASP B N 1
ATOM 6316 C CA . ASP B 1 382 ? 11.93 25.25 -1.563 1 96.62 382 ASP B CA 1
ATOM 6317 C C . ASP B 1 382 ? 10.422 25.453 -1.523 1 96.62 382 ASP B C 1
ATOM 6319 O O . ASP B 1 382 ? 9.922 26.547 -1.802 1 96.62 382 ASP B O 1
ATOM 6323 N N . PHE B 1 383 ? 9.758 24.469 -1.211 1 98.06 383 PHE B N 1
ATOM 6324 C CA . PHE B 1 383 ? 8.297 24.516 -1.163 1 98.06 383 PHE B CA 1
ATOM 6325 C C . PHE B 1 383 ? 7.828 25.531 -0.12 1 98.06 383 PHE B C 1
ATOM 6327 O O . PHE B 1 383 ? 6.941 26.328 -0.389 1 98.06 383 PHE B O 1
ATOM 6334 N N . ARG B 1 384 ? 8.414 25.516 1.041 1 98.5 384 ARG B N 1
ATOM 6335 C CA . ARG B 1 384 ? 8.07 26.438 2.119 1 98.5 384 ARG B CA 1
ATOM 6336 C C . ARG B 1 384 ? 8.297 27.875 1.697 1 98.5 384 ARG B C 1
ATOM 6338 O O . ARG B 1 384 ? 7.434 28.734 1.901 1 98.5 384 ARG B O 1
ATOM 6345 N N . ASN B 1 385 ? 9.406 28.078 1.107 1 98.31 385 ASN B N 1
ATOM 6346 C CA . ASN B 1 385 ? 9.836 29.438 0.814 1 98.31 385 ASN B CA 1
ATOM 6347 C C . ASN B 1 385 ? 9.109 30.016 -0.404 1 98.31 385 ASN B C 1
ATOM 6349 O O . ASN B 1 385 ? 8.82 31.203 -0.46 1 98.31 385 ASN B O 1
ATOM 6353 N N . GLN B 1 386 ? 8.812 29.141 -1.311 1 98.19 386 GLN B N 1
ATOM 6354 C CA . GLN B 1 386 ? 8.352 29.656 -2.596 1 98.19 386 GLN B CA 1
ATOM 6355 C C . GLN B 1 386 ? 6.848 29.469 -2.756 1 98.19 386 GLN B C 1
ATOM 6357 O O . GLN B 1 386 ? 6.234 30.078 -3.639 1 98.19 386 GLN B O 1
ATOM 6362 N N . VAL B 1 387 ? 6.293 28.609 -1.928 1 98.56 387 VAL B N 1
ATOM 6363 C CA . VAL B 1 387 ? 4.867 28.359 -2.096 1 98.56 387 VAL B CA 1
ATOM 6364 C C . VAL B 1 387 ? 4.125 28.688 -0.805 1 98.56 387 VAL B C 1
ATOM 6366 O O . VAL B 1 387 ? 3.283 29.594 -0.782 1 98.56 387 VAL B O 1
ATOM 6369 N N . VAL B 1 388 ? 4.527 28.109 0.29 1 98.75 388 VAL B N 1
ATOM 6370 C CA . VAL B 1 388 ? 3.768 28.188 1.533 1 98.75 388 VAL B CA 1
ATOM 6371 C C . VAL B 1 388 ? 3.842 29.609 2.09 1 98.75 388 VAL B C 1
ATOM 6373 O O . VAL B 1 388 ? 2.812 30.219 2.395 1 98.75 388 VAL B O 1
ATOM 6376 N N . ALA B 1 389 ? 5.016 30.125 2.205 1 98.75 389 ALA B N 1
ATOM 6377 C CA . ALA B 1 389 ? 5.191 31.438 2.791 1 98.75 389 ALA B CA 1
ATOM 6378 C C . ALA B 1 389 ? 4.469 32.5 1.97 1 98.75 389 ALA B C 1
ATOM 6380 O O . ALA B 1 389 ? 3.688 33.281 2.51 1 98.75 389 ALA B O 1
ATOM 6381 N N . PRO B 1 390 ? 4.648 32.531 0.633 1 98.62 390 PRO B N 1
ATOM 6382 C CA . PRO B 1 390 ? 3.9 33.5 -0.164 1 98.62 390 PRO B CA 1
ATOM 6383 C C . PRO B 1 390 ? 2.389 33.344 -0.019 1 98.62 390 PRO B C 1
ATOM 6385 O O . PRO B 1 390 ? 1.661 34.344 -0.01 1 98.62 390 PRO B O 1
ATOM 6388 N N . PHE B 1 391 ? 1.892 32.188 0.082 1 98.75 391 PHE B N 1
ATOM 6389 C CA . PHE B 1 391 ? 0.467 31.953 0.297 1 98.75 391 PHE B CA 1
ATOM 6390 C C . PHE B 1 391 ? -0.012 32.688 1.546 1 98.75 391 PHE B C 1
ATOM 6392 O O . PHE B 1 391 ? -1.017 33.406 1.509 1 98.75 391 PHE B O 1
ATOM 6399 N N . PHE B 1 392 ? 0.731 32.5 2.604 1 98.56 392 PHE B N 1
ATOM 6400 C CA . PHE B 1 392 ? 0.283 33.062 3.873 1 98.56 392 PHE B CA 1
ATOM 6401 C C . PHE B 1 392 ? 0.424 34.594 3.871 1 98.56 392 PHE B C 1
ATOM 6403 O O . PHE B 1 392 ? -0.381 35.281 4.484 1 98.56 392 PHE B O 1
ATOM 6410 N N . VAL B 1 393 ? 1.44 35.125 3.211 1 98.12 393 VAL B N 1
ATOM 6411 C CA . VAL B 1 393 ? 1.581 36.562 3.08 1 98.12 393 VAL B CA 1
ATOM 6412 C C . VAL B 1 393 ? 0.377 37.125 2.334 1 98.12 393 VAL B C 1
ATOM 6414 O O . VAL B 1 393 ? -0.213 38.125 2.762 1 98.12 393 VAL B O 1
ATOM 6417 N N . ASN B 1 394 ? -0.005 36.469 1.286 1 98.12 394 ASN B N 1
ATOM 6418 C CA . ASN B 1 394 ? -1.164 36.906 0.512 1 98.12 394 ASN B CA 1
ATOM 6419 C C . ASN B 1 394 ? -2.459 36.719 1.301 1 98.12 394 ASN B C 1
ATOM 6421 O O . ASN B 1 394 ? -3.344 37.594 1.244 1 98.12 394 ASN B O 1
ATOM 6425 N N . TYR B 1 395 ? -2.566 35.656 2 1 97.88 395 TYR B N 1
ATOM 6426 C CA . TYR B 1 395 ? -3.74 35.406 2.836 1 97.88 395 TYR B CA 1
ATOM 6427 C C . TYR B 1 395 ? -3.881 36.5 3.895 1 97.88 395 TYR B C 1
ATOM 6429 O O . TYR B 1 395 ? -4.973 37.031 4.094 1 97.88 395 TYR B O 1
ATOM 6437 N N . ALA B 1 396 ? -2.816 36.812 4.5 1 96.81 396 ALA B N 1
ATOM 6438 C CA . ALA B 1 396 ? -2.812 37.875 5.512 1 96.81 396 ALA B CA 1
ATOM 6439 C C . ALA B 1 396 ? -3.25 39.188 4.914 1 96.81 396 ALA B C 1
ATOM 6441 O O . ALA B 1 396 ? -4.043 39.906 5.516 1 96.81 396 ALA B O 1
ATOM 6442 N N . LYS B 1 397 ? -2.709 39.469 3.791 1 96.88 397 LYS B N 1
ATOM 6443 C CA . LYS B 1 397 ? -3.062 40.719 3.102 1 96.88 397 LYS B CA 1
ATOM 6444 C C . LYS B 1 397 ? -4.562 40.781 2.824 1 96.88 397 LYS B C 1
ATOM 6446 O O . LYS B 1 397 ? -5.18 41.844 2.977 1 96.88 397 LYS B O 1
ATOM 6451 N N . SER B 1 398 ? -5.07 39.656 2.445 1 96.44 398 SER B N 1
ATOM 6452 C CA . SER B 1 398 ? -6.5 39.594 2.162 1 96.44 398 SER B CA 1
ATOM 6453 C C . SER B 1 398 ? -7.324 39.812 3.426 1 96.44 398 SER B C 1
ATOM 6455 O O . SER B 1 398 ? -8.492 40.188 3.352 1 96.44 398 SER B O 1
ATOM 6457 N N . LYS B 1 399 ? -6.738 39.594 4.527 1 94.44 399 LYS B N 1
ATOM 6458 C CA . LYS B 1 399 ? -7.406 39.812 5.809 1 94.44 399 LYS B CA 1
ATOM 6459 C C . LYS B 1 399 ? -7.02 41.156 6.418 1 94.44 399 LYS B C 1
ATOM 6461 O O . LYS B 1 399 ? -7.309 41.438 7.586 1 94.44 399 LYS B O 1
ATOM 6466 N N . GLY B 1 400 ? -6.277 41.938 5.668 1 94.31 400 GLY B N 1
ATOM 6467 C CA . GLY B 1 400 ? -5.922 43.281 6.094 1 94.31 400 GLY B CA 1
ATOM 6468 C C . GLY B 1 400 ? -4.648 43.344 6.918 1 94.31 400 GLY B C 1
ATOM 6469 O O . GLY B 1 400 ? -4.379 44.344 7.594 1 94.31 400 GLY B O 1
ATOM 6470 N N . GLN B 1 401 ? -3.918 42.25 6.891 1 93.88 401 GLN B N 1
ATOM 6471 C CA . GLN B 1 401 ? -2.66 42.188 7.629 1 93.88 401 GLN B CA 1
ATOM 6472 C C . GLN B 1 401 ? -1.466 42.188 6.68 1 93.88 401 GLN B C 1
ATOM 6474 O O . GLN B 1 401 ? -1.514 41.531 5.625 1 93.88 401 GLN B O 1
ATOM 6479 N N . ASN B 1 402 ? -0.453 42.938 7.102 1 94.62 402 ASN B N 1
ATOM 6480 C CA . ASN B 1 402 ? 0.785 42.906 6.328 1 94.62 402 ASN B CA 1
ATOM 6481 C C . ASN B 1 402 ? 1.888 42.156 7.047 1 94.62 402 ASN B C 1
ATOM 6483 O O . ASN B 1 402 ? 2.312 42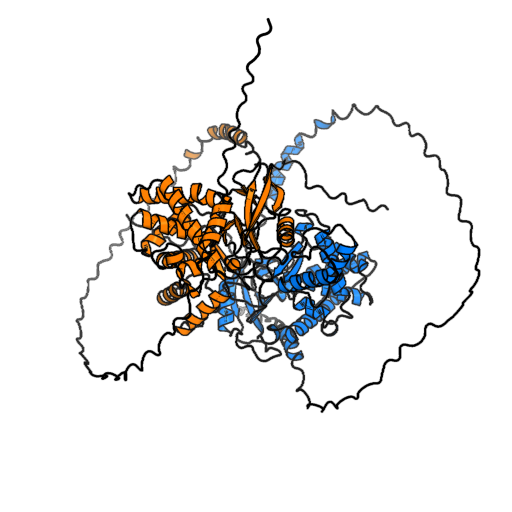.531 8.141 1 94.62 402 ASN B O 1
ATOM 6487 N N . ILE B 1 403 ? 2.309 41.062 6.461 1 95.88 403 ILE B N 1
ATOM 6488 C CA . ILE B 1 403 ? 3.369 40.219 7.012 1 95.88 403 ILE B CA 1
ATOM 6489 C C . ILE B 1 403 ? 4.574 40.25 6.074 1 95.88 403 ILE B C 1
ATOM 6491 O O . ILE B 1 403 ? 4.418 40.188 4.852 1 95.88 403 ILE B O 1
ATOM 6495 N N . ASP B 1 404 ? 5.758 40.406 6.707 1 97.69 404 ASP B N 1
ATOM 6496 C CA . ASP B 1 404 ? 7 40.375 5.941 1 97.69 404 ASP B CA 1
ATOM 6497 C C . ASP B 1 404 ? 7.348 38.938 5.512 1 97.69 404 ASP B C 1
ATOM 6499 O O . ASP B 1 404 ? 7.449 38.031 6.348 1 97.69 404 ASP B O 1
ATOM 6503 N N . LEU B 1 405 ? 7.586 38.844 4.258 1 98.25 405 LEU B N 1
ATOM 6504 C CA . LEU B 1 405 ? 7.832 37.5 3.682 1 98.25 405 LEU B CA 1
ATOM 6505 C C . LEU B 1 405 ? 9.086 36.875 4.277 1 98.25 405 LEU B C 1
ATOM 6507 O O . LEU B 1 405 ? 9.07 35.719 4.684 1 98.25 405 LEU B O 1
ATOM 6511 N N . ALA B 1 406 ? 10.148 37.562 4.402 1 98.25 406 ALA B N 1
ATOM 6512 C CA . ALA B 1 406 ? 11.43 37.031 4.879 1 98.25 406 ALA B CA 1
ATOM 6513 C C . ALA B 1 406 ? 11.328 36.594 6.34 1 98.25 406 ALA B C 1
ATOM 6515 O O . ALA B 1 406 ? 11.883 35.562 6.723 1 98.25 406 ALA B O 1
ATOM 6516 N N . THR B 1 407 ? 10.656 37.406 7.07 1 98 407 THR B N 1
ATOM 6517 C CA . THR B 1 407 ? 10.461 37.094 8.477 1 98 407 THR B CA 1
ATOM 6518 C C . THR B 1 407 ? 9.617 35.812 8.625 1 98 407 THR B C 1
ATOM 6520 O O . THR B 1 407 ? 9.914 34.969 9.453 1 98 407 THR B O 1
ATOM 6523 N N . PHE B 1 408 ? 8.57 35.75 7.812 1 98.31 408 PHE B N 1
ATOM 6524 C CA . PHE B 1 408 ? 7.727 34.562 7.852 1 98.31 408 PHE B CA 1
ATOM 6525 C C . PHE B 1 408 ? 8.523 33.344 7.484 1 98.31 408 PHE B C 1
ATOM 6527 O O . PHE B 1 408 ? 8.43 32.312 8.156 1 98.31 408 PHE B O 1
ATOM 6534 N N . GLN B 1 409 ? 9.312 33.406 6.461 1 98.56 409 GLN B N 1
ATOM 6535 C CA . GLN B 1 409 ? 10.156 32.281 6.023 1 98.56 409 GLN B CA 1
ATOM 6536 C C . GLN B 1 409 ? 11.117 31.859 7.125 1 98.56 409 GLN B C 1
ATOM 6538 O O . GLN B 1 409 ? 11.289 30.672 7.375 1 98.56 409 GLN B O 1
ATOM 6543 N N . LYS B 1 410 ? 11.688 32.781 7.762 1 98.25 410 LYS B N 1
ATOM 6544 C CA . LYS B 1 410 ? 12.633 32.5 8.836 1 98.25 410 LYS B CA 1
ATOM 6545 C C . LYS B 1 410 ? 11.945 31.812 10.008 1 98.25 410 LYS B C 1
ATOM 6547 O O . LYS B 1 410 ? 12.461 30.828 10.547 1 98.25 410 LYS B O 1
ATOM 6552 N N . ASN B 1 411 ? 10.812 32.344 10.391 1 98.25 411 ASN B N 1
ATOM 6553 C CA . ASN B 1 411 ? 10.062 31.75 11.5 1 98.25 411 ASN B CA 1
ATOM 6554 C C . ASN B 1 411 ? 9.586 30.344 11.164 1 98.25 411 ASN B C 1
ATOM 6556 O O . ASN B 1 411 ? 9.602 29.453 12.023 1 98.25 411 ASN B O 1
ATOM 6560 N N . LEU B 1 412 ? 9.172 30.172 9.93 1 98.5 412 LEU B N 1
ATOM 6561 C CA . LEU B 1 412 ? 8.719 28.859 9.484 1 98.5 412 LEU B CA 1
ATOM 6562 C C . LEU B 1 412 ? 9.867 27.859 9.508 1 98.5 412 LEU B C 1
ATOM 6564 O O . LEU B 1 412 ? 9.703 26.734 9.992 1 98.5 412 LEU B O 1
ATOM 6568 N N . GLN B 1 413 ? 10.961 28.219 9.031 1 97.81 413 GLN B N 1
ATOM 6569 C CA . GLN B 1 413 ? 12.148 27.375 9.055 1 97.81 413 GLN B CA 1
ATOM 6570 C C . GLN B 1 413 ? 12.539 27 10.477 1 97.81 413 GLN B C 1
ATOM 6572 O O . GLN B 1 413 ? 12.875 25.844 10.758 1 97.81 413 GLN B O 1
ATOM 6577 N N . SER B 1 414 ? 12.492 27.969 11.312 1 98 414 SER B N 1
ATOM 6578 C CA . SER B 1 414 ? 12.844 27.734 12.711 1 98 414 SER B CA 1
ATOM 6579 C C . SER B 1 414 ? 11.891 26.75 13.367 1 98 414 SER B C 1
ATOM 6581 O O . SER B 1 414 ? 12.32 25.844 14.078 1 98 414 SER B O 1
ATOM 6583 N N . LEU B 1 415 ? 10.633 26.953 13.141 1 98.31 415 LEU B N 1
ATOM 6584 C CA . LEU B 1 415 ? 9.648 26.062 13.75 1 98.31 415 LEU B CA 1
ATOM 6585 C C . LEU B 1 415 ? 9.781 24.641 13.195 1 98.31 415 LEU B C 1
ATOM 6587 O O . LEU B 1 415 ? 9.656 23.672 13.945 1 98.31 415 LEU B O 1
ATOM 6591 N N . GLN B 1 416 ? 10.016 24.578 11.914 1 97.62 416 GLN B N 1
ATOM 6592 C CA . GLN B 1 416 ? 10.18 23.266 11.281 1 97.62 416 GLN B CA 1
ATOM 6593 C C . GLN B 1 416 ? 11.391 22.531 11.852 1 97.62 416 GLN B C 1
ATOM 6595 O O . GLN B 1 416 ? 11.359 21.312 12.016 1 97.62 416 GLN B O 1
ATOM 6600 N N . ALA B 1 417 ? 12.406 23.234 12.109 1 96.94 417 ALA B N 1
ATOM 6601 C CA . ALA B 1 417 ? 13.578 22.641 12.742 1 96.94 417 ALA B CA 1
ATOM 6602 C C . ALA B 1 417 ? 13.242 22.125 14.133 1 96.94 417 ALA B C 1
ATOM 6604 O O . ALA B 1 417 ? 13.703 21.047 14.531 1 96.94 417 ALA B O 1
ATOM 6605 N N . GLN B 1 418 ? 12.469 22.844 14.836 1 97.94 418 GLN B N 1
ATOM 6606 C CA . GLN B 1 418 ? 12.031 22.422 16.156 1 97.94 418 GLN B CA 1
ATOM 6607 C C . GLN B 1 418 ? 11.156 21.172 16.078 1 97.94 418 GLN B C 1
ATOM 6609 O O . GLN B 1 418 ? 11.289 20.266 16.891 1 97.94 418 GLN B O 1
ATOM 6614 N N . HIS B 1 419 ? 10.25 21.188 15.094 1 98.5 419 HIS B N 1
ATOM 6615 C CA . HIS B 1 419 ? 9.414 20.016 14.867 1 98.5 419 HIS B CA 1
ATOM 6616 C C . HIS B 1 419 ? 10.266 18.766 14.586 1 98.5 419 HIS B C 1
ATOM 6618 O O . HIS B 1 419 ? 10.016 17.703 15.156 1 98.5 419 HIS B O 1
ATOM 6624 N N . LEU B 1 420 ? 11.18 18.922 13.719 1 97.56 420 LEU B N 1
ATOM 6625 C CA . LEU B 1 420 ? 12.047 17.812 13.352 1 97.56 420 LEU B CA 1
ATOM 6626 C C . LEU B 1 420 ? 12.82 17.297 14.562 1 97.56 420 LEU B C 1
ATOM 6628 O O . LEU B 1 420 ? 12.891 16.094 14.797 1 97.56 420 LEU B O 1
ATOM 6632 N N . ALA B 1 421 ? 13.359 18.188 15.32 1 97.06 421 ALA B N 1
ATOM 6633 C CA . ALA B 1 421 ? 14.117 17.828 16.516 1 97.06 421 ALA B CA 1
ATOM 6634 C C . ALA B 1 421 ? 13.242 17.062 17.5 1 97.06 421 ALA B C 1
ATOM 6636 O O . ALA B 1 421 ? 13.688 16.062 18.078 1 97.06 421 ALA B O 1
ATOM 6637 N N . ALA B 1 422 ? 12.062 17.547 17.688 1 98.19 422 ALA B N 1
ATOM 6638 C CA . ALA B 1 422 ? 11.141 16.891 18.609 1 98.19 422 ALA B CA 1
ATOM 6639 C C . ALA B 1 422 ? 10.805 15.477 18.125 1 98.19 422 ALA B C 1
ATOM 6641 O O . ALA B 1 422 ? 10.789 14.531 18.922 1 98.19 422 ALA B O 1
ATOM 6642 N N . THR B 1 423 ? 10.555 15.32 16.859 1 98.12 423 THR B N 1
ATOM 6643 C CA . THR B 1 423 ? 10.258 14.016 16.297 1 98.12 423 THR B CA 1
ATOM 6644 C C . THR B 1 423 ? 11.43 13.055 16.484 1 98.12 423 THR B C 1
ATOM 6646 O O . THR B 1 423 ? 11.242 11.914 16.906 1 98.12 423 THR B O 1
ATOM 6649 N N . LEU B 1 424 ? 12.617 13.516 16.219 1 97.62 424 LEU B N 1
ATOM 6650 C CA . LEU B 1 424 ? 13.812 12.688 16.328 1 97.62 424 LEU B CA 1
ATOM 6651 C C . LEU B 1 424 ? 14.086 12.32 17.781 1 97.62 424 LEU B C 1
ATOM 6653 O O . LEU B 1 424 ? 14.703 11.289 18.062 1 97.62 424 LEU B O 1
ATOM 6657 N N . LYS B 1 425 ? 13.594 13.102 18.672 1 97.38 425 LYS B N 1
ATOM 6658 C CA . LYS B 1 425 ? 13.781 12.867 20.094 1 97.38 425 LYS B CA 1
ATOM 6659 C C . LYS B 1 425 ? 12.797 11.828 20.625 1 97.38 425 LYS B C 1
ATOM 6661 O O . LYS B 1 425 ? 13.148 10.984 21.453 1 97.38 425 LYS B O 1
ATOM 6666 N N . TYR B 1 426 ? 11.586 11.844 20.109 1 97.88 426 TYR B N 1
ATOM 6667 C CA . TYR B 1 426 ? 10.531 11.148 20.828 1 97.88 426 TYR B CA 1
ATOM 6668 C C . TYR B 1 426 ? 9.969 9.992 20.016 1 97.88 426 TYR B C 1
ATOM 6670 O O . TYR B 1 426 ? 9.305 9.102 20.547 1 97.88 426 TYR B O 1
ATOM 6678 N N . LEU B 1 427 ? 10.148 9.984 18.719 1 97.75 427 LEU B N 1
ATOM 6679 C CA . LEU B 1 427 ? 9.5 8.977 17.891 1 97.75 427 LEU B CA 1
ATOM 6680 C C . LEU B 1 427 ? 10.367 7.727 17.75 1 97.75 427 LEU B C 1
ATOM 6682 O O . LEU B 1 427 ? 11.484 7.793 17.234 1 97.75 427 LEU B O 1
ATOM 6686 N N . GLU B 1 428 ? 9.844 6.656 18.219 1 95.69 428 GLU B N 1
ATOM 6687 C CA . GLU B 1 428 ? 10.484 5.367 17.969 1 95.69 428 GLU B CA 1
ATOM 6688 C C . GLU B 1 428 ? 10.062 4.781 16.625 1 95.69 428 GLU B C 1
ATOM 6690 O O . GLU B 1 428 ? 8.883 4.828 16.266 1 95.69 428 GLU B O 1
ATOM 6695 N N . PRO B 1 429 ? 10.914 4.227 15.828 1 96.75 429 PRO B N 1
ATOM 6696 C CA . PRO B 1 429 ? 12.336 3.99 16.109 1 96.75 429 PRO B CA 1
ATOM 6697 C C . PRO B 1 429 ? 13.227 5.133 15.633 1 96.75 429 PRO B C 1
ATOM 6699 O O . PRO B 1 429 ? 14.453 5.012 15.656 1 96.75 429 PRO B O 1
ATOM 6702 N N . ALA B 1 430 ? 12.672 6.137 15.172 1 96.75 430 ALA B N 1
ATOM 6703 C CA . ALA B 1 430 ? 13.453 7.219 14.586 1 96.75 430 ALA B CA 1
ATOM 6704 C C . ALA B 1 430 ? 14.469 7.762 15.586 1 96.75 430 ALA B C 1
ATOM 6706 O O . ALA B 1 430 ? 15.578 8.156 15.203 1 96.75 430 ALA B O 1
ATOM 6707 N N . ASN B 1 431 ? 14.211 7.734 16.797 1 97.38 431 ASN B N 1
ATOM 6708 C CA . ASN B 1 431 ? 15.07 8.312 17.828 1 97.38 431 ASN B CA 1
ATOM 6709 C C . ASN B 1 431 ? 16.266 7.414 18.125 1 97.38 431 ASN B C 1
ATOM 6711 O O . ASN B 1 431 ? 17.125 7.773 18.938 1 97.38 431 ASN B O 1
ATOM 6715 N N . ALA B 1 432 ? 16.359 6.297 17.5 1 98 432 ALA B N 1
ATOM 6716 C CA . ALA B 1 432 ? 17.453 5.352 17.719 1 98 432 ALA B CA 1
ATOM 6717 C C . ALA B 1 432 ? 18.109 4.969 16.391 1 98 432 ALA B C 1
ATOM 6719 O O . ALA B 1 432 ? 18.766 3.924 16.297 1 98 432 ALA B O 1
ATOM 6720 N N . LEU B 1 433 ? 17.828 5.777 15.406 1 98 433 LEU B N 1
ATOM 6721 C CA . LEU B 1 433 ? 18.406 5.5 14.094 1 98 433 LEU B CA 1
ATOM 6722 C C . LEU B 1 433 ? 19.406 6.586 13.695 1 98 433 LEU B C 1
ATOM 6724 O O . LEU B 1 433 ? 19.156 7.77 13.938 1 98 433 LEU B O 1
ATOM 6728 N N . PRO B 1 434 ? 20.547 6.141 13.094 1 97 434 PRO B N 1
ATOM 6729 C CA . PRO B 1 434 ? 21.438 7.148 12.516 1 97 434 PRO B CA 1
ATOM 6730 C C . PRO B 1 434 ? 20.797 7.922 11.367 1 97 434 PRO B C 1
ATOM 6732 O O . PRO B 1 434 ? 20 7.363 10.617 1 97 434 PRO B O 1
ATOM 6735 N N . ILE B 1 435 ? 21.203 9.109 11.281 1 98 435 ILE B N 1
ATOM 6736 C CA . ILE B 1 435 ? 20.75 9.938 10.164 1 98 435 ILE B CA 1
ATOM 6737 C C . ILE B 1 435 ? 21.859 10 9.102 1 98 435 ILE B C 1
ATOM 6739 O O . ILE B 1 435 ? 22.953 10.508 9.367 1 98 435 ILE B O 1
ATOM 6743 N N . TRP B 1 436 ? 21.5 9.547 7.922 1 98 436 TRP B N 1
ATOM 6744 C CA . TRP B 1 436 ? 22.484 9.445 6.84 1 98 436 TRP B CA 1
ATOM 6745 C C . TRP B 1 436 ? 22.234 10.523 5.789 1 98 436 TRP B C 1
ATOM 6747 O O . TRP B 1 436 ? 21.172 10.57 5.18 1 98 436 TRP B O 1
ATOM 6757 N N . PRO B 1 437 ? 23.234 11.375 5.512 1 97.19 437 PRO B N 1
ATOM 6758 C CA . PRO B 1 437 ? 23.141 12.25 4.34 1 97.19 437 PRO B CA 1
ATOM 6759 C C . PRO B 1 437 ? 23.297 11.484 3.025 1 97.19 437 PRO B C 1
ATOM 6761 O O . PRO B 1 437 ? 24.25 10.719 2.861 1 97.19 437 PRO B O 1
ATOM 6764 N N . VAL B 1 438 ? 22.344 11.672 2.191 1 95.38 438 VAL B N 1
ATOM 6765 C CA . VAL B 1 438 ? 22.344 11.031 0.879 1 95.38 438 VAL B CA 1
ATOM 6766 C C . VAL B 1 438 ? 22.297 12.102 -0.214 1 95.38 438 VAL B C 1
ATOM 6768 O O . VAL B 1 438 ? 21.406 12.953 -0.217 1 95.38 438 VAL B O 1
ATOM 6771 N N . THR B 1 439 ? 23.25 12.008 -1.124 1 92.44 439 THR B N 1
ATOM 6772 C CA . THR B 1 439 ? 23.297 12.953 -2.234 1 92.44 439 THR B CA 1
ATOM 6773 C C . THR B 1 439 ? 23 12.25 -3.557 1 92.44 439 THR B C 1
ATOM 6775 O O . THR B 1 439 ? 23.625 11.242 -3.885 1 92.44 439 THR B O 1
ATOM 6778 N N . ILE B 1 440 ? 22.094 12.836 -4.207 1 87 440 ILE B N 1
ATOM 6779 C CA . ILE B 1 440 ? 21.781 12.367 -5.555 1 87 440 ILE B CA 1
ATOM 6780 C C . ILE B 1 440 ? 22.328 13.352 -6.582 1 87 440 ILE B C 1
ATOM 6782 O O . ILE B 1 440 ? 21.906 14.508 -6.629 1 87 440 ILE B O 1
ATOM 6786 N N . ASN B 1 441 ? 23.188 12.828 -7.359 1 85.25 441 ASN B N 1
ATOM 6787 C CA . ASN B 1 441 ? 23.703 13.648 -8.453 1 85.25 441 ASN B CA 1
ATOM 6788 C C . ASN B 1 441 ? 22.828 13.516 -9.703 1 85.25 441 ASN B C 1
ATOM 6790 O O . ASN B 1 441 ? 22.547 12.406 -10.148 1 85.25 441 ASN B O 1
ATOM 6794 N N . THR B 1 442 ? 22.438 14.695 -10.195 1 83.19 442 THR B N 1
ATOM 6795 C CA . THR B 1 442 ? 21.5 14.68 -11.305 1 83.19 442 THR B CA 1
ATOM 6796 C C . THR B 1 442 ? 22.125 15.273 -12.562 1 83.19 442 THR B C 1
ATOM 6798 O O . THR B 1 442 ? 23.047 16.078 -12.477 1 83.19 442 THR B O 1
ATOM 6801 N N . LYS B 1 443 ? 21.656 14.711 -13.672 1 82.75 443 LYS B N 1
ATOM 6802 C CA . LYS B 1 443 ? 22 15.258 -14.984 1 82.75 443 LYS B CA 1
ATOM 6803 C C . LYS B 1 443 ? 20.766 15.414 -15.859 1 82.75 443 LYS B C 1
ATOM 6805 O O . LYS B 1 443 ? 19.734 14.789 -15.609 1 82.75 443 LYS B O 1
ATOM 6810 N N . GLN B 1 444 ? 20.828 16.406 -16.75 1 78.44 444 GLN B N 1
ATOM 6811 C CA . GLN B 1 444 ? 19.75 16.547 -17.719 1 78.44 444 GLN B CA 1
ATOM 6812 C C . GLN B 1 444 ? 19.812 15.445 -18.781 1 78.44 444 GLN B C 1
ATOM 6814 O O . GLN B 1 444 ? 20.875 15.172 -19.328 1 78.44 444 GLN B O 1
ATOM 6819 N N . GLY B 1 445 ? 18.828 14.531 -18.656 1 63.12 445 GLY B N 1
ATOM 6820 C CA . GLY B 1 445 ? 18.812 13.453 -19.625 1 63.12 445 GLY B CA 1
ATOM 6821 C C . GLY B 1 445 ? 18.594 13.93 -21.047 1 63.12 445 GLY B C 1
ATOM 6822 O O . GLY B 1 445 ? 18 14.992 -21.266 1 63.12 445 GLY B O 1
ATOM 6823 N N . ASN B 1 446 ? 19.469 13.539 -21.969 1 52.09 446 ASN B N 1
ATOM 6824 C CA . ASN B 1 446 ? 19.234 13.789 -23.391 1 52.09 446 ASN B CA 1
ATOM 6825 C C . ASN B 1 446 ? 17.969 13.086 -23.875 1 52.09 446 ASN B C 1
ATOM 6827 O O . ASN B 1 446 ? 17.656 11.977 -23.438 1 52.09 446 ASN B O 1
ATOM 6831 N N . ASP B 1 447 ? 16.953 13.758 -24.281 1 46.59 447 ASP B N 1
ATOM 6832 C CA . ASP B 1 447 ? 15.758 13.133 -24.859 1 46.59 447 ASP B CA 1
ATOM 6833 C C . ASP B 1 447 ? 16.109 11.82 -25.562 1 46.59 447 ASP B C 1
ATOM 6835 O O . ASP B 1 447 ? 15.227 11.008 -25.844 1 46.59 447 ASP B O 1
ATOM 6839 N N . SER B 1 448 ? 17.203 11.75 -26.438 1 37.72 448 SER B N 1
ATOM 6840 C CA . SER B 1 448 ? 17.359 10.773 -27.516 1 37.72 448 SER B CA 1
ATOM 6841 C C . SER B 1 448 ? 17.75 9.406 -26.969 1 37.72 448 SER B C 1
ATOM 6843 O O . SER B 1 448 ? 17.969 8.461 -27.719 1 37.72 448 SER B O 1
ATOM 6845 N N . ALA B 1 449 ? 18.531 9.266 -25.984 1 36.47 449 ALA B N 1
ATOM 6846 C CA . ALA B 1 449 ? 19.078 7.918 -25.922 1 36.47 449 ALA B CA 1
ATOM 6847 C C . ALA B 1 449 ? 18.016 6.914 -25.5 1 36.47 449 ALA B C 1
ATOM 6849 O O . ALA B 1 449 ? 17.375 7.078 -24.453 1 36.47 449 ALA B O 1
ATOM 6850 N N . PRO B 1 450 ? 17.438 6.113 -26.328 1 34.25 450 PRO B N 1
ATOM 6851 C CA . PRO B 1 450 ? 16.594 4.988 -25.922 1 34.25 450 PRO B CA 1
ATOM 6852 C C . PRO B 1 450 ? 17.188 4.207 -24.75 1 34.25 450 PRO B C 1
ATOM 6854 O O . PRO B 1 450 ? 18.406 4.188 -24.562 1 34.25 450 PRO B O 1
ATOM 6857 N N . LEU B 1 451 ? 16.531 4.035 -23.641 1 34.84 451 LEU B N 1
ATOM 6858 C CA . LEU B 1 451 ? 17.094 3.102 -22.672 1 34.84 451 LEU B CA 1
ATOM 6859 C C . LEU B 1 451 ? 17.938 2.033 -23.359 1 34.84 451 LEU B C 1
ATOM 6861 O O . LEU B 1 451 ? 17.578 1.569 -24.453 1 34.84 451 LEU B O 1
ATOM 6865 N N . PRO B 1 452 ? 19.172 1.862 -23.047 1 30.67 452 PRO B N 1
ATOM 6866 C CA . PRO B 1 452 ? 19.922 0.829 -23.75 1 30.67 452 PRO B CA 1
ATOM 6867 C C . PRO B 1 452 ? 19.156 -0.487 -23.875 1 30.67 452 PRO B C 1
ATOM 6869 O O . PRO B 1 452 ? 18.625 -0.985 -22.891 1 30.67 452 PRO B O 1
ATOM 6872 N N . MET B 1 453 ? 18.609 -0.845 -25.062 1 28 453 MET B N 1
ATOM 6873 C CA . MET B 1 453 ? 18.094 -2.178 -25.359 1 28 453 MET B CA 1
ATOM 6874 C C . MET B 1 453 ? 19.109 -3.252 -25 1 28 453 MET B C 1
ATOM 6876 O O . MET B 1 453 ? 20.266 -3.182 -25.438 1 28 453 MET B O 1
ATOM 6880 N N . PRO B 1 454 ? 18.953 -3.891 -23.812 1 26.22 454 PRO B N 1
ATOM 6881 C CA . PRO B 1 454 ? 19.984 -4.934 -23.719 1 26.22 454 PRO B CA 1
ATOM 6882 C C . PRO B 1 454 ? 20.125 -5.719 -25.016 1 26.22 454 PRO B C 1
ATOM 6884 O O . PRO B 1 454 ? 19.172 -5.828 -25.797 1 26.22 454 PRO B O 1
ATOM 6887 N N . ASN B 1 455 ? 21.328 -5.848 -25.516 1 26.52 455 ASN B N 1
ATOM 6888 C CA . ASN B 1 455 ? 21.734 -6.711 -26.625 1 26.52 455 ASN B CA 1
ATOM 6889 C C . ASN B 1 455 ? 21.266 -8.148 -26.406 1 26.52 455 ASN B C 1
ATOM 6891 O O . ASN B 1 455 ? 21.781 -8.867 -25.562 1 26.52 455 ASN B O 1
ATOM 6895 N N . VAL B 1 456 ? 19.969 -8.367 -26.5 1 25.22 456 VAL B N 1
ATOM 6896 C CA . VAL B 1 456 ? 19.531 -9.758 -26.594 1 25.22 456 VAL B CA 1
ATOM 6897 C C . VAL B 1 456 ? 20.219 -10.445 -27.766 1 25.22 456 VAL B C 1
ATOM 6899 O O . VAL B 1 456 ? 20.094 -10 -28.906 1 25.22 456 VAL B O 1
ATOM 6902 N N . ALA B 1 457 ? 21.297 -11.266 -27.5 1 26.92 457 ALA B N 1
ATOM 6903 C CA . ALA B 1 457 ? 21.969 -12.117 -28.484 1 26.92 457 ALA B CA 1
ATOM 6904 C C . ALA B 1 457 ? 20.938 -12.945 -29.266 1 26.92 457 ALA B C 1
ATOM 6906 O O . ALA B 1 457 ? 19.969 -13.438 -28.703 1 26.92 457 ALA B O 1
ATOM 6907 N N . PRO B 1 458 ? 20.922 -12.836 -30.594 1 24.25 458 PRO B N 1
ATOM 6908 C CA . PRO B 1 458 ? 20.047 -13.641 -31.453 1 24.25 458 PRO B CA 1
ATOM 6909 C C . PRO B 1 458 ? 20.25 -15.141 -31.266 1 24.25 458 PRO B C 1
ATOM 6911 O O . PRO B 1 458 ? 21.359 -15.594 -31 1 24.25 458 PRO B O 1
ATOM 6914 N N . SER B 1 459 ? 19.328 -15.844 -30.688 1 21.83 459 SER B N 1
ATOM 6915 C CA . SER B 1 459 ? 19.375 -17.297 -30.781 1 21.83 459 SER B CA 1
ATOM 6916 C C . SER B 1 459 ? 19.688 -17.75 -32.219 1 21.83 459 SER B C 1
ATOM 6918 O O . SER B 1 459 ? 19.094 -17.25 -33.156 1 21.83 459 SER B O 1
ATOM 6920 N N . GLY B 1 460 ? 20.938 -18.062 -32.5 1 19.44 460 GLY B N 1
ATOM 6921 C CA . GLY B 1 460 ? 21.266 -18.828 -33.688 1 19.44 460 GLY B CA 1
ATOM 6922 C C . GLY B 1 460 ? 20.281 -19.953 -33.938 1 19.44 460 GLY B C 1
ATOM 6923 O O . GLY B 1 460 ? 19.766 -20.578 -33 1 19.44 460 GLY B O 1
ATOM 6924 N N . ARG B 1 461 ? 19.891 -20.125 -35.188 1 18.69 461 ARG B N 1
ATOM 6925 C CA . ARG B 1 461 ? 19.453 -21.406 -35.719 1 18.69 461 ARG B CA 1
ATOM 6926 C C . ARG B 1 461 ? 20.578 -22.438 -35.656 1 18.69 461 ARG B C 1
ATOM 6928 O O . ARG B 1 461 ? 21.734 -22.125 -35.969 1 18.69 461 ARG B O 1
#

Solvent-accessible surface area (backbone atoms only — not comparable to full-atom values): 52404 Å² total; per-residue (Å²): 136,85,80,81,82,83,81,80,77,77,77,76,75,74,76,77,72,78,64,60,68,41,53,60,38,43,29,33,56,67,50,58,67,82,83,84,76,81,84,74,81,80,74,86,81,76,82,80,83,84,85,74,84,83,81,86,80,82,87,76,88,78,82,86,82,85,86,82,80,85,81,79,83,76,82,81,83,78,78,86,72,78,82,77,84,85,86,72,87,74,73,77,76,68,69,77,69,64,77,67,62,69,66,57,61,64,54,52,57,57,55,57,62,65,62,54,69,64,69,74,68,48,54,53,33,67,72,46,80,46,65,51,91,61,62,40,64,38,53,39,74,69,45,88,76,38,53,51,71,67,36,51,45,51,50,49,58,50,44,56,78,68,45,52,57,38,51,30,76,62,52,38,30,35,43,22,51,20,63,33,67,56,72,28,38,19,32,76,37,11,37,46,40,54,49,48,51,47,50,52,46,49,33,53,72,72,69,45,89,72,59,50,50,70,59,44,35,50,51,50,52,49,43,51,66,74,72,33,33,67,85,23,27,46,25,42,58,35,22,27,73,27,44,47,51,39,27,50,52,41,32,75,73,65,46,75,75,55,55,54,41,55,70,66,53,57,62,84,48,65,69,59,36,50,54,49,44,56,50,67,33,36,42,92,43,40,41,32,65,51,54,17,42,42,37,73,41,12,65,64,38,73,37,97,51,40,48,48,61,28,32,44,47,38,37,48,52,50,52,54,35,68,31,54,86,87,32,73,70,38,47,24,53,39,76,45,70,45,55,52,71,74,62,42,26,34,32,34,43,40,40,66,42,64,70,40,74,66,36,37,65,22,52,38,21,28,49,54,54,24,31,26,25,38,31,28,54,60,40,50,49,46,25,42,58,68,46,52,39,53,48,51,34,52,51,32,44,75,72,76,36,87,58,60,63,69,58,48,39,52,51,40,53,52,43,50,50,36,37,52,29,40,40,37,57,69,36,79,53,56,14,20,23,48,35,29,46,29,39,33,34,30,36,67,36,70,84,72,72,67,75,81,69,77,81,75,75,76,80,74,132,138,82,81,79,78,80,78,79,77,77,77,75,76,75,74,77,71,77,62,63,65,42,54,58,39,42,28,35,55,64,51,59,65,79,80,84,74,79,84,75,80,77,73,83,79,77,79,80,81,85,85,76,81,82,82,82,75,87,76,84,71,84,82,76,80,76,77,79,80,78,80,76,81,76,78,81,84,77,86,74,77,77,80,81,78,87,76,70,82,72,69,72,71,68,70,74,67,64,74,69,58,71,68,56,62,66,53,52,58,58,55,57,60,64,62,54,70,66,70,74,69,50,55,53,33,67,72,44,81,46,66,50,92,62,62,41,65,39,58,39,73,70,46,87,75,37,54,53,71,68,36,51,47,50,50,49,58,51,43,56,79,69,47,53,57,39,50,30,75,62,50,38,31,34,45,23,51,19,64,34,68,57,71,27,37,20,32,77,39,10,38,46,39,55,47,49,49,46,50,52,48,49,35,53,72,72,70,47,89,70,60,51,52,69,59,44,34,49,51,49,52,49,45,50,66,74,73,32,33,68,85,24,26,47,24,43,59,33,22,28,72,28,43,46,51,40,26,50,52,42,34,75,73,65,45,75,75,56,55,57,42,54,70,67,53,57,61,82,48,65,69,58,37,52,52,50,44,56,50,67,35,37,40,93,41,41,42,33,64,50,54,18,42,42,36,72,41,12,63,64,37,75,35,96,52,42,50,48,62,28,32,45,44,37,35,48,52,50,53,54,34,69,33,54,86,87,33,75,70,37,47,23,51,40,77,47,70,44,56,51,72,75,63,42,27,35,32,35,44,39,39,65,43,66,70,41,75,66,38,39,68,23,51,38,22,28,49,55,53,23,32,25,27,37,30,28,55,61,41,49,49,47,23,41,58,70,46,50,39,53,50,51,35,52,52,32,44,75,72,75,35,90,60,60,63,68,58,49,39,51,51,38,51,51,43,51,49,36,36,52,28,42,39,38,58,69,36,79,52,57,14,20,23,46,36,30,45,32,40,34,33,30,35,66,35,69,86,73,69,66,74,81,70,76,82,72,75,76,80,78,131

Organism: NCBI:txid307507

Radius of gyration: 35.69 Å; Cα contacts (8 Å, |Δi|>4): 1385; chains: 2; bounding box: 127×97×116 Å

Foldseek 3Di:
DDDDPDDCPPPPPPPPPDCPCCLVLVLQVVLQDDDDDDDPDPDDDDDDDDDDPDDDDDDDDDDDDDDDDDDDDDPDPDDPDDPPDDPPDPPDPPPPPPPVPPVVVVVVVVVVVVVPVPPPQQFKAFPDKDWDQDWRAFNDAADPLADHPVRVRVQVVVFRVPWGKDFLQQFWEEDLQQLFDDQGAYDQQTQLVLQLLLVQLLCVQVPHQDADLVVLLVLLVLCLVPRFFLSHAHEGEAAPVLVVVLLVVVVVVPDPPRDDDDDQAQDPDPVSNVSSLVSQLQLVSGRRLLLSCCAVVVVLLVGSHNRSSSSNSSSVVVQRRPDDPPDRSNSSHHYYYGYDDRDANAEEAEDEDEDDPSMDIGGTQDDPNHGHRYHDPVSSLCNCLPPVLVSSQVVQVVVVHHDDSVVSSVSSVVSSSSSSSSCCSPPPPNSNHIYMYMYTYIDRHDPPDDPPPPPPPPPDD/DDDDPDPPPPPPPPPPPPPPVCLVLVLQVVLLDDDDDDDPPPDDPDDDDDPDDDDPDDDDPDDDDDDDDDDDDDDDDDCPPDPDDPPPDPPDPPPVPPPVPPVVPVVVVVVVVVVPPPPPQQFKAFPDKDWDQDWRAFNDAADPLADHPVRVRVQVVVFRVPWGKDFLQQFWEEDLQQLFDDQGAYDQQTLLVLQLLLVQLLCVQVPHQDDDLVVLLVLVVLCLVPRFFLSHAHEGEAAPVLVVVLLVVVVVVPDPPRDDDDDQAQDPDPVSNVSSLVSQLQLVSGRRLLLSCCAVVVVLLVGSHNRSSSSNSSSVVVQRRPDDPPDRSNSSHHYYHGYDDRDANAEEAEDEDEDDPSMDIGGTQDDPNHGHRYHDPVSSLCNCLPPVLVSSQVVQVVVVHHDDSVVSSVSSVVSSSSSVSSCCSPPPPSSNHIYMYMYTYIDRHDPPDDPPPPPPPPPDD

Sequence (922 aa):
MLTSTGGVAGRSAVRSVPPLTAAAAAAAAAAAGPAPDAPRQRQARSAPPPWQPPSAGAERRSAQPPQPGPPQPTPLRDGLRQLPGGAEGLAGWRVAMRAAVPVLRGAVAALLVIAAVAPLAAACVAESVTVSPTFVKPAKPIEESAFDHEGVVQHFDSLAVINDYRPNIKSTFSCIDSRGEADDLGTPGGDFAELAAAIAVYLNTINKSTAEYGEISDIFNAFMRDVVSKERPFYYHTSDEKLRKVFHALGDKGVKPKPTVLPTVMPDEVVLRNLWLDALSEGHVQGCGHVRLMMEKYAEYGLKSDEMPRQLIKAFYNFFWHTPIGSAERQKINYSVMQGALAGEAIAVVESKGECAGWSPAMPPSHGGSQAFVFHQKAAEDFRNQVVAPFFVNYAKSKGQNIDLATFQKNLQSLQAQHLAATLKYLEPANALPIWPVTINTKQGNDSAPLPMPNVAPSGRMLTSTGGVAGRSAVRSVPPLTAAAAAAAAAAAGPAPDAPRQRQARSAPPPWQPPSAGAERRSAQPPQPGPPQPTPLRDGLRQLPGGAEGLAGWRVAMRAAVPVLRGAVAALLVIAAVAPLAAACVAESVTVSPTFVKPAKPIEESAFDHEGVVQHFDSLAVINDYRPNIKSTFSCIDSRGEADDLGTPGGDFAELAAAIAVYLNTINKSTAEYGEISDIFNAFMRDVVSKERPFYYHTSDEKLRKVFHALGDKGVKPKPTVLPTVMPDEVVLRNLWLDALSEGHVQGCGHVRLMMEKYAEYGLKSDEMPRQLIKAFYNFFWHTPIGSAERQKINYSVMQGALAGEAIAVVESKGECAGWSPAMPPSHGGSQAFVFHQKAAEDFRNQVVAPFFVNYAKSKGQNIDLATFQKNLQSLQAQHLAATLKYLEPANALPIWPVTINTKQGNDSAPLPMPNVAPSGR

pLDDT: mean 73.68, std 32.24, range [15.37, 98.88]